Protein AF-A0A914P931-F1 (afdb_monomer)

Nearest PDB structures (foldseek):
  7emf-assembly1_W  TM=8.181E-01  e=3.065E-17  Homo sapiens
  3zjy-assembly2_E  TM=2.118E-01  e=2.547E-01  Homo sapiens
  8cvs-assembly1_c  TM=1.588E-01  e=2.279E-01  Homo sapiens
  3zik-assembly1_A  TM=2.533E-01  e=2.955E+00  Eremothecium gossypii
  7oqw-assembly1_A-2  TM=1.952E-01  e=9.699E+00  Homo sapiens

Structure (mmCIF, N/CA/C/O backbone):
data_AF-A0A914P931-F1
#
_entry.id   AF-A0A914P931-F1
#
loop_
_atom_site.group_PDB
_atom_site.id
_atom_site.type_symbol
_atom_site.label_atom_id
_atom_site.label_alt_id
_atom_site.label_comp_id
_atom_site.label_asym_id
_atom_site.label_entity_id
_atom_site.label_seq_id
_atom_site.pdbx_PDB_ins_code
_atom_site.Cartn_x
_atom_site.Cartn_y
_atom_site.Cartn_z
_atom_site.occupancy
_atom_site.B_iso_or_equiv
_atom_site.auth_seq_id
_atom_site.auth_comp_id
_atom_site.auth_asym_id
_atom_site.auth_atom_id
_atom_site.pdbx_PDB_model_num
ATOM 1 N N . MET A 1 1 ? 2.569 15.896 12.624 1.00 36.78 1 MET A N 1
ATOM 2 C CA . MET A 1 1 ? 1.303 16.615 12.853 1.00 36.78 1 MET A CA 1
ATOM 3 C C . MET A 1 1 ? 0.246 16.059 11.916 1.00 36.78 1 MET A C 1
ATOM 5 O O . MET A 1 1 ? 0.464 16.068 10.712 1.00 36.78 1 MET A O 1
ATOM 9 N N . SER A 1 2 ? -0.831 15.492 12.454 1.00 35.72 2 SER A N 1
ATOM 10 C CA . SER A 1 2 ? -1.988 15.047 11.662 1.00 35.72 2 SER A CA 1
ATOM 11 C C . SER A 1 2 ? -2.743 16.262 11.085 1.00 35.72 2 SER A C 1
ATOM 13 O O . SER A 1 2 ? -2.549 17.372 11.586 1.00 35.72 2 SER A O 1
ATOM 15 N N . PRO A 1 3 ? -3.622 16.093 10.078 1.00 35.34 3 PRO A N 1
ATOM 16 C CA . PRO A 1 3 ? -4.529 17.160 9.630 1.00 35.34 3 PRO A CA 1
ATOM 17 C C . PRO A 1 3 ? -5.310 17.797 10.793 1.00 35.34 3 PRO A C 1
ATOM 19 O O . PRO A 1 3 ? -5.511 19.008 10.829 1.00 35.34 3 PRO A O 1
ATOM 22 N N . PHE A 1 4 ? -5.639 16.993 11.806 1.00 44.00 4 PHE A N 1
ATOM 23 C CA . PHE A 1 4 ? -6.303 17.443 13.025 1.00 44.00 4 PHE A CA 1
ATOM 24 C C . PHE A 1 4 ? -5.420 18.338 13.898 1.00 44.00 4 PHE A C 1
ATOM 26 O O . PHE A 1 4 ? -5.908 19.299 14.475 1.00 44.00 4 PHE A O 1
ATOM 33 N N . ASP A 1 5 ? -4.106 18.102 13.959 1.00 43.09 5 ASP A N 1
ATOM 34 C CA . ASP A 1 5 ? -3.197 18.982 14.705 1.00 43.09 5 ASP A CA 1
ATOM 35 C C . ASP A 1 5 ? -3.103 20.394 14.106 1.00 43.09 5 ASP A C 1
ATOM 37 O O . ASP A 1 5 ? -2.744 21.321 14.830 1.00 43.09 5 ASP A O 1
ATOM 41 N N . LEU A 1 6 ? -3.403 20.563 12.811 1.00 41.41 6 LEU A N 1
ATOM 42 C CA . LEU A 1 6 ? -3.514 21.881 12.185 1.00 41.41 6 LEU A CA 1
ATOM 43 C C . LEU A 1 6 ? -4.832 22.552 12.580 1.00 41.41 6 LEU A C 1
ATOM 45 O O . LEU A 1 6 ? -4.807 23.690 13.035 1.00 41.41 6 LEU A O 1
ATOM 49 N N . LEU A 1 7 ? -5.952 21.826 12.500 1.00 43.75 7 LEU A N 1
ATOM 50 C CA . LEU A 1 7 ? -7.267 22.320 12.920 1.00 43.75 7 LEU A CA 1
ATOM 51 C C . LEU A 1 7 ? -7.235 22.800 14.384 1.00 43.75 7 LEU A C 1
ATOM 53 O O . LEU A 1 7 ? -7.644 23.914 14.681 1.00 43.75 7 LEU A O 1
ATOM 57 N N . PHE A 1 8 ? -6.608 22.020 15.270 1.00 49.97 8 PHE A N 1
ATOM 58 C CA . PHE A 1 8 ? -6.478 22.332 16.698 1.00 49.97 8 PHE A CA 1
ATOM 59 C C . PHE A 1 8 ? -5.447 23.413 17.044 1.00 49.97 8 PHE A C 1
ATOM 61 O O . PHE A 1 8 ? -5.437 23.893 18.173 1.00 49.97 8 PHE A O 1
ATOM 68 N N . LYS A 1 9 ? -4.552 23.789 16.121 1.00 46.41 9 LYS A N 1
ATOM 69 C CA . LYS A 1 9 ? -3.631 24.921 16.333 1.00 46.41 9 LYS A CA 1
ATOM 70 C C . LYS A 1 9 ? -4.250 26.269 15.969 1.00 46.41 9 LYS A C 1
ATOM 72 O O . LYS A 1 9 ? -3.733 27.286 16.415 1.00 46.41 9 LYS A O 1
ATOM 77 N N . PHE A 1 10 ? -5.306 26.274 15.156 1.00 45.12 10 PHE A N 1
ATOM 78 C CA . PHE A 1 10 ? -5.950 27.494 14.660 1.00 45.12 10 PHE A CA 1
ATOM 79 C C . PHE A 1 10 ? -7.303 27.792 15.323 1.00 45.12 10 PHE A C 1
ATOM 81 O O . PHE A 1 10 ? -7.871 28.853 15.081 1.00 45.12 10 PHE A O 1
ATOM 88 N N . THR A 1 11 ? -7.814 26.910 16.185 1.00 45.31 11 THR A N 1
ATOM 89 C CA . THR A 1 11 ? -9.041 27.160 16.947 1.00 45.31 11 THR A CA 1
ATOM 90 C C . THR A 1 11 ? -8.742 27.900 18.251 1.00 45.31 11 THR A C 1
ATOM 92 O O . THR A 1 11 ? -8.067 27.370 19.127 1.00 45.31 11 THR A O 1
ATOM 95 N N . LEU A 1 12 ? -9.321 29.093 18.410 1.00 52.00 12 LEU A N 1
ATOM 96 C CA . LEU A 1 12 ? -9.485 29.808 19.689 1.00 52.00 12 LEU A CA 1
ATOM 97 C C . LEU A 1 12 ? -10.447 29.090 20.673 1.00 52.00 12 LEU A C 1
ATOM 99 O O . LEU A 1 12 ? -10.690 29.602 21.760 1.00 52.00 12 LEU A O 1
ATOM 103 N N . PHE A 1 13 ? -10.994 27.930 20.289 1.00 59.06 13 PHE A N 1
ATOM 104 C CA . PHE A 1 13 ? -12.030 27.175 21.003 1.00 59.06 13 PHE A CA 1
ATOM 105 C C . PHE A 1 13 ? -11.466 25.950 21.740 1.00 59.06 13 PHE A C 1
ATOM 107 O O . PHE A 1 13 ? -10.528 25.308 21.257 1.00 59.06 13 PHE A O 1
ATOM 114 N N . ASP A 1 14 ? -12.071 25.598 22.881 1.00 82.75 14 ASP A N 1
ATOM 115 C CA . ASP A 1 14 ? -11.799 24.348 23.602 1.00 82.75 14 ASP A CA 1
ATOM 116 C C . ASP A 1 14 ? -12.222 23.148 22.737 1.00 82.75 14 ASP A C 1
ATOM 118 O O . ASP A 1 14 ? -13.359 23.052 22.272 1.00 82.75 14 ASP A O 1
ATOM 122 N N . VAL A 1 15 ? -11.306 22.197 22.528 1.00 85.50 15 VAL A N 1
ATOM 123 C CA . VAL A 1 15 ? -11.565 20.967 21.762 1.00 85.50 15 VAL A CA 1
ATOM 124 C C . VAL A 1 15 ? -12.754 20.197 22.334 1.00 85.50 15 VAL A C 1
ATOM 126 O O . VAL A 1 15 ? -13.518 19.597 21.581 1.00 85.50 15 VAL A O 1
ATOM 129 N N . THR A 1 16 ? -12.925 20.221 23.655 1.00 88.94 16 THR A N 1
ATOM 130 C CA . THR A 1 16 ? -14.033 19.560 24.351 1.00 88.94 16 THR A CA 1
ATOM 131 C C . THR A 1 16 ? -15.384 20.126 23.915 1.00 88.94 16 THR A C 1
ATOM 133 O O . THR A 1 16 ? -16.317 19.365 23.662 1.00 88.94 16 THR A O 1
ATOM 136 N N . GLU A 1 17 ? -15.476 21.447 23.769 1.00 88.81 17 GLU A N 1
ATOM 137 C CA . GLU A 1 17 ? -16.684 22.147 23.327 1.00 88.81 17 GLU A CA 1
ATOM 138 C C . GLU A 1 17 ? -16.985 21.865 21.850 1.00 88.81 17 GLU A C 1
ATOM 140 O O . GLU A 1 17 ? -18.117 21.539 21.498 1.00 88.81 17 GLU A O 1
ATOM 145 N N . CYS A 1 18 ? -15.963 21.866 20.990 1.00 89.75 18 CYS A N 1
ATOM 146 C CA . CYS A 1 18 ? -16.128 21.485 19.586 1.00 89.75 18 CYS A CA 1
ATOM 147 C C . CYS A 1 18 ? -16.668 20.053 19.435 1.00 89.75 18 CYS A C 1
ATOM 149 O O . CYS A 1 18 ? -17.559 19.812 18.623 1.00 89.75 18 CYS A O 1
ATOM 151 N N . LEU A 1 19 ? -16.150 19.095 20.216 1.00 90.44 19 LEU A N 1
ATOM 152 C CA . LEU A 1 19 ? -16.645 17.713 20.196 1.00 90.44 19 LEU A CA 1
ATOM 153 C C . LEU A 1 19 ? -18.095 17.621 20.678 1.00 90.44 19 LEU A C 1
ATOM 155 O O . LEU A 1 19 ? -18.879 16.889 20.079 1.00 90.44 19 LEU A O 1
ATOM 159 N N . LEU A 1 20 ? -18.454 18.364 21.729 1.00 92.56 20 LEU A N 1
ATOM 160 C CA . LEU A 1 20 ? -19.828 18.445 22.219 1.00 92.56 20 LEU A CA 1
ATOM 161 C C . LEU A 1 20 ? -20.778 18.920 21.114 1.00 92.56 20 LEU A C 1
ATOM 163 O O . LEU A 1 20 ? -21.784 18.261 20.865 1.00 92.56 20 LEU A O 1
ATOM 167 N N . ILE A 1 21 ? -20.445 20.027 20.442 1.00 92.44 21 ILE A N 1
ATOM 168 C CA . ILE A 1 21 ? -21.266 20.602 19.367 1.00 92.44 21 ILE A CA 1
ATOM 169 C C . ILE A 1 21 ? -21.436 19.594 18.231 1.00 92.44 21 ILE A C 1
ATOM 171 O O . ILE A 1 21 ? -22.562 19.325 17.832 1.00 92.44 21 ILE A O 1
ATOM 175 N N . LEU A 1 22 ? -20.347 18.974 17.762 1.00 93.12 22 LEU A N 1
ATOM 176 C CA . LEU A 1 22 ? -20.404 17.983 16.681 1.00 93.12 22 LEU A CA 1
ATOM 177 C C . LEU A 1 22 ? -21.282 16.776 17.033 1.00 93.12 22 LEU A C 1
ATOM 179 O O . LEU A 1 22 ? -22.028 16.292 16.185 1.00 93.12 22 LEU A O 1
ATOM 183 N N . ILE A 1 23 ? -21.208 16.292 18.277 1.00 94.50 23 ILE A N 1
ATOM 184 C CA . ILE A 1 23 ? -22.065 15.199 18.749 1.00 94.50 23 ILE A CA 1
ATOM 185 C C . ILE A 1 23 ? -23.530 15.643 18.764 1.00 94.50 23 ILE A C 1
ATOM 187 O O . ILE A 1 23 ? -24.384 14.908 18.279 1.00 94.50 23 ILE A O 1
ATOM 191 N N . LEU A 1 24 ? -23.834 16.819 19.319 1.00 95.00 24 LEU A N 1
ATOM 192 C CA . LEU A 1 24 ? -25.210 17.309 19.434 1.00 95.00 24 LEU A CA 1
ATOM 193 C C . LEU A 1 24 ? -25.840 17.606 18.069 1.00 95.00 24 LEU A C 1
ATOM 195 O O . LEU A 1 24 ? -26.992 17.235 17.868 1.00 95.00 24 LEU A O 1
ATOM 199 N N . GLU A 1 25 ? -25.090 18.199 17.141 1.00 93.31 25 GLU A N 1
ATOM 200 C CA . GLU A 1 25 ? -25.492 18.414 15.743 1.00 93.31 25 GLU A CA 1
ATOM 201 C C . GLU A 1 25 ? -25.809 17.083 15.054 1.00 93.31 25 GLU A C 1
ATOM 203 O O . GLU A 1 25 ? -26.897 16.911 14.514 1.00 93.31 25 GLU A O 1
ATOM 208 N N . ALA A 1 26 ? -24.921 16.088 15.159 1.00 93.00 26 ALA A N 1
ATOM 209 C CA . ALA A 1 26 ? -25.167 14.771 14.572 1.00 93.00 26 ALA A CA 1
ATOM 210 C C . ALA A 1 26 ? -26.359 14.046 15.216 1.00 93.00 26 ALA A C 1
ATOM 212 O O . ALA A 1 26 ? -27.078 13.305 14.546 1.00 93.00 26 ALA A O 1
ATOM 213 N N . MET A 1 27 ? -26.595 14.236 16.519 1.00 94.06 27 MET A N 1
ATOM 214 C CA . MET A 1 27 ? -27.797 13.716 17.173 1.00 94.06 27 MET A CA 1
ATOM 215 C C . MET A 1 27 ? -29.062 14.422 16.683 1.00 94.06 27 MET A C 1
ATOM 217 O O . MET A 1 27 ? -30.038 13.730 16.413 1.00 94.06 27 MET A O 1
ATOM 221 N N . ALA A 1 28 ? -29.039 15.751 16.553 1.00 93.75 28 ALA A N 1
ATOM 222 C CA . ALA A 1 28 ? -30.158 16.546 16.053 1.00 93.75 28 ALA A CA 1
ATOM 223 C C . ALA A 1 28 ? -30.511 16.166 14.608 1.00 93.75 28 ALA A C 1
ATOM 225 O O . ALA A 1 28 ? -31.664 15.851 14.326 1.00 93.75 28 ALA A O 1
ATOM 226 N N . GLU A 1 29 ? -29.508 16.079 13.728 1.00 91.25 29 GLU A N 1
ATOM 227 C CA . GLU A 1 29 ? -29.674 15.632 12.343 1.00 91.25 29 GLU A CA 1
ATOM 228 C C . GLU A 1 29 ? -30.347 14.253 12.306 1.00 91.25 29 GLU A C 1
ATOM 230 O O . GLU A 1 29 ? -31.323 14.047 11.587 1.00 91.25 29 GLU A O 1
ATOM 235 N N . MET A 1 30 ? -29.900 13.312 13.144 1.00 91.00 30 MET A N 1
ATOM 236 C CA . MET A 1 30 ? -30.527 11.993 13.202 1.00 91.00 30 MET A CA 1
ATOM 237 C C . MET A 1 30 ? -31.997 12.042 13.622 1.00 91.00 30 MET A C 1
ATOM 239 O O . MET A 1 30 ? -32.764 11.238 13.090 1.00 91.00 30 MET A O 1
ATOM 243 N N . GLU A 1 31 ? -32.402 12.932 14.534 1.00 90.56 31 GLU A N 1
ATOM 244 C CA . GLU A 1 31 ? -33.818 13.106 14.900 1.00 90.56 31 GLU A CA 1
ATOM 245 C C . GLU A 1 31 ? -34.664 13.563 13.709 1.00 90.56 31 GLU A C 1
ATOM 247 O O . GLU A 1 31 ? -35.761 13.044 13.511 1.00 90.56 31 GLU A O 1
ATOM 252 N N . GLU A 1 32 ? -34.137 14.476 12.895 1.00 89.19 32 GLU A N 1
ATOM 253 C CA . GLU A 1 32 ? -34.853 15.075 11.766 1.00 89.19 32 GLU A CA 1
ATOM 254 C C . GLU A 1 32 ? -34.870 14.191 10.512 1.00 89.19 32 GLU A C 1
ATOM 256 O O . GLU A 1 32 ? -35.824 14.247 9.736 1.00 89.19 32 GLU A O 1
ATOM 261 N N . THR A 1 33 ? -33.837 13.372 10.277 1.00 87.50 33 THR A N 1
ATOM 262 C CA . THR A 1 33 ? -33.761 12.586 9.034 1.00 87.50 33 THR A CA 1
ATOM 263 C C . THR A 1 33 ? -34.630 11.328 9.072 1.00 87.50 33 THR A C 1
ATOM 265 O O . THR A 1 33 ? -34.602 10.561 10.032 1.00 87.50 33 THR A O 1
ATOM 268 N N . ASP A 1 34 ? -35.290 11.007 7.959 1.00 85.38 34 ASP A N 1
ATOM 269 C CA . ASP A 1 34 ? -35.918 9.689 7.753 1.00 85.38 34 ASP A CA 1
ATOM 270 C C . ASP A 1 34 ? -34.921 8.613 7.288 1.00 85.38 34 ASP A C 1
ATOM 272 O O . ASP A 1 34 ? -35.281 7.451 7.084 1.00 85.38 34 ASP A O 1
ATOM 276 N N . ARG A 1 35 ? -33.650 8.986 7.091 1.00 84.44 35 ARG A N 1
ATOM 277 C CA . ARG A 1 35 ? -32.622 8.056 6.626 1.00 84.44 35 ARG A CA 1
ATOM 278 C C . ARG A 1 35 ? -32.309 7.035 7.709 1.00 84.44 35 ARG A C 1
ATOM 280 O O . ARG A 1 35 ? -32.223 7.344 8.898 1.00 84.44 35 ARG A O 1
ATOM 287 N N . SER A 1 36 ? -32.087 5.802 7.275 1.00 82.06 36 SER A N 1
ATOM 288 C CA . SER A 1 36 ? -31.681 4.725 8.164 1.00 82.06 36 SER A CA 1
ATOM 289 C C . SER A 1 36 ? -30.274 4.977 8.730 1.00 82.06 36 SER A C 1
ATOM 291 O O . SER A 1 36 ? -29.457 5.683 8.136 1.00 82.06 36 SER A O 1
ATOM 293 N N . PHE A 1 37 ? -29.938 4.365 9.869 1.00 78.81 37 PHE A N 1
ATOM 294 C CA . PHE A 1 37 ? -28.571 4.424 10.420 1.00 78.81 37 PHE A CA 1
ATOM 295 C C . PHE A 1 37 ? -27.544 3.686 9.549 1.00 78.81 37 PHE A C 1
ATOM 297 O O . PHE A 1 37 ? -26.334 3.788 9.767 1.00 78.81 37 PHE A O 1
ATOM 304 N N . GLU A 1 38 ? -28.029 2.871 8.618 1.00 78.25 38 GLU A N 1
ATOM 305 C CA . GLU A 1 38 ? -27.250 2.169 7.606 1.00 78.25 38 GLU A CA 1
ATOM 306 C C . GLU A 1 38 ? -26.958 3.037 6.379 1.00 78.25 38 GLU A C 1
ATOM 308 O O . GLU A 1 38 ? -26.179 2.619 5.527 1.00 78.25 38 GLU A O 1
ATOM 313 N N . ASP A 1 39 ? -27.552 4.234 6.287 1.00 83.56 39 ASP A N 1
ATOM 314 C CA . ASP A 1 39 ? -27.255 5.160 5.200 1.00 83.56 39 ASP A CA 1
ATOM 315 C C . ASP A 1 39 ? -25.757 5.525 5.221 1.00 83.56 39 ASP A C 1
ATOM 317 O O . ASP A 1 39 ? -25.234 5.888 6.285 1.00 83.56 39 ASP A O 1
ATOM 321 N N . PRO A 1 40 ? -25.047 5.438 4.080 1.00 80.38 40 PRO A N 1
ATOM 322 C CA . PRO A 1 40 ? -23.612 5.695 4.024 1.00 80.38 40 PRO A CA 1
ATOM 323 C C . PRO A 1 40 ? -23.204 7.065 4.570 1.00 80.38 40 PRO A C 1
ATOM 325 O O . PRO A 1 40 ? -22.128 7.177 5.156 1.00 80.38 40 PRO A O 1
ATOM 328 N N . LEU A 1 41 ? -24.044 8.098 4.419 1.00 82.31 41 LEU A N 1
ATOM 329 C CA . LEU A 1 41 ? -23.748 9.436 4.931 1.00 82.31 41 LEU A CA 1
ATOM 330 C C . LEU A 1 41 ? -23.788 9.459 6.463 1.00 82.31 41 LEU A C 1
ATOM 332 O O . LEU A 1 41 ? -22.869 9.969 7.102 1.00 82.31 41 LEU A O 1
ATOM 336 N N . ASN A 1 42 ? -24.811 8.835 7.049 1.00 85.00 42 ASN A N 1
ATOM 337 C CA . ASN A 1 42 ? -24.960 8.735 8.500 1.00 85.00 42 ASN A CA 1
ATOM 338 C C . ASN A 1 42 ? -23.821 7.910 9.114 1.00 85.00 42 ASN A C 1
ATOM 340 O O . ASN A 1 42 ? -23.229 8.312 10.116 1.00 85.00 42 ASN A O 1
ATOM 344 N N . GLN A 1 43 ? -23.470 6.777 8.494 1.00 81.44 43 GLN A N 1
ATOM 345 C CA . GLN A 1 43 ? -22.336 5.959 8.931 1.00 81.44 43 GLN A CA 1
ATOM 346 C C . GLN A 1 43 ? -21.018 6.732 8.864 1.00 81.44 43 GLN A C 1
ATOM 348 O O . GLN A 1 43 ? -20.228 6.673 9.805 1.00 81.44 43 GLN A O 1
ATOM 353 N N . TYR A 1 44 ? -20.796 7.470 7.775 1.00 82.06 44 TYR A N 1
ATOM 354 C CA . TYR A 1 44 ? -19.615 8.303 7.593 1.00 82.06 44 TYR A CA 1
ATOM 355 C C . TYR A 1 44 ? -19.506 9.365 8.697 1.00 82.06 44 TYR A C 1
ATOM 357 O O . TYR A 1 44 ? -18.483 9.427 9.380 1.00 82.06 44 TYR A O 1
ATOM 365 N N . ASN A 1 45 ? -20.571 10.135 8.945 1.00 86.19 45 ASN A N 1
ATOM 366 C CA . ASN A 1 45 ? -20.586 11.188 9.967 1.00 86.19 45 ASN A CA 1
ATOM 367 C C . ASN A 1 45 ? -20.262 10.637 11.365 1.00 86.19 45 ASN A C 1
ATOM 369 O O . ASN A 1 45 ? -19.345 11.124 12.033 1.00 86.19 45 ASN A O 1
ATOM 373 N N . TRP A 1 46 ? -20.955 9.579 11.794 1.00 88.12 46 TRP A N 1
ATOM 374 C CA . TRP A 1 46 ? -20.753 8.990 13.121 1.00 88.12 46 TRP A CA 1
ATOM 375 C C . TRP A 1 46 ? -19.395 8.308 13.283 1.00 88.12 46 TRP A C 1
ATOM 377 O O . TRP A 1 46 ? -18.797 8.391 14.360 1.00 88.12 46 TRP A O 1
ATOM 387 N N . GLN A 1 47 ? -18.869 7.683 12.226 1.00 82.62 47 GLN A N 1
ATOM 388 C CA . GLN A 1 47 ? -17.517 7.130 12.240 1.00 82.62 47 GLN A CA 1
ATOM 389 C C . GLN A 1 47 ? -16.481 8.243 12.449 1.00 82.62 47 GLN A C 1
ATOM 391 O O . GLN A 1 47 ? -15.670 8.153 13.366 1.00 82.62 47 GLN A O 1
ATOM 396 N N . HIS A 1 48 ? -16.570 9.344 11.699 1.00 82.94 48 HIS A N 1
ATOM 397 C CA . HIS A 1 48 ? -15.650 10.471 11.858 1.00 82.94 48 HIS A CA 1
ATOM 398 C C . HIS A 1 48 ? -15.706 11.112 13.245 1.00 82.94 48 HIS A C 1
ATOM 400 O O . HIS A 1 48 ? -14.658 11.450 13.800 1.00 82.94 48 HIS A O 1
ATOM 406 N N . ILE A 1 49 ? -16.899 11.256 13.828 1.00 88.00 49 ILE A N 1
ATOM 407 C CA . ILE A 1 49 ? -17.058 11.752 15.202 1.00 88.00 49 ILE A CA 1
ATOM 408 C C . ILE A 1 49 ? -16.393 10.793 16.194 1.00 88.00 49 ILE A C 1
ATOM 410 O O . ILE A 1 49 ? -15.616 11.235 17.039 1.00 88.00 49 ILE A O 1
ATOM 414 N N . SER A 1 50 ? -16.633 9.486 16.062 1.00 84.75 50 SER A N 1
ATOM 415 C CA . SER A 1 50 ? -15.991 8.457 16.889 1.00 84.75 50 SER A CA 1
ATOM 416 C C . SER A 1 50 ? -14.462 8.554 16.834 1.00 84.75 50 SER A C 1
ATOM 418 O O . SER A 1 50 ? -13.810 8.586 17.882 1.00 84.75 50 SER A O 1
ATOM 420 N N . ASP A 1 51 ? -13.888 8.677 15.639 1.00 78.75 51 ASP A N 1
ATOM 421 C CA . ASP A 1 51 ? -12.437 8.738 15.435 1.00 78.75 51 ASP A CA 1
ATOM 422 C C . ASP A 1 51 ? -11.847 10.040 16.001 1.00 78.75 51 ASP A C 1
ATOM 424 O O . ASP A 1 51 ? -10.787 10.037 16.638 1.00 78.75 51 ASP A O 1
ATOM 428 N N . MET A 1 52 ? -12.562 11.158 15.837 1.00 80.69 52 MET A N 1
ATOM 429 C CA . MET A 1 52 ? -12.191 12.467 16.381 1.00 80.69 52 MET A CA 1
ATOM 430 C C . MET A 1 52 ? -12.218 12.512 17.902 1.00 80.69 52 MET A C 1
ATOM 432 O O . MET A 1 52 ? -11.279 13.029 18.523 1.00 80.69 52 MET A O 1
ATOM 436 N N . CYS A 1 53 ? -13.264 11.953 18.508 1.00 80.94 53 CYS A N 1
ATOM 437 C CA . CYS A 1 53 ? -13.373 11.810 19.951 1.00 80.94 53 CYS A CA 1
ATOM 438 C C . CYS A 1 53 ? -12.246 10.922 20.481 1.00 80.94 53 CYS A C 1
ATOM 440 O O . CYS A 1 53 ? -11.512 11.340 21.378 1.00 80.94 53 CYS A O 1
ATOM 442 N N . ALA A 1 54 ? -12.045 9.741 19.885 1.00 76.69 54 ALA A N 1
ATOM 443 C CA . ALA A 1 54 ? -10.976 8.827 20.274 1.00 76.69 54 ALA A CA 1
ATOM 444 C C . ALA A 1 54 ? -9.601 9.512 20.201 1.00 76.69 54 ALA A C 1
ATOM 446 O O . ALA A 1 54 ? -8.836 9.479 21.166 1.00 76.69 54 ALA A O 1
ATOM 447 N N . TYR A 1 55 ? -9.301 10.208 19.101 1.00 76.88 55 TYR A N 1
ATOM 448 C CA . TYR A 1 55 ? -8.034 10.916 18.917 1.00 76.88 55 TYR A CA 1
ATOM 449 C C . TYR A 1 55 ? -7.807 12.021 19.954 1.00 76.88 55 TYR A C 1
ATOM 451 O O . TYR A 1 55 ? -6.741 12.090 20.581 1.00 76.88 55 TYR A O 1
ATOM 459 N N . SER A 1 56 ? -8.780 12.917 20.108 1.00 79.50 56 SER A N 1
ATOM 460 C CA . SER A 1 56 ? -8.665 14.097 20.971 1.00 79.50 56 SER A CA 1
ATOM 461 C C . SER A 1 56 ? -8.515 13.701 22.436 1.00 79.50 56 SER A C 1
ATOM 463 O O . SER A 1 56 ? -7.711 14.289 23.158 1.00 79.50 56 SER A O 1
ATOM 465 N N . LEU A 1 57 ? -9.205 12.638 22.850 1.00 72.31 57 LEU A N 1
ATOM 466 C CA . LEU A 1 57 ? -9.141 12.120 24.211 1.00 72.31 57 LEU A CA 1
ATOM 467 C C . LEU A 1 57 ? -7.836 11.347 24.473 1.00 72.31 57 LEU A C 1
ATOM 469 O O . LEU A 1 57 ? -7.167 11.619 25.465 1.00 72.31 57 LEU A O 1
ATOM 473 N N . VAL A 1 58 ? -7.396 10.462 23.562 1.00 72.50 58 VAL A N 1
ATOM 474 C CA . VAL A 1 58 ? -6.100 9.747 23.680 1.00 72.50 58 VAL A CA 1
ATOM 475 C C . VAL A 1 58 ? -4.921 10.719 23.732 1.00 72.50 58 VAL A C 1
ATOM 477 O O . VAL A 1 58 ? -3.925 10.463 24.405 1.00 72.50 58 VAL A O 1
ATOM 480 N N . SER A 1 59 ? -5.007 11.830 22.999 1.00 76.06 59 SER A N 1
ATOM 481 C CA . SER A 1 59 ? -3.958 12.853 22.987 1.00 76.06 59 SER A CA 1
ATOM 482 C C . SER A 1 59 ? -4.013 13.824 24.170 1.00 76.06 59 SER A C 1
ATOM 484 O O . SER A 1 59 ? -3.156 14.703 24.241 1.00 76.06 59 SER A O 1
ATOM 486 N N . GLY A 1 60 ? -4.977 13.670 25.086 1.00 78.06 60 GLY A N 1
ATOM 487 C CA . GLY A 1 60 ? -5.152 14.546 26.247 1.00 78.06 60 GLY A CA 1
ATOM 488 C C . GLY A 1 60 ? -5.584 15.970 25.887 1.00 78.06 60 GLY A C 1
ATOM 489 O O . GLY A 1 60 ? -5.379 16.883 26.678 1.00 78.06 60 GLY A O 1
ATOM 490 N N . LYS A 1 61 ? -6.138 16.176 24.685 1.00 83.00 61 LYS A N 1
ATOM 491 C CA . LYS A 1 61 ? -6.581 17.491 24.197 1.00 83.00 61 LYS A CA 1
ATOM 492 C C . LYS A 1 61 ? -8.029 17.821 24.558 1.00 83.00 61 LYS A C 1
ATOM 494 O O . LYS A 1 61 ? -8.407 18.976 24.442 1.00 83.00 61 LYS A O 1
ATOM 499 N N . ALA A 1 62 ? -8.821 16.827 24.955 1.00 85.56 62 ALA A N 1
ATOM 500 C CA . ALA A 1 62 ? -10.206 16.994 25.387 1.00 85.56 62 ALA A CA 1
ATOM 501 C C . ALA A 1 62 ? -10.411 16.412 26.792 1.00 85.56 62 ALA A C 1
ATOM 503 O O . ALA A 1 62 ? -9.768 15.421 27.155 1.00 85.56 62 ALA A O 1
ATOM 504 N N . ASN A 1 63 ? -11.324 17.003 27.567 1.00 87.19 63 ASN A N 1
ATOM 505 C CA . ASN A 1 63 ? -11.682 16.542 28.906 1.00 87.19 63 ASN A CA 1
ATOM 506 C C . ASN A 1 63 ? -12.999 15.756 28.871 1.00 87.19 63 ASN A C 1
ATOM 508 O O . ASN A 1 63 ? -14.062 16.302 28.592 1.00 87.19 63 ASN A O 1
ATOM 512 N N . PHE A 1 64 ? -12.937 14.464 29.185 1.00 86.75 64 PHE A N 1
ATOM 513 C CA . PHE A 1 64 ? -14.114 13.600 29.140 1.00 86.75 64 PHE A CA 1
ATOM 514 C C . PHE A 1 64 ? -15.143 13.875 30.232 1.00 86.75 64 PHE A C 1
ATOM 516 O O . PHE A 1 64 ? -16.335 13.793 29.953 1.00 86.75 64 PHE A O 1
ATOM 523 N N . ASN A 1 65 ? -14.708 14.203 31.452 1.00 88.50 65 ASN A N 1
ATOM 524 C CA . ASN A 1 65 ? -15.631 14.514 32.544 1.00 88.50 65 ASN A CA 1
ATOM 525 C C . ASN A 1 65 ? -16.489 15.722 32.159 1.00 88.50 65 ASN A C 1
ATOM 527 O O . ASN A 1 65 ? -17.712 15.660 32.249 1.00 88.50 65 ASN A O 1
ATOM 531 N N . LEU A 1 66 ? -15.837 16.767 31.638 1.00 90.31 66 LEU A N 1
ATOM 532 C CA . LEU A 1 66 ? -16.500 17.972 31.147 1.00 90.31 66 LEU A CA 1
ATOM 533 C C . LEU A 1 66 ? -17.406 17.674 29.942 1.00 90.31 66 LEU A C 1
ATOM 535 O O . LEU A 1 66 ? -18.531 18.160 29.882 1.00 90.31 66 LEU A O 1
ATOM 539 N N . LEU A 1 67 ? -16.949 16.840 29.000 1.00 91.31 67 LEU A N 1
ATOM 540 C CA . LEU A 1 67 ? -17.762 16.418 27.858 1.00 91.31 67 LEU A CA 1
ATOM 541 C C . LEU A 1 67 ? -19.038 15.691 28.307 1.00 91.31 67 LEU A C 1
ATOM 543 O O . LEU A 1 67 ? -20.120 16.022 27.833 1.00 91.31 67 LEU A O 1
ATOM 547 N N . LEU A 1 68 ? -18.927 14.721 29.221 1.00 92.94 68 LEU A N 1
ATOM 548 C CA . LEU A 1 68 ? -20.074 13.981 29.753 1.00 92.94 68 LEU A CA 1
ATOM 549 C C . LEU A 1 68 ? -21.035 14.884 30.519 1.00 92.94 68 LEU A C 1
ATOM 551 O O . LEU A 1 68 ? -22.242 14.783 30.321 1.00 92.94 68 LEU A O 1
ATOM 555 N N . GLU A 1 69 ? -20.514 15.748 31.389 1.00 93.75 69 GLU A N 1
ATOM 556 C CA . GLU A 1 69 ? -21.328 16.693 32.151 1.00 93.75 69 GLU A CA 1
ATOM 557 C C . GLU A 1 69 ? -22.140 17.590 31.211 1.00 93.75 69 GLU A C 1
ATOM 559 O O . GLU A 1 69 ? -23.362 17.686 31.339 1.00 93.75 69 GLU A O 1
ATOM 564 N N . ASN A 1 70 ? -21.483 18.163 30.203 1.00 93.25 70 ASN A N 1
ATOM 565 C CA . ASN A 1 70 ? -22.141 19.014 29.223 1.00 93.25 70 ASN A CA 1
ATOM 566 C C . ASN A 1 70 ? -23.142 18.241 28.353 1.00 93.25 70 ASN A C 1
ATOM 568 O O . ASN A 1 70 ? -24.230 18.752 28.088 1.00 93.25 70 ASN A O 1
ATOM 572 N N . LEU A 1 71 ? -22.824 17.007 27.948 1.00 95.06 71 LEU A N 1
ATOM 573 C CA . LEU A 1 71 ? -23.755 16.144 27.216 1.00 95.06 71 LEU A CA 1
ATOM 574 C C . LEU A 1 71 ? -25.018 15.869 28.032 1.00 95.06 71 LEU A C 1
ATOM 576 O O . LEU A 1 71 ? -26.118 15.998 27.504 1.00 95.06 71 LEU A O 1
ATOM 580 N N . VAL A 1 72 ? -24.882 15.523 29.313 1.00 95.19 72 VAL A N 1
ATOM 581 C CA . VAL A 1 72 ? -26.025 15.286 30.206 1.00 95.19 72 VAL A CA 1
ATOM 582 C C . VAL A 1 72 ? -26.881 16.546 30.331 1.00 95.19 72 VAL A C 1
ATOM 584 O O . VAL A 1 72 ? -28.097 16.477 30.142 1.00 95.19 72 VAL A O 1
ATOM 587 N N . ASN A 1 73 ? -26.258 17.700 30.581 1.00 93.81 73 ASN A N 1
ATOM 588 C CA . ASN A 1 73 ? -26.963 18.973 30.737 1.00 93.81 73 ASN A CA 1
ATOM 589 C C . ASN A 1 73 ? -27.766 19.337 29.474 1.00 93.81 73 ASN A C 1
ATOM 591 O O . ASN A 1 73 ? -28.954 19.646 29.564 1.00 93.81 73 ASN A O 1
ATOM 595 N N . GLN A 1 74 ? -27.149 19.238 28.292 1.00 94.88 74 GLN A N 1
ATOM 596 C CA . GLN A 1 74 ? -27.789 19.582 27.017 1.00 94.88 74 GLN A CA 1
ATOM 597 C C . GLN A 1 74 ? -28.838 18.544 26.585 1.00 94.88 74 GLN A C 1
ATOM 599 O O . GLN A 1 74 ? -29.940 18.890 26.169 1.00 94.88 74 GLN A O 1
ATOM 604 N N . LEU A 1 75 ? -28.567 17.245 26.728 1.00 94.25 75 LEU A N 1
ATOM 605 C CA . LEU A 1 75 ? -29.510 16.192 26.318 1.00 94.25 75 LEU A CA 1
ATOM 606 C C . LEU A 1 75 ? -30.723 16.061 27.245 1.00 94.25 75 LEU A C 1
ATOM 608 O O . LEU A 1 75 ? -31.705 15.397 26.879 1.00 94.25 75 LEU A O 1
ATOM 612 N N . THR A 1 76 ? -30.664 16.665 28.433 1.00 92.88 76 THR A N 1
ATOM 613 C CA . THR A 1 76 ? -31.807 16.779 29.344 1.00 92.88 76 THR A CA 1
ATOM 614 C C . THR A 1 76 ? -32.852 17.747 28.794 1.00 92.88 76 THR A C 1
ATOM 616 O O . THR A 1 76 ? -34.043 17.437 28.843 1.00 92.88 76 THR A O 1
ATOM 619 N N . SER A 1 77 ? -32.431 18.874 28.208 1.00 90.56 77 SER A N 1
ATOM 620 C CA . SER A 1 77 ? -33.341 19.847 27.589 1.00 90.56 77 SER A CA 1
ATOM 621 C C . SER A 1 77 ? -33.759 19.439 26.173 1.00 90.56 77 SER A C 1
ATOM 623 O O . SER A 1 77 ? -34.944 19.500 25.852 1.00 90.56 77 SER A O 1
ATOM 625 N N . LEU A 1 78 ? -32.811 18.976 25.351 1.00 90.56 78 LEU A N 1
ATOM 626 C CA . LEU A 1 78 ? -33.017 18.703 23.921 1.00 90.56 78 LEU A CA 1
ATOM 627 C C . LEU A 1 78 ? -33.750 17.385 23.637 1.00 90.56 78 LEU A C 1
ATOM 629 O O . LEU A 1 78 ? -34.415 17.254 22.617 1.00 90.56 78 LEU A O 1
ATOM 633 N N . LYS A 1 79 ? -33.650 16.404 24.544 1.00 87.31 79 LYS A N 1
ATOM 634 C CA . LYS A 1 79 ? -34.312 15.089 24.441 1.00 87.31 79 LYS A CA 1
ATOM 635 C C . LYS A 1 79 ? -33.983 14.277 23.174 1.00 87.31 79 LYS A C 1
ATOM 637 O O . LYS A 1 79 ? -34.772 13.420 22.795 1.00 87.31 79 LYS A O 1
ATOM 642 N N . TYR A 1 80 ? -32.805 14.451 22.574 1.00 92.00 80 TYR A N 1
ATOM 643 C CA . TYR A 1 80 ? -32.352 13.599 21.464 1.00 92.00 80 TYR A CA 1
ATOM 644 C C . TYR A 1 80 ? -32.047 12.173 21.950 1.00 92.00 80 TYR A C 1
ATOM 646 O O . TYR A 1 80 ? -31.306 11.983 22.922 1.00 92.00 80 TYR A O 1
ATOM 654 N N . ARG A 1 81 ? -32.632 11.155 21.314 1.00 88.62 81 ARG A N 1
ATOM 655 C CA . ARG A 1 81 ? -32.578 9.740 21.725 1.00 88.62 81 ARG A CA 1
ATOM 656 C C . ARG A 1 81 ? -32.371 8.760 20.575 1.00 88.62 81 ARG A C 1
ATOM 658 O O . ARG A 1 81 ? -31.844 7.676 20.831 1.00 88.62 81 ARG A O 1
ATOM 665 N N . LYS A 1 82 ? -32.717 9.100 19.335 1.00 88.38 82 LYS A N 1
ATOM 666 C CA . LYS A 1 82 ? -32.652 8.191 18.183 1.00 88.38 82 LYS A CA 1
ATOM 667 C C . LYS A 1 82 ? -31.238 7.652 17.973 1.00 88.38 82 LYS A C 1
ATOM 669 O O . LYS A 1 82 ? -31.052 6.445 17.851 1.00 88.38 82 LYS A O 1
ATOM 674 N N . ALA A 1 83 ? -30.220 8.512 18.060 1.00 90.44 83 ALA A N 1
ATOM 675 C CA . ALA A 1 83 ? -28.808 8.146 17.884 1.00 90.44 83 ALA A CA 1
ATOM 676 C C . ALA A 1 83 ? -28.094 7.624 19.152 1.00 90.44 83 ALA A C 1
ATOM 678 O O . ALA A 1 83 ? -26.864 7.543 19.190 1.00 90.44 83 ALA A O 1
ATOM 679 N N . ARG A 1 84 ? -28.828 7.231 20.204 1.00 91.38 84 ARG A N 1
ATOM 680 C CA . ARG A 1 84 ? -28.251 6.786 21.492 1.00 91.38 84 ARG A CA 1
ATOM 681 C C . ARG A 1 84 ? -27.215 5.661 21.377 1.00 91.38 84 ARG A C 1
ATOM 683 O O . ARG A 1 84 ? -26.278 5.624 22.169 1.00 91.38 84 ARG A O 1
ATOM 690 N N . GLY A 1 85 ? -27.376 4.743 20.421 1.00 89.44 85 GLY A N 1
ATOM 691 C CA . GLY A 1 85 ? -26.436 3.637 20.208 1.00 89.44 85 GLY A CA 1
ATOM 692 C C . GLY A 1 85 ? -25.076 4.115 19.693 1.00 89.44 85 GLY A C 1
ATOM 693 O O . GLY A 1 85 ? -24.042 3.650 20.168 1.00 89.44 85 GLY A O 1
ATOM 694 N N . GLU A 1 86 ? -25.071 5.094 18.783 1.00 89.69 86 GLU A N 1
ATOM 695 C CA . GLU A 1 86 ? -23.833 5.697 18.275 1.00 89.69 86 GLU A CA 1
ATOM 696 C C . GLU A 1 86 ? -23.151 6.553 19.337 1.00 89.69 86 GLU A C 1
ATOM 698 O O . GLU A 1 86 ? -21.950 6.407 19.558 1.00 89.69 86 GLU A O 1
ATOM 703 N N . LEU A 1 87 ? -23.916 7.350 20.092 1.00 93.62 87 LEU A N 1
ATOM 704 C CA . LEU A 1 87 ? -23.366 8.094 21.225 1.00 93.62 87 LEU A CA 1
ATOM 705 C C . LEU A 1 87 ? -22.692 7.153 22.238 1.00 93.62 87 LEU A C 1
ATOM 707 O O . LEU A 1 87 ? -21.559 7.390 22.655 1.00 93.62 87 LEU A O 1
ATOM 711 N N . MET A 1 88 ? -23.343 6.043 22.599 1.00 93.62 88 MET A N 1
ATOM 712 C CA . MET A 1 88 ? -22.754 5.065 23.520 1.00 93.62 88 MET A CA 1
ATOM 713 C C . MET A 1 88 ? -21.532 4.357 22.926 1.00 93.62 88 MET A C 1
ATOM 715 O O . MET A 1 88 ? -20.610 4.019 23.667 1.00 93.62 88 MET A O 1
ATOM 719 N N . ARG A 1 89 ? -21.461 4.175 21.604 1.00 90.56 89 ARG A N 1
ATOM 720 C CA . ARG A 1 89 ? -20.253 3.682 20.929 1.00 90.56 89 ARG A CA 1
ATOM 721 C C . ARG A 1 89 ? -19.107 4.695 21.011 1.00 90.56 89 ARG A C 1
ATOM 723 O O . ARG A 1 89 ? -17.988 4.286 21.309 1.00 90.56 89 ARG A O 1
ATOM 730 N N . VAL A 1 90 ? -19.368 5.993 20.836 1.00 90.56 90 VAL A N 1
ATOM 731 C CA . VAL A 1 90 ? -18.367 7.061 21.039 1.00 90.56 90 VAL A CA 1
ATOM 732 C C . VAL A 1 90 ? -17.855 7.053 22.485 1.00 90.56 90 VAL A C 1
ATOM 734 O O . VAL A 1 90 ? -16.646 7.060 22.720 1.00 90.56 90 VAL A O 1
ATOM 737 N N . VAL A 1 91 ? -18.757 6.946 23.466 1.00 91.75 91 VAL A N 1
ATOM 738 C CA . VAL A 1 91 ? -18.400 6.839 24.893 1.00 91.75 91 VAL A CA 1
ATOM 739 C C . VAL A 1 91 ? -17.564 5.582 25.174 1.00 91.75 91 VAL A C 1
ATOM 741 O O . VAL A 1 91 ? -16.582 5.645 25.916 1.00 91.75 91 VAL A O 1
ATOM 744 N N . LEU A 1 92 ? -17.884 4.446 24.545 1.00 91.00 92 LEU A N 1
ATOM 745 C CA . LEU A 1 92 ? -17.118 3.202 24.673 1.00 91.00 92 LEU A CA 1
ATOM 746 C C . LEU A 1 92 ? -15.663 3.358 24.215 1.00 91.00 92 LEU A C 1
ATOM 748 O O . LEU A 1 92 ? -14.771 2.788 24.854 1.00 91.00 92 LEU A O 1
ATOM 752 N N . GLN A 1 93 ? -15.404 4.124 23.149 1.00 85.62 93 GLN A N 1
ATOM 753 C CA . GLN A 1 93 ? -14.033 4.388 22.693 1.00 85.62 93 GLN A CA 1
ATOM 754 C C . GLN A 1 93 ? -13.200 5.022 23.806 1.00 85.62 93 GLN A C 1
ATOM 756 O O . GLN A 1 93 ? -12.079 4.584 24.078 1.00 85.62 93 GLN A O 1
ATOM 761 N N . TYR A 1 94 ? -13.777 6.002 24.504 1.00 83.19 94 TYR A N 1
ATOM 762 C CA . TYR A 1 94 ? -13.116 6.653 25.624 1.00 83.19 94 TYR A CA 1
ATOM 763 C C . TYR A 1 94 ? -12.895 5.705 26.799 1.00 83.19 94 TYR A C 1
ATOM 765 O O . TYR A 1 94 ? -11.768 5.579 27.276 1.00 83.19 94 TYR A O 1
ATOM 773 N N . ILE A 1 95 ? -13.956 5.031 27.257 1.00 86.75 95 ILE A N 1
ATOM 774 C CA . ILE A 1 95 ? -13.884 4.148 28.427 1.00 86.75 95 ILE A CA 1
ATOM 775 C C . ILE A 1 95 ? -12.820 3.080 28.205 1.00 86.75 95 ILE A C 1
ATOM 777 O O . ILE A 1 95 ? -12.006 2.839 29.093 1.00 86.75 95 ILE A O 1
ATOM 781 N N . SER A 1 96 ? -12.760 2.516 26.996 1.00 81.31 96 SER A N 1
ATOM 782 C CA . SER A 1 96 ? -11.716 1.568 26.622 1.00 81.31 96 SER A CA 1
ATOM 783 C C . SER A 1 96 ? -10.326 2.164 26.895 1.00 81.31 96 SER A C 1
ATOM 785 O O . SER A 1 96 ? -9.527 1.591 27.642 1.00 81.31 96 SER A O 1
ATOM 787 N N . VAL A 1 97 ? -10.026 3.343 26.344 1.00 78.19 97 VAL A N 1
ATOM 788 C CA . VAL A 1 97 ? -8.723 4.020 26.491 1.00 78.19 97 VAL A CA 1
ATOM 789 C C . VAL A 1 97 ? -8.412 4.363 27.949 1.00 78.19 97 VAL A C 1
ATOM 791 O O . VAL A 1 97 ? -7.320 4.042 28.427 1.00 78.19 97 VAL A O 1
ATOM 794 N N . HIS A 1 98 ? -9.355 4.990 28.654 1.00 78.19 98 HIS A N 1
ATOM 795 C CA . HIS A 1 98 ? -9.170 5.464 30.024 1.00 78.19 98 HIS A CA 1
ATOM 796 C C . HIS A 1 98 ? -8.928 4.303 30.988 1.00 78.19 98 HIS A C 1
ATOM 798 O O . HIS A 1 98 ? -7.955 4.307 31.740 1.00 78.19 98 HIS A O 1
ATOM 804 N N . VAL A 1 99 ? -9.748 3.254 30.902 1.00 78.69 99 VAL A N 1
ATOM 805 C CA . VAL A 1 99 ? -9.592 2.055 31.729 1.00 78.69 99 VAL A CA 1
ATOM 806 C C . VAL A 1 99 ? -8.262 1.356 31.431 1.00 78.69 99 VAL A C 1
ATOM 808 O O . VAL A 1 99 ? -7.559 0.948 32.352 1.00 78.69 99 VAL A O 1
ATOM 811 N N . SER A 1 100 ? -7.840 1.277 30.165 1.00 76.12 100 SER A N 1
ATOM 812 C CA . SER A 1 100 ? -6.525 0.719 29.816 1.00 76.12 100 SER A CA 1
ATOM 813 C C . SER A 1 100 ? -5.355 1.533 30.381 1.00 76.12 100 SER A C 1
ATOM 815 O O . SER A 1 100 ? -4.343 0.965 30.801 1.00 76.12 100 SER A O 1
ATOM 817 N N . ALA A 1 101 ? -5.452 2.864 30.384 1.00 73.44 101 ALA A N 1
ATOM 818 C CA . ALA A 1 101 ? -4.466 3.723 31.034 1.00 73.44 101 ALA A CA 1
ATOM 819 C C . ALA A 1 101 ? -4.444 3.486 32.551 1.00 73.44 101 ALA A C 1
ATOM 821 O O . ALA A 1 101 ? -3.366 3.301 33.114 1.00 73.44 101 ALA A O 1
ATOM 822 N N . ALA A 1 102 ? -5.617 3.386 33.175 1.00 71.69 102 ALA A N 1
ATOM 823 C CA . ALA A 1 102 ? -5.762 3.147 34.603 1.00 71.69 102 ALA A CA 1
ATOM 824 C C . ALA A 1 102 ? -5.172 1.795 35.047 1.00 71.69 102 ALA A C 1
ATOM 826 O O . ALA A 1 102 ? -4.381 1.756 35.985 1.00 71.69 102 ALA A O 1
ATOM 827 N N . ILE A 1 103 ? -5.449 0.705 34.319 1.00 71.81 103 ILE A N 1
ATOM 828 C CA . ILE A 1 103 ? -4.856 -0.622 34.580 1.00 71.81 103 ILE A CA 1
ATOM 829 C C . ILE A 1 103 ? -3.321 -0.577 34.469 1.00 71.81 103 ILE A C 1
ATOM 831 O O . ILE A 1 103 ? -2.614 -1.208 35.247 1.00 71.81 103 ILE A O 1
ATOM 835 N N . ARG A 1 104 ? -2.760 0.194 33.528 1.00 69.25 104 ARG A N 1
ATOM 836 C CA . ARG A 1 104 ? -1.295 0.351 33.413 1.00 69.25 104 ARG A CA 1
ATOM 837 C C . ARG A 1 104 ? -0.694 1.194 34.541 1.00 69.25 104 ARG A C 1
ATOM 839 O O . ARG A 1 104 ? 0.464 0.980 34.900 1.00 69.25 104 ARG A O 1
ATOM 846 N N . ALA A 1 105 ? -1.462 2.140 35.075 1.00 64.19 105 ALA A N 1
ATOM 847 C CA . ALA A 1 105 ? -1.069 3.032 36.160 1.00 64.19 105 ALA A CA 1
ATOM 848 C C . ALA A 1 105 ? -1.263 2.423 37.562 1.00 64.19 105 ALA A C 1
ATOM 850 O O . ALA A 1 105 ? -0.868 3.052 38.539 1.00 64.19 105 ALA A O 1
ATOM 851 N N . GLU A 1 106 ? -1.780 1.191 37.676 1.00 60.88 106 GLU A N 1
ATOM 852 C CA . GLU A 1 106 ? -2.107 0.466 38.927 1.00 60.88 106 GLU A CA 1
ATOM 853 C C . GLU A 1 106 ? -0.932 0.336 39.930 1.00 60.88 106 GLU A C 1
ATOM 855 O O . GLU A 1 106 ? -1.092 -0.132 41.053 1.00 60.88 106 GLU A O 1
ATOM 860 N N . LYS A 1 107 ? 0.259 0.831 39.575 1.00 53.00 107 LYS A N 1
ATOM 861 C CA . LYS A 1 107 ? 1.395 1.025 40.481 1.00 53.00 107 LYS A CA 1
ATOM 862 C C . LYS A 1 107 ? 1.213 2.155 41.516 1.00 53.00 107 LYS A C 1
ATOM 864 O O . LYS A 1 107 ? 2.037 2.214 42.423 1.00 53.00 107 LYS A O 1
ATOM 869 N N . THR A 1 108 ? 0.209 3.041 41.421 1.00 49.34 108 THR A N 1
ATOM 870 C CA . THR A 1 108 ? 0.168 4.288 42.231 1.00 49.34 108 THR A CA 1
ATOM 871 C C . THR A 1 108 ? -1.081 4.547 43.095 1.00 49.34 108 THR A C 1
ATOM 873 O O . THR A 1 108 ? -1.245 5.669 43.564 1.00 49.34 108 THR A O 1
ATOM 876 N N . GLY A 1 109 ? -1.932 3.556 43.389 1.00 61.75 109 GLY A N 1
ATOM 877 C CA . GLY A 1 109 ? -3.031 3.701 44.369 1.00 61.75 109 GLY A CA 1
ATOM 878 C C . GLY A 1 109 ? -4.440 3.453 43.812 1.00 61.75 109 GLY A C 1
ATOM 879 O O . GLY A 1 109 ? -4.596 2.725 42.834 1.00 61.75 109 GLY A O 1
ATOM 880 N N . LYS A 1 110 ? -5.467 4.004 44.482 1.00 67.25 110 LYS A N 1
ATOM 881 C CA . LYS A 1 110 ? -6.892 3.900 44.099 1.00 67.25 110 LYS A CA 1
ATOM 882 C C . LYS A 1 110 ? -7.128 4.678 42.795 1.00 67.25 110 LYS A C 1
ATOM 884 O O . LYS A 1 110 ? -6.666 5.809 42.678 1.00 67.25 110 LYS A O 1
ATOM 889 N N . ILE A 1 111 ? -7.819 4.082 41.827 1.00 73.50 111 ILE A N 1
ATOM 890 C CA . ILE A 1 111 ? -8.115 4.710 40.530 1.00 73.50 111 ILE A CA 1
ATOM 891 C C . ILE A 1 111 ? -9.379 5.561 40.661 1.00 73.50 111 ILE A C 1
ATOM 893 O O . ILE A 1 111 ? -10.403 5.054 41.114 1.00 73.50 111 ILE A O 1
ATOM 897 N N . GLU A 1 112 ? -9.309 6.824 40.241 1.00 77.94 112 GLU A N 1
ATOM 898 C CA . GLU A 1 112 ? -10.425 7.769 40.318 1.00 77.94 112 GLU A CA 1
ATOM 899 C C . GLU A 1 112 ? -11.334 7.686 39.080 1.00 77.94 112 GLU A C 1
ATOM 901 O O . GLU A 1 112 ? -10.900 7.948 37.956 1.00 77.94 112 GLU A O 1
ATOM 906 N N . PHE A 1 113 ? -12.603 7.329 39.279 1.00 85.81 113 PHE A N 1
ATOM 907 C CA . PHE A 1 113 ? -13.671 7.300 38.277 1.00 85.81 113 PHE A CA 1
ATOM 908 C C . PHE A 1 113 ? -14.712 8.389 38.570 1.00 85.81 113 PHE A C 1
ATOM 910 O O . PHE A 1 113 ? -15.916 8.135 38.618 1.00 85.81 113 PHE A O 1
ATOM 917 N N . SER A 1 114 ? -14.261 9.637 38.700 1.00 83.19 114 SER A N 1
ATOM 918 C CA . SER A 1 114 ? -15.126 10.802 38.940 1.00 83.19 114 SER A CA 1
ATOM 919 C C . SER A 1 114 ? -16.190 11.036 37.854 1.00 83.19 114 SER A C 1
ATOM 921 O O . SER A 1 114 ? -17.230 11.628 38.136 1.00 83.19 114 SER A O 1
ATOM 923 N N . PHE A 1 115 ? -16.007 10.505 36.638 1.00 88.06 115 PHE A N 1
ATOM 924 C CA . PHE A 1 115 ? -17.039 10.508 35.588 1.00 88.06 115 PHE A CA 1
ATOM 925 C C . PHE A 1 115 ? -18.202 9.540 35.835 1.00 88.06 115 PHE A C 1
ATOM 927 O O . PHE A 1 115 ? -19.250 9.675 35.200 1.00 88.06 115 PHE A O 1
ATOM 934 N N . TYR A 1 116 ?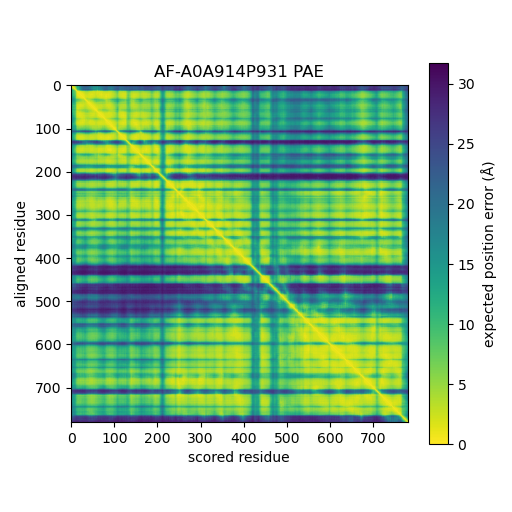 -18.026 8.522 36.681 1.00 91.44 116 TYR A N 1
ATOM 935 C CA . TYR A 1 116 ? -18.955 7.396 36.773 1.00 91.44 116 TYR A CA 1
ATOM 936 C C . TYR A 1 116 ? -20.401 7.813 37.099 1.00 91.44 116 TYR A C 1
ATOM 938 O O . TYR A 1 116 ? -21.304 7.351 36.399 1.00 91.44 116 TYR A O 1
ATOM 946 N N . PRO A 1 117 ? -20.665 8.727 38.058 1.00 92.00 117 PRO A N 1
ATOM 947 C CA . PRO A 1 117 ? -22.029 9.185 38.325 1.00 92.00 117 PRO A CA 1
ATOM 948 C C . PRO A 1 117 ? -22.697 9.810 37.093 1.00 92.00 117 PRO A C 1
ATOM 950 O O . PRO A 1 117 ? -23.840 9.481 36.777 1.00 92.00 117 PRO A O 1
ATOM 953 N N . LYS A 1 118 ? -21.964 10.647 36.344 1.00 93.00 118 LYS A N 1
ATOM 954 C CA . LYS A 1 1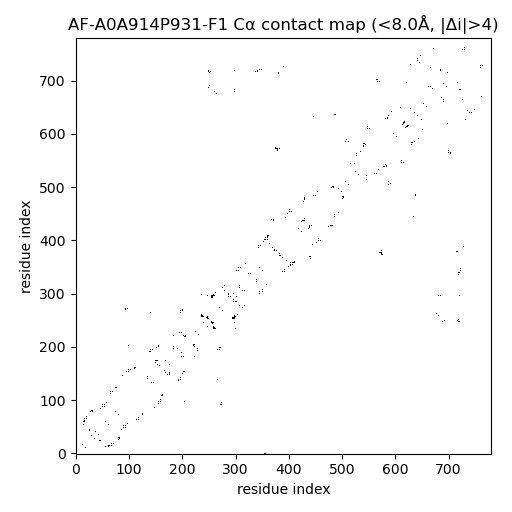18 ? -22.472 11.281 35.118 1.00 93.00 118 LYS A CA 1
ATOM 955 C C . LYS A 1 118 ? -22.668 10.296 33.973 1.00 93.00 118 LYS A C 1
ATOM 957 O O . LYS A 1 118 ? -23.606 10.450 33.198 1.00 93.00 118 LYS A O 1
ATOM 962 N N . LEU A 1 119 ? -21.855 9.246 33.896 1.00 94.38 119 LEU A N 1
ATOM 963 C CA . LEU A 1 119 ? -22.064 8.158 32.944 1.00 94.38 119 LEU A CA 1
ATOM 964 C C . LEU A 1 119 ? -23.372 7.393 33.219 1.00 94.38 119 LEU A C 1
ATOM 966 O O . LEU A 1 119 ? -24.112 7.087 32.283 1.00 94.38 119 LEU A O 1
ATOM 970 N N . VAL A 1 120 ? -23.674 7.100 34.489 1.00 93.44 120 VAL A N 1
ATOM 971 C CA . VAL A 1 120 ? -24.938 6.450 34.880 1.00 93.44 120 VAL A CA 1
ATOM 972 C C . VAL A 1 120 ? -26.130 7.364 34.586 1.00 93.44 120 VAL A C 1
ATOM 974 O O . VAL A 1 120 ? -27.132 6.904 34.037 1.00 93.44 120 VAL A O 1
ATOM 977 N N . GLU A 1 121 ? -26.011 8.658 34.895 1.00 94.06 121 GLU A N 1
ATOM 978 C CA . GLU A 1 121 ? -27.030 9.667 34.587 1.00 94.06 121 GLU A CA 1
ATOM 979 C C . GLU A 1 121 ? -27.315 9.736 33.080 1.00 94.06 121 GLU A C 1
ATOM 981 O O . GLU A 1 121 ? -28.473 9.636 32.672 1.00 94.06 121 GLU A O 1
ATOM 986 N N . LEU A 1 122 ? -26.269 9.789 32.248 1.00 94.88 122 LEU A N 1
ATOM 987 C CA . LEU A 1 122 ? -26.394 9.768 30.791 1.00 94.88 122 LEU A CA 1
ATOM 988 C C . LEU A 1 122 ? -27.113 8.507 30.292 1.00 94.88 122 LEU A C 1
ATOM 990 O O . LEU A 1 122 ? -28.001 8.594 29.446 1.00 94.88 122 LEU A O 1
ATOM 994 N N . TYR A 1 123 ? -26.769 7.328 30.813 1.00 94.12 123 TYR A N 1
ATOM 995 C CA . TYR A 1 123 ? -27.431 6.088 30.406 1.00 94.12 123 TYR A CA 1
ATOM 996 C C . TYR A 1 123 ? -28.918 6.081 30.762 1.00 94.12 123 TYR A C 1
ATOM 998 O O . TYR A 1 123 ? -29.753 5.781 29.909 1.00 94.12 123 TYR A O 1
ATOM 1006 N N . ASN A 1 124 ? -29.264 6.456 31.992 1.00 91.69 124 ASN A N 1
ATOM 1007 C CA . ASN A 1 124 ? -30.659 6.506 32.425 1.00 91.69 124 ASN A CA 1
ATOM 1008 C C . ASN A 1 124 ? -31.466 7.523 31.606 1.00 91.69 124 ASN A C 1
ATOM 1010 O O . ASN A 1 124 ? -32.607 7.248 31.237 1.00 91.69 124 ASN A O 1
ATOM 1014 N N . LEU A 1 125 ? -30.851 8.654 31.251 1.00 92.31 125 LEU A N 1
ATOM 1015 C CA . LEU A 1 125 ? -31.437 9.668 30.382 1.00 92.31 125 LEU A CA 1
ATOM 1016 C C . LEU A 1 125 ? -31.770 9.104 28.985 1.00 92.31 125 LEU A C 1
ATOM 1018 O O . LEU A 1 125 ? -32.867 9.324 28.461 1.00 92.31 125 LEU A O 1
ATOM 1022 N N . LEU A 1 126 ? -30.848 8.338 28.390 1.00 91.19 126 LEU A N 1
ATOM 1023 C CA . LEU A 1 126 ? -30.975 7.789 27.033 1.00 91.19 126 LEU A CA 1
ATOM 1024 C C . LEU A 1 126 ? -31.863 6.529 26.932 1.00 91.19 126 LEU A C 1
ATOM 1026 O O . LEU A 1 126 ? -32.445 6.276 25.874 1.00 91.19 126 LEU A O 1
ATOM 1030 N N . TYR A 1 127 ? -31.979 5.742 28.006 1.00 87.94 127 TYR A N 1
ATOM 1031 C CA . TYR A 1 127 ? -32.633 4.417 28.021 1.00 87.94 127 TYR A CA 1
ATOM 1032 C C . TYR A 1 127 ? -33.813 4.318 29.013 1.00 87.94 127 TYR A C 1
ATOM 1034 O O . TYR A 1 127 ? -34.099 3.253 29.575 1.00 87.94 127 TYR A O 1
ATOM 1042 N N . HIS A 1 128 ? -34.521 5.431 29.220 1.00 74.38 128 HIS A N 1
ATOM 1043 C CA . HIS A 1 128 ? -35.654 5.524 30.144 1.00 74.38 128 HIS A CA 1
ATOM 1044 C C . HIS A 1 128 ? -36.835 4.603 29.762 1.00 74.38 128 HIS A C 1
ATOM 1046 O O . HIS A 1 128 ? -37.392 3.949 30.643 1.00 74.38 128 HIS A O 1
ATOM 1052 N N . GLU A 1 129 ? -37.150 4.443 28.473 1.00 65.88 129 GLU A N 1
ATOM 1053 C CA . GLU A 1 129 ? -38.238 3.569 27.992 1.00 65.88 129 GLU A CA 1
ATOM 1054 C C . GLU A 1 129 ? -37.834 2.084 27.895 1.00 65.88 129 GLU A C 1
ATOM 1056 O O . GLU A 1 129 ? -36.687 1.750 27.574 1.00 65.88 129 GLU A O 1
ATOM 1061 N N . ASP A 1 130 ? -38.783 1.171 28.147 1.00 54.03 130 ASP A N 1
ATOM 1062 C CA . ASP A 1 130 ? -38.634 -0.288 27.998 1.00 54.03 130 ASP A CA 1
ATOM 1063 C C . ASP A 1 130 ? -38.607 -0.715 26.525 1.00 54.03 130 ASP A C 1
ATOM 1065 O O . ASP A 1 130 ? -39.431 -1.481 26.031 1.00 54.03 130 ASP A O 1
ATOM 1069 N N . THR A 1 131 ? -37.594 -0.244 25.806 1.00 53.03 131 THR A N 1
ATOM 1070 C CA . THR A 1 131 ? -37.251 -0.762 24.477 1.00 53.03 131 THR A CA 1
ATOM 1071 C C . THR A 1 131 ? -36.577 -2.126 24.645 1.00 53.03 131 THR A C 1
ATOM 1073 O O . THR A 1 131 ? -35.358 -2.279 24.659 1.00 53.03 131 THR A O 1
ATOM 1076 N N . SER A 1 132 ? -37.410 -3.135 24.880 1.00 48.66 132 SER A N 1
ATOM 1077 C CA . SER A 1 132 ? -37.054 -4.537 25.091 1.00 48.66 132 SER A CA 1
ATOM 1078 C C . SER A 1 132 ? -36.831 -5.288 23.775 1.00 48.66 132 SER A C 1
ATOM 1080 O O . SER A 1 132 ? -37.150 -6.465 23.665 1.00 48.66 132 SER A O 1
ATOM 1082 N N . GLU A 1 133 ? -36.229 -4.645 22.780 1.00 51.44 133 GLU A N 1
ATOM 1083 C CA . GLU A 1 133 ? -35.875 -5.320 21.535 1.00 51.44 133 GLU A CA 1
ATOM 1084 C C . GLU A 1 133 ? -34.457 -5.870 21.653 1.00 51.44 133 GLU A C 1
ATOM 1086 O O . GLU A 1 133 ? -33.467 -5.163 21.482 1.00 51.44 133 GLU A O 1
ATOM 1091 N N . VAL A 1 134 ? -34.344 -7.156 21.990 1.00 52.06 134 VAL A N 1
ATOM 1092 C CA . VAL A 1 134 ? -33.119 -7.903 21.701 1.00 52.06 134 VAL A CA 1
ATOM 1093 C C . VAL A 1 134 ? -32.968 -7.877 20.185 1.00 52.06 134 VAL A C 1
ATOM 1095 O O . VAL A 1 134 ? -33.777 -8.472 19.479 1.00 52.06 134 VAL A O 1
ATOM 1098 N N . SER A 1 135 ? -31.963 -7.162 19.680 1.00 52.09 135 SER A N 1
ATOM 1099 C CA . SER A 1 135 ? -31.653 -7.150 18.252 1.00 52.09 135 SER A CA 1
ATOM 1100 C C . SER A 1 135 ? -31.430 -8.589 17.771 1.00 52.09 135 SER A C 1
ATOM 1102 O O . SER A 1 135 ? -30.395 -9.184 18.066 1.00 52.09 135 SER A O 1
ATOM 1104 N N . THR A 1 136 ? -32.364 -9.133 16.990 1.00 54.78 136 THR A N 1
ATOM 1105 C CA . THR A 1 136 ? -32.213 -10.404 16.255 1.00 54.78 136 THR A CA 1
ATOM 1106 C C . THR A 1 136 ? -31.342 -10.248 15.003 1.00 54.78 136 THR A C 1
ATOM 1108 O O . THR A 1 136 ? -31.232 -11.172 14.199 1.00 54.78 136 THR A O 1
ATOM 1111 N N . SER A 1 137 ? -30.740 -9.071 14.808 1.00 61.72 137 SER A N 1
ATOM 1112 C CA . SER A 1 137 ? -29.922 -8.765 13.641 1.00 61.72 137 SER A CA 1
ATOM 1113 C C . SER A 1 137 ? -28.635 -9.585 13.628 1.00 61.72 137 SER A C 1
ATOM 1115 O O . SER A 1 137 ? -27.889 -9.597 14.605 1.00 61.72 137 SER A O 1
ATOM 1117 N N . ALA A 1 138 ? -28.338 -10.198 12.482 1.00 63.78 138 ALA A N 1
ATOM 1118 C CA . ALA A 1 138 ? -27.044 -10.817 12.204 1.00 63.78 138 ALA A CA 1
ATOM 1119 C C . ALA A 1 138 ? -25.968 -9.792 11.780 1.00 63.78 138 ALA A C 1
ATOM 1121 O O . ALA A 1 138 ? -24.806 -10.151 11.592 1.00 63.78 138 ALA A O 1
ATOM 1122 N N . GLU A 1 139 ? -26.328 -8.514 11.606 1.00 79.00 139 GLU A N 1
ATOM 1123 C CA . GLU A 1 139 ? -25.390 -7.473 11.180 1.00 79.00 139 GLU A CA 1
ATOM 1124 C C . GLU A 1 139 ? -24.518 -6.973 12.340 1.00 79.00 139 GLU A C 1
ATOM 1126 O O . GLU A 1 139 ? -25.009 -6.419 13.329 1.00 79.00 139 GLU A O 1
ATOM 1131 N N . GLN A 1 140 ? -23.198 -7.081 12.171 1.00 81.12 140 GLN A N 1
ATOM 1132 C CA . GLN A 1 140 ? -22.207 -6.739 13.199 1.00 81.12 140 GLN A CA 1
ATOM 1133 C C . GLN A 1 140 ? -22.323 -5.297 13.708 1.00 81.12 140 GLN A C 1
ATOM 1135 O O . GLN A 1 140 ? -22.216 -5.063 14.910 1.00 81.12 140 GLN A O 1
ATOM 1140 N N . ME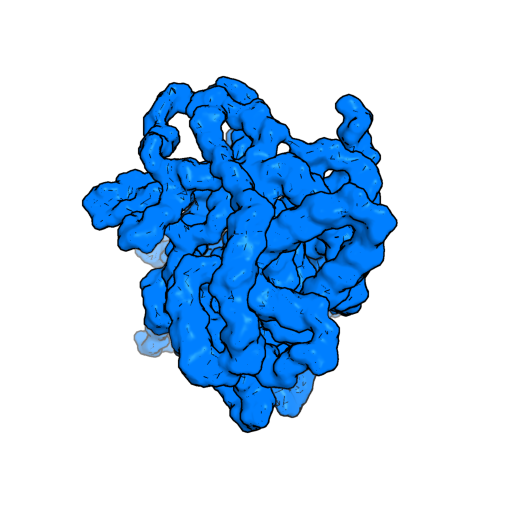T A 1 141 ? -22.563 -4.328 12.821 1.00 82.38 141 MET A N 1
ATOM 1141 C CA . MET A 1 141 ? -22.621 -2.914 13.204 1.00 82.38 141 MET A CA 1
ATOM 1142 C C . MET A 1 141 ? -23.831 -2.609 14.099 1.00 82.38 141 MET A C 1
ATOM 1144 O O . MET A 1 141 ? -23.694 -1.903 15.099 1.00 82.38 141 MET A O 1
ATOM 1148 N N . LYS A 1 142 ? -24.999 -3.201 13.808 1.00 84.44 142 LYS A N 1
ATOM 1149 C CA . LYS A 1 142 ? -26.195 -3.096 14.661 1.00 84.44 142 LYS A CA 1
ATOM 1150 C C . LYS A 1 142 ? -25.946 -3.713 16.036 1.00 84.44 142 LYS A C 1
ATOM 1152 O O . LYS A 1 142 ? -26.250 -3.088 17.051 1.00 84.44 142 LYS A O 1
ATOM 1157 N N . LEU A 1 143 ? -25.322 -4.892 16.074 1.00 87.50 143 LEU A N 1
ATOM 1158 C CA . LEU A 1 143 ? -24.973 -5.565 17.326 1.00 87.50 143 LEU A CA 1
ATOM 1159 C C . LEU A 1 143 ? -23.994 -4.743 18.170 1.00 87.50 143 LEU A C 1
ATOM 1161 O O . LEU A 1 143 ? -24.209 -4.585 19.369 1.00 87.50 143 LEU A O 1
ATOM 1165 N N . VAL A 1 144 ? -22.955 -4.162 17.567 1.00 88.69 144 VAL A N 1
ATOM 1166 C CA . VAL A 1 144 ? -21.993 -3.326 18.300 1.00 88.69 144 VAL A CA 1
ATOM 1167 C C . VAL A 1 144 ? -22.641 -2.063 18.858 1.00 88.69 144 VAL A C 1
ATOM 1169 O O . VAL A 1 144 ? -22.390 -1.738 20.016 1.00 88.69 144 VAL A O 1
ATOM 1172 N N . ARG A 1 145 ? -23.506 -1.379 18.097 1.00 87.62 145 ARG A N 1
ATOM 1173 C CA . ARG A 1 145 ? -24.266 -0.214 18.592 1.00 87.62 145 ARG A CA 1
ATOM 1174 C C . ARG A 1 145 ? -25.166 -0.591 19.770 1.00 87.62 145 ARG A C 1
ATOM 1176 O O . ARG A 1 145 ? -25.220 0.128 20.763 1.00 87.62 145 ARG A O 1
ATOM 1183 N N . PHE A 1 146 ? -25.839 -1.736 19.673 1.00 88.88 146 PHE A N 1
ATOM 1184 C CA . PHE A 1 146 ? -26.746 -2.226 20.706 1.00 88.88 146 PHE A CA 1
ATOM 1185 C C . PHE A 1 146 ? -26.019 -2.628 21.996 1.00 88.88 146 PHE A C 1
ATOM 1187 O O . PHE A 1 146 ? -26.438 -2.250 23.088 1.00 88.88 146 PHE A O 1
ATOM 1194 N N . PHE A 1 147 ? -24.910 -3.364 21.884 1.00 91.62 147 PHE A N 1
ATOM 1195 C CA . PHE A 1 147 ? -24.129 -3.836 23.031 1.00 91.62 147 PHE A CA 1
ATOM 1196 C C . PHE A 1 147 ? -23.069 -2.836 23.516 1.00 91.62 147 PHE A C 1
ATOM 1198 O O . PHE A 1 147 ? -22.373 -3.130 24.488 1.00 91.62 147 PHE A O 1
ATOM 1205 N N . ALA A 1 148 ? -22.945 -1.650 22.908 1.00 92.56 148 ALA A N 1
ATOM 1206 C CA . ALA A 1 148 ? -21.983 -0.634 23.339 1.00 92.56 148 ALA A CA 1
ATOM 1207 C C . ALA A 1 148 ? -22.119 -0.260 24.831 1.00 92.56 148 ALA A C 1
ATOM 1209 O O . ALA A 1 148 ? -21.093 -0.250 25.517 1.00 92.56 148 ALA A O 1
ATOM 1210 N N . PRO A 1 149 ? -23.334 -0.046 25.390 1.00 93.88 149 PRO A N 1
ATOM 1211 C CA . PRO A 1 149 ? -23.508 0.105 26.831 1.00 93.88 149 PRO A CA 1
ATOM 1212 C C . PRO A 1 149 ? -22.965 -1.107 27.592 1.00 93.88 149 PRO A C 1
ATOM 1214 O O . PRO A 1 149 ? -22.096 -0.960 28.438 1.00 93.88 149 PRO A O 1
ATOM 1217 N N . THR A 1 150 ? -23.380 -2.328 27.258 1.00 92.62 150 THR A N 1
ATOM 1218 C CA . THR A 1 150 ? -22.903 -3.542 27.942 1.00 92.62 150 THR A CA 1
ATOM 1219 C C . THR A 1 150 ? -21.374 -3.649 27.951 1.00 92.62 150 THR A C 1
ATOM 1221 O O . THR A 1 150 ? -20.787 -3.938 28.994 1.00 92.62 150 THR A O 1
ATOM 1224 N N . ALA A 1 151 ? -20.723 -3.344 26.827 1.00 92.38 151 ALA A N 1
ATOM 1225 C CA . ALA A 1 151 ? -19.271 -3.319 26.721 1.00 92.38 151 ALA A CA 1
ATOM 1226 C C . ALA A 1 151 ? -18.633 -2.252 27.631 1.00 92.38 151 ALA A C 1
ATOM 1228 O O . ALA A 1 151 ? -17.605 -2.530 28.247 1.00 92.38 151 ALA A O 1
ATOM 1229 N N . ILE A 1 152 ? -19.229 -1.059 27.773 1.00 93.19 152 ILE A N 1
ATOM 1230 C CA . ILE A 1 152 ? -18.750 -0.016 28.701 1.00 93.19 152 ILE A CA 1
ATOM 1231 C C . ILE A 1 152 ? -18.681 -0.566 30.126 1.00 93.19 152 ILE A C 1
ATOM 1233 O O . ILE A 1 152 ? -17.629 -0.492 30.761 1.00 93.19 152 ILE A O 1
ATOM 1237 N N . TRP A 1 153 ? -19.769 -1.165 30.614 1.00 92.44 153 TRP A N 1
ATOM 1238 C CA . TRP A 1 153 ? -19.806 -1.687 31.981 1.00 92.44 153 TRP A CA 1
ATOM 1239 C C . TRP A 1 153 ? -18.874 -2.877 32.183 1.00 92.44 153 TRP A C 1
ATOM 1241 O O . TRP A 1 153 ? -18.210 -2.939 33.212 1.00 92.44 153 TRP A O 1
ATOM 1251 N N . LEU A 1 154 ? -18.754 -3.781 31.210 1.00 89.81 154 LEU A N 1
ATOM 1252 C CA . LEU A 1 154 ? -17.797 -4.888 31.294 1.00 89.81 154 LEU A CA 1
ATOM 1253 C C . LEU A 1 154 ? -16.346 -4.398 31.383 1.00 89.81 154 LEU A C 1
ATOM 1255 O O . LEU A 1 154 ? -15.574 -4.928 32.179 1.00 89.81 154 LEU A O 1
ATOM 1259 N N . ASN A 1 155 ? -15.988 -3.353 30.634 1.00 87.81 155 ASN A N 1
ATOM 1260 C CA . ASN A 1 155 ? -14.667 -2.735 30.736 1.00 87.81 155 ASN A CA 1
ATOM 1261 C C . ASN A 1 155 ? -14.450 -2.072 32.107 1.00 87.81 155 ASN A C 1
ATOM 1263 O O . ASN A 1 155 ? -13.388 -2.238 32.699 1.00 87.81 155 ASN A O 1
ATOM 1267 N N . LEU A 1 156 ? -15.450 -1.373 32.649 1.00 88.12 156 LEU A N 1
ATOM 1268 C CA . LEU A 1 156 ? -15.377 -0.774 33.987 1.00 88.12 156 LEU A CA 1
ATOM 1269 C C . LEU A 1 156 ? -15.218 -1.836 35.090 1.00 88.12 156 LEU A C 1
ATOM 1271 O O . LEU A 1 156 ? -14.344 -1.711 35.945 1.00 88.12 156 LEU A O 1
ATOM 1275 N N . LEU A 1 157 ? -15.997 -2.919 35.022 1.00 86.75 157 LEU A N 1
ATOM 1276 C CA . LEU A 1 157 ? -15.960 -4.057 35.952 1.00 86.75 157 LEU A CA 1
ATOM 1277 C C . LEU A 1 157 ? -14.654 -4.868 35.898 1.00 86.75 157 LEU A C 1
ATOM 1279 O O . LEU A 1 157 ? -14.438 -5.747 36.743 1.00 86.75 157 LEU A O 1
ATOM 1283 N N . ALA A 1 158 ? -13.796 -4.621 34.907 1.00 79.38 158 ALA A N 1
ATOM 1284 C CA . ALA A 1 158 ? -12.473 -5.225 34.836 1.00 79.38 158 ALA A CA 1
ATOM 1285 C C . ALA A 1 158 ? -11.490 -4.612 35.851 1.00 79.38 158 ALA A C 1
ATOM 1287 O O . ALA A 1 158 ? -10.511 -5.268 36.217 1.00 79.38 158 ALA A O 1
ATOM 1288 N N . VAL A 1 159 ? -11.749 -3.393 36.338 1.00 78.19 159 VAL A N 1
ATOM 1289 C CA . VAL A 1 159 ? -10.909 -2.704 37.328 1.00 78.19 159 VAL A CA 1
ATOM 1290 C C . VAL A 1 159 ? -11.385 -3.028 38.739 1.00 78.19 159 VAL A C 1
ATOM 1292 O O . VAL A 1 159 ? -12.567 -2.922 39.043 1.00 78.19 159 VAL A O 1
ATOM 1295 N N . LYS A 1 160 ? -10.458 -3.427 39.617 1.00 74.75 160 LYS A N 1
ATOM 1296 C CA . LYS A 1 160 ? -10.789 -3.871 40.983 1.00 74.75 160 LYS A CA 1
ATOM 1297 C C . LYS A 1 160 ? -10.563 -2.822 42.071 1.00 74.75 160 LYS A C 1
ATOM 1299 O O . LYS A 1 160 ? -11.194 -2.913 43.116 1.00 74.75 160 LYS A O 1
ATOM 1304 N N . ASN A 1 161 ? -9.651 -1.870 41.860 1.00 78.44 161 ASN A N 1
ATOM 1305 C CA . ASN A 1 161 ? -9.230 -0.902 42.879 1.00 78.44 161 ASN A CA 1
ATOM 1306 C C . ASN A 1 161 ? -9.691 0.525 42.540 1.00 78.44 161 ASN A C 1
ATOM 1308 O O . ASN A 1 161 ? -8.873 1.410 42.284 1.00 78.44 161 ASN A O 1
ATOM 1312 N N . THR A 1 162 ? -11.005 0.727 42.481 1.00 79.69 162 THR A N 1
ATOM 1313 C CA . THR A 1 162 ? -11.630 2.003 42.104 1.00 79.69 162 THR A CA 1
ATOM 1314 C C . THR A 1 162 ? -12.128 2.778 43.313 1.00 79.69 162 THR A C 1
ATOM 1316 O O . THR A 1 162 ? -12.462 2.210 44.353 1.00 79.69 162 THR A O 1
ATOM 1319 N N . ASP A 1 163 ? -12.168 4.099 43.188 1.00 82.38 163 ASP A N 1
ATOM 1320 C CA . ASP A 1 163 ? -12.712 5.020 44.181 1.00 82.38 163 ASP A CA 1
ATOM 1321 C C . ASP A 1 163 ? -14.212 4.841 44.429 1.00 82.38 163 ASP A C 1
ATOM 1323 O O . ASP A 1 163 ? -14.640 4.970 45.579 1.00 82.38 163 ASP A O 1
ATOM 1327 N N . VAL A 1 164 ? -14.944 4.462 43.382 1.00 84.75 164 VAL A N 1
ATOM 1328 C CA . VAL A 1 164 ? -16.392 4.244 43.347 1.00 84.75 164 VAL A CA 1
ATOM 1329 C C . VAL A 1 164 ? -16.728 2.757 43.173 1.00 84.75 164 VAL A C 1
ATOM 1331 O O . VAL A 1 164 ? -15.997 2.012 42.518 1.00 84.75 164 VAL A O 1
ATOM 1334 N N . ILE A 1 165 ? -17.857 2.326 43.748 1.00 85.75 165 ILE A N 1
ATOM 1335 C CA . ILE A 1 165 ? -18.429 0.988 43.540 1.00 85.75 165 ILE A CA 1
ATOM 1336 C C . ILE A 1 165 ? -19.129 0.956 42.177 1.00 85.75 165 ILE A C 1
ATOM 1338 O O . ILE A 1 165 ? -20.026 1.755 41.908 1.00 85.75 165 ILE A O 1
ATOM 1342 N N . ILE A 1 166 ? -18.710 0.028 41.320 1.00 88.31 166 ILE A N 1
ATOM 1343 C CA . ILE A 1 166 ? -19.225 -0.110 39.956 1.00 88.31 166 ILE A CA 1
ATOM 1344 C C . ILE A 1 166 ? -20.313 -1.177 39.947 1.00 88.31 166 ILE A C 1
ATOM 1346 O O . ILE A 1 166 ? -20.041 -2.351 40.191 1.00 88.31 166 ILE A O 1
ATOM 1350 N N . GLU A 1 167 ? -21.529 -0.770 39.596 1.00 89.31 167 GLU A N 1
ATOM 1351 C CA . GLU A 1 167 ? -22.686 -1.650 39.453 1.00 89.31 167 GLU A CA 1
ATOM 1352 C C . GLU A 1 167 ? -23.408 -1.359 38.130 1.00 89.31 167 GLU A C 1
ATOM 1354 O O . GLU A 1 167 ? -23.730 -0.204 37.832 1.00 89.31 167 GLU A O 1
ATOM 1359 N N . PRO A 1 168 ? -23.662 -2.380 37.295 1.00 89.38 168 PRO A N 1
ATOM 1360 C CA . PRO A 1 168 ? -24.415 -2.180 36.068 1.00 89.38 168 PRO A CA 1
ATOM 1361 C C . PRO A 1 168 ? -25.866 -1.768 36.371 1.00 89.38 168 PRO A C 1
ATOM 1363 O O . PRO A 1 168 ? -26.500 -2.369 37.240 1.00 89.38 168 PRO A O 1
ATOM 1366 N N . PRO A 1 169 ? -26.433 -0.800 35.623 1.00 90.25 169 PRO A N 1
ATOM 1367 C CA . PRO A 1 169 ? -27.852 -0.480 35.668 1.00 90.25 169 PRO A CA 1
ATOM 1368 C C . PRO A 1 169 ? -28.717 -1.745 35.565 1.00 90.25 169 PRO A C 1
ATOM 1370 O O . PRO A 1 169 ? -28.386 -2.626 34.764 1.00 90.25 169 PRO A O 1
ATOM 1373 N N . PRO A 1 170 ? -29.858 -1.839 36.279 1.00 87.50 170 PRO A N 1
ATOM 1374 C CA . PRO A 1 170 ? -30.679 -3.054 36.319 1.00 87.50 170 PRO A CA 1
ATOM 1375 C C . PRO A 1 170 ? -31.045 -3.607 34.933 1.00 87.50 170 PRO A C 1
ATOM 1377 O O . PRO A 1 170 ? -31.005 -4.816 34.707 1.00 87.50 170 PRO A O 1
ATOM 1380 N N . LYS A 1 171 ? -31.317 -2.716 33.968 1.00 84.69 171 LYS A N 1
ATOM 1381 C CA . LYS A 1 171 ? -31.638 -3.076 32.576 1.00 84.69 171 LYS A CA 1
ATOM 1382 C C . LYS A 1 171 ? -30.462 -3.721 31.819 1.00 84.69 171 LYS A C 1
ATOM 1384 O O . LYS A 1 171 ? -30.691 -4.477 30.876 1.00 84.69 171 LYS A O 1
ATOM 1389 N N . LEU A 1 172 ? -29.216 -3.454 32.222 1.00 88.94 172 LEU A N 1
ATOM 1390 C CA . LEU A 1 172 ? -28.005 -3.992 31.590 1.00 88.94 172 LEU A CA 1
ATOM 1391 C C . LEU A 1 172 ? -27.541 -5.325 32.172 1.00 88.94 172 LEU A C 1
ATOM 1393 O O . LEU A 1 172 ? -26.865 -6.064 31.458 1.00 88.94 172 LEU A O 1
ATOM 1397 N N . VAL A 1 173 ? -27.919 -5.663 33.409 1.00 89.94 173 VAL A N 1
ATOM 1398 C CA . VAL A 1 173 ? -27.465 -6.883 34.109 1.00 89.94 173 VAL A CA 1
ATOM 1399 C C . VAL A 1 173 ? -27.664 -8.137 33.254 1.00 89.94 173 VAL A C 1
ATOM 1401 O O . VAL A 1 173 ? -26.746 -8.938 33.103 1.00 89.94 173 VAL A O 1
ATOM 1404 N N . ARG A 1 174 ? -28.833 -8.282 32.613 1.00 89.38 174 ARG A N 1
ATOM 1405 C CA . ARG A 1 174 ? -29.124 -9.435 31.742 1.00 89.38 174 ARG A CA 1
ATOM 1406 C C . ARG A 1 174 ? -28.153 -9.560 30.565 1.00 89.38 174 ARG A C 1
ATOM 1408 O O . ARG A 1 174 ? -27.758 -10.666 30.213 1.00 89.38 174 ARG A O 1
ATOM 1415 N N . TYR A 1 175 ? -27.758 -8.435 29.971 1.00 89.00 175 TYR A N 1
ATOM 1416 C CA . TYR A 1 175 ? -26.852 -8.406 28.825 1.00 89.00 175 TYR A CA 1
ATOM 1417 C C . TYR A 1 175 ? -25.401 -8.601 29.254 1.00 89.00 175 TYR A C 1
ATOM 1419 O O . TYR A 1 175 ? -24.650 -9.273 28.556 1.00 89.00 175 TYR A O 1
ATOM 1427 N N . VAL A 1 176 ? -25.019 -8.060 30.414 1.00 89.19 176 VAL A N 1
ATOM 1428 C CA . VAL A 1 176 ? -23.716 -8.320 31.040 1.00 89.19 176 VAL A CA 1
ATOM 1429 C C . VAL A 1 176 ? -23.553 -9.822 31.265 1.00 89.19 176 VAL A C 1
ATOM 1431 O O . VAL A 1 176 ? -22.612 -10.406 30.736 1.00 89.19 176 VAL A O 1
ATOM 1434 N N . ASN A 1 177 ? -24.526 -10.465 31.917 1.00 88.50 177 ASN A N 1
ATOM 1435 C CA . ASN A 1 177 ? -24.510 -11.911 32.156 1.00 88.50 177 ASN A CA 1
ATOM 1436 C C . ASN A 1 177 ? -24.494 -12.714 30.846 1.00 88.50 177 ASN A C 1
ATOM 1438 O O . ASN A 1 177 ? -23.789 -13.712 30.738 1.00 88.50 177 ASN A O 1
ATOM 1442 N N . PHE A 1 178 ? -25.249 -12.278 29.831 1.00 88.62 178 PHE A N 1
ATOM 1443 C CA . PHE A 1 178 ? -25.246 -12.911 28.511 1.00 88.62 178 PHE A CA 1
ATOM 1444 C C . PHE A 1 178 ? -23.853 -12.899 27.865 1.00 88.62 178 PHE A C 1
ATOM 1446 O O . PHE A 1 178 ? -23.367 -13.947 27.445 1.00 88.62 178 PHE A O 1
ATOM 1453 N N . ILE A 1 179 ? -23.182 -11.743 27.823 1.00 87.06 179 ILE A N 1
ATOM 1454 C CA . ILE A 1 179 ? -21.831 -11.644 27.258 1.00 87.06 179 ILE A CA 1
ATOM 1455 C C . ILE A 1 179 ? -20.816 -12.405 28.123 1.00 87.06 179 ILE A C 1
ATOM 1457 O O . ILE A 1 179 ? -19.953 -13.080 27.572 1.00 87.06 179 ILE A O 1
ATOM 1461 N N . GLU A 1 180 ? -20.919 -12.366 29.454 1.00 85.44 180 GLU A N 1
ATOM 1462 C CA . GLU A 1 180 ? -20.055 -13.167 30.335 1.00 85.44 180 GLU A CA 1
ATOM 1463 C C . GLU A 1 180 ? -20.209 -14.674 30.078 1.00 85.44 180 GLU A C 1
ATOM 1465 O O . GLU A 1 180 ? -19.203 -15.378 29.988 1.00 85.44 180 GLU A O 1
ATOM 1470 N N . ASN A 1 181 ? -21.433 -15.162 29.860 1.00 85.00 181 ASN A N 1
ATOM 1471 C CA . ASN A 1 181 ? -21.687 -16.553 29.474 1.00 85.00 181 ASN A CA 1
ATOM 1472 C C . ASN A 1 181 ? -21.097 -16.891 28.096 1.00 85.00 181 ASN A C 1
ATOM 1474 O O . ASN A 1 181 ? -20.529 -17.966 27.909 1.00 85.00 181 ASN A O 1
ATOM 1478 N N . LEU A 1 182 ? -21.161 -15.969 27.129 1.00 83.12 182 LEU A N 1
ATOM 1479 C CA . LEU A 1 182 ? -20.473 -16.153 25.847 1.00 83.12 182 LEU A CA 1
ATOM 1480 C C . LEU A 1 182 ? -18.952 -16.228 26.029 1.00 83.12 182 LEU A C 1
ATOM 1482 O O . LEU A 1 182 ? -18.290 -17.014 25.356 1.00 83.12 182 LEU A O 1
ATOM 1486 N N . LEU A 1 183 ? -18.372 -15.443 26.938 1.00 77.81 183 LEU A N 1
ATOM 1487 C CA . LEU A 1 183 ? -16.934 -15.482 27.214 1.00 77.81 183 LEU A CA 1
ATOM 1488 C C . LEU A 1 183 ? -16.492 -16.788 27.887 1.00 77.81 183 LEU A C 1
ATOM 1490 O O . LEU A 1 183 ? -15.343 -17.176 27.709 1.00 77.81 183 LEU A O 1
ATOM 1494 N N . THR A 1 184 ? -17.377 -17.484 28.603 1.00 77.25 184 THR A N 1
ATOM 1495 C CA . THR A 1 184 ? -17.075 -18.769 29.258 1.00 77.25 184 THR A CA 1
ATOM 1496 C C . THR A 1 184 ? -17.448 -19.996 28.421 1.00 77.25 184 THR A C 1
ATOM 1498 O O . THR A 1 184 ? -16.858 -21.054 28.625 1.00 77.25 184 THR A O 1
ATOM 1501 N N . SER A 1 185 ? -18.367 -19.869 27.458 1.00 75.88 185 SER A N 1
ATOM 1502 C CA . SER A 1 185 ? -18.727 -20.935 26.509 1.00 75.88 185 SER A CA 1
ATOM 1503 C C . SER A 1 185 ? -17.522 -21.351 25.648 1.00 75.88 185 SER A C 1
ATOM 1505 O O . SER A 1 185 ? -16.707 -20.512 25.271 1.00 75.88 185 SER A O 1
ATOM 1507 N N . ASP A 1 186 ? -17.405 -22.623 25.267 1.00 70.38 186 ASP A N 1
ATOM 1508 C CA . ASP A 1 186 ? -16.428 -23.079 24.259 1.00 70.38 186 ASP A CA 1
ATOM 1509 C C . ASP A 1 186 ? -17.055 -23.220 22.851 1.00 70.38 186 ASP A C 1
ATOM 1511 O O . ASP A 1 186 ? -16.356 -23.515 21.879 1.00 70.38 186 ASP A O 1
ATOM 1515 N N . SER A 1 187 ? -18.361 -22.958 22.703 1.00 73.75 187 SER A N 1
ATOM 1516 C CA . SER A 1 187 ? -19.079 -23.066 21.427 1.00 73.75 187 SER A CA 1
ATOM 1517 C C . SER A 1 187 ? -18.651 -21.972 20.444 1.00 73.75 187 SER A C 1
ATOM 1519 O O . SER A 1 187 ? -18.828 -20.780 20.697 1.00 73.75 187 SER A O 1
ATOM 1521 N N . LYS A 1 188 ? -18.094 -22.368 19.290 1.00 64.75 188 LYS A N 1
ATOM 1522 C CA . LYS A 1 188 ? -17.715 -21.435 18.210 1.00 64.75 188 LYS A CA 1
ATOM 1523 C C . LYS A 1 188 ? -18.948 -20.835 17.518 1.00 64.75 188 LYS A C 1
ATOM 1525 O O . LYS A 1 188 ? -18.991 -19.631 17.293 1.00 64.75 188 LYS A O 1
ATOM 1530 N N . ALA A 1 189 ? -19.971 -21.651 17.259 1.00 61.81 189 ALA A N 1
ATOM 1531 C CA . ALA A 1 189 ? -21.181 -21.232 16.546 1.00 61.81 189 ALA A CA 1
ATOM 1532 C C . ALA A 1 189 ? -21.966 -20.131 17.285 1.00 61.81 189 ALA A C 1
ATOM 1534 O O . ALA A 1 189 ? -22.510 -19.230 16.655 1.00 61.81 189 ALA A O 1
ATOM 1535 N N . GLU A 1 190 ? -21.968 -20.157 18.620 1.00 61.22 190 GLU A N 1
ATOM 1536 C CA . GLU A 1 190 ? -22.593 -19.115 19.451 1.00 61.22 190 GLU A CA 1
ATOM 1537 C C . GLU A 1 190 ? -21.852 -17.769 19.380 1.00 61.22 190 GLU A C 1
ATOM 1539 O O . GLU A 1 190 ? -22.433 -16.720 19.652 1.00 61.22 190 GLU A O 1
ATOM 1544 N N . LYS A 1 191 ? -20.566 -17.783 19.005 1.00 67.75 191 LYS A N 1
ATOM 1545 C CA . LYS A 1 191 ? -19.677 -16.611 19.022 1.00 67.75 191 LYS A CA 1
ATOM 1546 C C . LYS A 1 191 ? -19.527 -15.939 17.670 1.00 67.75 191 LYS A C 1
ATOM 1548 O O . LYS A 1 191 ? -19.251 -14.741 17.637 1.00 67.75 191 LYS A O 1
ATOM 1553 N N . ASP A 1 192 ? -19.712 -16.674 16.576 1.00 68.62 192 ASP A N 1
ATOM 1554 C CA . ASP A 1 192 ? -19.430 -16.185 15.221 1.00 68.62 192 ASP A CA 1
ATOM 1555 C C . ASP A 1 192 ? -20.243 -14.918 14.871 1.00 68.62 192 ASP A C 1
ATOM 1557 O O . ASP A 1 192 ? -19.715 -14.005 14.236 1.00 68.62 192 ASP A O 1
ATOM 1561 N N . GLY A 1 193 ? -21.482 -14.792 15.367 1.00 73.38 193 GLY A N 1
ATOM 1562 C CA . GLY A 1 193 ? -22.305 -13.582 15.200 1.00 73.38 193 GLY A CA 1
ATOM 1563 C C . GLY A 1 193 ? -21.933 -12.405 16.118 1.00 73.38 193 GLY A C 1
ATOM 1564 O O . GLY A 1 193 ? -22.227 -11.257 15.798 1.00 73.38 193 GLY A O 1
ATOM 1565 N N . PHE A 1 194 ? -21.250 -12.662 17.238 1.00 84.62 194 PHE A N 1
ATOM 1566 C CA . PHE A 1 194 ? -20.967 -11.681 18.297 1.00 84.62 194 PHE A CA 1
ATOM 1567 C C . PHE A 1 194 ? -19.476 -11.357 18.447 1.00 84.62 194 PHE A C 1
ATOM 1569 O O . PHE A 1 194 ? -19.075 -10.720 19.420 1.00 84.62 194 PHE A O 1
ATOM 1576 N N . ILE A 1 195 ? -18.636 -11.770 17.496 1.00 86.50 195 ILE A N 1
ATOM 1577 C CA . ILE A 1 195 ? -17.175 -11.708 17.621 1.00 86.50 195 ILE A CA 1
ATOM 1578 C C . ILE A 1 195 ? -16.640 -10.290 17.897 1.00 86.50 195 ILE A C 1
ATOM 1580 O O . ILE A 1 195 ? -15.745 -10.117 18.722 1.00 86.50 195 ILE A O 1
ATOM 1584 N N . THR A 1 196 ? -17.226 -9.258 17.284 1.00 88.81 196 THR A N 1
ATOM 1585 C CA . THR A 1 196 ? -16.865 -7.846 17.513 1.00 88.81 196 THR A CA 1
ATOM 1586 C C . THR A 1 196 ? -17.358 -7.332 18.868 1.00 88.81 196 THR A C 1
ATOM 1588 O O . THR A 1 196 ? -16.642 -6.602 19.552 1.00 88.81 196 THR A O 1
ATOM 1591 N N . VAL A 1 197 ? -18.542 -7.763 19.311 1.00 89.62 197 VAL A N 1
ATOM 1592 C CA . VAL A 1 197 ? -19.076 -7.456 20.648 1.00 89.62 197 VAL A CA 1
ATOM 1593 C C . VAL A 1 197 ? -18.192 -8.076 21.733 1.00 89.62 197 VAL A C 1
ATOM 1595 O O . VAL A 1 197 ? -17.827 -7.401 22.698 1.00 89.62 197 VAL A O 1
ATOM 1598 N N . ILE A 1 198 ? -17.788 -9.335 21.543 1.00 88.50 198 ILE A N 1
ATOM 1599 C CA . ILE A 1 198 ? -16.840 -10.055 22.402 1.00 88.50 198 ILE A CA 1
ATOM 1600 C C . ILE A 1 198 ? -15.511 -9.303 22.462 1.00 88.50 198 ILE A C 1
ATOM 1602 O O . ILE A 1 198 ? -14.998 -9.071 23.558 1.00 88.50 198 ILE A O 1
ATOM 1606 N N . ALA A 1 199 ? -14.976 -8.871 21.316 1.00 89.94 199 ALA A N 1
ATOM 1607 C CA . ALA A 1 199 ? -13.731 -8.111 21.253 1.00 89.94 199 ALA A CA 1
ATOM 1608 C C . ALA A 1 199 ? -13.803 -6.837 22.107 1.00 89.94 199 ALA A C 1
ATOM 1610 O O . ALA A 1 199 ? -12.961 -6.615 22.978 1.00 89.94 199 ALA A O 1
ATOM 1611 N N . ASN A 1 200 ? -14.855 -6.042 21.909 1.00 90.81 200 ASN A N 1
ATOM 1612 C CA . ASN A 1 200 ? -15.038 -4.757 22.582 1.00 90.81 200 ASN A CA 1
ATOM 1613 C C . ASN A 1 200 ? -15.298 -4.900 24.089 1.00 90.81 200 ASN A C 1
ATOM 1615 O O . ASN A 1 200 ? -14.991 -3.988 24.855 1.00 90.81 200 ASN A O 1
ATOM 1619 N N . SER A 1 201 ? -15.839 -6.042 24.513 1.00 88.00 201 SER A N 1
ATOM 1620 C CA . SER A 1 201 ? -16.218 -6.306 25.905 1.00 88.00 201 SER A CA 1
ATOM 1621 C C . SER A 1 201 ? -15.137 -7.021 26.719 1.00 88.00 201 SER A C 1
ATOM 1623 O O . SER A 1 201 ? -15.149 -6.957 27.944 1.00 88.00 201 SER A O 1
ATOM 1625 N N . SER A 1 202 ? -14.218 -7.742 26.068 1.00 80.88 202 SER A N 1
ATOM 1626 C CA . SER A 1 202 ? -13.226 -8.598 26.742 1.00 80.88 202 SER A CA 1
ATOM 1627 C C . SER A 1 202 ? -11.800 -8.059 26.724 1.00 80.88 202 SER A C 1
ATOM 1629 O O . SER A 1 202 ? -10.943 -8.593 27.428 1.00 80.88 202 SER A O 1
ATOM 1631 N N . GLN A 1 203 ? -11.535 -6.985 25.977 1.00 75.88 203 GLN A N 1
ATOM 1632 C CA . GLN A 1 203 ? -10.188 -6.445 25.778 1.00 75.88 203 GLN A CA 1
ATOM 1633 C C . GLN A 1 203 ? -9.466 -6.032 27.068 1.00 75.88 203 GLN A C 1
ATOM 1635 O O . GLN A 1 203 ? -8.236 -6.028 27.086 1.00 75.88 203 GLN A O 1
ATOM 1640 N N . LEU A 1 204 ? -10.197 -5.700 28.136 1.00 72.25 204 LEU A N 1
ATOM 1641 C CA . LEU A 1 204 ? -9.636 -5.307 29.435 1.00 72.25 204 LEU A CA 1
ATOM 1642 C C . LEU A 1 204 ? -9.850 -6.360 30.527 1.00 72.25 204 LEU A C 1
ATOM 1644 O O . LEU A 1 204 ? -9.328 -6.209 31.629 1.00 72.25 204 LEU A O 1
ATOM 1648 N N . ASN A 1 205 ? -10.563 -7.451 30.229 1.00 65.69 205 ASN A N 1
ATOM 1649 C CA . ASN A 1 205 ? -10.899 -8.483 31.205 1.00 65.69 205 ASN A CA 1
ATOM 1650 C C . ASN A 1 205 ? -9.673 -9.332 31.573 1.00 65.69 205 ASN A C 1
ATOM 1652 O O . ASN A 1 205 ? -9.433 -10.387 30.997 1.00 65.69 205 ASN A O 1
ATOM 1656 N N . VAL A 1 206 ? -8.931 -8.919 32.606 1.00 53.69 206 VAL A N 1
ATOM 1657 C CA . VAL A 1 206 ? -7.879 -9.722 33.271 1.00 53.69 206 VAL A CA 1
ATOM 1658 C C . VAL A 1 206 ? -8.492 -10.638 34.346 1.00 53.69 206 VAL A C 1
ATOM 1660 O O . VAL A 1 206 ? -7.913 -10.895 35.406 1.00 53.69 206 VAL A O 1
ATOM 1663 N N . ARG A 1 207 ? -9.720 -11.127 34.140 1.00 44.00 207 ARG A N 1
ATOM 1664 C CA . ARG A 1 207 ? -10.339 -12.039 35.105 1.00 44.00 207 ARG A CA 1
ATOM 1665 C C . ARG A 1 207 ? -9.658 -13.408 34.992 1.00 44.00 207 ARG A C 1
ATOM 1667 O O . ARG A 1 207 ? -9.950 -14.169 34.088 1.00 44.00 207 ARG A O 1
ATOM 1674 N N . GLN A 1 208 ? -8.804 -13.680 35.985 1.00 40.38 208 GLN A N 1
ATOM 1675 C CA . GLN A 1 208 ? -8.142 -14.951 36.322 1.00 40.38 208 GLN A CA 1
ATOM 1676 C C . GLN A 1 208 ? -6.787 -15.228 35.646 1.00 40.38 208 GLN A C 1
ATOM 1678 O O . GLN A 1 208 ? -6.682 -16.011 34.721 1.00 40.38 208 GLN A O 1
ATOM 1683 N N . ALA A 1 209 ? -5.711 -14.708 36.241 1.00 35.78 209 ALA A N 1
ATOM 1684 C CA . ALA A 1 209 ? -4.468 -15.473 36.358 1.00 35.78 209 ALA A CA 1
ATOM 1685 C C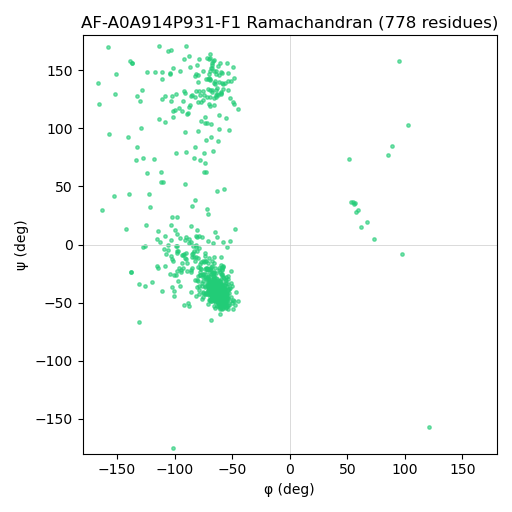 . ALA A 1 209 ? -4.187 -15.668 37.855 1.00 35.78 209 ALA A C 1
ATOM 1687 O O . ALA A 1 209 ? -3.363 -14.978 38.454 1.00 35.78 209 ALA A O 1
ATOM 1688 N N . LYS A 1 210 ? -4.958 -16.557 38.493 1.00 37.47 210 LYS A N 1
ATOM 1689 C CA . LYS A 1 210 ? -4.577 -17.150 39.780 1.00 37.47 210 LYS A CA 1
ATOM 1690 C C . LYS A 1 210 ? -3.645 -18.326 39.483 1.00 37.47 210 LYS A C 1
ATOM 1692 O O . LYS A 1 210 ? -4.065 -19.464 39.597 1.00 37.47 210 LYS A O 1
ATOM 1697 N N . THR A 1 211 ? -2.403 -18.036 39.118 1.00 34.66 211 THR A N 1
ATOM 1698 C CA . THR A 1 211 ? -1.259 -18.951 39.259 1.00 34.66 211 THR A CA 1
ATOM 1699 C C . THR A 1 211 ? 0.006 -18.128 39.064 1.00 34.66 211 THR A C 1
ATOM 1701 O O . THR A 1 211 ? 0.188 -17.437 38.068 1.00 34.66 211 THR A O 1
ATOM 1704 N N . GLN A 1 212 ? 0.849 -18.134 40.091 1.00 35.91 212 GLN A N 1
ATOM 1705 C CA . GLN A 1 212 ? 2.015 -17.266 40.234 1.00 35.91 212 GLN A CA 1
ATOM 1706 C C . GLN A 1 212 ? 3.240 -17.693 39.416 1.00 35.91 212 GLN A C 1
ATOM 1708 O O . GLN A 1 212 ? 4.281 -17.068 39.560 1.00 35.91 212 GLN A O 1
ATOM 1713 N N . ASN A 1 213 ? 3.149 -18.694 38.545 1.00 36.09 213 ASN A N 1
ATOM 1714 C CA . ASN A 1 213 ? 4.298 -19.169 37.785 1.00 36.09 213 ASN A CA 1
ATOM 1715 C C . ASN A 1 213 ? 3.950 -19.217 36.299 1.00 36.09 213 ASN A C 1
ATOM 1717 O O . ASN A 1 213 ? 2.903 -19.735 35.937 1.00 36.09 213 ASN A O 1
ATOM 1721 N N . GLU A 1 214 ? 4.863 -18.684 35.483 1.00 40.53 214 GLU A N 1
ATOM 1722 C CA . GLU A 1 214 ? 4.819 -18.585 34.016 1.00 40.53 214 GLU A CA 1
ATOM 1723 C C . GLU A 1 214 ? 4.076 -17.364 33.445 1.00 40.53 214 GLU A C 1
ATOM 1725 O O . GLU A 1 214 ? 2.992 -17.447 32.877 1.00 40.53 214 GLU A O 1
ATOM 1730 N N . ARG A 1 215 ? 4.725 -16.193 33.491 1.00 39.03 215 ARG A N 1
ATOM 1731 C CA . ARG A 1 215 ? 4.431 -15.111 32.540 1.00 39.03 215 ARG A CA 1
ATOM 1732 C C . ARG A 1 215 ? 5.583 -14.963 31.558 1.00 39.03 215 ARG A C 1
ATOM 1734 O O . ARG A 1 215 ? 6.613 -14.383 31.883 1.00 39.03 215 ARG A O 1
ATOM 1741 N N . LYS A 1 216 ? 5.371 -15.431 30.325 1.00 38.62 216 LYS A N 1
ATOM 1742 C CA . LYS A 1 216 ? 5.941 -14.738 29.166 1.00 38.62 216 LYS A CA 1
ATOM 1743 C C . LYS A 1 216 ? 5.106 -13.478 28.943 1.00 38.62 216 LYS A C 1
ATOM 1745 O O . LYS A 1 216 ? 3.885 -13.518 28.843 1.00 38.62 216 LYS A O 1
ATOM 1750 N N . ASP A 1 217 ? 5.808 -12.362 28.943 1.00 42.12 217 ASP A N 1
ATOM 1751 C CA . ASP A 1 217 ? 5.349 -10.990 29.125 1.00 42.12 217 ASP A CA 1
ATOM 1752 C C . ASP A 1 217 ? 4.617 -10.422 27.882 1.00 42.12 217 ASP A C 1
ATOM 1754 O O . ASP A 1 217 ? 5.085 -9.493 27.228 1.00 42.12 217 ASP A O 1
ATOM 1758 N N . THR A 1 218 ? 3.484 -11.012 27.471 1.00 44.53 218 THR A N 1
ATOM 1759 C CA . THR A 1 218 ? 2.752 -10.560 26.262 1.00 44.53 218 THR A CA 1
ATOM 1760 C C . THR A 1 218 ? 1.809 -9.374 26.513 1.00 44.53 218 THR A C 1
ATOM 1762 O O . THR A 1 218 ? 1.320 -8.764 25.555 1.00 44.53 218 THR A O 1
ATOM 1765 N N . GLY A 1 219 ? 1.561 -9.015 27.781 1.00 52.47 219 GLY A N 1
ATOM 1766 C CA . GLY A 1 219 ? 0.798 -7.831 28.196 1.00 52.47 219 GLY A CA 1
ATOM 1767 C C . GLY A 1 219 ? -0.673 -7.776 27.748 1.00 52.47 219 GLY A C 1
ATOM 1768 O O . GLY A 1 219 ? -1.256 -6.694 27.782 1.00 52.47 219 GLY A O 1
ATOM 1769 N N . ARG A 1 220 ? -1.272 -8.889 27.296 1.00 62.00 220 ARG A N 1
ATOM 1770 C CA . ARG A 1 220 ? -2.673 -8.970 26.827 1.00 62.00 220 ARG A CA 1
ATOM 1771 C C . ARG A 1 220 ? -3.502 -9.915 27.703 1.00 62.00 220 ARG A C 1
ATOM 1773 O O . ARG A 1 220 ? -2.939 -10.894 28.192 1.00 62.00 220 ARG A O 1
ATOM 1780 N N . PRO A 1 221 ? -4.815 -9.674 27.888 1.00 68.81 221 PRO A N 1
ATOM 1781 C CA . PRO A 1 221 ? -5.653 -10.608 28.629 1.00 68.81 221 PRO A CA 1
ATOM 1782 C C . PRO A 1 221 ? -5.888 -11.902 27.845 1.00 68.81 221 PRO A C 1
ATOM 1784 O O . PRO A 1 221 ? -6.244 -11.868 26.666 1.00 68.81 221 PRO A O 1
ATOM 1787 N N . GLU A 1 222 ? -5.732 -13.039 28.521 1.00 74.38 222 GLU A N 1
ATOM 1788 C CA . GLU A 1 222 ? -5.879 -14.387 27.952 1.00 74.38 222 GLU A CA 1
ATOM 1789 C C . GLU A 1 222 ? -7.255 -14.606 27.301 1.00 74.38 222 GLU A C 1
ATOM 1791 O O . GLU A 1 222 ? -7.348 -15.162 26.208 1.00 74.38 222 GLU A O 1
ATOM 1796 N N . ILE A 1 223 ? -8.316 -14.068 27.916 1.00 78.50 223 ILE A N 1
ATOM 1797 C CA . ILE A 1 223 ? -9.698 -14.139 27.413 1.00 78.50 223 ILE A CA 1
ATOM 1798 C C . ILE A 1 223 ? -9.820 -13.476 26.034 1.00 78.50 223 ILE A C 1
ATOM 1800 O O . ILE A 1 223 ? -10.377 -14.072 25.112 1.00 78.50 223 ILE A O 1
ATOM 1804 N N . PHE A 1 224 ? -9.278 -12.263 25.870 1.00 84.25 224 PHE A N 1
ATOM 1805 C CA . PHE A 1 224 ? -9.319 -11.538 24.596 1.00 84.25 224 PHE A CA 1
ATOM 1806 C C . PHE A 1 224 ? -8.536 -12.280 23.508 1.00 84.25 224 PHE A C 1
ATOM 1808 O O . PHE A 1 224 ? -8.981 -12.377 22.365 1.00 84.25 224 PHE A O 1
ATOM 1815 N N . GLN A 1 225 ? -7.385 -12.856 23.860 1.00 85.88 225 GLN A N 1
ATOM 1816 C CA . GLN A 1 225 ? -6.602 -13.639 22.912 1.00 85.88 225 GLN A CA 1
ATOM 1817 C C . GLN A 1 225 ? -7.358 -14.900 22.458 1.00 85.88 225 GLN A C 1
ATOM 1819 O O . GLN A 1 225 ? -7.591 -15.059 21.258 1.00 85.88 225 GLN A O 1
ATOM 1824 N N . LYS A 1 226 ? -7.812 -15.735 23.404 1.00 83.75 226 LYS A N 1
ATOM 1825 C CA . LYS A 1 226 ? -8.499 -17.010 23.132 1.00 83.75 226 LYS A CA 1
ATOM 1826 C C . LYS A 1 226 ? -9.796 -16.812 22.344 1.00 83.75 226 LYS A C 1
ATOM 1828 O O . LYS A 1 226 ? -10.082 -17.562 21.409 1.00 83.75 226 LYS A O 1
ATOM 1833 N N . HIS A 1 227 ? -10.604 -15.825 22.732 1.00 83.81 227 HIS A N 1
ATOM 1834 C CA . HIS A 1 227 ? -11.968 -15.666 22.221 1.00 83.81 227 HIS A CA 1
ATOM 1835 C C . HIS A 1 227 ? -12.117 -14.656 21.088 1.00 83.81 227 HIS A C 1
ATOM 1837 O O . HIS A 1 227 ? -13.197 -14.574 20.509 1.00 83.81 227 HIS A O 1
ATOM 1843 N N . PHE A 1 228 ? -11.060 -13.925 20.738 1.00 88.06 228 PHE A N 1
ATOM 1844 C CA . PHE A 1 228 ? -11.082 -13.017 19.599 1.00 88.06 228 PHE A CA 1
ATOM 1845 C C . PHE A 1 228 ? -9.869 -13.207 18.688 1.00 88.06 228 PHE A C 1
ATOM 1847 O O . PHE A 1 228 ? -10.038 -13.697 17.571 1.00 88.06 228 PHE A O 1
ATOM 1854 N N . CYS A 1 229 ? -8.655 -12.885 19.150 1.00 90.19 229 CYS A N 1
ATOM 1855 C CA . CYS A 1 229 ? -7.461 -12.896 18.293 1.00 90.19 229 CYS A CA 1
ATOM 1856 C C . CYS A 1 229 ? -7.223 -14.252 17.617 1.00 90.19 229 CYS A C 1
ATOM 1858 O O . CYS A 1 229 ? -7.039 -14.300 16.403 1.00 90.19 229 CYS A O 1
ATOM 1860 N N . ASP A 1 230 ? -7.283 -15.351 18.370 1.00 89.00 230 ASP A N 1
ATOM 1861 C CA . ASP A 1 230 ? -7.008 -16.692 17.842 1.00 89.00 230 ASP A CA 1
ATOM 1862 C C . ASP A 1 230 ? -8.114 -17.187 16.896 1.00 89.00 230 ASP A C 1
ATOM 1864 O O . ASP A 1 230 ? -7.862 -17.999 16.005 1.00 89.00 230 ASP A O 1
ATOM 1868 N N . ILE A 1 231 ? -9.360 -16.731 17.071 1.00 89.06 231 ILE A N 1
ATOM 1869 C CA . ILE A 1 231 ? -10.460 -17.036 16.140 1.00 89.06 231 ILE A CA 1
ATOM 1870 C C . ILE A 1 231 ? -10.236 -16.278 14.833 1.00 89.06 231 ILE A C 1
ATOM 1872 O O . ILE A 1 231 ? -10.207 -16.881 13.763 1.00 89.06 231 ILE A O 1
ATOM 1876 N N . VAL A 1 232 ? -10.009 -14.969 14.936 1.00 90.94 232 VAL A N 1
ATOM 1877 C CA . VAL A 1 232 ? -9.748 -14.075 13.805 1.00 90.94 232 VAL A CA 1
ATOM 1878 C C . VAL A 1 232 ? -8.537 -14.543 12.999 1.00 90.94 232 VAL A C 1
ATOM 1880 O O . VAL A 1 232 ? -8.608 -14.646 11.778 1.00 90.94 232 VAL A O 1
ATOM 1883 N N . TYR A 1 233 ? -7.439 -14.890 13.669 1.00 92.25 233 TYR A N 1
ATOM 1884 C CA . TYR A 1 233 ? -6.233 -15.377 13.009 1.00 92.25 233 TYR A CA 1
ATOM 1885 C C . TYR A 1 233 ? -6.460 -16.708 12.289 1.00 92.25 233 TYR A C 1
ATOM 1887 O O . TYR A 1 233 ? -6.007 -16.869 11.158 1.00 92.25 233 TYR A O 1
ATOM 1895 N N . ARG A 1 234 ? -7.222 -17.639 12.879 1.00 90.44 234 ARG A N 1
ATOM 1896 C CA . ARG A 1 234 ? -7.602 -18.892 12.204 1.00 90.44 234 ARG A CA 1
ATOM 1897 C C . ARG A 1 234 ? -8.425 -18.653 10.942 1.00 90.44 234 ARG A C 1
ATOM 1899 O O . ARG A 1 234 ? -8.204 -19.348 9.957 1.00 90.44 234 ARG A O 1
ATOM 1906 N N . GLU A 1 235 ? -9.331 -17.678 10.949 1.00 89.19 235 GLU A N 1
ATOM 1907 C CA . GLU A 1 235 ? -10.088 -17.318 9.744 1.00 89.19 235 GLU A CA 1
ATOM 1908 C C . GLU A 1 235 ? -9.191 -16.676 8.673 1.00 89.19 235 GLU A C 1
ATOM 1910 O O . GLU A 1 235 ? -9.330 -16.998 7.496 1.00 89.19 235 GLU A O 1
ATOM 1915 N N . ILE A 1 236 ? -8.214 -15.847 9.065 1.00 92.38 236 ILE A N 1
ATOM 1916 C CA . ILE A 1 236 ? -7.208 -15.289 8.142 1.00 92.38 236 ILE A CA 1
ATOM 1917 C C . ILE A 1 236 ? -6.341 -16.392 7.522 1.00 92.38 236 ILE A C 1
ATOM 1919 O O . ILE A 1 236 ? -5.974 -16.278 6.358 1.00 92.38 236 ILE A O 1
ATOM 1923 N N . GLN A 1 237 ? -6.002 -17.438 8.283 1.00 90.88 237 GLN A N 1
ATOM 1924 C CA . GLN A 1 237 ? -5.179 -18.570 7.830 1.00 90.88 237 GLN A CA 1
ATOM 1925 C C . GLN A 1 237 ? -5.988 -19.678 7.131 1.00 90.88 237 GLN A C 1
ATOM 1927 O O . GLN A 1 237 ? -5.438 -20.724 6.773 1.00 90.88 237 GLN A O 1
ATOM 1932 N N . LYS A 1 238 ? -7.304 -19.495 6.962 1.00 89.50 238 LYS A N 1
ATOM 1933 C CA . LYS A 1 238 ? -8.182 -20.537 6.429 1.00 89.50 238 LYS A CA 1
ATOM 1934 C C . LYS A 1 238 ? -7.787 -20.883 4.987 1.00 89.50 238 LYS A C 1
ATOM 1936 O O . LYS A 1 238 ? -7.667 -19.977 4.162 1.00 89.50 238 LYS A O 1
ATOM 1941 N N . PRO A 1 239 ? -7.598 -22.172 4.661 1.00 86.31 239 PRO A N 1
ATOM 1942 C CA . PRO A 1 239 ? -7.148 -22.570 3.340 1.00 86.31 239 PRO A CA 1
ATOM 1943 C C . PRO A 1 239 ? -8.181 -22.241 2.262 1.00 86.31 239 PRO A C 1
ATOM 1945 O O . PRO A 1 239 ? -9.384 -22.275 2.521 1.00 86.31 239 PRO A O 1
ATOM 1948 N N . LEU A 1 240 ? -7.699 -21.964 1.044 1.00 78.75 240 LEU A N 1
ATOM 1949 C CA . LEU A 1 240 ? -8.554 -21.750 -0.130 1.00 78.75 240 LEU A CA 1
ATOM 1950 C C . LEU A 1 240 ? -9.479 -22.954 -0.359 1.00 78.75 240 LEU A C 1
ATOM 1952 O O . LEU A 1 240 ? -10.687 -22.793 -0.479 1.00 78.75 240 LEU A O 1
ATOM 1956 N N . ASN A 1 241 ? -8.880 -24.149 -0.365 1.00 80.00 241 ASN A N 1
ATOM 1957 C CA . ASN A 1 241 ? -9.533 -25.442 -0.528 1.00 80.00 241 ASN A CA 1
ATOM 1958 C C . ASN A 1 241 ? -8.926 -26.432 0.477 1.00 80.00 241 ASN A C 1
ATOM 1960 O O . ASN A 1 241 ? -7.758 -26.303 0.839 1.00 80.00 241 ASN A O 1
ATOM 1964 N N . ASN A 1 242 ? -9.660 -27.484 0.849 1.00 73.69 242 ASN A N 1
ATOM 1965 C CA . ASN A 1 242 ? -9.206 -28.491 1.826 1.00 73.69 242 ASN A CA 1
ATOM 1966 C C . ASN A 1 242 ? -7.916 -29.247 1.433 1.00 73.69 242 ASN A C 1
ATOM 1968 O O . ASN A 1 242 ? -7.351 -29.956 2.260 1.00 73.69 242 ASN A O 1
ATOM 1972 N N . HIS A 1 243 ? -7.454 -29.109 0.187 1.00 68.06 243 HIS A N 1
ATOM 1973 C CA . HIS A 1 243 ? -6.284 -29.808 -0.349 1.00 68.06 243 HIS A CA 1
ATOM 1974 C C . HIS A 1 243 ? -5.019 -28.943 -0.450 1.00 68.06 243 HIS A C 1
ATOM 1976 O O . HIS A 1 243 ? -3.950 -29.485 -0.723 1.00 68.06 243 HIS A O 1
ATOM 1982 N N . THR A 1 244 ? -5.095 -27.620 -0.250 1.00 72.88 244 THR A N 1
ATOM 1983 C CA . THR A 1 244 ? -3.904 -26.760 -0.311 1.00 72.88 244 THR A CA 1
ATOM 1984 C C . THR A 1 244 ? -3.303 -26.592 1.081 1.00 72.88 244 THR A C 1
ATOM 1986 O O . THR A 1 244 ? -3.973 -26.154 2.011 1.00 72.88 244 THR A O 1
ATOM 1989 N N . SER A 1 245 ? -2.026 -26.940 1.246 1.00 80.00 245 SER A N 1
ATOM 1990 C CA . SER A 1 245 ? -1.287 -26.721 2.500 1.00 80.00 245 SER A CA 1
ATOM 1991 C C . SER A 1 245 ? -0.660 -25.326 2.584 1.00 80.00 245 SER A C 1
ATOM 1993 O O . SER A 1 245 ? -0.431 -24.823 3.680 1.00 80.00 245 SER A O 1
ATOM 1995 N N . PHE A 1 246 ? -0.448 -24.674 1.438 1.00 89.00 246 PHE A N 1
ATOM 1996 C CA . PHE A 1 246 ? 0.186 -23.362 1.319 1.00 89.00 246 PHE A CA 1
ATOM 1997 C C . PHE A 1 246 ? -0.554 -22.479 0.318 1.00 89.00 246 PHE A C 1
ATOM 1999 O O . PHE A 1 246 ? -1.219 -22.980 -0.594 1.00 89.00 246 PHE A O 1
ATOM 2006 N N . TRP A 1 247 ? -0.401 -21.166 0.471 1.00 91.81 247 TRP A N 1
ATOM 2007 C CA . TRP A 1 247 ? -0.851 -20.209 -0.529 1.00 91.81 247 TRP A CA 1
ATOM 2008 C C . TRP A 1 247 ? 0.193 -20.085 -1.651 1.00 91.81 247 TRP A C 1
ATOM 2010 O O . TRP A 1 247 ? 1.365 -19.827 -1.352 1.00 91.81 247 TRP A O 1
ATOM 2020 N N . PRO A 1 248 ? -0.190 -20.245 -2.931 1.00 91.44 248 PRO A N 1
ATOM 2021 C CA . PRO A 1 248 ? 0.742 -20.111 -4.040 1.00 91.44 248 PRO A CA 1
ATOM 2022 C C . PRO A 1 248 ? 1.027 -18.635 -4.343 1.00 91.44 248 PRO A C 1
ATOM 2024 O O . PRO A 1 248 ? 0.113 -17.835 -4.537 1.00 91.44 248 PRO A O 1
ATOM 2027 N N . LEU A 1 249 ? 2.305 -18.287 -4.414 1.00 92.00 249 LEU A N 1
ATOM 2028 C CA . LEU A 1 249 ? 2.800 -17.000 -4.891 1.00 92.00 249 LEU A CA 1
ATOM 2029 C C . LEU A 1 249 ? 3.405 -17.165 -6.303 1.00 92.00 249 LEU A C 1
ATOM 2031 O O . LEU A 1 249 ? 3.631 -18.300 -6.744 1.00 92.00 249 LEU A O 1
ATOM 2035 N N . PRO A 1 250 ? 3.662 -16.060 -7.028 1.00 92.19 250 PRO A N 1
ATOM 2036 C CA . PRO A 1 250 ? 4.397 -16.089 -8.293 1.00 92.19 250 PRO A CA 1
ATOM 2037 C C . PRO A 1 250 ? 5.720 -16.872 -8.211 1.00 92.19 250 PRO A C 1
ATOM 2039 O O . PRO A 1 250 ? 6.328 -16.975 -7.142 1.00 92.19 250 PRO A O 1
ATOM 2042 N N . TYR A 1 251 ? 6.161 -17.421 -9.348 1.00 87.88 251 TYR A N 1
ATOM 2043 C CA . TYR A 1 251 ? 7.425 -18.173 -9.488 1.00 87.88 251 TYR A CA 1
ATOM 2044 C C . TYR A 1 251 ? 7.570 -19.359 -8.526 1.00 87.88 251 TYR A C 1
ATOM 2046 O O . TYR A 1 251 ? 8.648 -19.661 -8.023 1.00 87.88 251 TYR A O 1
ATOM 2054 N N . GLY A 1 252 ? 6.455 -20.032 -8.228 1.00 85.50 252 GLY A N 1
ATOM 2055 C CA . GLY A 1 252 ? 6.452 -21.250 -7.415 1.00 85.50 252 GLY A CA 1
ATOM 2056 C C . GLY A 1 252 ? 6.695 -21.031 -5.919 1.00 85.50 252 GLY A C 1
ATOM 2057 O O . GLY A 1 252 ? 6.754 -22.014 -5.175 1.00 85.50 252 GLY A O 1
ATOM 2058 N N . LYS A 1 253 ? 6.788 -19.777 -5.453 1.00 87.62 253 LYS A N 1
ATOM 2059 C CA . LYS A 1 253 ? 6.938 -19.454 -4.029 1.00 87.62 253 LYS A CA 1
ATOM 2060 C C . LYS A 1 253 ? 5.678 -19.822 -3.249 1.00 87.62 253 LYS A C 1
ATOM 2062 O O . LYS A 1 253 ? 4.568 -19.857 -3.783 1.00 87.62 253 LYS A O 1
ATOM 2067 N N . ARG A 1 254 ? 5.850 -20.127 -1.963 1.00 90.00 254 ARG A N 1
ATOM 2068 C CA . ARG A 1 254 ? 4.776 -20.626 -1.096 1.00 90.00 254 ARG A CA 1
ATOM 2069 C C . ARG A 1 254 ? 4.726 -19.824 0.189 1.00 90.00 254 ARG A C 1
ATOM 2071 O O . ARG A 1 254 ? 5.711 -19.761 0.914 1.00 90.00 254 ARG A O 1
ATOM 2078 N N . ALA A 1 255 ? 3.572 -19.237 0.471 1.00 92.12 255 ALA A N 1
ATOM 2079 C CA . ALA A 1 255 ? 3.294 -18.588 1.741 1.00 92.12 255 ALA A CA 1
ATOM 2080 C C . ALA A 1 255 ? 2.407 -19.455 2.627 1.00 92.12 255 ALA A C 1
ATOM 2082 O O . ALA A 1 255 ? 1.795 -20.428 2.174 1.00 92.12 255 ALA A O 1
ATOM 2083 N N . LEU A 1 256 ? 2.308 -19.080 3.901 1.00 92.31 256 LEU A N 1
ATOM 2084 C CA . LEU A 1 256 ? 1.280 -19.625 4.778 1.00 92.31 256 LEU A CA 1
ATOM 2085 C C . LEU A 1 256 ? -0.105 -19.446 4.147 1.00 92.31 256 LEU A C 1
ATOM 2087 O O . LEU A 1 256 ? -0.354 -18.500 3.394 1.00 92.31 256 LEU A O 1
ATOM 2091 N N . ASN A 1 257 ? -0.992 -20.397 4.419 1.00 90.44 257 ASN A N 1
ATOM 2092 C CA . ASN A 1 257 ? -2.291 -20.424 3.768 1.00 90.44 257 ASN A CA 1
ATOM 2093 C C . ASN A 1 257 ? -3.198 -19.275 4.237 1.00 90.44 257 ASN A C 1
ATOM 2095 O O . ASN A 1 257 ? -2.990 -18.690 5.296 1.00 90.44 257 ASN A O 1
ATOM 2099 N N . GLY A 1 258 ? -4.210 -18.955 3.435 1.00 90.31 258 GLY A N 1
ATOM 2100 C CA . GLY A 1 258 ? -5.198 -17.931 3.749 1.00 90.31 258 GLY A CA 1
ATOM 2101 C C . GLY A 1 258 ? -4.987 -16.609 3.017 1.00 90.31 258 GLY A C 1
ATOM 2102 O O . GLY A 1 258 ? -4.140 -15.784 3.361 1.00 90.31 258 GLY A O 1
ATOM 2103 N N . GLY A 1 259 ? -5.809 -16.403 1.988 1.00 90.19 259 GLY A N 1
ATOM 2104 C CA . GLY A 1 259 ? -5.824 -15.187 1.170 1.00 90.19 259 GLY A CA 1
ATOM 2105 C C . GLY A 1 259 ? -6.901 -14.176 1.568 1.00 90.19 259 GLY A C 1
ATOM 2106 O O . GLY A 1 259 ? -6.911 -13.066 1.036 1.00 90.19 259 GLY A O 1
ATOM 2107 N N . LYS A 1 260 ? -7.813 -14.529 2.485 1.00 92.06 260 LYS A N 1
ATOM 2108 C CA . LYS A 1 260 ? -8.925 -13.667 2.902 1.00 92.06 260 LYS A CA 1
ATOM 2109 C C . LYS A 1 260 ? -8.509 -12.769 4.070 1.00 92.06 260 LYS A C 1
ATOM 2111 O O . LYS A 1 260 ? -8.263 -13.239 5.176 1.00 92.06 260 LYS A O 1
ATOM 2116 N N . ALA A 1 261 ? -8.434 -11.472 3.809 1.00 93.44 261 ALA A N 1
ATOM 2117 C CA . ALA A 1 261 ? -8.204 -10.441 4.806 1.00 93.44 261 ALA A CA 1
ATOM 2118 C C . ALA A 1 261 ? -9.491 -10.127 5.573 1.00 93.44 261 ALA A C 1
ATOM 2120 O O . ALA A 1 261 ? -10.597 -10.381 5.085 1.00 93.44 261 ALA A O 1
ATOM 2121 N N . LEU A 1 262 ? -9.353 -9.530 6.757 1.00 91.75 262 LEU A N 1
ATOM 2122 C CA . LEU A 1 262 ? -10.511 -9.046 7.503 1.00 91.75 262 LEU A CA 1
ATOM 2123 C C . LEU A 1 262 ? -11.195 -7.902 6.769 1.00 91.75 262 LEU A C 1
ATOM 2125 O O . LEU A 1 262 ? -10.545 -7.012 6.213 1.00 91.75 262 LEU A O 1
ATOM 2129 N N . ASP A 1 263 ? -12.521 -7.944 6.788 1.00 86.44 263 ASP A N 1
ATOM 2130 C CA . ASP A 1 263 ? -13.356 -6.897 6.226 1.00 86.44 263 ASP A CA 1
ATOM 2131 C C . ASP A 1 263 ? -13.168 -5.586 7.001 1.00 86.44 263 ASP A C 1
ATOM 2133 O O . ASP A 1 263 ? -13.063 -5.584 8.232 1.00 86.44 263 ASP A O 1
ATOM 2137 N N . ILE A 1 264 ? -13.138 -4.468 6.283 1.00 84.00 264 ILE A N 1
ATOM 2138 C CA . ILE A 1 264 ? -13.050 -3.141 6.886 1.00 84.00 264 ILE A CA 1
ATOM 2139 C C . ILE A 1 264 ? -14.275 -2.822 7.750 1.00 84.00 264 ILE A C 1
ATOM 2141 O O . ILE A 1 264 ? -14.126 -2.142 8.761 1.00 84.00 264 ILE A O 1
ATOM 2145 N N . THR A 1 265 ? -15.449 -3.378 7.436 1.00 82.56 265 THR A N 1
ATOM 2146 C CA . THR A 1 265 ? -16.654 -3.256 8.267 1.00 82.56 265 THR A CA 1
ATOM 2147 C C . THR A 1 265 ? -16.482 -3.949 9.617 1.00 82.56 265 THR A C 1
ATOM 2149 O O . THR A 1 265 ? -16.915 -3.425 10.641 1.00 82.56 265 THR A O 1
ATOM 2152 N N . LEU A 1 266 ? -15.807 -5.103 9.657 1.00 87.12 266 LEU A N 1
ATOM 2153 C CA . LEU A 1 266 ? -15.483 -5.769 10.922 1.00 87.12 266 LEU A CA 1
ATOM 2154 C C . LEU A 1 266 ? -14.479 -4.936 11.719 1.00 87.12 266 LEU A C 1
ATOM 2156 O O . LEU A 1 266 ? -14.648 -4.754 12.923 1.00 87.12 266 LEU A O 1
ATOM 2160 N N . LEU A 1 267 ? -13.443 -4.424 11.049 1.00 88.00 267 LEU A N 1
ATOM 2161 C CA . LEU A 1 267 ? -12.410 -3.611 11.685 1.00 88.00 267 LEU A CA 1
ATOM 2162 C C . LEU A 1 267 ? -12.972 -2.296 12.248 1.00 88.00 267 LEU A C 1
ATOM 2164 O O . LEU A 1 267 ? -12.570 -1.906 13.341 1.00 88.00 267 LEU A O 1
ATOM 2168 N N . SER A 1 268 ? -13.919 -1.644 11.562 1.00 83.94 268 SER A N 1
ATOM 2169 C CA . SER A 1 268 ? -14.540 -0.387 12.021 1.00 83.94 268 SER A CA 1
ATOM 2170 C C . SER A 1 268 ? -15.480 -0.592 13.208 1.00 83.94 268 SER A C 1
ATOM 2172 O O . SER A 1 268 ? -15.695 0.313 14.014 1.00 83.94 268 SER A O 1
ATOM 2174 N N . CYS A 1 269 ? -15.998 -1.809 13.375 1.00 87.69 269 CYS A N 1
ATOM 2175 C CA . CYS A 1 269 ? -16.800 -2.200 14.529 1.00 87.69 269 CYS A CA 1
ATOM 2176 C C . CYS A 1 269 ? -15.975 -2.391 15.817 1.00 87.69 269 CYS A C 1
ATOM 2178 O O . CYS A 1 269 ? -16.559 -2.548 16.893 1.00 87.69 269 CYS A O 1
ATOM 2180 N N . LEU A 1 270 ? -14.641 -2.398 15.746 1.00 89.06 270 LEU A N 1
ATOM 2181 C CA . LEU A 1 270 ? -13.790 -2.561 16.923 1.00 89.06 270 LEU A CA 1
ATOM 2182 C C . LEU A 1 270 ? -13.652 -1.252 17.706 1.00 89.06 270 LEU A C 1
ATOM 2184 O O . LEU A 1 270 ? -13.586 -0.158 17.147 1.00 89.06 270 LEU A O 1
ATOM 2188 N N . SER A 1 271 ? -13.552 -1.366 19.028 1.00 87.06 271 SER A N 1
ATOM 2189 C CA . SER A 1 271 ? -13.069 -0.267 19.852 1.00 87.06 271 SER A CA 1
ATOM 2190 C C . SER A 1 271 ? -11.586 -0.019 19.567 1.00 87.06 271 SER A C 1
ATOM 2192 O O . SER A 1 271 ? -10.843 -0.929 19.185 1.00 87.06 271 SER A O 1
ATOM 2194 N N . PHE A 1 272 ? -11.135 1.211 19.797 1.00 81.88 272 PHE A N 1
ATOM 2195 C CA . PHE A 1 272 ? -9.772 1.671 19.570 1.00 81.88 272 PHE A CA 1
ATOM 2196 C C . PHE A 1 272 ? -8.761 0.701 20.182 1.00 81.88 272 PHE A C 1
ATOM 2198 O O . PHE A 1 272 ? -7.844 0.236 19.509 1.00 81.88 272 PHE A O 1
ATOM 2205 N N . ASN A 1 273 ? -8.959 0.308 21.441 1.00 81.69 273 ASN A N 1
ATOM 2206 C CA . ASN A 1 273 ? -8.043 -0.619 22.088 1.00 81.69 273 ASN A CA 1
ATOM 2207 C C . ASN A 1 273 ? -8.164 -2.062 21.590 1.00 81.69 273 ASN A C 1
ATOM 2209 O O . ASN A 1 273 ? -7.145 -2.757 21.549 1.00 81.69 273 ASN A O 1
ATOM 2213 N N . ALA A 1 274 ? -9.369 -2.540 21.261 1.00 87.44 274 ALA A N 1
ATOM 2214 C CA . ALA A 1 274 ? -9.559 -3.885 20.718 1.00 87.44 274 ALA A CA 1
ATOM 2215 C C . ALA A 1 274 ? -8.815 -4.020 19.391 1.00 87.44 274 ALA A C 1
ATOM 2217 O O . ALA A 1 274 ? -8.008 -4.936 19.222 1.00 87.44 274 ALA A O 1
ATOM 2218 N N . GLY A 1 275 ? -8.985 -3.054 18.491 1.00 88.19 275 GLY A N 1
ATOM 2219 C CA . GLY A 1 275 ? -8.264 -3.068 17.230 1.00 88.19 275 GLY A CA 1
ATOM 2220 C C . GLY A 1 275 ? -6.760 -2.785 17.388 1.00 88.19 275 GLY A C 1
ATOM 2221 O O . GLY A 1 275 ? -5.969 -3.465 16.747 1.00 88.19 275 GLY A O 1
ATOM 2222 N N . GLN A 1 276 ? -6.306 -1.917 18.304 1.00 84.56 276 GLN A N 1
ATOM 2223 C CA . GLN A 1 276 ? -4.864 -1.771 18.607 1.00 84.56 276 GLN A CA 1
ATOM 2224 C C . GLN A 1 276 ? -4.244 -3.074 19.145 1.00 84.56 276 GLN A C 1
ATOM 2226 O O . GLN A 1 276 ? -3.129 -3.448 18.773 1.00 84.56 276 GLN A O 1
ATOM 2231 N N . SER A 1 277 ? -4.971 -3.794 20.002 1.00 86.06 277 SER A N 1
ATOM 2232 C CA . SER A 1 277 ? -4.529 -5.075 20.567 1.00 86.06 277 SER A CA 1
ATOM 2233 C C . SER A 1 277 ? -4.481 -6.176 19.505 1.00 86.06 277 SER A C 1
ATOM 2235 O O . SER A 1 277 ? -3.518 -6.948 19.472 1.00 86.06 277 SER A O 1
ATOM 2237 N N . LEU A 1 278 ? -5.469 -6.210 18.603 1.00 90.81 278 LEU A N 1
ATOM 2238 C CA . LEU A 1 278 ? -5.470 -7.082 17.428 1.00 90.81 278 LEU A CA 1
ATOM 2239 C C . LEU A 1 278 ? -4.310 -6.751 16.486 1.00 90.81 278 LEU A C 1
ATOM 2241 O O . LEU A 1 278 ? -3.589 -7.650 16.069 1.00 90.81 278 LEU A O 1
ATOM 2245 N N . PHE A 1 279 ? -4.079 -5.471 16.193 1.00 91.31 279 PHE A N 1
ATOM 2246 C CA . PHE A 1 279 ? -2.981 -5.034 15.335 1.00 91.31 279 PHE A CA 1
ATOM 2247 C C . PHE A 1 279 ? -1.637 -5.510 15.886 1.00 91.31 279 PHE A C 1
ATOM 2249 O O . PHE A 1 279 ? -0.850 -6.117 15.163 1.00 91.31 279 PHE A O 1
ATOM 2256 N N . LYS A 1 280 ? -1.393 -5.296 17.186 1.00 88.75 280 LYS A N 1
ATOM 2257 C CA . LYS A 1 280 ? -0.179 -5.771 17.860 1.00 88.75 280 LYS A CA 1
ATOM 2258 C C . LYS A 1 280 ? -0.051 -7.295 17.781 1.00 88.75 280 LYS A C 1
ATOM 2260 O O . LYS A 1 280 ? 1.042 -7.788 17.529 1.00 88.75 280 LYS A O 1
ATOM 2265 N N . TYR A 1 281 ? -1.153 -8.033 17.942 1.00 91.06 281 TYR A N 1
ATOM 2266 C CA . TYR A 1 281 ? -1.173 -9.490 17.777 1.00 91.06 281 TYR A CA 1
ATOM 2267 C C . TYR A 1 281 ? -0.761 -9.927 16.377 1.00 91.06 281 TYR A C 1
ATOM 2269 O O . TYR A 1 281 ? 0.193 -10.685 16.231 1.00 91.06 281 TYR A O 1
ATOM 2277 N N . LEU A 1 282 ? -1.420 -9.402 15.350 1.00 93.69 282 LEU A N 1
ATOM 2278 C CA . LEU A 1 282 ? -1.134 -9.761 13.965 1.00 93.69 282 LEU A CA 1
ATOM 2279 C C . LEU A 1 282 ? 0.287 -9.343 13.559 1.00 93.69 282 LEU A C 1
ATOM 2281 O O . LEU A 1 282 ? 0.970 -10.066 12.837 1.00 93.69 282 LEU A O 1
ATOM 2285 N N . GLN A 1 283 ? 0.761 -8.199 14.054 1.00 92.00 283 GLN A N 1
ATOM 2286 C CA . GLN A 1 283 ? 2.125 -7.723 13.841 1.00 92.00 283 GLN A CA 1
ATOM 2287 C C . GLN A 1 283 ? 3.171 -8.642 14.493 1.00 92.00 283 GLN A C 1
ATOM 2289 O O . GLN A 1 283 ? 4.235 -8.879 13.918 1.00 92.00 283 GLN A O 1
ATOM 2294 N N . GLU A 1 284 ? 2.909 -9.146 15.697 1.00 91.25 284 GLU A N 1
ATOM 2295 C CA . GLU A 1 284 ? 3.774 -10.132 16.347 1.00 91.25 284 GLU A CA 1
ATOM 2296 C C . GLU A 1 284 ? 3.769 -11.462 15.599 1.00 91.25 284 GLU A C 1
ATOM 2298 O O . GLU A 1 284 ? 4.849 -12.000 15.371 1.00 91.25 284 GLU A O 1
ATOM 2303 N N . GLU A 1 285 ? 2.605 -11.940 15.149 1.00 92.38 285 GLU A N 1
ATOM 2304 C CA . GLU A 1 285 ? 2.509 -13.128 14.297 1.00 92.38 285 GLU A CA 1
ATOM 2305 C C . GLU A 1 285 ? 3.339 -12.952 13.027 1.00 92.38 285 GLU A C 1
ATOM 2307 O O . GLU A 1 285 ? 4.222 -13.769 12.776 1.00 92.38 285 GLU A O 1
ATOM 2312 N N . TRP A 1 286 ? 3.168 -11.849 12.284 1.00 91.62 286 TRP A N 1
ATOM 2313 C CA . TRP A 1 286 ? 4.017 -11.529 11.128 1.00 91.62 286 TRP A CA 1
ATOM 2314 C C . TRP A 1 286 ? 5.497 -11.648 11.510 1.00 91.62 286 TRP A C 1
ATOM 2316 O O . TRP A 1 286 ? 6.243 -12.398 10.880 1.00 91.62 286 TRP A O 1
ATOM 2326 N N . ASN A 1 287 ? 5.947 -10.936 12.547 1.00 88.19 287 ASN A N 1
ATOM 2327 C CA . ASN A 1 287 ? 7.358 -10.931 12.943 1.00 88.19 287 ASN A CA 1
ATOM 2328 C C . ASN A 1 287 ? 7.882 -12.323 13.327 1.00 88.19 287 ASN A C 1
ATOM 2330 O O . ASN A 1 287 ? 9.028 -12.653 13.005 1.00 88.19 287 ASN A O 1
ATOM 2334 N N . GLN A 1 288 ? 7.072 -13.135 14.006 1.00 89.06 288 GLN A N 1
ATOM 2335 C CA . GLN A 1 288 ? 7.427 -14.505 14.366 1.00 89.06 288 GLN A CA 1
ATOM 2336 C C . GLN A 1 288 ? 7.587 -15.385 13.124 1.00 89.06 288 GLN A C 1
ATOM 2338 O O . GLN A 1 288 ? 8.588 -16.093 13.031 1.00 89.06 288 GLN A O 1
ATOM 2343 N N . ARG A 1 289 ? 6.670 -15.297 12.149 1.00 88.06 289 ARG A N 1
ATOM 2344 C CA . ARG A 1 289 ? 6.750 -16.060 10.886 1.00 88.06 289 ARG A CA 1
ATOM 2345 C C . ARG A 1 289 ? 7.994 -15.717 10.094 1.00 88.06 289 ARG A C 1
ATOM 2347 O O . ARG A 1 289 ? 8.762 -16.602 9.737 1.00 88.06 289 ARG A O 1
ATOM 2354 N N . MET A 1 290 ? 8.267 -14.424 9.974 1.00 83.12 290 MET A N 1
ATOM 2355 C CA . MET A 1 290 ? 9.482 -13.940 9.333 1.00 83.12 290 MET A CA 1
ATOM 2356 C C . MET A 1 290 ? 10.735 -14.483 10.032 1.00 83.12 290 MET A C 1
ATOM 2358 O O . MET A 1 290 ? 11.656 -14.944 9.378 1.00 83.12 290 MET A O 1
ATOM 2362 N N . THR A 1 291 ? 10.765 -14.512 11.367 1.00 84.00 291 THR A N 1
ATOM 2363 C CA . THR A 1 291 ? 11.907 -15.071 12.123 1.00 84.00 291 THR A CA 1
ATOM 2364 C C . THR A 1 291 ? 12.080 -16.585 11.922 1.00 84.00 291 THR A C 1
ATOM 2366 O O . THR A 1 291 ? 13.184 -17.093 12.084 1.00 84.00 291 THR A O 1
ATOM 2369 N N . ARG A 1 292 ? 11.013 -17.307 11.558 1.00 85.31 292 ARG A N 1
ATOM 2370 C CA . ARG A 1 292 ? 11.030 -18.742 11.216 1.00 85.31 292 ARG A CA 1
ATOM 2371 C C . ARG A 1 292 ? 11.272 -19.015 9.730 1.00 85.31 292 ARG A C 1
ATOM 2373 O O . ARG A 1 292 ? 11.178 -20.161 9.313 1.00 85.31 292 ARG A O 1
ATOM 2380 N N . ASN A 1 293 ? 11.565 -17.982 8.946 1.00 82.56 293 ASN A N 1
ATOM 2381 C CA . ASN A 1 293 ? 11.694 -18.053 7.494 1.00 82.56 293 ASN A CA 1
ATOM 2382 C C . ASN A 1 293 ? 10.430 -18.544 6.765 1.00 82.56 293 ASN A C 1
ATOM 2384 O O . ASN A 1 293 ? 10.504 -19.117 5.684 1.00 82.56 293 ASN A O 1
ATOM 2388 N N . GLU A 1 294 ? 9.254 -18.285 7.342 1.00 88.12 294 GLU A N 1
ATOM 2389 C CA . GLU A 1 294 ? 7.955 -18.558 6.726 1.00 88.12 294 GLU A CA 1
ATOM 2390 C C . GLU A 1 294 ? 7.394 -17.267 6.114 1.00 88.12 294 GLU A C 1
ATOM 2392 O O . GLU A 1 294 ? 7.304 -16.240 6.797 1.00 88.12 294 GLU A O 1
ATOM 2397 N N . PHE A 1 295 ? 6.965 -17.306 4.847 1.00 90.56 295 PHE A N 1
ATOM 2398 C CA . PHE A 1 295 ? 6.307 -16.148 4.242 1.00 90.56 295 PHE A CA 1
ATOM 2399 C C . PHE A 1 295 ? 4.893 -15.965 4.834 1.00 90.56 295 PHE A C 1
ATOM 2401 O O . PHE A 1 295 ? 4.100 -16.916 4.831 1.00 90.56 295 PHE A O 1
ATOM 2408 N N . PRO A 1 296 ? 4.544 -14.766 5.342 1.00 93.00 296 PRO A N 1
ATOM 2409 C CA . PRO A 1 296 ? 3.232 -14.502 5.926 1.00 93.00 296 PRO A CA 1
ATOM 2410 C C . PRO A 1 296 ? 2.102 -14.751 4.924 1.00 93.00 296 PRO A C 1
ATOM 2412 O O . PRO A 1 296 ? 2.258 -14.497 3.731 1.00 93.00 296 PRO A O 1
ATOM 2415 N N . SER A 1 297 ? 0.935 -15.202 5.383 1.00 94.44 297 SER A N 1
ATOM 2416 C CA . SER A 1 297 ? -0.184 -15.393 4.458 1.00 94.44 297 SER A CA 1
ATOM 2417 C C . SER A 1 297 ? -0.632 -14.056 3.843 1.00 94.44 297 SER A C 1
ATOM 2419 O O . SER A 1 297 ? -0.579 -13.021 4.522 1.00 94.44 297 SER A O 1
ATOM 2421 N N . PRO A 1 298 ? -1.106 -14.032 2.584 1.00 94.75 298 PRO A N 1
ATOM 2422 C CA . PRO A 1 298 ? -1.572 -12.791 1.968 1.00 94.75 298 PRO A CA 1
ATOM 2423 C C . PRO A 1 298 ? -2.715 -12.123 2.747 1.00 94.75 298 PRO A C 1
ATOM 2425 O O . PRO A 1 298 ? -2.748 -10.899 2.871 1.00 94.75 298 PRO A O 1
ATOM 2428 N N . GLY A 1 299 ? -3.611 -12.915 3.351 1.00 94.44 299 GLY A N 1
ATOM 2429 C CA . GLY A 1 299 ? -4.677 -12.407 4.215 1.00 94.44 299 GLY A CA 1
ATOM 2430 C C . GLY A 1 299 ? -4.150 -11.659 5.445 1.00 94.44 299 GLY A C 1
ATOM 2431 O O . GLY A 1 299 ? -4.731 -10.644 5.835 1.00 94.44 299 GLY A O 1
ATOM 2432 N N . LEU A 1 300 ? -3.034 -12.104 6.039 1.00 95.25 300 LEU A N 1
ATOM 2433 C CA . LEU A 1 300 ? -2.408 -11.439 7.187 1.00 95.25 300 LEU A CA 1
ATOM 2434 C C . LEU A 1 300 ? -1.808 -10.087 6.789 1.00 95.25 300 LEU A C 1
ATOM 2436 O O . LEU A 1 300 ? -2.077 -9.079 7.448 1.00 95.25 300 LEU A O 1
ATOM 2440 N N . ILE A 1 301 ? -1.028 -10.061 5.704 1.00 93.81 301 ILE A N 1
ATOM 2441 C CA . ILE A 1 301 ? -0.384 -8.835 5.207 1.00 93.81 301 ILE A CA 1
ATOM 2442 C C . ILE A 1 301 ? -1.446 -7.800 4.829 1.00 93.81 301 ILE A C 1
ATOM 2444 O O . ILE A 1 301 ? -1.358 -6.642 5.241 1.00 93.81 301 ILE A O 1
ATOM 2448 N N . GLU A 1 302 ? -2.489 -8.225 4.117 1.00 93.25 302 GLU A N 1
ATOM 2449 C CA . GLU A 1 302 ? -3.563 -7.342 3.672 1.00 93.25 302 GLU A CA 1
ATOM 2450 C C . GLU A 1 302 ? -4.452 -6.866 4.833 1.00 93.25 302 GLU A C 1
ATOM 2452 O O . GLU A 1 302 ? -4.869 -5.710 4.857 1.00 93.25 302 GLU A O 1
ATOM 2457 N N . THR A 1 303 ? -4.680 -7.694 5.858 1.00 93.69 303 THR A N 1
ATOM 2458 C CA . THR A 1 303 ? -5.373 -7.249 7.083 1.00 93.69 303 THR A CA 1
ATOM 2459 C C . THR A 1 303 ? -4.582 -6.147 7.785 1.00 93.69 303 THR A C 1
ATOM 2461 O O . THR A 1 303 ? -5.139 -5.108 8.140 1.00 93.69 303 THR A O 1
ATOM 2464 N N . ILE A 1 304 ? -3.267 -6.326 7.938 1.00 92.62 304 ILE A N 1
ATOM 2465 C CA . ILE A 1 304 ? -2.389 -5.303 8.520 1.00 92.62 304 ILE A CA 1
ATOM 2466 C C . ILE A 1 304 ? -2.366 -4.047 7.648 1.00 92.62 304 ILE A C 1
ATOM 2468 O O . ILE A 1 304 ? -2.355 -2.942 8.190 1.00 92.62 304 ILE A O 1
ATOM 2472 N N . ALA A 1 305 ? -2.422 -4.179 6.321 1.00 89.50 305 ALA A N 1
ATOM 2473 C CA . ALA A 1 305 ? -2.521 -3.044 5.406 1.00 89.50 305 ALA A CA 1
ATOM 2474 C C . ALA A 1 305 ? -3.812 -2.243 5.625 1.00 89.50 305 ALA A C 1
ATOM 2476 O O . ALA A 1 305 ? -3.748 -1.022 5.776 1.00 89.50 305 ALA A O 1
ATOM 2477 N N . ARG A 1 306 ? -4.964 -2.916 5.738 1.00 88.62 306 ARG A N 1
ATOM 2478 C CA . ARG A 1 306 ? -6.263 -2.286 6.037 1.00 88.62 306 ARG A CA 1
ATOM 2479 C C . ARG A 1 306 ? -6.256 -1.569 7.385 1.00 88.62 306 ARG A C 1
ATOM 2481 O O . ARG A 1 306 ? -6.628 -0.403 7.456 1.00 88.62 306 ARG A O 1
ATOM 2488 N N . MET A 1 307 ? -5.731 -2.203 8.433 1.00 88.25 307 MET A N 1
ATOM 2489 C CA . MET A 1 307 ? -5.575 -1.566 9.751 1.00 88.25 307 MET A CA 1
ATOM 2490 C C . MET A 1 307 ? -4.569 -0.405 9.733 1.00 88.25 307 MET A C 1
ATOM 2492 O O . MET A 1 307 ? -4.659 0.531 10.513 1.00 88.25 307 MET A O 1
ATOM 2496 N N . THR A 1 308 ? -3.582 -0.437 8.845 1.00 83.81 308 THR A N 1
ATOM 2497 C CA . THR A 1 308 ? -2.633 0.671 8.675 1.00 83.81 308 THR A CA 1
ATOM 2498 C C . THR A 1 308 ? -3.272 1.847 7.923 1.00 83.81 308 THR A C 1
ATOM 2500 O O . THR A 1 308 ? -2.851 2.989 8.099 1.00 83.81 308 THR A O 1
ATOM 2503 N N . PHE A 1 309 ? -4.293 1.578 7.103 1.00 76.56 309 PHE A N 1
ATOM 2504 C CA . PHE A 1 309 ? -5.068 2.580 6.373 1.00 76.56 309 PHE A CA 1
ATOM 2505 C C . PHE A 1 309 ? -6.117 3.285 7.247 1.00 76.56 309 PHE A C 1
ATOM 2507 O O . PHE A 1 309 ? -6.291 4.497 7.117 1.00 76.56 309 PHE A O 1
ATOM 2514 N N . MET A 1 310 ? -6.792 2.559 8.139 1.00 73.62 310 MET A N 1
ATOM 2515 C CA . MET A 1 310 ? -7.784 3.137 9.048 1.00 73.62 310 MET A CA 1
ATOM 2516 C C . MET A 1 310 ? -7.100 4.094 10.038 1.00 73.62 310 MET A C 1
ATOM 2518 O O . MET A 1 310 ? -6.201 3.696 10.784 1.00 73.62 310 MET A O 1
ATOM 2522 N N . GLY A 1 311 ? -7.498 5.372 10.029 1.00 61.12 311 GLY A N 1
ATOM 2523 C CA . GLY A 1 311 ? -6.888 6.433 10.848 1.00 61.12 311 GLY A CA 1
ATOM 2524 C C . GLY A 1 311 ? -6.943 6.172 12.360 1.00 61.12 311 GLY A C 1
ATOM 2525 O O . GLY A 1 311 ? -6.134 6.716 13.117 1.00 61.12 311 GLY A O 1
ATOM 2526 N N . ASP A 1 312 ? -7.841 5.283 12.770 1.00 58.59 312 ASP A N 1
ATOM 2527 C CA . ASP A 1 312 ? -8.166 4.893 14.143 1.00 58.59 312 ASP A CA 1
ATOM 2528 C C . ASP A 1 312 ? -6.995 4.183 14.818 1.00 58.59 312 ASP A C 1
ATOM 2530 O O . ASP A 1 312 ? -6.807 4.271 16.029 1.00 58.59 312 ASP A O 1
ATOM 2534 N N . PHE A 1 313 ? -6.123 3.534 14.046 1.00 62.97 313 PHE A N 1
ATOM 2535 C CA . PHE A 1 313 ? -4.961 2.833 14.580 1.00 62.97 313 PHE A CA 1
ATOM 2536 C C . PHE A 1 313 ? -3.737 3.739 14.639 1.00 62.97 313 PHE A C 1
ATOM 2538 O O . PHE A 1 313 ? -2.662 3.389 14.154 1.00 62.97 313 PHE A O 1
ATOM 2545 N N . LYS A 1 314 ? -3.867 4.926 15.247 1.00 57.03 314 LYS A N 1
ATOM 2546 C CA . LYS A 1 314 ? -2.745 5.862 15.415 1.00 57.03 314 LYS A CA 1
ATOM 2547 C C . LYS A 1 314 ? -1.529 5.123 15.982 1.00 57.03 314 LYS A C 1
ATOM 2549 O O . LYS A 1 314 ? -1.582 4.530 17.057 1.00 57.03 314 LYS A O 1
ATOM 2554 N N . GLY A 1 315 ? -0.428 5.158 15.237 1.00 71.19 315 GLY A N 1
ATOM 2555 C CA . GLY A 1 315 ? 0.802 4.453 15.583 1.00 71.19 315 GLY A CA 1
ATOM 2556 C C . GLY A 1 315 ? 1.005 3.101 14.890 1.00 71.19 315 GLY A C 1
ATOM 2557 O O . GLY A 1 315 ? 2.118 2.591 14.967 1.00 71.19 315 GLY A O 1
ATOM 2558 N N . SER A 1 316 ? 0.027 2.554 14.160 1.00 82.00 316 SER A N 1
ATOM 2559 C CA . SER A 1 316 ? 0.185 1.335 13.348 1.00 82.00 316 SER A CA 1
ATOM 2560 C C . SER A 1 316 ? 1.244 1.530 12.260 1.00 82.00 316 SER A C 1
ATOM 2562 O O . SER A 1 316 ? 2.253 0.821 12.253 1.00 82.00 316 SER A O 1
ATOM 2564 N N . ILE A 1 317 ? 1.105 2.587 11.445 1.00 83.44 317 ILE A N 1
ATOM 2565 C CA . ILE A 1 317 ? 2.113 3.025 10.461 1.00 83.44 317 ILE A CA 1
ATOM 2566 C C . ILE A 1 317 ? 3.462 3.235 11.154 1.00 83.44 317 ILE A C 1
ATOM 2568 O O . ILE A 1 317 ? 4.475 2.703 10.709 1.00 83.44 317 ILE A O 1
ATOM 2572 N N . LYS A 1 318 ? 3.483 3.968 12.279 1.00 83.75 318 LYS A N 1
ATOM 2573 C CA . LYS A 1 318 ? 4.706 4.207 13.066 1.00 83.75 318 LYS A CA 1
ATOM 2574 C C . LYS A 1 318 ? 5.363 2.904 13.503 1.00 83.75 318 LYS A C 1
ATOM 2576 O O . LYS A 1 318 ? 6.582 2.782 13.432 1.00 83.75 318 LYS A O 1
ATOM 2581 N N . SER A 1 319 ? 4.574 1.940 13.962 1.00 86.44 319 SER A N 1
ATOM 2582 C CA . SER A 1 319 ? 5.049 0.644 14.426 1.00 86.44 319 SER A CA 1
ATOM 2583 C C . SER A 1 319 ? 5.637 -0.163 13.270 1.00 86.44 319 SER A C 1
ATOM 2585 O O . SER A 1 319 ? 6.760 -0.649 13.391 1.00 86.44 319 SER A O 1
ATOM 2587 N N . MET A 1 320 ? 4.945 -0.229 12.127 1.00 88.88 320 MET A N 1
ATOM 2588 C CA . MET A 1 320 ? 5.453 -0.892 10.919 1.00 88.88 320 MET A CA 1
ATOM 2589 C C . MET A 1 320 ? 6.740 -0.239 10.417 1.00 88.88 320 MET A C 1
ATOM 2591 O O . MET A 1 320 ? 7.709 -0.937 10.123 1.00 88.88 320 MET A O 1
ATOM 2595 N N . VAL A 1 321 ? 6.803 1.095 10.380 1.00 87.75 321 VAL A N 1
ATOM 2596 C CA . VAL A 1 321 ? 8.031 1.808 10.007 1.00 87.75 321 VAL A CA 1
ATOM 2597 C C . VAL A 1 321 ? 9.148 1.517 11.009 1.00 87.75 321 VAL A C 1
ATOM 2599 O O . VAL A 1 321 ? 10.272 1.240 10.611 1.00 87.75 321 VAL A O 1
ATOM 2602 N N . ASN A 1 322 ? 8.866 1.502 12.311 1.00 87.50 322 ASN A N 1
ATOM 2603 C CA . ASN A 1 322 ? 9.864 1.152 13.320 1.00 87.50 322 ASN A CA 1
ATOM 2604 C C . ASN A 1 322 ? 10.361 -0.293 13.187 1.00 87.50 322 ASN A C 1
ATOM 2606 O O . ASN A 1 322 ? 11.520 -0.553 13.510 1.00 87.50 322 ASN A O 1
ATOM 2610 N N . ILE A 1 323 ? 9.519 -1.232 12.744 1.00 88.94 323 ILE A N 1
ATOM 2611 C CA . ILE A 1 323 ? 9.948 -2.595 12.403 1.00 88.94 323 ILE A CA 1
ATOM 2612 C C . ILE A 1 323 ? 10.885 -2.555 11.209 1.00 88.94 323 ILE A C 1
ATOM 2614 O O . ILE A 1 323 ? 11.978 -3.105 11.306 1.00 88.94 323 ILE A O 1
ATOM 2618 N N . PHE A 1 324 ? 10.506 -1.867 10.131 1.00 87.81 324 PHE A N 1
ATOM 2619 C CA . PHE A 1 324 ? 11.369 -1.693 8.967 1.00 87.81 324 PHE A CA 1
ATOM 2620 C C . PHE A 1 324 ? 12.729 -1.126 9.378 1.00 87.81 324 PHE A C 1
ATOM 2622 O O . PHE A 1 324 ? 13.753 -1.753 9.144 1.00 87.81 324 PHE A O 1
ATOM 2629 N N . LEU A 1 325 ? 12.751 -0.018 10.120 1.00 85.69 325 LEU A N 1
ATOM 2630 C CA . LEU A 1 325 ? 13.982 0.606 10.609 1.00 85.69 325 LEU A CA 1
ATOM 2631 C C . LEU A 1 325 ? 14.808 -0.318 11.517 1.00 85.69 325 LEU A C 1
ATOM 2633 O O . LEU A 1 325 ? 16.037 -0.274 11.479 1.00 85.69 325 LEU A O 1
ATOM 2637 N N . ARG A 1 326 ? 14.167 -1.157 12.341 1.00 86.50 326 ARG A N 1
ATOM 2638 C CA . ARG A 1 326 ? 14.860 -2.173 13.150 1.00 86.50 326 ARG A CA 1
ATOM 2639 C C . ARG A 1 326 ? 15.466 -3.272 12.284 1.00 86.50 326 ARG A C 1
ATOM 2641 O O . ARG A 1 326 ? 16.597 -3.661 12.544 1.00 86.50 326 ARG A O 1
ATOM 2648 N N . LYS A 1 327 ? 14.746 -3.746 11.267 1.00 85.62 327 LYS A N 1
ATOM 2649 C CA . LYS A 1 327 ? 15.234 -4.760 10.325 1.00 85.62 327 LYS A CA 1
ATOM 2650 C C . LYS A 1 327 ? 16.393 -4.223 9.490 1.00 85.62 327 LYS A C 1
ATOM 2652 O O . LYS A 1 327 ? 17.418 -4.875 9.405 1.00 85.62 327 LYS A O 1
ATOM 2657 N N . VAL A 1 328 ? 16.318 -2.976 9.041 1.00 81.50 328 VAL A N 1
ATOM 2658 C CA . VAL A 1 328 ? 17.430 -2.285 8.371 1.00 81.50 328 VAL A CA 1
ATOM 2659 C C . VAL A 1 328 ? 18.702 -2.260 9.227 1.00 81.50 328 VAL A C 1
ATOM 2661 O O . VAL A 1 328 ? 19.790 -2.438 8.702 1.00 81.50 328 VAL A O 1
ATOM 2664 N N . LYS A 1 329 ? 18.589 -2.090 10.551 1.00 79.75 329 LYS A N 1
ATOM 2665 C CA . LYS A 1 329 ? 19.748 -2.156 11.466 1.00 79.75 329 LYS A CA 1
ATOM 2666 C C . LYS A 1 329 ? 20.304 -3.571 11.675 1.00 79.75 329 LYS A C 1
ATOM 2668 O O . LYS A 1 329 ? 21.411 -3.697 12.182 1.00 79.75 329 LYS A O 1
ATOM 2673 N N . GLN A 1 330 ? 19.516 -4.605 11.389 1.00 81.00 330 GLN A N 1
ATOM 2674 C CA . GLN A 1 330 ? 19.898 -6.013 11.540 1.00 81.00 330 GLN A CA 1
ATOM 2675 C C . GLN A 1 330 ? 20.538 -6.584 10.262 1.00 81.00 330 GLN A C 1
ATOM 2677 O O . GLN A 1 330 ? 21.133 -7.659 10.321 1.00 81.00 330 GLN A O 1
ATOM 2682 N N . GLU A 1 331 ? 20.450 -5.880 9.129 1.00 71.69 331 GLU A N 1
ATOM 2683 C CA . GLU A 1 331 ? 21.253 -6.178 7.937 1.00 71.69 331 GLU A CA 1
ATOM 2684 C C . GLU A 1 331 ? 22.754 -6.097 8.278 1.00 71.69 331 GLU A C 1
ATOM 2686 O O . GLU A 1 331 ? 23.154 -5.192 9.018 1.00 71.69 331 GLU A O 1
ATOM 2691 N N . PRO A 1 332 ? 23.603 -7.015 7.772 1.00 68.12 332 PRO A N 1
ATOM 2692 C CA . PRO A 1 332 ? 23.354 -8.007 6.714 1.00 68.12 332 PRO A CA 1
ATOM 2693 C C . PRO A 1 332 ? 22.839 -9.381 7.195 1.00 68.12 332 PRO A C 1
ATOM 2695 O O . PRO A 1 332 ? 22.668 -10.282 6.383 1.00 68.12 332 PRO A O 1
ATOM 2698 N N . ASN A 1 333 ? 22.583 -9.571 8.492 1.00 66.50 333 ASN A N 1
ATOM 2699 C CA . ASN A 1 333 ? 22.293 -10.889 9.084 1.00 66.50 333 ASN A CA 1
ATOM 2700 C C . ASN A 1 333 ? 20.841 -11.373 8.886 1.00 66.50 333 ASN A C 1
ATOM 2702 O O . ASN A 1 333 ? 20.402 -12.304 9.562 1.00 66.50 333 ASN A O 1
ATOM 2706 N N . LEU A 1 334 ? 20.066 -10.717 8.021 1.00 71.69 334 LEU A N 1
ATOM 2707 C CA . LEU A 1 334 ? 18.662 -11.037 7.775 1.00 71.69 334 LEU A CA 1
ATOM 2708 C C . LEU A 1 334 ? 18.480 -11.775 6.443 1.00 71.69 334 LEU A C 1
ATOM 2710 O O . LEU A 1 334 ? 19.162 -11.456 5.466 1.00 71.69 334 LEU A O 1
ATOM 2714 N N . PRO A 1 335 ? 17.499 -12.694 6.364 1.00 75.06 335 PRO A N 1
ATOM 2715 C CA . PRO A 1 335 ? 17.093 -13.261 5.089 1.00 75.06 335 PRO A CA 1
ATOM 2716 C C . PRO A 1 335 ? 16.648 -12.164 4.116 1.00 75.06 335 PRO A C 1
ATOM 2718 O O . PRO A 1 335 ? 15.918 -11.234 4.484 1.00 75.06 335 PRO A O 1
ATOM 2721 N N . HIS A 1 336 ? 17.061 -12.289 2.856 1.00 72.12 336 HIS A N 1
ATOM 2722 C CA . HIS A 1 336 ? 16.951 -11.226 1.853 1.00 72.12 336 HIS A CA 1
ATOM 2723 C C . HIS A 1 336 ? 15.514 -10.750 1.577 1.00 72.12 336 HIS A C 1
ATOM 2725 O O . HIS A 1 336 ? 15.310 -9.593 1.205 1.00 72.12 336 HIS A O 1
ATOM 2731 N N . TYR A 1 337 ? 14.506 -11.593 1.805 1.00 79.88 337 TYR A N 1
ATOM 2732 C CA . TYR A 1 337 ? 13.097 -11.275 1.555 1.00 79.88 337 TYR A CA 1
ATOM 2733 C C . TYR A 1 337 ? 12.434 -10.427 2.659 1.00 79.88 337 TYR A C 1
ATOM 2735 O O . TYR A 1 337 ? 11.343 -9.901 2.446 1.00 79.88 337 TYR A O 1
ATOM 2743 N N . HIS A 1 338 ? 13.057 -10.242 3.833 1.00 83.19 338 HIS A N 1
ATOM 2744 C CA . HIS A 1 338 ? 12.414 -9.533 4.951 1.00 83.19 338 HIS A CA 1
ATOM 2745 C C . HIS A 1 338 ? 12.093 -8.081 4.645 1.00 83.19 338 HIS A C 1
ATOM 2747 O O . HIS A 1 338 ? 10.961 -7.626 4.835 1.00 83.19 338 HIS A O 1
ATOM 2753 N N . LEU A 1 339 ? 13.111 -7.349 4.203 1.00 84.75 339 LEU A N 1
ATOM 2754 C CA . LEU A 1 339 ? 12.936 -5.957 3.838 1.00 84.75 339 LEU A CA 1
ATOM 2755 C C . LEU A 1 339 ? 12.104 -5.829 2.569 1.00 84.75 339 LEU A C 1
ATOM 2757 O O . LEU A 1 339 ? 11.319 -4.895 2.491 1.00 84.75 339 LEU A O 1
ATOM 2761 N N . LEU A 1 340 ? 12.191 -6.792 1.645 1.00 86.69 340 LEU A N 1
ATOM 2762 C CA . LEU A 1 340 ? 11.407 -6.770 0.417 1.00 86.69 340 LEU A CA 1
ATOM 2763 C C . LEU A 1 340 ? 9.898 -6.778 0.686 1.00 86.69 340 LEU A C 1
ATOM 2765 O O . LEU A 1 340 ? 9.194 -5.900 0.198 1.00 86.69 340 LEU A O 1
ATOM 2769 N N . ILE A 1 341 ? 9.402 -7.724 1.491 1.00 90.00 341 ILE A N 1
ATOM 2770 C CA . ILE A 1 341 ? 7.962 -7.835 1.780 1.00 90.00 341 ILE A CA 1
ATOM 2771 C C . ILE A 1 341 ? 7.456 -6.555 2.463 1.00 90.00 341 ILE A C 1
ATOM 2773 O O . ILE A 1 341 ? 6.384 -6.044 2.137 1.00 90.00 341 ILE A O 1
ATOM 2777 N N . LEU A 1 342 ? 8.246 -5.990 3.386 1.00 90.06 342 LEU A N 1
ATOM 2778 C CA . LEU A 1 342 ? 7.923 -4.708 4.016 1.00 90.06 342 LEU A CA 1
ATOM 2779 C C . LEU A 1 342 ? 7.941 -3.555 3.002 1.00 90.06 342 LEU A C 1
ATOM 2781 O O . LEU A 1 342 ? 7.056 -2.701 3.033 1.00 90.06 342 LEU A O 1
ATOM 2785 N N . SER A 1 343 ? 8.913 -3.523 2.094 1.00 88.31 343 SER A N 1
ATOM 2786 C CA . SER A 1 343 ? 8.994 -2.522 1.033 1.00 88.31 343 SER A CA 1
ATOM 2787 C C . SER A 1 343 ? 7.807 -2.612 0.079 1.00 88.31 343 SER A C 1
ATOM 2789 O O . SER A 1 343 ? 7.206 -1.577 -0.198 1.00 88.31 343 SER A O 1
ATOM 2791 N N . GLU A 1 344 ? 7.387 -3.802 -0.359 1.00 89.19 344 GLU A N 1
ATOM 2792 C CA . GLU A 1 344 ? 6.169 -3.975 -1.164 1.00 89.19 344 GLU A CA 1
ATOM 2793 C C . GLU A 1 344 ? 4.921 -3.503 -0.413 1.00 89.19 344 GLU A C 1
ATOM 2795 O O . GLU A 1 344 ? 4.102 -2.776 -0.979 1.00 89.19 344 GLU A O 1
ATOM 2800 N N . PHE A 1 345 ? 4.807 -3.829 0.877 1.00 89.81 345 PHE A N 1
ATOM 2801 C CA . PHE A 1 345 ? 3.729 -3.345 1.739 1.00 89.81 345 PHE A CA 1
ATOM 2802 C C . PHE A 1 345 ? 3.649 -1.806 1.749 1.00 89.81 345 PHE A C 1
ATOM 2804 O O . PHE A 1 345 ? 2.589 -1.228 1.487 1.00 89.81 345 PHE A O 1
ATOM 2811 N N . PHE A 1 346 ? 4.767 -1.107 1.972 1.00 86.06 346 PHE A N 1
ATOM 2812 C CA . PHE A 1 346 ? 4.784 0.361 1.941 1.00 86.06 346 PHE A CA 1
ATOM 2813 C C . PHE A 1 346 ? 4.520 0.922 0.533 1.00 86.06 346 PHE A C 1
ATOM 2815 O O . PHE A 1 346 ? 3.763 1.885 0.368 1.00 86.06 346 PHE A O 1
ATOM 2822 N N . THR A 1 347 ? 5.094 0.296 -0.492 1.00 82.50 347 THR A N 1
ATOM 2823 C CA . THR A 1 347 ? 5.082 0.765 -1.889 1.00 82.50 347 THR A CA 1
ATOM 2824 C C . THR A 1 347 ? 3.745 0.555 -2.581 1.00 82.50 347 THR A C 1
ATOM 2826 O O . THR A 1 347 ? 3.373 1.392 -3.397 1.00 82.50 347 THR A O 1
ATOM 2829 N N . CYS A 1 348 ? 2.991 -0.488 -2.217 1.00 83.12 348 CYS A N 1
ATOM 2830 C CA . CYS A 1 348 ? 1.745 -0.859 -2.897 1.00 83.12 348 CYS A CA 1
ATOM 2831 C C . CYS A 1 348 ? 0.485 -0.726 -2.025 1.00 83.12 348 CYS A C 1
ATOM 2833 O O . CYS A 1 348 ? -0.608 -0.611 -2.570 1.00 83.12 348 CYS A O 1
ATOM 2835 N N . ARG A 1 349 ? 0.589 -0.666 -0.684 1.00 83.12 349 ARG A N 1
ATOM 2836 C CA . ARG A 1 349 ? -0.599 -0.569 0.195 1.00 83.12 349 ARG A CA 1
ATOM 2837 C C . ARG A 1 349 ? -0.699 0.656 1.092 1.00 83.12 349 ARG A C 1
ATOM 2839 O O . ARG A 1 349 ? -1.801 1.134 1.348 1.00 83.12 349 ARG A O 1
ATOM 2846 N N . VAL A 1 350 ? 0.416 1.205 1.563 1.00 78.06 350 VAL A N 1
ATOM 2847 C CA . VAL A 1 350 ? 0.363 2.379 2.450 1.00 78.06 350 VAL A CA 1
ATOM 2848 C C . VAL A 1 350 ? 0.086 3.654 1.641 1.00 78.06 350 VAL A C 1
ATOM 2850 O O . VAL A 1 350 ? 0.979 4.146 0.957 1.00 78.06 350 VAL A O 1
ATOM 2853 N N . LYS A 1 351 ? -1.140 4.205 1.727 1.00 66.56 351 LYS A N 1
ATOM 2854 C CA . LYS A 1 351 ? -1.585 5.355 0.904 1.00 66.56 351 LYS A CA 1
ATOM 2855 C C . LYS A 1 351 ? -0.708 6.596 1.073 1.00 66.56 351 LYS A C 1
ATOM 2857 O O . LYS A 1 351 ? -0.212 7.128 0.084 1.00 66.56 351 LYS A O 1
ATOM 2862 N N . VAL A 1 352 ? -0.522 7.070 2.309 1.00 64.69 352 VAL A N 1
ATOM 2863 C CA . VAL A 1 352 ? 0.331 8.230 2.606 1.00 64.69 352 VAL A CA 1
ATOM 2864 C C . VAL A 1 352 ? 0.907 8.130 4.018 1.00 64.69 352 VAL A C 1
ATOM 2866 O O . VAL A 1 352 ? 0.169 7.977 4.989 1.00 64.69 352 VAL A O 1
ATOM 2869 N N . ILE A 1 353 ? 2.225 8.290 4.154 1.00 67.56 353 ILE A N 1
ATOM 2870 C CA . ILE A 1 353 ? 2.884 8.459 5.455 1.00 67.56 353 ILE A CA 1
ATOM 2871 C C . ILE A 1 353 ? 2.936 9.962 5.756 1.00 67.56 353 ILE A C 1
ATOM 2873 O O . ILE A 1 353 ? 3.949 10.619 5.563 1.00 67.56 353 ILE A O 1
ATOM 2877 N N . ASN A 1 354 ? 1.820 10.527 6.222 1.00 63.81 354 ASN A N 1
ATOM 2878 C CA . ASN A 1 354 ? 1.741 11.953 6.581 1.00 63.81 354 ASN A CA 1
ATOM 2879 C C . ASN A 1 354 ? 2.296 12.268 7.985 1.00 63.81 354 ASN A C 1
ATOM 2881 O O . ASN A 1 354 ? 2.160 13.388 8.483 1.00 63.81 354 ASN A O 1
ATOM 2885 N N . ASP A 1 355 ? 2.917 11.296 8.657 1.00 67.62 355 ASP A N 1
ATOM 2886 C CA . ASP A 1 355 ? 3.510 11.527 9.970 1.00 67.62 355 ASP A CA 1
ATOM 2887 C C . ASP A 1 355 ? 4.879 12.206 9.838 1.00 67.62 355 ASP A C 1
ATOM 2889 O O . ASP A 1 355 ? 5.909 11.560 9.639 1.00 67.62 355 ASP A O 1
ATOM 2893 N N . TYR A 1 356 ? 4.878 13.529 10.007 1.00 64.81 356 TYR A N 1
ATOM 2894 C CA . TYR A 1 356 ? 6.072 14.380 10.039 1.00 64.81 356 TYR A CA 1
ATOM 2895 C C . TYR A 1 356 ? 7.172 13.912 11.008 1.00 64.81 356 TYR A C 1
ATOM 2897 O O . TYR A 1 356 ? 8.326 14.274 10.814 1.00 64.81 356 TYR A O 1
ATOM 2905 N N . SER A 1 357 ? 6.850 13.124 12.041 1.00 67.06 357 SER A N 1
ATOM 2906 C CA . SER A 1 357 ? 7.855 12.623 12.989 1.00 67.06 357 SER A CA 1
ATOM 2907 C C . SER A 1 357 ? 8.642 11.416 12.472 1.00 67.06 357 SER A C 1
ATOM 2909 O O . SER A 1 357 ? 9.712 11.111 12.994 1.00 67.06 357 SER A O 1
ATOM 2911 N N . ILE A 1 358 ? 8.123 10.707 11.466 1.00 73.75 358 ILE A N 1
ATOM 2912 C CA . ILE A 1 358 ? 8.663 9.412 11.025 1.00 73.75 358 ILE A CA 1
ATOM 2913 C C . ILE A 1 358 ? 8.970 9.402 9.537 1.00 73.75 358 ILE A C 1
ATOM 2915 O O . ILE A 1 358 ? 9.958 8.787 9.146 1.00 73.75 358 ILE A O 1
ATOM 2919 N N . CYS A 1 359 ? 8.158 10.073 8.716 1.00 77.25 359 CYS A N 1
ATOM 2920 C CA . CYS A 1 359 ? 8.338 10.108 7.268 1.00 77.25 359 CYS A CA 1
ATOM 2921 C C . CYS A 1 359 ? 9.751 10.571 6.870 1.00 77.25 359 CYS A C 1
ATOM 2923 O O . CYS A 1 359 ? 10.374 9.859 6.085 1.00 77.25 359 CYS A O 1
ATOM 2925 N N . PRO A 1 360 ? 10.322 11.647 7.458 1.00 73.88 360 PRO A N 1
ATOM 2926 C CA . PRO A 1 360 ? 11.704 12.035 7.179 1.00 73.88 360 PRO A CA 1
ATOM 2927 C C . PRO A 1 360 ? 12.711 10.923 7.485 1.00 73.88 360 PRO A C 1
ATOM 2929 O O . PRO A 1 360 ? 13.487 10.535 6.619 1.00 73.88 360 PRO A O 1
ATOM 2932 N N . THR A 1 361 ? 12.663 10.340 8.685 1.00 77.00 361 THR A N 1
ATOM 2933 C CA . THR A 1 361 ? 13.583 9.267 9.097 1.00 77.00 361 THR A CA 1
ATOM 2934 C C . THR A 1 361 ? 13.451 8.025 8.216 1.00 77.00 361 THR A C 1
ATOM 2936 O O . THR A 1 361 ? 14.451 7.413 7.846 1.00 77.00 361 THR A O 1
ATOM 2939 N N . PHE A 1 362 ? 12.221 7.650 7.866 1.00 81.12 362 PHE A N 1
ATOM 2940 C CA . PHE A 1 362 ? 11.926 6.534 6.974 1.00 81.12 362 PHE A CA 1
ATOM 2941 C C . PHE A 1 362 ? 12.482 6.768 5.571 1.00 81.12 362 PHE A C 1
ATOM 2943 O O . PHE A 1 362 ? 13.120 5.878 5.007 1.00 81.12 362 PHE A O 1
ATOM 2950 N N . PHE A 1 363 ? 12.295 7.979 5.047 1.00 77.50 363 PHE A N 1
ATOM 2951 C CA . PHE A 1 363 ? 12.825 8.408 3.763 1.00 77.50 363 PHE A CA 1
ATOM 2952 C C . PHE A 1 363 ? 14.354 8.337 3.738 1.00 77.50 363 PHE A C 1
ATOM 2954 O O . PHE A 1 363 ? 14.915 7.614 2.916 1.00 77.50 363 PHE A O 1
ATOM 2961 N N . VAL A 1 364 ? 15.029 8.996 4.690 1.00 73.62 364 VAL A N 1
ATOM 2962 C CA . VAL A 1 364 ? 16.502 9.019 4.750 1.00 73.62 364 VAL A CA 1
ATOM 2963 C C . VAL A 1 364 ? 17.067 7.608 4.875 1.00 73.62 364 VAL A C 1
ATOM 2965 O O . VAL A 1 364 ? 18.054 7.269 4.227 1.00 73.62 364 VAL A O 1
ATOM 2968 N N . LYS A 1 365 ? 16.435 6.751 5.685 1.00 77.12 365 LYS A N 1
ATOM 2969 C CA . LYS A 1 365 ? 16.911 5.379 5.871 1.00 77.12 365 LYS A CA 1
ATOM 2970 C C . LYS A 1 365 ? 16.696 4.503 4.646 1.00 77.12 365 LYS A C 1
ATOM 2972 O O . LYS A 1 365 ? 17.607 3.754 4.311 1.00 77.12 365 LYS A O 1
ATOM 2977 N N . THR A 1 366 ? 15.573 4.643 3.947 1.00 77.00 366 THR A N 1
ATOM 2978 C CA . THR A 1 366 ? 15.346 3.949 2.667 1.00 77.00 366 THR A CA 1
ATOM 2979 C C . THR A 1 366 ? 16.390 4.378 1.635 1.00 77.00 366 THR A C 1
ATOM 2981 O O . THR A 1 366 ? 17.041 3.528 1.036 1.00 77.00 366 THR A O 1
ATOM 2984 N N . TYR A 1 367 ? 16.643 5.685 1.512 1.00 75.94 367 TYR A N 1
ATOM 2985 C CA . TYR A 1 367 ? 17.677 6.221 0.625 1.00 75.94 367 TYR A CA 1
ATOM 2986 C C . TYR A 1 367 ? 19.083 5.703 0.977 1.00 75.94 367 TYR A C 1
ATOM 2988 O O . TYR A 1 367 ? 19.829 5.283 0.098 1.00 75.94 367 TYR A O 1
ATOM 2996 N N . SER A 1 368 ? 19.42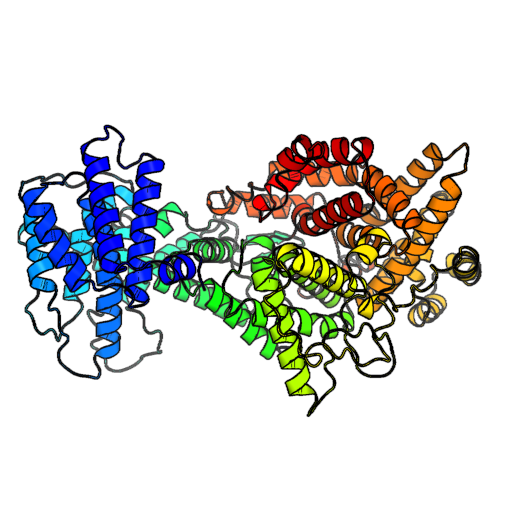9 5.635 2.269 1.00 72.19 368 SER A N 1
ATOM 2997 C CA . SER A 1 368 ? 20.748 5.161 2.722 1.00 72.19 368 SER A CA 1
ATOM 2998 C C . SER A 1 368 ? 21.043 3.686 2.414 1.00 72.19 368 SER A C 1
ATOM 3000 O O . SER A 1 368 ? 22.207 3.293 2.396 1.00 72.19 368 SER A O 1
ATOM 3002 N N . LEU A 1 369 ? 20.016 2.867 2.164 1.00 71.62 369 LEU A N 1
ATOM 3003 C CA . LEU A 1 369 ? 20.172 1.446 1.830 1.00 71.62 369 LEU A CA 1
ATOM 3004 C C . LEU A 1 369 ? 20.544 1.216 0.367 1.00 71.62 369 LEU A C 1
ATOM 3006 O O . LEU A 1 369 ? 21.236 0.247 0.052 1.00 71.62 369 LEU A O 1
ATOM 3010 N N . MET A 1 370 ? 20.085 2.098 -0.524 1.00 72.50 370 MET A N 1
ATOM 3011 C CA . MET A 1 370 ? 20.268 1.946 -1.966 1.00 72.50 370 MET A CA 1
ATOM 3012 C C . MET A 1 370 ? 21.745 1.791 -2.368 1.00 72.50 370 MET A C 1
ATOM 3014 O O . MET A 1 370 ? 22.030 0.838 -3.094 1.00 72.50 370 MET A O 1
ATOM 3018 N N . PRO A 1 371 ? 22.699 2.595 -1.845 1.00 69.19 371 PRO A N 1
ATOM 3019 C CA . PRO A 1 371 ? 24.139 2.398 -2.030 1.00 69.19 371 PRO A CA 1
ATOM 3020 C C . PRO A 1 371 ? 24.656 0.969 -1.864 1.00 69.19 371 PRO A C 1
ATOM 3022 O O . PRO A 1 371 ? 25.412 0.482 -2.706 1.00 69.19 371 PRO A O 1
ATOM 3025 N N . GLY A 1 372 ? 24.267 0.306 -0.770 1.00 68.75 372 GLY A N 1
ATOM 3026 C CA . GLY A 1 372 ? 24.760 -1.027 -0.429 1.00 68.75 372 GLY A CA 1
ATOM 3027 C C . GLY A 1 372 ? 24.263 -2.072 -1.420 1.00 68.75 372 GLY A C 1
ATOM 3028 O O . GLY A 1 372 ? 25.050 -2.844 -1.958 1.00 68.75 372 GLY A O 1
ATOM 3029 N N . TYR A 1 373 ? 22.968 -2.045 -1.739 1.00 70.81 373 TYR A N 1
ATOM 3030 C CA . TYR A 1 373 ? 22.376 -2.994 -2.686 1.00 70.81 373 TYR A CA 1
ATOM 3031 C C . TYR A 1 373 ? 22.738 -2.706 -4.144 1.00 70.81 373 TYR A C 1
ATOM 3033 O O . TYR A 1 373 ? 22.773 -3.630 -4.951 1.00 70.81 373 TYR A O 1
ATOM 3041 N N . CYS A 1 374 ? 23.060 -1.455 -4.481 1.00 70.75 374 CYS A N 1
ATOM 3042 C CA . CYS A 1 374 ? 23.490 -1.069 -5.823 1.00 70.75 374 CYS A CA 1
ATOM 3043 C C . CYS A 1 374 ? 24.774 -1.803 -6.248 1.00 70.75 374 CYS A C 1
ATOM 3045 O O . CYS A 1 374 ? 24.941 -2.149 -7.417 1.00 70.75 374 CYS A O 1
ATOM 3047 N N . ARG A 1 375 ? 25.666 -2.072 -5.283 1.00 69.69 375 ARG A N 1
ATOM 3048 C CA . ARG A 1 375 ? 26.978 -2.701 -5.506 1.00 69.69 375 ARG A CA 1
ATOM 3049 C C . ARG A 1 375 ? 26.974 -4.220 -5.342 1.00 69.69 375 ARG A C 1
ATOM 3051 O O . ARG A 1 375 ? 27.912 -4.868 -5.798 1.00 69.69 375 ARG A O 1
ATOM 3058 N N . ASN A 1 376 ? 25.937 -4.774 -4.718 1.00 78.12 376 ASN A N 1
ATOM 3059 C CA . ASN A 1 376 ? 25.809 -6.210 -4.501 1.00 78.12 376 ASN A CA 1
ATOM 3060 C C . ASN A 1 376 ? 25.483 -6.943 -5.809 1.00 78.12 376 ASN A C 1
ATOM 3062 O O . ASN A 1 376 ? 24.704 -6.461 -6.631 1.00 78.12 376 ASN A O 1
ATOM 3066 N N . PHE A 1 377 ? 26.065 -8.128 -5.966 1.00 78.81 377 PHE A N 1
ATOM 3067 C CA . PHE A 1 377 ? 25.884 -8.987 -7.133 1.00 78.81 377 PHE A CA 1
ATOM 3068 C C . PHE A 1 377 ? 24.735 -9.986 -6.942 1.00 78.81 377 PHE A C 1
ATOM 3070 O O . PHE A 1 377 ? 24.354 -10.301 -5.811 1.00 78.81 377 PHE A O 1
ATOM 3077 N N . GLY A 1 378 ? 24.216 -10.502 -8.057 1.00 79.50 378 GLY A N 1
ATOM 3078 C CA . GLY A 1 378 ? 23.208 -11.562 -8.095 1.00 79.50 378 GLY A CA 1
ATOM 3079 C C . GLY A 1 378 ? 21.759 -11.074 -8.205 1.00 79.50 378 GLY A C 1
ATOM 3080 O O . GLY A 1 378 ? 21.411 -9.948 -7.839 1.00 79.50 378 GLY A O 1
ATOM 3081 N N . ALA A 1 379 ? 20.892 -11.966 -8.690 1.00 78.81 379 ALA A N 1
ATOM 3082 C CA . ALA A 1 379 ? 19.489 -11.690 -9.001 1.00 78.81 379 ALA A CA 1
ATOM 3083 C C . ALA A 1 379 ? 18.696 -11.078 -7.827 1.00 78.81 379 ALA A C 1
ATOM 3085 O O . ALA A 1 379 ? 18.036 -10.049 -7.987 1.00 78.81 379 ALA A O 1
ATOM 3086 N N . ALA A 1 380 ? 18.834 -11.632 -6.620 1.00 80.44 380 ALA A N 1
ATOM 3087 C CA . ALA A 1 380 ? 18.159 -11.120 -5.427 1.00 80.44 380 ALA A CA 1
ATOM 3088 C C . ALA A 1 380 ? 18.634 -9.713 -5.009 1.00 80.44 380 ALA A C 1
ATOM 3090 O O . ALA A 1 380 ? 17.879 -8.941 -4.414 1.00 80.44 380 ALA A O 1
ATOM 3091 N N . ALA A 1 381 ? 19.890 -9.342 -5.282 1.00 81.38 381 ALA A N 1
ATOM 3092 C CA . ALA A 1 381 ? 20.372 -7.983 -5.032 1.00 81.38 381 ALA A CA 1
ATOM 3093 C C . ALA A 1 381 ? 19.746 -6.979 -6.011 1.00 81.38 381 ALA A C 1
ATOM 3095 O O . ALA A 1 381 ? 19.306 -5.909 -5.584 1.00 81.38 381 ALA A O 1
ATOM 3096 N N . ILE A 1 382 ? 19.628 -7.361 -7.285 1.00 85.06 382 ILE A N 1
ATOM 3097 C CA . ILE A 1 382 ? 19.000 -6.553 -8.339 1.00 85.06 382 ILE A CA 1
ATOM 3098 C C . ILE A 1 382 ? 17.513 -6.324 -8.036 1.00 85.06 382 ILE A C 1
ATOM 3100 O O . ILE A 1 382 ? 17.047 -5.182 -8.039 1.00 85.06 382 ILE A O 1
ATOM 3104 N N . GLN A 1 383 ? 16.774 -7.381 -7.685 1.00 84.81 383 GLN A N 1
ATOM 3105 C CA . GLN A 1 383 ? 15.357 -7.276 -7.313 1.00 84.81 383 GLN A CA 1
ATOM 3106 C C . GLN A 1 383 ? 15.141 -6.394 -6.070 1.00 84.81 383 GLN A C 1
ATOM 3108 O O . GLN A 1 383 ? 14.205 -5.586 -6.030 1.00 84.81 383 GLN A O 1
ATOM 3113 N N . ARG A 1 384 ? 16.028 -6.488 -5.067 1.00 84.06 384 ARG A N 1
ATOM 3114 C CA . ARG A 1 384 ? 15.999 -5.603 -3.889 1.00 84.06 384 ARG A CA 1
ATOM 3115 C C . ARG A 1 384 ? 16.225 -4.151 -4.269 1.00 84.06 384 ARG A C 1
ATOM 3117 O O . ARG A 1 384 ? 15.436 -3.303 -3.861 1.00 84.06 384 ARG A O 1
ATOM 3124 N N . TYR A 1 385 ? 17.269 -3.864 -5.047 1.00 86.69 385 TYR A N 1
ATOM 3125 C CA . TYR A 1 385 ? 17.559 -2.501 -5.484 1.00 86.69 385 TYR A CA 1
ATOM 3126 C C . TYR A 1 385 ? 16.363 -1.895 -6.223 1.00 86.69 385 TYR A C 1
ATOM 3128 O O . TYR A 1 385 ? 15.920 -0.806 -5.861 1.00 86.69 385 TYR A O 1
ATOM 3136 N N . ALA A 1 386 ? 15.789 -2.625 -7.185 1.00 86.56 386 ALA A N 1
ATOM 3137 C CA . ALA A 1 386 ? 14.617 -2.172 -7.929 1.00 86.56 386 ALA A CA 1
ATOM 3138 C C . ALA A 1 386 ? 13.431 -1.867 -7.000 1.00 86.56 386 ALA A C 1
ATOM 3140 O O . ALA A 1 386 ? 12.780 -0.836 -7.137 1.00 86.56 386 ALA A O 1
ATOM 3141 N N . THR A 1 387 ? 13.179 -2.714 -6.002 1.00 86.81 387 THR A N 1
ATOM 3142 C CA . THR A 1 387 ? 12.069 -2.501 -5.062 1.00 86.81 387 THR A CA 1
ATOM 3143 C C . THR A 1 387 ? 12.297 -1.301 -4.146 1.00 86.81 387 THR A C 1
ATOM 3145 O O . THR A 1 387 ? 11.369 -0.526 -3.918 1.00 86.81 387 THR A O 1
ATOM 3148 N N . PHE A 1 388 ? 13.520 -1.100 -3.647 1.00 85.69 388 PHE A N 1
ATOM 3149 C CA . PHE A 1 388 ? 13.851 0.085 -2.851 1.00 85.69 388 PHE A CA 1
ATOM 3150 C C . PHE A 1 388 ? 13.816 1.369 -3.673 1.00 85.69 388 PHE A C 1
ATOM 3152 O O . PHE A 1 388 ? 13.384 2.396 -3.157 1.00 85.69 388 PHE A O 1
ATOM 3159 N N . GLU A 1 389 ? 14.223 1.322 -4.940 1.00 86.06 389 GLU A N 1
ATOM 3160 C CA . GLU A 1 389 ? 14.086 2.461 -5.840 1.00 86.06 389 GLU A CA 1
ATOM 3161 C C . GLU A 1 389 ? 12.614 2.805 -6.075 1.00 86.06 389 GLU A C 1
ATOM 3163 O O . GLU A 1 389 ? 12.232 3.959 -5.924 1.00 86.06 389 GLU A O 1
ATOM 3168 N N . HIS A 1 390 ? 11.755 1.821 -6.346 1.00 85.12 390 HIS A N 1
ATOM 3169 C CA . HIS A 1 390 ? 10.312 2.054 -6.481 1.00 85.12 390 HIS A CA 1
ATOM 3170 C C . HIS A 1 390 ? 9.685 2.597 -5.199 1.00 85.12 390 HIS A C 1
ATOM 3172 O O . HIS A 1 390 ? 8.883 3.534 -5.235 1.00 85.12 390 HIS A O 1
ATOM 3178 N N . GLN A 1 391 ? 10.080 2.055 -4.047 1.00 85.12 391 GLN A N 1
ATOM 3179 C CA . GLN A 1 391 ? 9.672 2.576 -2.748 1.00 85.12 391 GLN A CA 1
ATOM 3180 C C . GLN A 1 391 ? 10.106 4.037 -2.585 1.00 85.12 391 GLN A C 1
ATOM 3182 O O . GLN A 1 391 ? 9.303 4.876 -2.167 1.00 85.12 391 GLN A O 1
ATOM 3187 N N . PHE A 1 392 ? 11.356 4.344 -2.936 1.00 82.19 392 PHE A N 1
ATOM 3188 C CA . PHE A 1 392 ? 11.902 5.692 -2.906 1.00 82.19 392 PHE A CA 1
ATOM 3189 C C . PHE A 1 392 ? 11.089 6.621 -3.805 1.00 82.19 392 PHE A C 1
ATOM 3191 O O . PHE A 1 392 ? 10.545 7.598 -3.299 1.00 82.19 392 PHE A O 1
ATOM 3198 N N . LEU A 1 393 ? 10.934 6.285 -5.090 1.00 81.06 393 LEU A N 1
ATOM 3199 C CA . LEU A 1 393 ? 10.202 7.076 -6.080 1.00 81.06 393 LEU A CA 1
ATOM 3200 C C . LEU A 1 393 ? 8.787 7.397 -5.609 1.00 81.06 393 LEU A C 1
ATOM 3202 O O . LEU A 1 393 ? 8.331 8.518 -5.775 1.00 81.06 393 LEU A O 1
ATOM 3206 N N . ARG A 1 394 ? 8.096 6.465 -4.953 1.00 78.88 394 ARG A N 1
ATOM 3207 C CA . ARG A 1 394 ? 6.729 6.707 -4.475 1.00 78.88 394 ARG A CA 1
ATOM 3208 C C . ARG A 1 394 ? 6.649 7.517 -3.201 1.00 78.88 394 ARG A C 1
ATOM 3210 O O . ARG A 1 394 ? 5.799 8.398 -3.111 1.00 78.88 394 ARG A O 1
ATOM 3217 N N . ILE A 1 395 ? 7.499 7.247 -2.210 1.00 74.56 395 ILE A N 1
ATOM 3218 C CA . ILE A 1 395 ? 7.554 8.100 -1.013 1.00 74.56 395 ILE A CA 1
ATOM 3219 C C . ILE A 1 395 ? 7.910 9.525 -1.445 1.00 74.56 395 ILE A C 1
ATOM 3221 O O . ILE A 1 395 ? 7.313 10.483 -0.964 1.00 74.56 395 ILE A O 1
ATOM 3225 N N . PHE A 1 396 ? 8.839 9.649 -2.386 1.00 73.69 396 PHE A N 1
ATOM 3226 C CA . PHE A 1 396 ? 9.337 10.894 -2.935 1.00 73.69 396 PHE A CA 1
ATOM 3227 C C . PHE A 1 396 ? 8.294 11.653 -3.774 1.00 73.69 396 PHE A C 1
ATOM 3229 O O . PHE A 1 396 ? 7.859 12.729 -3.364 1.00 73.69 396 PHE A O 1
ATOM 3236 N N . CYS A 1 397 ? 7.850 11.090 -4.904 1.00 69.88 397 CYS A N 1
ATOM 3237 C CA . CYS A 1 397 ? 6.909 11.723 -5.835 1.00 69.88 397 CYS A CA 1
ATOM 3238 C C . CYS A 1 397 ? 5.572 12.032 -5.159 1.00 69.88 397 CYS A C 1
ATOM 3240 O O . CYS A 1 397 ? 4.921 13.022 -5.485 1.00 69.88 397 CYS A O 1
ATOM 3242 N N . TYR A 1 398 ? 5.165 11.217 -4.182 1.00 74.62 398 TYR A N 1
ATOM 3243 C CA . TYR A 1 398 ? 3.907 11.408 -3.470 1.00 74.62 398 TYR A CA 1
ATOM 3244 C C . TYR A 1 398 ? 4.076 12.119 -2.132 1.00 74.62 398 TYR A C 1
ATOM 3246 O O . TYR A 1 398 ? 3.102 12.218 -1.388 1.00 74.62 398 TYR A O 1
ATOM 3254 N N . SER A 1 399 ? 5.243 12.660 -1.787 1.00 72.06 399 SER A N 1
ATOM 3255 C CA . SER A 1 399 ? 5.358 13.526 -0.608 1.00 72.06 399 SER A CA 1
ATOM 3256 C C . SER A 1 399 ? 4.653 14.860 -0.850 1.00 72.06 399 SER A C 1
ATOM 3258 O O . SER A 1 399 ? 4.648 15.387 -1.959 1.00 72.06 399 SER A O 1
ATOM 3260 N N . SER A 1 400 ? 4.006 15.422 0.177 1.00 74.62 400 SER A N 1
ATOM 3261 C CA . SER A 1 400 ? 3.567 16.820 0.077 1.00 74.62 400 SER A CA 1
ATOM 3262 C C . SER A 1 400 ? 4.795 17.739 0.060 1.00 74.62 400 SER A C 1
ATOM 3264 O O . SER A 1 400 ? 5.803 17.392 0.683 1.00 74.62 400 SER A O 1
ATOM 3266 N N . PRO A 1 401 ? 4.717 18.923 -0.571 1.00 74.50 401 PRO A N 1
ATOM 3267 C CA . PRO A 1 401 ? 5.786 19.922 -0.531 1.00 74.50 401 PRO A CA 1
ATOM 3268 C C . PRO A 1 401 ? 6.331 20.175 0.894 1.00 74.50 401 PRO A C 1
ATOM 3270 O O . PRO A 1 401 ? 7.539 20.212 1.118 1.00 74.50 401 PRO A O 1
ATOM 3273 N N . PHE A 1 402 ? 5.457 20.240 1.906 1.00 73.62 402 PHE A N 1
ATOM 3274 C CA . PHE A 1 402 ? 5.867 20.435 3.302 1.00 73.62 402 PHE A CA 1
ATOM 3275 C C . PHE A 1 402 ? 6.637 19.245 3.887 1.00 73.62 402 PHE A C 1
ATOM 3277 O O . PHE A 1 402 ? 7.667 19.439 4.532 1.00 73.62 402 PHE A O 1
ATOM 3284 N N . ILE A 1 403 ? 6.155 18.014 3.677 1.00 74.38 403 ILE A N 1
ATOM 3285 C CA . ILE A 1 403 ? 6.840 16.798 4.146 1.00 74.38 403 ILE A CA 1
ATOM 3286 C C . ILE A 1 403 ? 8.186 16.658 3.443 1.00 74.38 403 ILE A C 1
ATOM 3288 O O . ILE A 1 403 ? 9.177 16.315 4.086 1.00 74.38 403 ILE A O 1
ATOM 3292 N N . PHE A 1 404 ? 8.231 16.978 2.151 1.00 75.62 404 PHE A N 1
ATOM 3293 C CA . PHE A 1 404 ? 9.447 16.945 1.359 1.00 75.62 404 PHE A CA 1
ATOM 3294 C C . PHE A 1 404 ? 10.532 17.848 1.960 1.00 75.62 404 PHE A C 1
ATOM 3296 O O . PHE A 1 404 ? 11.618 17.359 2.265 1.00 75.62 404 PHE A O 1
ATOM 3303 N N . ILE A 1 405 ? 10.224 19.118 2.253 1.00 73.44 405 ILE A N 1
ATOM 3304 C CA . ILE A 1 405 ? 11.173 20.036 2.911 1.00 73.44 405 ILE A CA 1
ATOM 3305 C C . ILE A 1 405 ? 11.685 19.460 4.236 1.00 73.44 405 ILE A C 1
ATOM 3307 O O . ILE A 1 405 ? 12.873 19.556 4.531 1.00 73.44 405 ILE A O 1
ATOM 3311 N N . GLN A 1 406 ? 10.819 18.839 5.040 1.00 73.38 406 GLN A N 1
ATOM 3312 C CA . GLN A 1 406 ? 11.245 18.223 6.301 1.00 73.38 406 GLN A CA 1
ATOM 3313 C C . GLN A 1 406 ? 12.176 17.024 6.077 1.00 73.38 406 GLN A C 1
ATOM 3315 O O . GLN A 1 406 ? 13.153 16.867 6.806 1.00 73.38 406 GLN A O 1
ATOM 3320 N N . CYS A 1 407 ? 11.926 16.206 5.050 1.00 73.19 407 CYS A N 1
ATOM 3321 C CA . CYS A 1 407 ? 12.829 15.122 4.656 1.00 73.19 407 CYS A CA 1
ATOM 3322 C C . CYS A 1 407 ? 14.208 15.667 4.262 1.00 73.19 407 CYS A C 1
ATOM 3324 O O . CYS A 1 407 ? 15.222 15.156 4.736 1.00 73.19 407 CYS A O 1
ATOM 3326 N N . ILE A 1 408 ? 14.243 16.740 3.466 1.00 71.38 408 ILE A N 1
ATOM 3327 C CA . ILE A 1 408 ? 15.477 17.431 3.076 1.00 71.38 408 ILE A CA 1
ATOM 3328 C C . ILE A 1 408 ? 16.237 17.956 4.303 1.00 71.38 408 ILE A C 1
ATOM 3330 O O . ILE A 1 408 ? 17.428 17.681 4.442 1.00 71.38 408 ILE A O 1
ATOM 3334 N N . LYS A 1 409 ? 15.554 18.635 5.234 1.00 67.56 409 LYS A N 1
ATOM 3335 C CA . LYS A 1 409 ? 16.162 19.144 6.477 1.00 67.56 409 LYS A CA 1
ATOM 3336 C C . LYS A 1 409 ? 16.792 18.034 7.316 1.00 67.56 409 LYS A C 1
ATOM 3338 O O . LYS A 1 409 ? 17.907 18.193 7.802 1.00 67.56 409 LYS A O 1
ATOM 3343 N N . VAL A 1 410 ? 16.107 16.899 7.467 1.00 68.06 410 VAL A N 1
ATOM 3344 C CA . VAL A 1 410 ? 16.649 15.748 8.208 1.00 68.06 410 VAL A CA 1
ATOM 3345 C C . VAL A 1 410 ? 17.854 15.142 7.489 1.00 68.06 410 VAL A C 1
ATOM 3347 O O . VAL A 1 410 ? 18.834 14.816 8.152 1.00 68.06 410 VAL A O 1
ATOM 3350 N N . MET A 1 411 ? 17.836 15.037 6.155 1.00 66.31 411 MET A N 1
ATOM 3351 C CA . MET A 1 411 ? 19.014 14.591 5.398 1.00 66.31 411 MET A CA 1
ATOM 3352 C C . MET A 1 411 ? 20.218 15.512 5.604 1.00 66.31 411 MET A C 1
ATOM 3354 O O . MET A 1 411 ? 21.313 15.020 5.865 1.00 66.31 411 MET A O 1
ATOM 3358 N N . MET A 1 412 ? 20.014 16.831 5.543 1.00 62.81 412 MET A N 1
ATOM 3359 C CA . MET A 1 412 ? 21.072 17.818 5.787 1.00 62.81 412 MET A CA 1
ATOM 3360 C C . MET A 1 412 ? 21.619 17.721 7.215 1.00 62.81 412 MET A C 1
ATOM 3362 O O . MET A 1 412 ? 22.830 17.664 7.399 1.00 62.81 412 MET A O 1
ATOM 3366 N N . ALA A 1 413 ? 20.747 17.624 8.223 1.00 62.03 413 ALA A N 1
ATOM 3367 C CA . ALA A 1 413 ? 21.157 17.498 9.622 1.00 62.03 413 ALA A CA 1
ATOM 3368 C C . ALA A 1 413 ? 21.927 16.193 9.911 1.00 62.03 413 ALA A C 1
ATOM 3370 O O . ALA A 1 413 ? 22.846 16.170 10.726 1.00 62.03 413 ALA A O 1
ATOM 3371 N N . MET A 1 414 ? 21.566 15.089 9.249 1.00 59.00 414 MET A N 1
ATOM 3372 C CA . MET A 1 414 ? 22.305 13.828 9.376 1.00 59.00 414 MET A CA 1
ATOM 3373 C C . MET A 1 414 ? 23.670 13.890 8.685 1.00 59.00 414 MET A C 1
ATOM 3375 O O . MET A 1 414 ? 24.631 13.328 9.205 1.00 59.00 414 MET A O 1
ATOM 3379 N N . ALA A 1 415 ? 23.767 14.591 7.553 1.00 54.50 415 ALA A N 1
ATOM 3380 C CA . ALA A 1 415 ? 25.037 14.840 6.883 1.00 54.50 415 ALA A CA 1
ATOM 3381 C C . ALA A 1 415 ? 25.989 15.666 7.766 1.00 54.50 415 ALA A C 1
ATOM 3383 O O . ALA A 1 415 ? 27.134 15.264 7.970 1.00 54.50 415 ALA A O 1
ATOM 3384 N N . THR A 1 416 ? 25.510 16.756 8.377 1.00 50.94 416 THR A N 1
ATOM 3385 C CA . THR A 1 416 ? 26.334 17.602 9.260 1.00 50.94 416 THR A CA 1
ATOM 3386 C C . THR A 1 416 ? 26.800 16.881 10.527 1.00 50.94 416 THR A C 1
ATOM 3388 O O . THR A 1 416 ? 27.943 17.062 10.931 1.00 50.94 416 THR A O 1
ATOM 3391 N N . GLN A 1 417 ? 25.986 15.999 11.120 1.00 48.41 417 GLN A N 1
ATOM 3392 C CA . GLN A 1 417 ? 26.396 15.186 12.279 1.00 48.41 417 GLN A CA 1
ATOM 3393 C C . GLN A 1 417 ? 27.418 14.088 11.944 1.00 48.41 417 GLN A C 1
ATOM 3395 O O . GLN A 1 417 ? 28.176 13.667 12.815 1.00 48.41 417 GLN A O 1
ATOM 3400 N N . GLN A 1 418 ? 27.443 13.587 10.705 1.00 42.97 418 GLN A N 1
ATOM 3401 C CA . GLN A 1 418 ? 28.388 12.545 10.288 1.00 42.97 418 GLN A CA 1
ATOM 3402 C C . GLN A 1 418 ? 29.695 13.093 9.708 1.00 42.97 418 GLN A C 1
ATOM 3404 O O . GLN A 1 418 ? 30.665 12.338 9.624 1.00 42.97 418 GLN A O 1
ATOM 3409 N N . HIS A 1 419 ? 29.778 14.395 9.421 1.00 41.19 419 HIS A N 1
ATOM 3410 C CA . HIS A 1 419 ? 31.020 15.059 9.012 1.00 41.19 419 HIS A CA 1
ATOM 3411 C C . HIS A 1 419 ? 32.167 14.936 10.035 1.00 41.19 419 HIS A C 1
ATOM 3413 O O . HIS A 1 419 ? 33.324 15.050 9.644 1.00 41.19 419 HIS A O 1
ATOM 3419 N N . GLU A 1 420 ? 31.891 14.611 11.303 1.00 34.16 420 GLU A N 1
ATOM 3420 C CA . GLU A 1 420 ? 32.940 14.332 12.295 1.00 34.16 420 GLU A CA 1
ATOM 3421 C C . GLU A 1 420 ? 33.500 12.899 12.241 1.00 34.16 420 GLU A C 1
ATOM 3423 O O . GLU A 1 420 ? 34.547 12.646 12.840 1.00 34.16 420 GLU A O 1
ATOM 3428 N N . LYS A 1 421 ? 32.852 11.942 11.549 1.00 30.12 421 LYS A N 1
ATOM 3429 C CA . LYS A 1 421 ? 33.342 10.547 11.507 1.00 30.12 421 LYS A CA 1
ATOM 3430 C C . LYS A 1 421 ? 33.294 9.811 10.167 1.00 30.12 421 LYS A C 1
ATOM 3432 O O . LYS A 1 421 ? 34.115 8.920 10.036 1.00 30.12 421 LYS A O 1
ATOM 3437 N N . HIS A 1 422 ? 32.453 10.143 9.180 1.00 33.22 422 HIS A N 1
ATOM 3438 C CA . HIS A 1 422 ? 32.571 9.662 7.787 1.00 33.22 422 HIS A CA 1
ATOM 3439 C C . HIS A 1 422 ? 31.670 10.460 6.820 1.00 33.22 422 HIS A C 1
ATOM 3441 O O . HIS A 1 422 ? 30.513 10.742 7.117 1.00 33.22 422 HIS A O 1
ATOM 3447 N N . ASN A 1 423 ? 32.213 10.758 5.633 1.00 34.19 423 ASN A N 1
ATOM 3448 C CA . ASN A 1 423 ? 31.645 11.577 4.554 1.00 34.19 423 ASN A CA 1
ATOM 3449 C C . ASN A 1 423 ? 30.224 11.164 4.107 1.00 34.19 423 ASN A C 1
ATOM 3451 O O . ASN A 1 423 ? 30.060 10.291 3.256 1.00 34.19 423 ASN A O 1
ATOM 3455 N N . TYR A 1 424 ? 29.202 11.861 4.606 1.00 31.94 424 TYR A N 1
ATOM 3456 C CA . TYR A 1 424 ? 27.873 11.943 3.996 1.00 31.94 424 TYR A CA 1
ATOM 3457 C C . TYR A 1 424 ? 27.666 13.381 3.531 1.00 31.94 424 TYR A C 1
ATOM 3459 O O . TYR A 1 424 ? 27.487 14.268 4.355 1.00 31.94 424 TYR A O 1
ATOM 3467 N N . VAL A 1 425 ? 27.689 13.622 2.220 1.00 37.03 425 VAL A N 1
ATOM 3468 C CA . VAL A 1 425 ? 27.324 14.927 1.650 1.00 37.03 425 VAL A CA 1
ATOM 3469 C C . VAL A 1 425 ? 25.904 14.803 1.090 1.00 37.03 425 VAL A C 1
ATOM 3471 O O . VAL A 1 425 ? 25.647 13.863 0.337 1.00 37.03 425 VAL A O 1
ATOM 3474 N N . PRO A 1 426 ? 24.958 15.688 1.450 1.00 34.72 426 PRO A N 1
ATOM 3475 C CA . PRO A 1 426 ? 23.536 15.424 1.245 1.00 34.72 426 PRO A CA 1
ATOM 3476 C C . PRO A 1 426 ? 23.087 15.557 -0.217 1.00 34.72 426 PRO A C 1
ATOM 3478 O O . PRO A 1 426 ? 22.024 15.048 -0.547 1.00 34.72 426 PRO A O 1
ATOM 3481 N N . PHE A 1 427 ? 23.887 16.177 -1.095 1.00 40.84 427 PHE A N 1
ATOM 3482 C CA . PHE A 1 427 ? 23.531 16.416 -2.502 1.00 40.84 427 PHE A CA 1
ATOM 3483 C C . PHE A 1 427 ? 24.739 16.500 -3.448 1.00 40.84 427 PHE A C 1
ATOM 3485 O O . PHE A 1 427 ? 24.768 17.346 -4.335 1.00 40.84 427 PHE A O 1
ATOM 3492 N N . THR A 1 428 ? 25.751 15.641 -3.293 1.00 34.38 428 THR A N 1
ATOM 3493 C CA . THR A 1 428 ? 26.786 15.506 -4.332 1.00 34.38 428 THR A CA 1
ATOM 3494 C C . THR A 1 428 ? 26.534 14.268 -5.179 1.00 34.38 428 THR A C 1
ATOM 3496 O O . THR A 1 428 ? 26.756 13.138 -4.744 1.00 34.38 428 THR A O 1
ATOM 3499 N N . SER A 1 429 ? 26.142 14.502 -6.430 1.00 36.06 429 SER A N 1
ATOM 3500 C CA . SER A 1 429 ? 26.270 13.561 -7.547 1.00 36.06 429 SER A CA 1
ATOM 3501 C C . SER A 1 429 ? 27.729 13.399 -7.987 1.00 36.06 429 SER A C 1
ATOM 3503 O O . SER A 1 429 ? 27.976 13.101 -9.146 1.00 36.06 429 SER A O 1
ATOM 3505 N N . ALA A 1 430 ? 28.708 13.628 -7.101 1.00 29.88 430 ALA A N 1
ATOM 3506 C CA . ALA A 1 430 ? 30.102 13.393 -7.437 1.00 29.88 430 ALA A CA 1
ATOM 3507 C C . ALA A 1 430 ? 30.324 11.894 -7.603 1.00 29.88 430 ALA A C 1
ATOM 3509 O O . ALA A 1 430 ? 30.657 11.169 -6.663 1.00 29.88 430 ALA A O 1
ATOM 3510 N N . THR A 1 431 ? 30.182 11.490 -8.851 1.00 33.91 431 THR A N 1
ATOM 3511 C CA . THR A 1 431 ? 30.808 10.392 -9.563 1.00 33.91 431 THR A CA 1
ATOM 3512 C C . THR A 1 431 ? 32.341 10.512 -9.524 1.00 33.91 431 THR A C 1
ATOM 3514 O O . THR A 1 431 ? 33.025 10.318 -10.517 1.00 33.91 431 THR A O 1
ATOM 3517 N N . ASP A 1 432 ? 32.931 10.767 -8.348 1.00 30.67 432 ASP A N 1
ATOM 3518 C CA . ASP A 1 432 ? 34.313 10.358 -8.088 1.00 30.67 432 ASP A CA 1
ATOM 3519 C C . ASP A 1 432 ? 34.254 8.888 -7.685 1.00 30.67 432 ASP A C 1
ATOM 3521 O O . ASP A 1 432 ? 34.209 8.521 -6.505 1.00 30.67 432 ASP A O 1
ATOM 3525 N N . PHE A 1 433 ? 34.221 8.039 -8.710 1.00 37.44 433 PHE A N 1
ATOM 3526 C CA . PHE A 1 433 ? 34.130 6.580 -8.644 1.00 37.44 433 PHE A CA 1
ATOM 3527 C C . PHE A 1 433 ? 35.271 5.899 -7.852 1.00 37.44 433 PHE A C 1
ATOM 3529 O O . PHE A 1 433 ? 35.294 4.676 -7.746 1.00 37.44 433 PHE A O 1
ATOM 3536 N N . GLY A 1 434 ? 36.195 6.666 -7.260 1.00 26.03 434 GLY A N 1
ATOM 3537 C CA . GLY A 1 434 ? 37.342 6.174 -6.501 1.00 26.03 434 GLY A CA 1
ATOM 3538 C C . GLY A 1 434 ? 37.161 6.078 -4.984 1.00 26.03 434 GLY A C 1
ATOM 3539 O O . GLY A 1 434 ? 37.704 5.152 -4.401 1.00 26.03 434 GLY A O 1
ATOM 3540 N N . ASN A 1 435 ? 36.435 6.982 -4.309 1.00 28.73 435 ASN A N 1
ATOM 3541 C CA . ASN A 1 435 ? 36.431 7.017 -2.834 1.00 28.73 435 ASN A CA 1
ATOM 3542 C C . ASN A 1 435 ? 35.175 7.694 -2.245 1.00 28.73 435 ASN A C 1
ATOM 3544 O O . ASN A 1 435 ? 35.135 8.907 -2.070 1.00 28.73 435 ASN A O 1
ATOM 3548 N N . GLY A 1 436 ? 34.163 6.889 -1.894 1.00 39.75 436 GLY A N 1
ATOM 3549 C CA . GLY A 1 436 ? 33.102 7.237 -0.931 1.00 39.75 436 GLY A CA 1
ATOM 3550 C C . GLY A 1 436 ? 32.357 8.564 -1.149 1.00 39.75 436 GLY A C 1
ATOM 3551 O O . GLY A 1 436 ? 32.535 9.496 -0.369 1.00 39.75 436 GLY A O 1
ATOM 3552 N N . LYS A 1 437 ? 31.472 8.629 -2.152 1.00 40.31 437 LYS A N 1
ATOM 3553 C CA . LYS A 1 437 ? 30.459 9.686 -2.348 1.00 40.31 437 LYS A CA 1
ATOM 3554 C C . LYS A 1 437 ? 29.133 9.029 -2.793 1.00 40.31 437 LYS A C 1
ATOM 3556 O O . LYS A 1 437 ? 29.139 7.856 -3.165 1.00 40.31 437 LYS A O 1
ATOM 3561 N N . THR A 1 438 ? 27.998 9.704 -2.594 1.00 39.97 438 THR A N 1
ATOM 3562 C CA . THR A 1 438 ? 26.647 9.097 -2.520 1.00 39.97 438 THR A CA 1
ATOM 3563 C C . THR A 1 438 ? 26.284 8.162 -3.692 1.00 39.97 438 THR A C 1
ATOM 3565 O O . THR A 1 438 ? 26.641 8.422 -4.830 1.00 39.97 438 THR A O 1
ATOM 3568 N N . ALA A 1 439 ? 25.594 7.045 -3.411 1.00 44.94 439 ALA A N 1
ATOM 3569 C CA . ALA A 1 439 ? 25.414 5.920 -4.349 1.00 44.94 439 ALA A CA 1
ATOM 3570 C C . ALA A 1 439 ? 23.937 5.585 -4.662 1.00 44.94 439 ALA A C 1
ATOM 3572 O O . ALA A 1 439 ? 23.531 4.420 -4.675 1.00 44.94 439 ALA A O 1
ATOM 3573 N N . ALA A 1 440 ? 23.123 6.617 -4.897 1.00 56.28 440 ALA A N 1
ATOM 3574 C CA . ALA A 1 440 ? 21.863 6.480 -5.636 1.00 56.28 440 ALA A CA 1
ATOM 3575 C C . ALA A 1 440 ? 22.130 6.640 -7.148 1.00 56.28 440 ALA A C 1
ATOM 3577 O O . ALA A 1 440 ? 23.190 7.135 -7.526 1.00 56.28 440 ALA A O 1
ATOM 3578 N N . SER A 1 441 ? 21.213 6.195 -8.015 1.00 66.31 441 SER A N 1
ATOM 3579 C CA . SER A 1 441 ? 21.343 6.424 -9.463 1.00 66.31 441 SER A CA 1
ATOM 3580 C C . SER A 1 441 ? 21.286 7.924 -9.780 1.00 66.31 441 SER A C 1
ATOM 3582 O O . SER A 1 441 ? 20.615 8.688 -9.078 1.00 66.31 441 SER A O 1
ATOM 3584 N N . SER A 1 442 ? 21.976 8.361 -10.838 1.00 68.12 442 SER A N 1
ATOM 3585 C CA . SER A 1 442 ? 22.002 9.775 -11.256 1.00 68.12 442 SER A CA 1
ATOM 3586 C C . SER A 1 442 ? 20.594 10.332 -11.536 1.00 68.12 442 SER A C 1
ATOM 3588 O O . SER A 1 442 ? 20.302 11.512 -11.329 1.00 68.12 442 SER A O 1
ATOM 3590 N N . GLU A 1 443 ? 19.690 9.449 -11.949 1.00 74.62 443 GLU A N 1
ATOM 3591 C CA . GLU A 1 443 ? 18.279 9.680 -12.225 1.00 74.62 443 GLU A CA 1
ATOM 3592 C C . GLU A 1 443 ? 17.518 10.026 -10.939 1.00 74.62 443 GLU A C 1
ATOM 3594 O O . GLU A 1 443 ? 16.791 11.018 -10.900 1.00 74.62 443 GLU A O 1
ATOM 3599 N N . ILE A 1 444 ? 17.740 9.281 -9.850 1.00 75.88 444 ILE A N 1
ATOM 3600 C CA . ILE A 1 444 ? 17.151 9.582 -8.538 1.00 75.88 444 ILE A CA 1
ATOM 3601 C C . ILE A 1 444 ? 17.622 10.944 -8.036 1.00 75.88 444 ILE A C 1
ATOM 3603 O O . ILE A 1 444 ? 16.805 11.750 -7.593 1.00 75.88 444 ILE A O 1
ATOM 3607 N N . SER A 1 445 ? 18.922 11.229 -8.124 1.00 72.06 445 SER A N 1
ATOM 3608 C CA . SER A 1 445 ? 19.471 12.531 -7.729 1.00 72.06 445 SER A CA 1
ATOM 3609 C C . SER A 1 445 ? 18.836 13.674 -8.527 1.00 72.06 445 SER A C 1
ATOM 3611 O O . SER A 1 445 ? 18.434 14.684 -7.945 1.00 72.06 445 SER A O 1
ATOM 3613 N N . SER A 1 446 ? 18.669 13.483 -9.838 1.00 71.62 446 SER A N 1
ATOM 3614 C CA . SER A 1 446 ? 18.011 14.447 -10.728 1.00 71.62 446 SER A CA 1
ATOM 3615 C C . SER A 1 446 ? 16.549 14.670 -10.340 1.00 71.62 446 SER A C 1
ATOM 3617 O O . SER A 1 446 ? 16.104 15.813 -10.222 1.00 71.62 446 SER A O 1
ATOM 3619 N N . LEU A 1 447 ? 15.808 13.596 -10.053 1.00 76.00 447 LEU A N 1
ATOM 3620 C CA . LEU A 1 447 ? 14.429 13.680 -9.579 1.00 76.00 447 LEU A CA 1
ATOM 3621 C C . LEU A 1 447 ? 14.334 14.461 -8.266 1.00 76.00 447 LEU A C 1
ATOM 3623 O O . LEU A 1 447 ? 13.485 15.350 -8.176 1.00 76.00 447 LEU A O 1
ATOM 3627 N N . ILE A 1 448 ? 15.223 14.201 -7.293 1.00 74.56 448 ILE A N 1
ATOM 3628 C CA . ILE A 1 448 ? 15.259 14.923 -6.007 1.00 74.56 448 ILE A CA 1
ATOM 3629 C C . ILE A 1 448 ? 15.391 16.426 -6.207 1.00 74.56 448 ILE A C 1
ATOM 3631 O O . ILE A 1 448 ? 14.628 17.199 -5.619 1.00 74.56 448 ILE A O 1
ATOM 3635 N N . LEU A 1 449 ? 16.317 16.831 -7.067 1.00 72.12 449 LEU A N 1
ATOM 3636 C CA . LEU A 1 449 ? 16.545 18.234 -7.386 1.00 72.12 449 LEU A CA 1
ATOM 3637 C C . LEU A 1 449 ? 15.323 18.865 -8.061 1.00 72.12 449 LEU A C 1
ATOM 3639 O O . LEU A 1 449 ? 14.883 19.939 -7.650 1.00 72.12 449 LEU A O 1
ATOM 3643 N N . LEU A 1 450 ? 14.716 18.186 -9.038 1.00 72.25 450 LEU A N 1
ATOM 3644 C CA . LEU A 1 450 ? 13.514 18.685 -9.713 1.00 72.25 450 LEU A CA 1
ATOM 3645 C C . LEU A 1 450 ? 12.357 18.909 -8.731 1.00 72.25 450 LEU A C 1
ATOM 3647 O O . LEU A 1 450 ? 11.733 19.973 -8.742 1.00 72.25 450 LEU A O 1
ATOM 3651 N N . GLN A 1 451 ? 12.092 17.958 -7.835 1.00 74.50 451 GLN A N 1
ATOM 3652 C CA . GLN A 1 451 ? 11.034 18.122 -6.833 1.00 74.50 451 GLN A CA 1
ATOM 3653 C C . GLN A 1 451 ? 11.359 19.210 -5.815 1.00 74.50 451 GLN A C 1
ATOM 3655 O O . GLN A 1 451 ? 10.447 19.899 -5.353 1.00 74.50 451 GLN A O 1
ATOM 3660 N N . TYR A 1 452 ? 12.636 19.392 -5.476 1.00 73.62 452 TYR A N 1
ATOM 3661 C CA . TYR A 1 452 ? 13.075 20.485 -4.619 1.00 73.62 452 TYR A CA 1
ATOM 3662 C C . TYR A 1 452 ? 12.747 21.843 -5.229 1.00 73.62 452 TYR A C 1
ATOM 3664 O O . TYR A 1 452 ? 12.089 22.653 -4.575 1.00 73.62 452 TYR A O 1
ATOM 3672 N N . TYR A 1 453 ? 13.087 22.066 -6.498 1.00 71.00 453 TYR A N 1
ATOM 3673 C CA . TYR A 1 453 ? 12.761 23.323 -7.173 1.00 71.00 453 TYR A CA 1
ATOM 3674 C C . TYR A 1 453 ? 11.250 23.532 -7.343 1.00 71.00 453 TYR A C 1
ATOM 3676 O O . TYR A 1 453 ? 10.754 24.643 -7.147 1.00 71.00 453 TYR A O 1
ATOM 3684 N N . ARG A 1 454 ? 10.477 22.473 -7.617 1.00 70.75 454 ARG A N 1
ATOM 3685 C CA . ARG A 1 454 ? 9.003 22.556 -7.659 1.00 70.75 454 ARG A CA 1
ATOM 3686 C C . ARG A 1 454 ? 8.408 22.919 -6.306 1.00 70.75 454 ARG A C 1
ATOM 3688 O O . ARG A 1 454 ? 7.542 23.783 -6.216 1.00 70.75 454 ARG A O 1
ATOM 3695 N N . THR A 1 455 ? 8.893 22.278 -5.250 1.00 70.06 455 THR A N 1
ATOM 3696 C CA . THR A 1 455 ? 8.467 22.538 -3.873 1.00 70.06 455 THR A CA 1
ATOM 3697 C C . THR A 1 455 ? 8.797 23.969 -3.456 1.00 70.06 455 THR A C 1
ATOM 3699 O O . THR A 1 455 ? 7.954 24.639 -2.862 1.00 70.06 455 THR A O 1
ATOM 3702 N N . TYR A 1 456 ? 9.984 24.455 -3.825 1.00 65.38 456 TYR A N 1
ATOM 3703 C CA . TYR A 1 456 ? 10.395 25.842 -3.630 1.00 65.38 456 TYR A CA 1
ATOM 3704 C C . TYR A 1 456 ? 9.419 26.820 -4.301 1.00 65.38 456 TYR A C 1
ATOM 3706 O O . TYR A 1 456 ? 8.947 27.745 -3.646 1.00 65.38 456 TYR A O 1
ATOM 3714 N N . LYS A 1 457 ? 9.034 26.566 -5.561 1.00 65.31 457 LYS A N 1
ATOM 3715 C CA . LYS A 1 457 ? 8.050 27.378 -6.299 1.00 65.31 457 LYS A CA 1
ATOM 3716 C C . LYS A 1 457 ? 6.646 27.347 -5.676 1.00 65.31 457 LYS A C 1
ATOM 3718 O O . LYS A 1 457 ? 5.980 28.372 -5.657 1.00 65.31 457 LYS A O 1
ATOM 3723 N N . LEU A 1 458 ? 6.191 26.191 -5.182 1.00 65.06 458 LEU A N 1
ATOM 3724 C CA . LEU A 1 458 ? 4.834 26.021 -4.639 1.00 65.06 458 LEU A CA 1
ATOM 3725 C C . LEU A 1 458 ? 4.642 26.616 -3.235 1.00 65.06 458 LEU A C 1
ATOM 3727 O O . LEU A 1 458 ? 3.537 27.035 -2.909 1.00 65.06 458 LEU A O 1
ATOM 3731 N N . ILE A 1 459 ? 5.674 26.603 -2.385 1.00 65.25 459 ILE A N 1
ATOM 3732 C CA . ILE A 1 459 ? 5.556 27.025 -0.976 1.00 65.25 459 ILE A CA 1
ATOM 3733 C C . ILE A 1 459 ? 5.897 28.511 -0.765 1.00 65.25 459 ILE A C 1
ATOM 3735 O O . ILE A 1 459 ? 5.475 29.084 0.237 1.00 65.25 459 ILE A O 1
ATOM 3739 N N . MET A 1 460 ? 6.630 29.159 -1.674 1.00 56.66 460 MET A N 1
ATOM 3740 C CA . MET A 1 460 ? 7.119 30.529 -1.466 1.00 56.66 460 MET A CA 1
ATOM 3741 C C . MET A 1 460 ? 6.202 31.619 -2.044 1.00 56.66 460 MET A C 1
ATOM 3743 O O . MET A 1 460 ? 6.180 31.819 -3.257 1.00 56.66 460 MET A O 1
ATOM 3747 N N . PRO A 1 461 ? 5.612 32.473 -1.192 1.00 47.12 461 PRO A N 1
ATOM 3748 C CA . PRO A 1 461 ? 5.851 33.906 -1.219 1.00 47.12 461 PRO A CA 1
ATOM 3749 C C . PRO A 1 461 ? 7.156 34.217 -0.453 1.00 47.12 461 PRO A C 1
ATOM 3751 O O . PRO A 1 461 ? 7.497 33.553 0.520 1.00 47.12 461 PRO A O 1
ATOM 3754 N N . SER A 1 462 ? 7.898 35.218 -0.912 1.00 43.09 462 SER A N 1
ATOM 3755 C CA . SER A 1 462 ? 9.273 35.652 -0.584 1.00 43.09 462 SER A CA 1
ATOM 3756 C C . SER A 1 462 ? 9.733 35.807 0.892 1.00 43.09 462 SER A C 1
ATOM 3758 O O . SER A 1 462 ? 10.793 36.387 1.112 1.00 43.09 462 SER A O 1
ATOM 3760 N N . THR A 1 463 ? 9.028 35.320 1.921 1.00 40.59 463 THR A N 1
ATOM 3761 C CA . THR A 1 463 ? 9.226 35.782 3.315 1.00 40.59 463 THR A CA 1
ATOM 3762 C C . THR A 1 463 ? 9.487 34.721 4.398 1.00 40.59 463 THR A C 1
ATOM 3764 O O . THR A 1 463 ? 9.721 35.107 5.541 1.00 40.59 463 THR A O 1
ATOM 3767 N N . LEU A 1 464 ? 9.490 33.409 4.110 1.00 38.22 464 LEU A N 1
ATOM 3768 C CA . LEU A 1 464 ? 9.459 32.368 5.169 1.00 38.22 464 LEU A CA 1
ATOM 3769 C C . LEU A 1 464 ? 10.683 31.438 5.305 1.00 38.22 464 LEU A C 1
ATOM 3771 O O . LEU A 1 464 ? 10.655 30.547 6.155 1.00 38.22 464 LEU A O 1
ATOM 3775 N N . PHE A 1 465 ? 11.773 31.638 4.555 1.00 41.47 465 PHE A N 1
ATOM 3776 C CA . PHE A 1 465 ? 13.068 31.029 4.910 1.00 41.47 465 PHE A CA 1
ATOM 3777 C C . PHE A 1 465 ? 14.072 32.086 5.370 1.00 41.47 465 PHE A C 1
ATOM 3779 O O . PHE A 1 465 ? 14.101 33.177 4.797 1.00 41.47 465 PHE A O 1
ATOM 3786 N N . PRO A 1 466 ? 14.912 31.767 6.372 1.00 35.59 466 PRO A N 1
ATOM 3787 C CA . PRO A 1 466 ? 15.940 32.681 6.817 1.00 35.59 466 PRO A CA 1
ATOM 3788 C C . PRO A 1 466 ? 16.928 32.901 5.673 1.00 35.59 466 PRO A C 1
ATOM 3790 O O . PRO A 1 466 ? 17.452 31.966 5.072 1.00 35.59 466 PRO A O 1
ATOM 3793 N N . THR A 1 467 ? 17.184 34.170 5.385 1.00 35.53 467 THR A N 1
ATOM 3794 C CA . THR A 1 467 ? 18.196 34.686 4.456 1.00 35.53 467 THR A CA 1
ATOM 3795 C C . THR A 1 467 ? 19.634 34.345 4.868 1.00 35.53 467 THR A C 1
ATOM 3797 O O . THR A 1 467 ? 20.576 34.807 4.227 1.00 35.53 467 THR A O 1
ATOM 3800 N N . SER A 1 468 ? 19.837 33.531 5.908 1.00 37.38 468 SER A N 1
ATOM 3801 C CA . SER A 1 468 ? 21.156 33.081 6.334 1.00 37.38 468 SER A CA 1
ATOM 3802 C C . SER A 1 468 ? 21.707 32.043 5.358 1.00 37.38 468 SER A C 1
ATOM 3804 O O . SER A 1 468 ? 21.261 30.899 5.289 1.00 37.38 468 SER A O 1
ATOM 3806 N N . SER A 1 469 ? 22.723 32.481 4.632 1.00 37.00 469 SER A N 1
ATOM 3807 C CA . SER A 1 469 ? 23.561 31.820 3.633 1.00 37.00 469 SER A CA 1
ATOM 3808 C C . SER A 1 469 ? 24.220 30.484 4.023 1.00 37.00 469 SER A C 1
ATOM 3810 O O . SER A 1 469 ? 24.949 29.944 3.203 1.00 37.00 469 SER A O 1
ATOM 3812 N N . GLN A 1 470 ? 23.974 29.920 5.209 1.00 37.81 470 GLN A N 1
ATOM 3813 C CA . GLN A 1 470 ? 24.789 28.825 5.759 1.00 37.81 470 GLN A CA 1
ATOM 3814 C C . GLN A 1 470 ? 24.201 27.406 5.643 1.00 37.81 470 GLN A C 1
ATOM 3816 O O . GLN A 1 470 ? 24.938 26.443 5.808 1.00 37.81 470 GLN A O 1
ATOM 3821 N N . GLU A 1 471 ? 22.912 27.215 5.339 1.00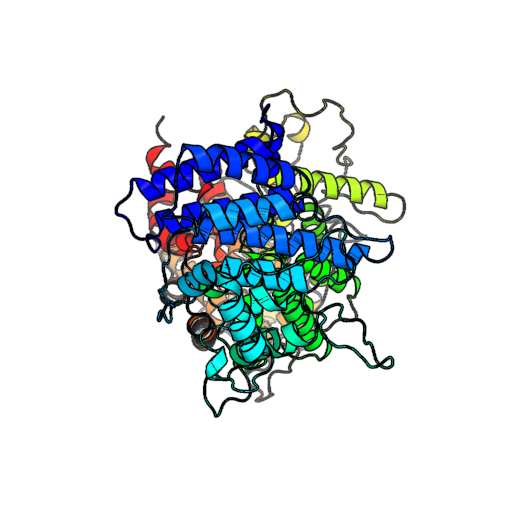 40.25 471 GLU A N 1
ATOM 3822 C CA . GLU A 1 471 ? 22.310 25.859 5.386 1.00 40.25 471 GLU A CA 1
ATOM 3823 C C . GLU A 1 471 ? 22.387 25.068 4.063 1.00 40.25 471 GLU A C 1
ATOM 3825 O O . GLU A 1 471 ? 22.066 23.883 4.021 1.00 40.25 471 GLU A O 1
ATOM 3830 N N . LEU A 1 472 ? 22.845 25.704 2.982 1.00 39.56 472 LEU A N 1
ATOM 3831 C CA . LEU A 1 472 ? 23.063 25.091 1.666 1.00 39.56 472 LEU A CA 1
ATOM 3832 C C . LEU A 1 472 ? 24.363 25.632 1.048 1.00 39.56 472 LEU A C 1
ATOM 3834 O O . LEU A 1 472 ? 24.405 25.944 -0.142 1.00 39.56 472 LEU A O 1
ATOM 3838 N N . GLU A 1 473 ? 25.432 25.743 1.845 1.00 36.69 473 GLU A N 1
ATOM 3839 C CA . GLU A 1 473 ? 26.792 25.710 1.292 1.00 36.69 473 GLU A CA 1
ATOM 3840 C C . GLU A 1 473 ? 27.024 24.299 0.745 1.00 36.69 473 GLU A C 1
ATOM 3842 O O . GLU A 1 473 ? 27.554 23.385 1.374 1.00 36.69 473 GLU A O 1
ATOM 3847 N N . VAL A 1 474 ? 26.497 24.105 -0.456 1.00 39.62 474 VAL A N 1
ATOM 3848 C CA . VAL A 1 474 ? 26.822 23.002 -1.331 1.00 39.62 474 VAL A CA 1
ATOM 3849 C C . VAL A 1 474 ? 28.307 23.150 -1.630 1.00 39.62 474 VAL A C 1
ATOM 3851 O O . VAL A 1 474 ? 28.679 24.003 -2.423 1.00 39.62 474 VAL A O 1
ATOM 3854 N N . HIS A 1 475 ? 29.152 22.382 -0.937 1.00 35.31 475 HIS A N 1
ATOM 3855 C CA . HIS A 1 475 ? 30.602 22.441 -1.111 1.00 35.31 475 HIS A CA 1
ATOM 3856 C C . HIS A 1 475 ? 30.981 22.464 -2.603 1.00 35.31 475 HIS A C 1
ATOM 3858 O O . HIS A 1 475 ? 30.749 21.507 -3.350 1.00 35.31 475 HIS A O 1
ATOM 3864 N N . ASP A 1 476 ? 31.590 23.585 -2.980 1.00 31.52 476 ASP A N 1
ATOM 3865 C CA . ASP A 1 476 ? 31.678 24.192 -4.312 1.00 31.52 476 ASP A CA 1
ATOM 3866 C C . ASP A 1 476 ? 32.447 23.423 -5.399 1.00 31.52 476 ASP A C 1
ATOM 3868 O O . ASP A 1 476 ? 32.692 23.960 -6.470 1.00 31.52 476 ASP A O 1
ATOM 3872 N N . ASN A 1 477 ? 32.822 22.158 -5.200 1.00 32.00 477 ASN A N 1
ATOM 3873 C CA . ASN A 1 477 ? 33.698 21.465 -6.158 1.00 32.00 477 ASN A CA 1
ATOM 3874 C C . ASN A 1 477 ? 33.157 20.132 -6.698 1.00 32.00 477 ASN A C 1
ATOM 3876 O O . ASN A 1 477 ? 33.823 19.509 -7.513 1.00 32.00 477 ASN A O 1
ATOM 3880 N N . ASN A 1 478 ? 31.976 19.668 -6.262 1.00 35.50 478 ASN A N 1
ATOM 3881 C CA . ASN A 1 478 ? 31.542 18.278 -6.498 1.00 35.50 478 ASN A CA 1
ATOM 3882 C C . ASN A 1 478 ? 30.038 18.090 -6.808 1.00 35.50 478 ASN A C 1
ATOM 3884 O O . ASN A 1 478 ? 29.541 16.967 -6.785 1.00 35.50 478 ASN A O 1
ATOM 3888 N N . VAL A 1 479 ? 29.293 19.162 -7.106 1.00 38.94 479 VAL A N 1
ATOM 3889 C CA . VAL A 1 479 ? 27.872 19.100 -7.548 1.00 38.94 479 VAL A CA 1
ATOM 3890 C C . VAL A 1 479 ? 27.740 19.197 -9.070 1.00 38.94 479 VAL A C 1
ATOM 3892 O O . VAL A 1 479 ? 26.702 19.535 -9.632 1.00 38.94 479 VAL A O 1
ATOM 3895 N N . ILE A 1 480 ? 28.815 18.839 -9.765 1.00 36.16 480 ILE A N 1
ATOM 3896 C CA . ILE A 1 480 ? 28.876 18.766 -11.220 1.00 36.16 480 ILE A CA 1
ATOM 3897 C C . ILE A 1 480 ? 28.181 17.475 -11.661 1.00 36.16 480 ILE A C 1
ATOM 3899 O O . ILE A 1 480 ? 28.838 16.519 -12.026 1.00 36.16 480 ILE A O 1
ATOM 3903 N N . GLU A 1 481 ? 26.854 17.422 -11.571 1.00 42.56 481 GLU A N 1
ATOM 3904 C CA . GLU A 1 481 ? 26.017 16.598 -12.460 1.00 42.56 481 GLU A CA 1
ATOM 3905 C C . GLU A 1 481 ? 24.531 17.024 -12.426 1.00 42.56 481 GLU A C 1
ATOM 3907 O O . GLU A 1 481 ? 23.614 16.265 -12.712 1.00 42.56 481 GLU A O 1
ATOM 3912 N N . THR A 1 482 ? 24.253 18.306 -12.175 1.00 43.12 482 THR A N 1
ATOM 3913 C CA . THR A 1 482 ? 22.957 18.988 -12.416 1.00 43.12 482 THR A CA 1
ATOM 3914 C C . THR A 1 482 ? 22.680 19.202 -13.916 1.00 43.12 482 THR A C 1
ATOM 3916 O O . THR A 1 482 ? 22.019 20.150 -14.340 1.00 43.12 482 THR A O 1
ATOM 3919 N N . GLN A 1 483 ? 23.197 18.295 -14.740 1.00 46.16 483 GLN A N 1
ATOM 3920 C CA . GLN A 1 483 ? 23.253 18.382 -16.194 1.00 46.16 483 GLN A CA 1
ATOM 3921 C C . GLN A 1 483 ? 21.900 18.064 -16.840 1.00 46.16 483 GLN A C 1
ATOM 3923 O O . GLN A 1 483 ? 21.699 18.409 -17.993 1.00 46.16 483 GLN A O 1
ATOM 3928 N N . LYS A 1 484 ? 20.949 17.475 -16.100 1.00 50.72 484 LYS A N 1
ATOM 3929 C CA . LYS A 1 484 ? 19.671 16.947 -16.617 1.00 50.72 484 LYS A CA 1
ATOM 3930 C C . LYS A 1 484 ? 18.450 17.848 -16.360 1.00 50.72 484 LYS A C 1
ATOM 3932 O O . LYS A 1 484 ? 17.318 17.377 -16.279 1.00 50.72 484 LYS A O 1
ATOM 3937 N N . ILE A 1 485 ? 18.664 19.152 -16.175 1.00 54.59 485 ILE A N 1
ATOM 3938 C CA . ILE A 1 485 ? 17.590 20.123 -15.913 1.00 54.59 485 ILE A CA 1
ATOM 3939 C C . ILE A 1 485 ? 17.304 20.924 -17.188 1.00 54.59 485 ILE A C 1
ATOM 3941 O O . ILE A 1 485 ? 18.198 21.585 -17.717 1.00 54.59 485 ILE A O 1
ATOM 3945 N N . SER A 1 486 ? 16.048 20.906 -17.651 1.00 59.09 486 SER A N 1
ATOM 3946 C CA . SER A 1 486 ? 15.653 21.627 -18.870 1.00 59.09 486 SER A CA 1
ATOM 3947 C C . SER A 1 486 ? 15.884 23.135 -18.775 1.00 59.09 486 SER A C 1
ATOM 3949 O O . SER A 1 486 ? 15.851 23.723 -17.688 1.00 59.09 486 SER A O 1
ATOM 3951 N N . ALA A 1 487 ? 16.037 23.796 -19.926 1.00 62.41 487 ALA A N 1
ATOM 3952 C CA . ALA A 1 487 ? 16.179 25.252 -19.969 1.00 62.41 487 ALA A CA 1
ATOM 3953 C C . ALA A 1 487 ? 14.960 25.985 -19.370 1.00 62.41 487 ALA A C 1
ATOM 3955 O O . ALA A 1 487 ? 15.111 27.057 -18.787 1.00 62.41 487 ALA A O 1
ATOM 3956 N N . ALA A 1 488 ? 13.763 25.395 -19.459 1.00 59.09 488 ALA A N 1
ATOM 3957 C CA . ALA A 1 488 ? 12.554 25.928 -18.835 1.00 59.09 488 ALA A CA 1
ATOM 3958 C C . ALA A 1 488 ? 12.633 25.874 -17.301 1.00 59.09 488 ALA A C 1
ATOM 3960 O O . ALA A 1 488 ? 12.376 26.873 -16.629 1.00 59.09 488 ALA A O 1
ATOM 3961 N N . THR A 1 489 ? 13.085 24.749 -16.741 1.00 58.75 489 THR A N 1
ATOM 3962 C CA . THR A 1 489 ? 13.270 24.584 -15.293 1.00 58.75 489 THR A CA 1
ATOM 3963 C C . THR A 1 489 ? 14.393 25.479 -14.757 1.00 58.75 489 THR A C 1
ATOM 3965 O O . THR A 1 489 ? 14.282 25.987 -13.643 1.00 58.75 489 THR A O 1
ATOM 3968 N N . LYS A 1 490 ? 15.439 25.760 -15.552 1.00 62.81 490 LYS A N 1
ATOM 3969 C CA . LYS A 1 490 ? 16.505 26.713 -15.185 1.00 62.81 490 LYS A CA 1
ATOM 3970 C C . LYS A 1 490 ? 15.984 28.115 -14.872 1.00 62.81 490 LYS A C 1
ATOM 3972 O O . LYS A 1 490 ? 16.508 28.746 -13.960 1.00 62.81 490 LYS A O 1
ATOM 3977 N N . LYS A 1 491 ? 14.928 28.579 -15.554 1.00 63.09 491 LYS A N 1
ATOM 3978 C CA . LYS A 1 491 ? 14.289 29.877 -15.260 1.00 63.09 491 LYS A CA 1
ATOM 3979 C C . LYS A 1 491 ? 13.725 29.947 -13.835 1.00 63.09 491 LYS A C 1
ATOM 3981 O O . LYS A 1 491 ? 13.546 31.036 -13.306 1.00 63.09 491 LYS A O 1
ATOM 3986 N N . TRP A 1 492 ? 13.417 28.803 -13.220 1.00 57.53 492 TRP A N 1
ATOM 3987 C CA . TRP A 1 492 ? 12.870 28.722 -11.860 1.00 57.53 492 TRP A CA 1
ATOM 3988 C C . TRP A 1 492 ? 13.952 28.564 -10.786 1.00 57.53 492 TRP A C 1
ATOM 3990 O O . TRP A 1 492 ? 13.653 28.630 -9.594 1.00 57.53 492 TRP A O 1
ATOM 4000 N N . ILE A 1 493 ? 15.203 28.345 -11.194 1.00 60.66 493 ILE A N 1
ATOM 4001 C CA . ILE A 1 493 ? 16.346 28.207 -10.299 1.00 60.66 493 ILE A CA 1
ATOM 4002 C C . ILE A 1 493 ? 16.883 29.615 -9.991 1.00 60.66 493 ILE A C 1
ATOM 4004 O O . ILE A 1 493 ? 17.161 30.359 -10.933 1.00 60.66 493 ILE A O 1
ATOM 4008 N N . PRO A 1 494 ? 17.057 30.006 -8.712 1.00 58.53 494 PRO A N 1
ATOM 4009 C CA . PRO A 1 494 ? 17.656 31.296 -8.361 1.00 58.53 494 PRO A CA 1
ATOM 4010 C C . PRO A 1 494 ? 19.019 31.496 -9.037 1.00 58.53 494 PRO A C 1
ATOM 4012 O O . PRO A 1 494 ? 19.805 30.554 -9.082 1.00 58.53 494 PRO A O 1
ATOM 4015 N N . GLU A 1 495 ? 19.330 32.712 -9.502 1.00 57.44 495 GLU A N 1
ATOM 4016 C CA . GLU A 1 495 ? 20.547 33.033 -10.281 1.00 57.44 495 GLU A CA 1
ATOM 4017 C C . GLU A 1 495 ? 21.848 32.517 -9.649 1.00 57.44 495 GLU A C 1
ATOM 4019 O O . GLU A 1 495 ? 22.723 32.006 -10.347 1.00 57.44 495 GLU A O 1
ATOM 4024 N N . LYS A 1 496 ? 21.939 32.526 -8.312 1.00 52.94 496 LYS A N 1
ATOM 4025 C CA . LYS A 1 496 ? 23.082 31.974 -7.562 1.00 52.94 496 LYS A CA 1
ATOM 4026 C C . LYS A 1 496 ? 23.352 30.481 -7.812 1.00 52.94 496 LYS A C 1
ATOM 4028 O O . LYS A 1 496 ? 24.461 30.021 -7.596 1.00 52.94 496 LYS A O 1
ATOM 4033 N N . PHE A 1 497 ? 22.351 29.729 -8.266 1.00 51.50 497 PHE A N 1
ATOM 4034 C CA . PHE A 1 497 ? 22.442 28.310 -8.616 1.00 51.50 497 PHE A CA 1
ATOM 4035 C C . PHE A 1 497 ? 22.440 28.075 -10.141 1.00 51.50 497 PHE A C 1
ATOM 4037 O O . PHE A 1 497 ? 22.511 26.932 -10.581 1.00 51.50 497 PHE A O 1
ATOM 4044 N N . GLN A 1 498 ? 22.357 29.124 -10.969 1.00 54.88 498 GLN A N 1
ATOM 4045 C CA . GLN A 1 498 ? 22.356 29.005 -12.435 1.00 54.88 498 GLN A CA 1
ATOM 4046 C C . GLN A 1 498 ? 23.763 28.842 -13.038 1.00 54.88 498 GLN A C 1
ATOM 4048 O O . GLN A 1 498 ? 23.877 28.489 -14.210 1.00 54.88 498 GLN A O 1
ATOM 4053 N N . GLN A 1 499 ? 24.832 29.031 -12.251 1.00 50.75 499 GLN A N 1
ATOM 4054 C CA . GLN A 1 499 ? 26.236 28.891 -12.689 1.00 50.75 499 GLN A CA 1
ATOM 4055 C C . GLN A 1 499 ? 26.679 27.438 -12.951 1.00 50.75 499 GLN A C 1
ATOM 4057 O O . GLN A 1 499 ? 27.835 27.166 -13.273 1.00 50.75 499 GLN A O 1
ATOM 4062 N N . ILE A 1 500 ? 25.757 26.488 -12.829 1.00 51.47 500 ILE A N 1
ATOM 4063 C CA . ILE A 1 500 ? 26.002 25.074 -13.066 1.00 51.47 500 ILE A CA 1
ATOM 4064 C C . ILE A 1 500 ? 26.214 24.824 -14.568 1.00 51.47 500 ILE A C 1
ATOM 4066 O O . ILE A 1 500 ? 25.315 25.043 -15.389 1.00 51.47 500 ILE A O 1
ATOM 4070 N N . LYS A 1 501 ? 27.387 24.284 -14.923 1.00 43.94 501 LYS A N 1
ATOM 4071 C CA . LYS A 1 501 ? 27.680 23.799 -16.280 1.00 43.94 501 LYS A CA 1
ATOM 4072 C C . LYS A 1 501 ? 26.804 22.586 -16.625 1.00 43.94 501 LYS A C 1
ATOM 4074 O O . LYS A 1 501 ? 26.809 21.590 -15.905 1.00 43.94 501 LYS A O 1
ATOM 4079 N N . ILE A 1 502 ? 26.082 22.663 -17.746 1.00 46.97 502 ILE A N 1
ATOM 4080 C CA . ILE A 1 502 ? 25.499 21.481 -18.401 1.00 46.97 502 ILE A CA 1
ATOM 4081 C C . ILE A 1 502 ? 26.671 20.754 -19.071 1.00 46.97 502 ILE A C 1
ATOM 4083 O O . ILE A 1 502 ? 27.437 21.410 -19.775 1.00 46.97 502 ILE A O 1
ATOM 4087 N N . ALA A 1 503 ? 26.845 19.448 -18.855 1.00 44.00 503 ALA A N 1
ATOM 4088 C CA . ALA A 1 503 ? 27.724 18.688 -19.734 1.00 44.00 503 ALA A CA 1
ATOM 4089 C C . ALA A 1 503 ? 27.045 18.543 -21.085 1.00 44.00 503 ALA A C 1
ATOM 4091 O O . ALA A 1 503 ? 25.828 18.368 -21.177 1.00 44.00 503 ALA A O 1
ATOM 4092 N N . GLU A 1 504 ? 27.851 18.619 -22.128 1.00 46.31 504 GLU A N 1
ATOM 4093 C CA . GLU A 1 504 ? 27.394 18.320 -23.469 1.00 46.31 504 GLU A CA 1
ATOM 4094 C C . GLU A 1 504 ? 26.962 16.853 -23.531 1.00 46.31 504 GLU A C 1
ATOM 4096 O O . GLU A 1 504 ? 27.635 15.967 -23.000 1.00 46.31 504 GLU A O 1
ATOM 4101 N N . PHE A 1 505 ? 25.807 16.612 -24.150 1.00 53.91 505 PHE A N 1
ATOM 4102 C CA . PHE A 1 505 ? 25.341 15.262 -24.436 1.00 53.91 505 PHE A CA 1
ATOM 4103 C C . PHE A 1 505 ? 26.418 14.529 -25.255 1.00 53.91 505 PHE A C 1
ATOM 4105 O O . PHE A 1 505 ? 27.008 15.161 -26.143 1.00 53.91 505 PHE A O 1
ATOM 4112 N N . PRO A 1 506 ? 26.706 13.240 -24.988 1.00 60.53 506 PRO A N 1
ATOM 4113 C CA . PRO A 1 506 ? 27.718 12.510 -25.740 1.00 60.53 506 PRO A CA 1
ATOM 4114 C C . PRO A 1 506 ? 27.455 12.640 -27.243 1.00 60.53 506 PRO A C 1
ATOM 4116 O O . PRO A 1 506 ? 26.350 12.386 -27.724 1.00 60.53 506 PRO A O 1
ATOM 4119 N N . SER A 1 507 ? 28.468 13.092 -27.988 1.00 57.97 507 SER A N 1
ATOM 4120 C CA . SER A 1 507 ? 28.325 13.288 -29.432 1.00 57.97 507 SER A CA 1
ATOM 4121 C C . SER A 1 507 ? 27.953 11.973 -30.120 1.00 57.97 507 SER A C 1
ATOM 4123 O O . SER A 1 507 ? 28.394 10.899 -29.706 1.00 57.97 507 SER A O 1
ATOM 4125 N N . PHE A 1 508 ? 27.193 12.044 -31.214 1.00 59.31 508 PHE A N 1
ATOM 4126 C CA . PHE A 1 508 ? 26.874 10.857 -32.013 1.00 59.31 508 PHE A CA 1
ATOM 4127 C C . PHE A 1 508 ? 28.134 10.077 -32.412 1.00 59.31 508 PHE A C 1
ATOM 4129 O O . PHE A 1 508 ? 28.158 8.854 -32.336 1.00 59.31 508 PHE A O 1
ATOM 4136 N N . THR A 1 509 ? 29.221 10.785 -32.733 1.00 61.41 509 THR A N 1
ATOM 4137 C CA . THR A 1 509 ? 30.532 10.198 -33.024 1.00 61.41 509 THR A CA 1
ATOM 4138 C C . THR A 1 509 ? 31.100 9.417 -31.840 1.00 61.41 509 THR A C 1
ATOM 4140 O O . THR A 1 509 ? 31.672 8.356 -32.040 1.00 61.41 509 THR A O 1
ATOM 4143 N N . TYR A 1 510 ? 30.928 9.886 -30.601 1.00 66.94 510 TYR A N 1
ATOM 4144 C CA . TYR A 1 510 ? 31.346 9.145 -29.406 1.00 66.94 510 TYR A CA 1
ATOM 4145 C C . TYR A 1 510 ? 30.563 7.837 -29.249 1.00 66.94 510 TYR A C 1
ATOM 4147 O O . TYR A 1 510 ? 31.156 6.793 -28.997 1.00 66.94 510 TYR A O 1
ATOM 4155 N N . ILE A 1 511 ? 29.249 7.870 -29.472 1.00 64.88 511 ILE A N 1
ATOM 4156 C CA . ILE A 1 511 ? 28.395 6.677 -29.398 1.00 64.88 511 ILE A CA 1
ATOM 4157 C C . ILE A 1 511 ? 28.731 5.695 -30.531 1.00 64.88 511 ILE A C 1
ATOM 4159 O O . ILE A 1 511 ? 28.861 4.497 -30.293 1.00 64.88 511 ILE A O 1
ATOM 4163 N N . GLN A 1 512 ? 28.946 6.191 -31.751 1.00 66.25 512 GLN A N 1
ATOM 4164 C CA . GLN A 1 512 ? 29.406 5.378 -32.879 1.00 66.25 512 GLN A CA 1
ATOM 4165 C C . GLN A 1 512 ? 30.804 4.801 -32.637 1.00 66.25 512 GLN A C 1
ATOM 4167 O O . GLN A 1 512 ? 31.051 3.649 -32.975 1.00 66.25 512 GLN A O 1
ATOM 4172 N N . ASN A 1 513 ? 31.693 5.543 -31.975 1.00 67.81 513 ASN A N 1
ATOM 4173 C CA . ASN A 1 513 ? 32.999 5.034 -31.571 1.00 67.81 513 ASN A CA 1
ATOM 4174 C C . ASN A 1 513 ? 32.868 3.925 -30.518 1.00 67.81 513 ASN A C 1
ATOM 4176 O O . ASN A 1 513 ? 33.566 2.920 -30.607 1.00 67.81 513 ASN A O 1
ATOM 4180 N N . LEU A 1 514 ? 31.946 4.048 -29.556 1.00 65.62 514 LEU A N 1
ATOM 4181 C CA . LEU A 1 514 ? 31.657 2.969 -28.603 1.00 65.62 514 LEU A CA 1
ATOM 4182 C C . LEU A 1 514 ? 31.162 1.701 -29.309 1.00 65.62 514 LEU A C 1
ATOM 4184 O O . LEU A 1 514 ? 31.515 0.604 -28.880 1.00 65.62 514 LEU A O 1
ATOM 4188 N N . LEU A 1 515 ? 30.393 1.853 -30.393 1.00 65.75 515 LEU A N 1
ATOM 4189 C CA . LEU A 1 515 ? 29.951 0.753 -31.251 1.00 65.75 515 LEU A CA 1
ATOM 4190 C C . LEU A 1 515 ? 31.082 0.162 -32.091 1.00 65.75 515 LEU A C 1
ATOM 4192 O O . LEU A 1 515 ? 31.182 -1.055 -32.183 1.00 65.75 515 LEU A O 1
ATOM 4196 N N . SER A 1 516 ? 31.953 0.988 -32.671 1.00 65.12 516 SER A N 1
ATOM 4197 C CA . SER A 1 516 ? 33.097 0.516 -33.461 1.00 65.12 516 SER A CA 1
ATOM 4198 C C . SER A 1 516 ? 34.201 -0.108 -32.605 1.00 65.12 516 SER A C 1
ATOM 4200 O O . SER A 1 516 ? 35.030 -0.848 -33.118 1.00 65.12 516 SER A O 1
ATOM 4202 N N . MET A 1 517 ? 34.235 0.207 -31.306 1.00 59.12 517 MET A N 1
ATOM 4203 C CA . MET A 1 517 ? 35.109 -0.422 -30.308 1.00 59.12 517 MET A CA 1
ATOM 4204 C C . MET A 1 517 ? 34.593 -1.787 -29.832 1.00 59.12 517 MET A C 1
ATOM 4206 O O . MET A 1 517 ? 35.228 -2.413 -28.981 1.00 59.12 517 MET A O 1
ATOM 4210 N N . ILE A 1 518 ? 33.424 -2.223 -30.302 1.00 61.03 518 ILE A N 1
ATOM 4211 C CA . ILE A 1 518 ? 32.968 -3.601 -30.154 1.00 61.03 518 ILE A CA 1
ATOM 4212 C C . ILE A 1 518 ? 33.522 -4.359 -31.359 1.00 61.03 518 ILE A C 1
ATOM 4214 O O . ILE A 1 518 ? 33.127 -4.084 -32.492 1.00 61.03 518 ILE A O 1
ATOM 4218 N N . ASP A 1 519 ? 34.449 -5.284 -31.118 1.00 58.03 519 ASP A N 1
ATOM 4219 C CA . ASP A 1 519 ? 35.044 -6.064 -32.197 1.00 58.03 519 ASP A CA 1
ATOM 4220 C C . ASP A 1 519 ? 33.964 -6.930 -32.865 1.00 58.03 519 ASP A C 1
ATOM 4222 O O . ASP A 1 519 ? 33.162 -7.573 -32.180 1.00 58.03 519 ASP A O 1
ATOM 4226 N N . GLN A 1 520 ? 33.895 -6.937 -34.201 1.00 57.56 520 GLN A N 1
ATOM 4227 C CA . GLN A 1 520 ? 32.857 -7.701 -34.910 1.00 57.56 520 GLN A CA 1
ATOM 4228 C C . GLN A 1 520 ? 32.978 -9.198 -34.604 1.00 57.56 520 GLN A C 1
ATOM 4230 O O . GLN A 1 520 ? 31.960 -9.876 -34.504 1.00 57.56 520 GLN A O 1
ATOM 4235 N N . ASP A 1 521 ? 34.192 -9.693 -34.363 1.00 53.22 521 ASP A N 1
ATOM 4236 C CA . ASP A 1 521 ? 34.445 -11.081 -33.974 1.00 53.22 521 ASP A CA 1
ATOM 4237 C C . ASP A 1 521 ? 33.954 -11.406 -32.546 1.00 53.22 521 ASP A C 1
ATOM 4239 O O . ASP A 1 521 ? 33.482 -12.521 -32.297 1.00 53.22 521 ASP A O 1
ATOM 4243 N N . ASP A 1 522 ? 33.940 -10.429 -31.630 1.00 57.44 522 ASP A N 1
ATOM 4244 C CA . ASP A 1 522 ? 33.434 -10.597 -30.257 1.00 57.44 522 ASP A CA 1
ATOM 4245 C C . ASP A 1 522 ? 31.907 -10.726 -30.195 1.00 57.44 522 ASP A C 1
ATOM 4247 O O . ASP A 1 522 ? 31.368 -11.387 -29.303 1.00 57.44 522 ASP A O 1
ATOM 4251 N N . ILE A 1 523 ? 31.204 -10.133 -31.166 1.00 57.31 523 ILE A N 1
ATOM 4252 C CA . ILE A 1 523 ? 29.739 -10.188 -31.302 1.00 57.31 523 ILE A CA 1
ATOM 4253 C C . ILE A 1 523 ? 29.262 -11.600 -31.678 1.00 57.31 523 ILE A C 1
ATOM 4255 O O . ILE A 1 523 ? 28.153 -11.991 -31.310 1.00 57.31 523 ILE A O 1
ATOM 4259 N N . TYR A 1 524 ? 30.082 -12.373 -32.400 1.00 57.94 524 TYR A N 1
ATOM 4260 C CA . TYR A 1 524 ? 29.690 -13.681 -32.941 1.00 57.94 524 TYR A CA 1
ATOM 4261 C C . TYR A 1 524 ? 30.358 -14.872 -32.243 1.00 57.94 524 TYR A C 1
ATOM 4263 O O . TYR A 1 524 ? 29.843 -15.990 -32.327 1.00 57.94 524 TYR A O 1
ATOM 4271 N N . GLN A 1 525 ? 31.460 -14.665 -31.515 1.00 62.47 525 GLN A N 1
ATOM 4272 C CA . GLN A 1 525 ? 32.133 -15.722 -30.760 1.00 62.47 525 GLN A CA 1
ATOM 4273 C C . GLN A 1 525 ? 31.746 -15.685 -29.274 1.00 62.47 525 GLN A C 1
ATOM 4275 O O . GLN A 1 525 ? 32.498 -15.238 -28.415 1.00 62.47 525 GLN A O 1
ATOM 4280 N N . PHE A 1 526 ? 30.563 -16.202 -28.938 1.00 66.88 526 PHE A N 1
ATOM 4281 C CA . PHE A 1 526 ? 30.101 -16.339 -27.548 1.00 66.88 526 PHE A CA 1
ATOM 4282 C C . PHE A 1 526 ? 30.823 -17.474 -26.802 1.00 66.88 526 PHE A C 1
ATOM 4284 O O . PHE A 1 526 ? 30.249 -18.526 -26.519 1.00 66.88 526 PHE A O 1
ATOM 4291 N N . ASN A 1 527 ? 32.111 -17.273 -26.519 1.00 67.81 527 ASN A N 1
ATOM 4292 C CA . ASN A 1 527 ? 32.992 -18.220 -25.839 1.00 67.81 527 ASN A CA 1
ATOM 4293 C C . ASN A 1 527 ? 33.433 -17.701 -24.449 1.00 67.81 527 ASN A C 1
ATOM 4295 O O . ASN A 1 527 ? 33.206 -16.548 -24.080 1.00 67.81 527 ASN A O 1
ATOM 4299 N N . ALA A 1 528 ? 34.090 -18.561 -23.663 1.00 64.19 528 ALA A N 1
ATOM 4300 C CA . ALA A 1 528 ? 34.521 -18.231 -22.301 1.00 64.19 528 ALA A CA 1
ATOM 4301 C C . ALA A 1 528 ? 35.575 -17.103 -22.221 1.00 64.19 528 ALA A C 1
ATOM 4303 O O . ALA A 1 528 ? 35.676 -16.441 -21.188 1.00 64.19 528 ALA A O 1
ATOM 4304 N N . GLN A 1 529 ? 36.359 -16.875 -23.282 1.00 65.50 529 GLN A N 1
ATOM 4305 C CA . GLN A 1 529 ? 37.338 -15.782 -23.335 1.00 65.50 529 GLN A CA 1
ATOM 4306 C C . GLN A 1 529 ? 36.630 -14.431 -23.488 1.00 65.50 529 GLN A C 1
ATOM 4308 O O . GLN A 1 529 ? 36.937 -13.489 -22.755 1.00 65.50 529 GLN A O 1
ATOM 4313 N N . ASN A 1 530 ? 35.604 -14.376 -24.335 1.00 68.56 530 ASN A N 1
ATOM 4314 C CA . ASN A 1 530 ? 34.811 -13.173 -24.562 1.00 68.56 530 ASN A CA 1
ATOM 4315 C C . ASN A 1 530 ? 33.942 -12.835 -23.346 1.00 68.56 530 ASN A C 1
ATOM 4317 O O . ASN A 1 530 ? 33.808 -11.665 -22.993 1.00 68.56 530 ASN A O 1
ATOM 4321 N N . GLU A 1 531 ? 33.457 -13.836 -22.598 1.00 70.12 531 GLU A N 1
ATOM 4322 C CA . GLU A 1 531 ? 32.823 -13.573 -21.299 1.00 70.12 531 GLU A CA 1
ATOM 4323 C C . GLU A 1 531 ? 33.751 -12.820 -20.337 1.00 70.12 531 GLU A C 1
ATOM 4325 O O . GLU A 1 531 ? 33.321 -11.875 -19.679 1.00 70.12 531 GLU A O 1
ATOM 4330 N N . MET A 1 532 ? 35.025 -13.212 -20.248 1.00 68.81 532 MET A N 1
ATOM 4331 C CA . MET A 1 532 ? 35.999 -12.555 -19.368 1.00 68.81 532 MET A CA 1
ATOM 4332 C C . MET A 1 532 ? 36.335 -11.134 -19.835 1.00 68.81 532 MET A C 1
ATOM 4334 O O . MET A 1 532 ? 36.550 -10.261 -18.993 1.00 68.81 532 MET A O 1
ATOM 4338 N N . HIS A 1 533 ? 36.339 -10.888 -21.149 1.00 74.00 533 HIS A N 1
ATOM 4339 C CA . HIS A 1 533 ? 36.492 -9.546 -21.711 1.00 74.00 533 HIS A CA 1
ATOM 4340 C C . HIS A 1 533 ? 35.342 -8.628 -21.272 1.00 74.00 533 HIS A C 1
ATOM 4342 O O . HIS A 1 533 ? 35.583 -7.586 -20.660 1.00 74.00 533 HIS A O 1
ATOM 4348 N N . PHE A 1 534 ? 34.088 -9.046 -21.483 1.00 73.81 534 PHE A N 1
ATOM 4349 C CA . PHE A 1 534 ? 32.923 -8.233 -21.123 1.00 73.81 534 PHE A CA 1
ATOM 4350 C C . PHE A 1 534 ? 32.782 -8.034 -19.613 1.00 73.81 534 PHE A C 1
ATOM 4352 O O . PHE A 1 534 ? 32.418 -6.943 -19.174 1.00 73.81 534 PHE A O 1
ATOM 4359 N N . ARG A 1 535 ? 33.129 -9.022 -18.780 1.00 73.56 535 ARG A N 1
ATOM 4360 C CA . ARG A 1 535 ? 33.105 -8.862 -17.310 1.00 73.56 535 ARG A CA 1
ATOM 4361 C C . ARG A 1 535 ? 33.939 -7.679 -16.810 1.00 73.56 535 ARG A C 1
ATOM 4363 O O . ARG A 1 535 ? 33.598 -7.111 -15.776 1.00 73.56 535 ARG A O 1
ATOM 4370 N N . ASN A 1 536 ? 34.980 -7.295 -17.548 1.00 71.00 536 ASN A N 1
ATOM 4371 C CA . ASN A 1 536 ? 35.854 -6.166 -17.234 1.00 71.00 536 ASN A CA 1
ATOM 4372 C C . ASN A 1 536 ? 35.511 -4.889 -18.025 1.00 71.00 536 ASN A C 1
ATOM 4374 O O . ASN A 1 536 ? 36.309 -3.953 -18.051 1.00 71.00 536 ASN A O 1
ATOM 4378 N N . ASP A 1 537 ? 34.352 -4.834 -18.687 1.00 72.19 537 ASP A N 1
ATOM 4379 C CA . ASP A 1 537 ? 33.977 -3.706 -19.535 1.00 72.19 537 ASP A CA 1
ATOM 4380 C C . ASP A 1 537 ? 33.717 -2.433 -18.719 1.00 72.19 537 ASP A C 1
ATOM 4382 O O . ASP A 1 537 ? 32.656 -2.253 -18.127 1.00 72.19 537 ASP A O 1
ATOM 4386 N N . SER A 1 538 ? 34.666 -1.502 -18.735 1.00 70.44 538 SER A N 1
ATOM 4387 C CA . SER A 1 538 ? 34.540 -0.208 -18.059 1.00 70.44 538 SER A CA 1
ATOM 4388 C C . SER A 1 538 ? 33.595 0.776 -18.758 1.00 70.44 538 SER A C 1
ATOM 4390 O O . SER A 1 538 ? 33.336 1.846 -18.215 1.00 70.44 538 SER A O 1
ATOM 4392 N N . HIS A 1 539 ? 33.101 0.449 -19.957 1.00 75.44 539 HIS A N 1
ATOM 4393 C CA . HIS A 1 539 ? 32.284 1.347 -20.781 1.00 75.44 539 HIS A CA 1
ATOM 4394 C C . HIS A 1 539 ? 30.783 1.013 -20.755 1.00 75.44 539 HIS A C 1
ATOM 4396 O O . HIS A 1 539 ? 30.011 1.661 -21.456 1.00 75.44 539 HIS A O 1
ATOM 4402 N N . PHE A 1 540 ? 30.357 0.025 -19.957 1.00 82.88 540 PHE A N 1
ATOM 4403 C CA . PHE A 1 540 ? 28.944 -0.340 -19.761 1.00 82.88 540 PHE A CA 1
ATOM 4404 C C . PHE A 1 540 ? 28.181 -0.691 -21.057 1.00 82.88 540 PHE A C 1
ATOM 4406 O O . PHE A 1 540 ? 26.998 -0.397 -21.208 1.00 82.88 540 PHE A O 1
ATOM 4413 N N . ARG A 1 541 ? 28.840 -1.335 -22.020 1.00 83.38 541 ARG A N 1
ATOM 4414 C CA . ARG A 1 541 ? 28.339 -1.526 -23.392 1.00 83.38 541 ARG A CA 1
ATOM 4415 C C . ARG A 1 541 ? 27.415 -2.731 -23.560 1.00 83.38 541 ARG A C 1
ATOM 4417 O O . ARG A 1 541 ? 26.828 -2.888 -24.628 1.00 83.38 541 ARG A O 1
ATOM 4424 N N . ILE A 1 542 ? 27.257 -3.589 -22.548 1.00 86.00 542 ILE A N 1
ATOM 4425 C CA . ILE A 1 542 ? 26.599 -4.895 -22.738 1.00 86.00 542 ILE A CA 1
ATOM 4426 C C . ILE A 1 542 ? 25.155 -4.793 -23.251 1.00 86.00 542 ILE A C 1
ATOM 4428 O O . ILE A 1 542 ? 24.775 -5.533 -24.155 1.00 86.00 542 ILE A O 1
ATOM 4432 N N . LEU A 1 543 ? 24.345 -3.868 -22.722 1.00 91.19 543 LEU A N 1
ATOM 4433 C CA . LEU A 1 543 ? 22.947 -3.729 -23.145 1.00 91.19 543 LEU A CA 1
ATOM 4434 C C . LEU A 1 543 ? 22.843 -3.159 -24.561 1.00 91.19 543 LEU A C 1
ATOM 4436 O O . LEU A 1 543 ? 21.966 -3.569 -25.313 1.00 91.19 543 LEU A O 1
ATOM 4440 N N . LEU A 1 544 ? 23.769 -2.276 -24.940 1.00 88.25 544 LEU A N 1
ATOM 4441 C CA . LEU A 1 544 ? 23.876 -1.754 -26.299 1.00 88.25 544 LEU A CA 1
ATOM 4442 C C .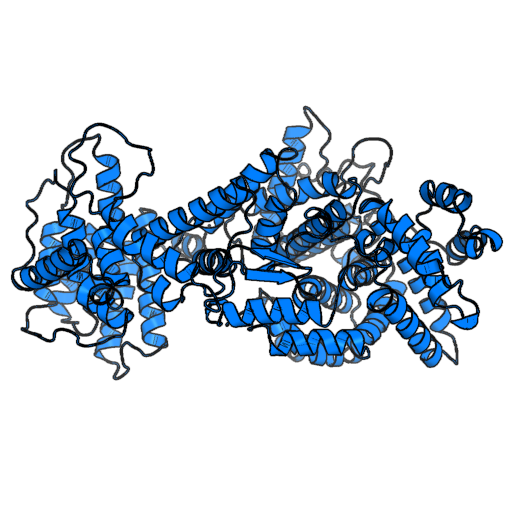 LEU A 1 544 ? 24.232 -2.866 -27.298 1.00 88.25 544 LEU A C 1
ATOM 4444 O O . LEU A 1 544 ? 23.610 -2.971 -28.353 1.00 88.25 544 LEU A O 1
ATOM 4448 N N . LEU A 1 545 ? 25.180 -3.738 -26.943 1.00 85.88 545 LEU A N 1
ATOM 4449 C CA . LEU A 1 545 ? 25.557 -4.898 -27.754 1.00 85.88 545 LEU A CA 1
ATOM 4450 C C . LEU A 1 545 ? 24.377 -5.855 -27.957 1.00 85.88 545 LEU A C 1
ATOM 4452 O O . LEU A 1 545 ? 24.055 -6.214 -29.090 1.00 85.88 545 LEU A O 1
ATOM 4456 N N . LEU A 1 546 ? 23.698 -6.226 -26.869 1.00 89.62 546 LEU A N 1
ATOM 4457 C CA . LEU A 1 546 ? 22.525 -7.098 -26.927 1.00 89.62 546 LEU A CA 1
ATOM 4458 C C . LEU A 1 546 ? 21.384 -6.457 -27.731 1.00 89.62 546 LEU A C 1
ATOM 4460 O O . LEU A 1 546 ? 20.706 -7.150 -28.487 1.00 89.62 546 LEU A O 1
ATOM 4464 N N . PHE A 1 547 ? 21.183 -5.143 -27.610 1.00 91.88 547 PHE A N 1
ATOM 4465 C CA . PHE A 1 547 ? 20.158 -4.428 -28.367 1.00 91.88 547 PHE A CA 1
ATOM 4466 C C . PHE A 1 547 ? 20.458 -4.414 -29.868 1.00 91.88 547 PHE A C 1
ATOM 4468 O O . PHE A 1 547 ? 19.577 -4.707 -30.673 1.00 91.88 547 PHE A O 1
ATOM 4475 N N . ASN A 1 548 ? 21.708 -4.162 -30.259 1.00 87.75 548 ASN A N 1
ATOM 4476 C CA . ASN A 1 548 ? 22.108 -4.209 -31.664 1.00 87.75 548 ASN A CA 1
ATOM 4477 C C . ASN A 1 548 ? 21.922 -5.593 -32.280 1.00 87.75 548 ASN A C 1
ATOM 4479 O O . ASN A 1 548 ? 21.461 -5.692 -33.413 1.00 87.75 548 ASN A O 1
ATOM 4483 N N . LEU A 1 549 ? 22.225 -6.656 -31.532 1.00 87.25 549 LEU A N 1
ATOM 4484 C CA . LEU A 1 549 ? 21.939 -8.024 -31.959 1.00 87.25 549 LEU A CA 1
ATOM 4485 C C . LEU A 1 549 ? 20.442 -8.247 -32.170 1.00 87.25 549 LEU A C 1
ATOM 4487 O O . LEU A 1 549 ? 20.058 -8.881 -33.145 1.00 87.25 549 LEU A O 1
ATOM 4491 N N . VAL A 1 550 ? 19.586 -7.701 -31.303 1.00 90.81 550 VAL A N 1
ATOM 4492 C CA . VAL A 1 550 ? 18.129 -7.765 -31.489 1.00 90.81 550 VAL A CA 1
ATOM 4493 C C . VAL A 1 550 ? 17.688 -7.016 -32.750 1.00 90.81 550 VAL A C 1
ATOM 4495 O O . VAL A 1 550 ? 16.836 -7.532 -33.468 1.00 90.81 550 VAL A O 1
ATOM 4498 N N . CYS A 1 551 ? 18.292 -5.865 -33.059 1.00 88.56 551 CYS A N 1
ATOM 4499 C CA . CYS A 1 551 ? 18.001 -5.086 -34.268 1.00 88.56 551 CYS A CA 1
ATOM 4500 C C . CYS A 1 551 ? 18.446 -5.760 -35.578 1.00 88.56 551 CYS A C 1
ATOM 4502 O O . CYS A 1 551 ? 17.957 -5.397 -36.648 1.00 88.56 551 CYS A O 1
ATOM 4504 N N . GLN A 1 552 ? 19.365 -6.726 -35.526 1.00 85.69 552 GLN A N 1
ATOM 4505 C CA . GLN A 1 552 ? 19.776 -7.492 -36.703 1.00 85.69 552 GLN A CA 1
ATOM 4506 C C . GLN A 1 552 ? 18.687 -8.472 -37.158 1.00 85.69 552 GLN A C 1
ATOM 4508 O O . GLN A 1 552 ? 17.807 -8.881 -36.399 1.00 85.69 552 GLN A O 1
ATOM 4513 N N . ASN A 1 553 ? 18.779 -8.911 -38.417 1.00 81.31 553 ASN A N 1
ATOM 4514 C CA . ASN A 1 553 ? 17.857 -9.907 -38.955 1.00 81.31 553 ASN A CA 1
ATOM 4515 C C . ASN A 1 553 ? 17.900 -11.193 -38.114 1.00 81.31 553 ASN A C 1
ATOM 4517 O O . ASN A 1 553 ? 18.994 -11.713 -37.886 1.00 81.31 553 ASN A O 1
ATOM 4521 N N . PRO A 1 554 ? 16.750 -11.792 -37.743 1.00 81.25 554 PRO A N 1
ATOM 4522 C CA . PRO A 1 554 ? 16.719 -12.980 -36.892 1.00 81.25 554 PRO A CA 1
ATOM 4523 C C . PRO A 1 554 ? 17.574 -14.155 -37.374 1.00 81.25 554 PRO A C 1
ATOM 4525 O O . PRO A 1 554 ? 18.091 -14.904 -36.554 1.00 81.25 554 PRO A O 1
ATOM 4528 N N . GLN A 1 555 ? 17.753 -14.287 -38.692 1.00 78.69 555 GLN A N 1
ATOM 4529 C CA . GLN A 1 555 ? 18.570 -15.326 -39.326 1.00 78.69 555 G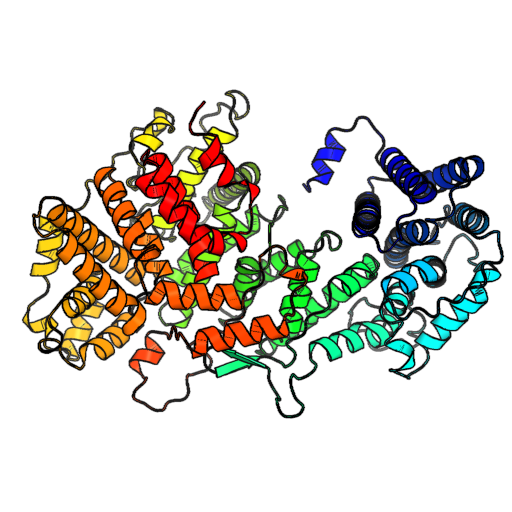LN A CA 1
ATOM 4530 C C . GLN A 1 555 ? 20.085 -15.128 -39.144 1.00 78.69 555 GLN A C 1
ATOM 4532 O O . GLN A 1 555 ? 20.839 -16.083 -39.285 1.00 78.69 555 GLN A O 1
ATOM 4537 N N . GLN A 1 556 ? 20.531 -13.904 -38.854 1.00 77.38 556 GLN A N 1
ATOM 4538 C CA . GLN A 1 556 ? 21.943 -13.548 -38.666 1.00 77.38 556 GLN A CA 1
ATOM 4539 C C . GLN A 1 556 ? 22.369 -13.612 -37.190 1.00 77.38 556 GLN A C 1
ATOM 4541 O O . GLN A 1 556 ? 23.556 -13.530 -36.888 1.00 77.38 556 GLN A O 1
ATOM 4546 N N . ARG A 1 557 ? 21.413 -13.782 -36.267 1.00 81.50 557 ARG A N 1
ATOM 4547 C CA . ARG A 1 557 ? 21.670 -13.794 -34.824 1.00 81.50 557 ARG A CA 1
ATOM 4548 C C . ARG A 1 557 ? 22.184 -15.165 -34.375 1.00 81.50 557 ARG A C 1
ATOM 4550 O O . ARG A 1 557 ? 21.549 -16.175 -34.694 1.00 81.50 557 ARG A O 1
ATOM 4557 N N . PRO A 1 558 ? 23.266 -15.243 -33.582 1.00 79.06 558 PRO A N 1
ATOM 4558 C CA . PRO A 1 558 ? 23.706 -16.514 -33.013 1.00 79.06 558 PRO A CA 1
ATOM 4559 C C . PRO A 1 558 ? 22.637 -17.087 -32.081 1.00 79.06 558 PRO A C 1
ATOM 4561 O O . PRO A 1 558 ? 22.188 -16.402 -31.171 1.00 79.06 558 PRO A O 1
ATOM 4564 N N . GLN A 1 559 ? 22.243 -18.350 -32.247 1.00 77.12 559 GLN A N 1
ATOM 4565 C CA . GLN A 1 559 ? 21.163 -18.940 -31.436 1.00 77.12 559 GLN A CA 1
ATOM 4566 C C . GLN A 1 559 ? 21.437 -18.899 -29.920 1.00 77.12 559 GLN A C 1
ATOM 4568 O O . GLN A 1 559 ? 20.505 -18.814 -29.127 1.00 77.12 559 GLN A O 1
ATOM 4573 N N . SER A 1 560 ? 22.709 -18.914 -29.516 1.00 78.44 560 SER A N 1
ATOM 4574 C CA . SER A 1 560 ? 23.145 -18.870 -28.117 1.00 78.44 560 SER A CA 1
ATOM 4575 C C . SER A 1 560 ? 23.216 -17.462 -27.511 1.00 78.44 560 SER A C 1
ATOM 4577 O O . SER A 1 560 ? 23.460 -17.346 -26.307 1.00 78.44 560 SER A O 1
ATOM 4579 N N . PHE A 1 561 ? 22.997 -16.394 -28.293 1.00 83.38 561 PHE A N 1
ATOM 4580 C CA . PHE A 1 561 ? 23.178 -15.018 -27.813 1.00 83.38 561 PHE A CA 1
ATOM 4581 C C . PHE A 1 561 ? 22.327 -14.671 -26.577 1.00 83.38 561 PHE A C 1
ATOM 4583 O O . PHE A 1 561 ? 22.864 -14.008 -25.685 1.00 83.38 561 PHE A O 1
ATOM 4590 N N . PRO A 1 562 ? 21.056 -15.120 -26.438 1.00 86.06 562 PRO A N 1
ATOM 4591 C CA . PRO A 1 562 ? 20.266 -14.764 -25.265 1.00 86.06 562 PRO A CA 1
ATOM 4592 C C . PRO A 1 562 ? 20.825 -15.407 -24.002 1.00 86.06 562 PRO A C 1
ATOM 4594 O O . PRO A 1 562 ? 21.030 -14.723 -23.004 1.00 86.06 562 PRO A O 1
ATOM 4597 N N . HIS A 1 563 ? 21.169 -16.697 -24.076 1.00 84.38 563 HIS A N 1
ATOM 4598 C CA . HIS A 1 563 ? 21.778 -17.439 -22.973 1.00 84.38 563 HIS A CA 1
ATOM 4599 C C . HIS A 1 563 ? 23.096 -16.801 -22.511 1.00 84.38 563 HIS A C 1
ATOM 4601 O O . HIS A 1 563 ? 23.312 -16.604 -21.313 1.00 84.38 563 HIS A O 1
ATOM 4607 N N . PHE A 1 564 ? 23.953 -16.412 -23.458 1.00 83.00 564 PHE A N 1
ATOM 4608 C CA . PHE A 1 564 ? 25.177 -15.668 -23.167 1.00 83.00 564 PHE A CA 1
ATOM 4609 C C . PHE A 1 564 ? 24.883 -14.323 -22.484 1.00 83.00 564 PHE A C 1
ATOM 4611 O O . PHE A 1 564 ? 25.478 -14.005 -21.452 1.00 83.00 564 PHE A O 1
ATOM 4618 N N . GLY A 1 565 ? 23.913 -13.569 -23.011 1.00 87.75 565 GLY A N 1
ATOM 4619 C CA . GLY A 1 565 ? 23.449 -12.315 -22.425 1.00 87.75 565 GLY A CA 1
ATOM 4620 C C . GLY A 1 565 ? 23.009 -12.485 -20.972 1.00 87.75 565 GLY A C 1
ATOM 4621 O O . GLY A 1 565 ? 23.483 -11.760 -20.104 1.00 87.75 565 GLY A O 1
ATOM 4622 N N . TYR A 1 566 ? 22.182 -13.487 -20.666 1.00 89.31 566 TYR A N 1
ATOM 4623 C CA . TYR A 1 566 ? 21.717 -13.746 -19.300 1.00 89.31 566 TYR A CA 1
ATOM 4624 C C . TYR A 1 566 ? 22.852 -14.087 -18.334 1.00 89.31 566 TYR A C 1
ATOM 4626 O O . TYR A 1 566 ? 22.877 -13.581 -17.211 1.00 89.31 566 TYR A O 1
ATOM 4634 N N . ARG A 1 567 ? 23.825 -14.896 -18.769 1.00 85.75 567 ARG A N 1
ATOM 4635 C CA . ARG A 1 567 ? 25.001 -15.233 -17.956 1.00 85.75 567 ARG A CA 1
ATOM 4636 C C . ARG A 1 567 ? 25.836 -14.006 -17.605 1.00 85.75 567 ARG A C 1
ATOM 4638 O O . ARG A 1 567 ? 26.265 -13.877 -16.459 1.00 85.75 567 ARG A O 1
ATOM 4645 N N . LEU A 1 568 ? 26.049 -13.109 -18.567 1.00 86.56 568 LEU A N 1
ATOM 4646 C CA . LEU A 1 568 ? 26.763 -11.856 -18.330 1.00 86.56 568 LEU A CA 1
ATOM 4647 C C . LEU A 1 568 ? 25.959 -10.898 -17.454 1.00 86.56 568 LEU A C 1
ATOM 4649 O O . LEU A 1 568 ? 26.484 -10.392 -16.468 1.00 86.56 568 LEU A O 1
ATOM 4653 N N . LEU A 1 569 ? 24.676 -10.693 -17.753 1.00 89.50 569 LEU A N 1
ATOM 4654 C CA . LEU A 1 569 ? 23.809 -9.814 -16.966 1.00 89.50 569 LEU A CA 1
ATOM 4655 C C . LEU A 1 569 ? 23.691 -10.269 -15.508 1.00 89.50 569 LEU A C 1
ATOM 4657 O O . LEU A 1 569 ? 23.661 -9.429 -14.613 1.00 89.50 569 LEU A O 1
ATOM 4661 N N . ASN A 1 570 ? 23.708 -11.579 -15.249 1.00 86.50 570 ASN A N 1
ATOM 4662 C CA . ASN A 1 570 ? 23.725 -12.125 -13.893 1.00 86.50 570 ASN A CA 1
ATOM 4663 C C . ASN A 1 570 ? 25.053 -11.880 -13.143 1.00 86.50 570 ASN A C 1
ATOM 4665 O O . ASN A 1 570 ? 25.074 -11.902 -11.912 1.00 86.50 570 ASN A O 1
ATOM 4669 N N . PHE A 1 571 ? 26.158 -11.641 -13.859 1.00 85.31 571 PHE A N 1
ATOM 4670 C CA . PHE A 1 571 ? 27.446 -11.283 -13.258 1.00 85.31 571 PHE A CA 1
ATOM 4671 C C . PHE A 1 571 ? 27.500 -9.818 -12.816 1.00 85.31 571 PHE A C 1
ATOM 4673 O O . PHE A 1 571 ? 28.285 -9.478 -11.936 1.00 85.31 571 PHE A O 1
ATOM 4680 N N . TYR A 1 572 ? 26.688 -8.941 -13.402 1.00 87.50 572 TYR A N 1
ATOM 4681 C CA . TYR A 1 572 ? 26.710 -7.520 -13.078 1.00 87.50 572 TYR A CA 1
ATOM 4682 C C . TYR A 1 572 ? 25.812 -7.175 -11.887 1.00 87.50 572 TYR A C 1
ATOM 4684 O O . TYR A 1 572 ? 24.817 -7.834 -11.594 1.00 87.50 572 TYR A O 1
ATOM 4692 N N . ASN A 1 573 ? 26.178 -6.106 -11.185 1.00 87.06 573 ASN A N 1
ATOM 4693 C CA . ASN A 1 573 ? 25.360 -5.519 -10.129 1.00 87.06 573 ASN A CA 1
ATOM 4694 C C . ASN A 1 573 ? 24.413 -4.447 -10.693 1.00 87.06 573 ASN A C 1
ATOM 4696 O O . ASN A 1 573 ? 24.523 -4.024 -11.847 1.00 87.06 573 ASN A O 1
ATOM 4700 N N . SER A 1 574 ? 23.488 -3.973 -9.856 1.00 86.75 574 SER A N 1
ATOM 4701 C CA . SER A 1 574 ? 22.501 -2.961 -10.257 1.00 86.75 574 SER A CA 1
ATOM 4702 C C . SER A 1 574 ? 23.155 -1.673 -10.758 1.00 86.75 574 SER A C 1
ATOM 4704 O O . SER A 1 574 ? 22.666 -1.085 -11.715 1.00 86.75 574 SER A O 1
ATOM 4706 N N . HIS A 1 575 ? 24.276 -1.259 -10.154 1.00 83.81 575 HIS A N 1
ATOM 4707 C CA . HIS A 1 575 ? 25.036 -0.087 -10.589 1.00 83.81 575 HIS A CA 1
ATOM 4708 C C . HIS A 1 575 ? 25.423 -0.188 -12.064 1.00 83.81 575 HIS A C 1
ATOM 4710 O O . HIS A 1 575 ? 25.096 0.689 -12.859 1.00 83.81 575 HIS A O 1
ATOM 4716 N N . TYR A 1 576 ? 26.093 -1.280 -12.432 1.00 86.56 576 TYR A N 1
ATOM 4717 C CA . TYR A 1 576 ? 26.533 -1.502 -13.800 1.00 86.56 576 TYR A CA 1
ATOM 4718 C C . TYR A 1 576 ? 25.346 -1.529 -14.768 1.00 86.56 576 TYR A C 1
ATOM 4720 O O . TYR A 1 576 ? 25.398 -0.897 -15.818 1.00 86.56 576 TYR A O 1
ATOM 4728 N N . LEU A 1 577 ? 24.256 -2.213 -14.407 1.00 89.50 577 LEU A N 1
ATOM 4729 C CA . LEU A 1 577 ? 23.067 -2.317 -15.257 1.00 89.50 577 LEU A CA 1
ATOM 4730 C C . LEU A 1 577 ? 22.390 -0.960 -15.489 1.00 89.50 577 LEU A C 1
ATOM 4732 O O . LEU A 1 577 ? 21.923 -0.687 -16.594 1.00 89.50 577 LEU A O 1
ATOM 4736 N N . ILE A 1 578 ? 22.362 -0.090 -14.478 1.00 87.19 578 ILE A N 1
ATOM 4737 C CA . ILE A 1 578 ? 21.827 1.272 -14.607 1.00 87.19 578 ILE A CA 1
ATOM 4738 C C . ILE A 1 578 ? 22.679 2.085 -15.577 1.00 87.19 578 ILE A C 1
ATOM 4740 O O . ILE A 1 578 ? 22.134 2.666 -16.513 1.00 87.19 578 ILE A O 1
ATOM 4744 N N . SER A 1 579 ? 24.002 2.068 -15.405 1.00 85.31 579 SER A N 1
ATOM 4745 C CA . SER A 1 579 ? 24.933 2.746 -16.309 1.00 85.31 579 SER A CA 1
ATOM 4746 C C . SER A 1 579 ? 24.856 2.197 -17.735 1.00 85.31 579 SER A C 1
ATOM 4748 O O . SER A 1 579 ? 24.832 2.970 -18.686 1.00 85.31 579 SER A O 1
ATOM 4750 N N . ALA A 1 580 ? 24.724 0.881 -17.900 1.00 87.94 580 ALA A N 1
ATOM 4751 C CA . ALA A 1 580 ? 24.557 0.265 -19.214 1.00 87.94 580 ALA A CA 1
ATOM 4752 C C . ALA A 1 580 ? 23.233 0.659 -19.877 1.00 87.94 580 ALA A C 1
ATOM 4754 O O . ALA A 1 580 ? 23.159 0.797 -21.097 1.00 87.94 580 ALA A O 1
ATOM 4755 N N . THR A 1 581 ? 22.185 0.878 -19.078 1.00 91.62 581 THR A N 1
ATOM 4756 C CA . THR A 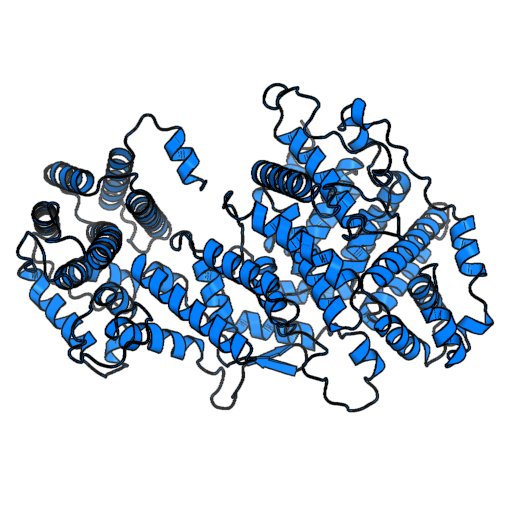1 581 ? 20.907 1.367 -19.604 1.00 91.62 581 THR A CA 1
ATOM 4757 C C . THR A 1 581 ? 21.030 2.813 -20.064 1.00 91.62 581 THR A C 1
ATOM 4759 O O . THR A 1 581 ? 20.477 3.160 -21.098 1.00 91.62 581 THR A O 1
ATOM 4762 N N . ASN A 1 582 ? 21.785 3.641 -19.342 1.00 86.81 582 ASN A N 1
ATOM 4763 C CA . ASN A 1 582 ? 22.053 5.021 -19.742 1.00 86.81 582 ASN A CA 1
ATOM 4764 C C . ASN A 1 582 ? 22.761 5.083 -21.102 1.00 86.81 582 ASN A C 1
ATOM 4766 O O . ASN A 1 582 ? 22.284 5.767 -21.999 1.00 86.81 582 ASN A O 1
ATOM 4770 N N . VAL A 1 583 ? 23.801 4.265 -21.304 1.00 85.75 583 VAL A N 1
ATOM 4771 C CA . VAL A 1 583 ? 24.490 4.149 -22.603 1.00 85.75 583 VAL A CA 1
ATOM 4772 C C . VAL A 1 583 ? 23.535 3.702 -23.719 1.00 85.75 583 VAL A C 1
ATOM 4774 O O . VAL A 1 583 ? 23.582 4.229 -24.831 1.00 85.75 583 VAL A O 1
ATOM 4777 N N . LEU A 1 584 ? 22.633 2.755 -23.436 1.00 90.75 584 LEU A N 1
ATOM 4778 C CA . LEU A 1 584 ? 21.598 2.345 -24.390 1.00 90.75 584 LEU A CA 1
ATOM 4779 C C . LEU A 1 584 ? 20.629 3.497 -24.711 1.00 90.75 584 LEU A C 1
ATOM 4781 O O . LEU A 1 584 ? 20.289 3.703 -25.873 1.00 90.75 584 LEU A O 1
ATOM 4785 N N . VAL A 1 585 ? 20.187 4.253 -23.706 1.00 90.94 585 VAL A N 1
ATOM 4786 C CA . VAL A 1 585 ? 19.294 5.407 -23.885 1.00 90.94 585 VAL A CA 1
ATOM 4787 C C . VAL A 1 585 ? 19.965 6.492 -24.728 1.00 90.94 585 VAL A C 1
ATOM 4789 O O . VAL A 1 585 ? 19.324 7.016 -25.638 1.00 90.94 585 VAL A O 1
ATOM 4792 N N . ASP A 1 586 ? 21.249 6.772 -24.506 1.00 86.19 586 ASP A N 1
ATOM 4793 C CA . ASP A 1 586 ? 22.015 7.726 -25.314 1.00 86.19 586 ASP A CA 1
ATOM 4794 C C . ASP A 1 586 ? 22.057 7.317 -26.787 1.00 86.19 586 ASP A C 1
ATOM 4796 O O . ASP A 1 586 ? 21.796 8.129 -27.682 1.00 86.19 586 ASP A O 1
ATOM 4800 N N . TYR A 1 587 ? 22.309 6.032 -27.045 1.00 88.00 587 TYR A N 1
ATOM 4801 C CA . TYR A 1 587 ? 22.259 5.475 -28.391 1.00 88.00 587 TYR A CA 1
ATOM 4802 C C . TYR A 1 587 ? 20.880 5.634 -29.038 1.00 88.00 587 TYR A C 1
ATOM 4804 O O . TYR A 1 587 ? 20.783 6.062 -30.193 1.00 88.00 587 TYR A O 1
ATOM 4812 N N . LEU A 1 588 ? 19.807 5.342 -28.301 1.00 90.88 588 LEU A N 1
ATOM 4813 C CA . LEU A 1 588 ? 18.444 5.498 -28.801 1.00 90.88 588 LEU A CA 1
ATOM 4814 C C . LEU A 1 588 ? 18.125 6.958 -29.116 1.00 90.88 588 LEU A C 1
ATOM 4816 O O . LEU A 1 588 ? 17.625 7.237 -30.198 1.00 90.88 588 LEU A O 1
ATOM 4820 N N . ILE A 1 589 ? 18.451 7.896 -28.226 1.00 88.25 589 ILE A N 1
ATOM 4821 C CA . ILE A 1 589 ? 18.243 9.334 -28.456 1.00 88.25 589 ILE A CA 1
ATOM 4822 C C . ILE A 1 589 ? 18.972 9.775 -29.718 1.00 88.25 589 ILE A C 1
ATOM 4824 O O . ILE A 1 589 ? 18.391 10.462 -30.559 1.00 88.25 589 ILE A O 1
ATOM 4828 N N . SER A 1 590 ? 20.224 9.352 -29.885 1.00 85.44 590 SER A N 1
ATOM 4829 C CA . SER A 1 590 ? 20.980 9.721 -31.071 1.00 85.44 590 SER A CA 1
ATOM 4830 C C . SER A 1 590 ? 20.394 9.120 -32.347 1.00 85.44 590 SER A C 1
ATOM 4832 O O . SER A 1 590 ? 20.304 9.807 -33.358 1.00 85.44 590 SER A O 1
ATOM 4834 N N . THR A 1 591 ? 19.915 7.879 -32.284 1.00 86.44 591 THR A N 1
ATOM 4835 C CA . THR A 1 591 ? 19.208 7.219 -33.391 1.00 86.44 591 THR A CA 1
ATOM 4836 C C . THR A 1 591 ? 17.903 7.953 -33.738 1.00 86.44 591 THR A C 1
ATOM 4838 O O . THR A 1 591 ? 17.593 8.178 -34.906 1.00 86.44 591 THR A O 1
ATOM 4841 N N . LEU A 1 592 ? 17.142 8.399 -32.732 1.00 88.94 592 LEU A N 1
ATOM 4842 C CA . LEU A 1 592 ? 15.911 9.173 -32.925 1.00 88.94 592 LEU A CA 1
ATOM 4843 C C . LEU A 1 592 ? 16.188 10.544 -33.559 1.00 88.94 592 LEU A C 1
ATOM 4845 O O . LEU A 1 592 ? 15.399 10.986 -34.396 1.00 88.94 592 LEU A O 1
ATOM 4849 N N . LYS A 1 593 ? 17.306 11.194 -33.204 1.00 87.06 593 LYS A N 1
ATOM 4850 C CA . LYS A 1 593 ? 17.760 12.441 -33.842 1.00 87.06 593 LYS A CA 1
ATOM 4851 C C . LYS A 1 593 ? 18.028 12.236 -35.334 1.00 87.06 593 LYS A C 1
ATOM 4853 O O . LYS A 1 593 ? 17.558 13.033 -36.136 1.00 87.06 593 LYS A O 1
ATOM 4858 N N . GLU A 1 594 ? 18.672 11.137 -35.725 1.00 84.31 594 GLU A N 1
ATOM 4859 C CA . GLU A 1 594 ? 18.876 10.809 -37.147 1.00 84.31 594 GLU A CA 1
ATOM 4860 C C . GLU A 1 594 ? 17.571 10.505 -37.896 1.00 84.31 594 GLU A C 1
ATOM 4862 O O . GLU A 1 594 ? 17.450 10.751 -39.099 1.00 84.31 594 GLU A O 1
ATOM 4867 N N . PHE A 1 595 ? 16.578 9.934 -37.212 1.00 86.19 595 PHE A N 1
ATOM 4868 C CA . PHE A 1 595 ? 15.295 9.600 -37.832 1.00 86.19 595 PHE A CA 1
ATOM 4869 C C . PHE A 1 595 ? 14.446 10.835 -38.119 1.00 86.19 595 PHE A C 1
ATOM 4871 O O . PHE A 1 595 ? 13.679 10.807 -39.085 1.00 86.19 595 PHE A O 1
ATOM 4878 N N . LYS A 1 596 ? 14.596 11.895 -37.314 1.00 78.00 596 LYS A N 1
ATOM 4879 C CA . LYS A 1 596 ? 13.801 13.129 -37.371 1.00 78.00 596 LYS A CA 1
ATOM 4880 C C . LYS A 1 596 ? 13.765 13.746 -38.773 1.00 78.00 596 LYS A C 1
ATOM 4882 O O . LYS A 1 596 ? 12.692 14.114 -39.239 1.00 78.00 596 LYS A O 1
ATOM 4887 N N . ASP A 1 597 ? 14.903 13.763 -39.465 1.00 76.50 597 ASP A N 1
ATOM 4888 C CA . ASP A 1 597 ? 15.044 14.385 -40.789 1.00 76.50 597 ASP A CA 1
ATOM 4889 C C . ASP A 1 597 ? 14.886 13.385 -41.955 1.00 76.50 597 ASP A C 1
ATOM 4891 O O . ASP A 1 597 ? 15.083 13.716 -43.125 1.00 76.50 597 ASP A O 1
ATOM 4895 N N . SER A 1 598 ? 14.535 12.127 -41.666 1.00 77.38 598 SER A N 1
ATOM 4896 C CA . SER A 1 598 ? 14.473 11.058 -42.664 1.00 77.38 598 SER A CA 1
ATOM 4897 C C . SER A 1 598 ? 13.082 10.912 -43.287 1.00 77.38 598 SER A C 1
ATOM 4899 O O . SER A 1 598 ? 12.092 10.726 -42.586 1.00 77.38 598 SER A O 1
ATOM 4901 N N . ALA A 1 599 ? 13.007 10.830 -44.621 1.00 70.19 599 ALA A N 1
ATOM 4902 C CA . ALA A 1 599 ? 11.754 10.573 -45.351 1.00 70.19 599 ALA A CA 1
ATOM 4903 C C . ALA A 1 599 ? 11.070 9.229 -44.995 1.00 70.19 599 ALA A C 1
ATOM 4905 O O . ALA A 1 599 ? 9.887 9.046 -45.264 1.00 70.19 599 ALA A O 1
ATOM 4906 N N . ALA A 1 600 ? 11.801 8.290 -44.379 1.00 78.56 600 ALA A N 1
ATOM 4907 C CA . ALA A 1 600 ? 11.306 6.981 -43.940 1.00 78.56 600 ALA A CA 1
ATOM 4908 C C . ALA A 1 600 ? 11.059 6.892 -42.416 1.00 78.56 600 ALA A C 1
ATOM 4910 O O . ALA A 1 600 ? 10.980 5.785 -41.873 1.00 78.56 600 ALA A O 1
ATOM 4911 N N . SER A 1 601 ? 10.967 8.031 -41.720 1.00 77.88 601 SER A N 1
ATOM 4912 C CA . SER A 1 601 ? 10.930 8.135 -40.252 1.00 77.88 601 SER A CA 1
ATOM 4913 C C . SER A 1 601 ? 9.914 7.195 -39.589 1.00 77.88 601 SER A C 1
ATOM 4915 O O . SER A 1 601 ? 10.286 6.437 -38.699 1.00 77.88 601 SER A O 1
ATOM 4917 N N . ILE A 1 602 ? 8.671 7.135 -40.080 1.00 83.38 602 ILE A N 1
ATOM 4918 C CA . ILE A 1 602 ? 7.601 6.279 -39.525 1.00 83.38 602 ILE A CA 1
ATOM 4919 C C . ILE A 1 602 ? 8.003 4.797 -39.507 1.00 83.38 602 ILE A C 1
ATOM 4921 O O . ILE A 1 602 ? 7.906 4.135 -38.474 1.00 83.38 602 ILE A O 1
ATOM 4925 N N . SER A 1 603 ? 8.495 4.269 -40.632 1.00 86.94 603 SER A N 1
ATOM 4926 C CA . SER A 1 603 ? 8.915 2.862 -40.727 1.00 86.94 603 SER A CA 1
ATOM 4927 C C . SER A 1 603 ? 10.086 2.539 -39.792 1.00 86.94 603 SER A C 1
ATOM 4929 O O . SER A 1 603 ? 10.117 1.470 -39.181 1.00 86.94 603 SER A O 1
ATOM 4931 N N . LYS A 1 604 ? 11.006 3.496 -39.615 1.00 89.19 604 LYS A N 1
ATOM 4932 C CA . LYS A 1 604 ? 12.145 3.385 -38.700 1.00 89.19 604 LYS A CA 1
ATOM 4933 C C . LYS A 1 604 ? 11.702 3.405 -37.233 1.00 89.19 604 LYS A C 1
ATOM 4935 O O . LYS A 1 604 ? 12.182 2.580 -36.460 1.00 89.19 604 LYS A O 1
ATOM 4940 N N . TYR A 1 605 ? 10.741 4.255 -36.858 1.00 89.88 605 TYR A N 1
ATOM 4941 C CA . TYR A 1 605 ? 10.149 4.254 -35.513 1.00 89.88 605 TYR A CA 1
ATOM 4942 C C . TYR A 1 605 ? 9.434 2.934 -35.199 1.00 89.88 605 TYR A C 1
ATOM 4944 O O . TYR A 1 605 ? 9.611 2.391 -34.110 1.00 89.88 605 TYR A O 1
ATOM 4952 N N . ILE A 1 606 ? 8.673 2.385 -36.155 1.00 90.06 606 ILE A N 1
ATOM 4953 C CA . ILE A 1 606 ? 7.988 1.091 -35.996 1.00 90.06 606 ILE A CA 1
ATOM 4954 C C . ILE A 1 606 ? 9.002 -0.037 -35.796 1.00 90.06 606 ILE A C 1
ATOM 4956 O O . ILE A 1 606 ? 8.834 -0.856 -34.891 1.00 90.06 606 ILE A O 1
ATOM 4960 N N . HIS A 1 607 ? 10.057 -0.078 -36.614 1.00 91.12 607 HIS A N 1
ATOM 4961 C CA . HIS A 1 607 ? 11.121 -1.067 -36.467 1.00 91.12 607 HIS A CA 1
ATOM 4962 C C . HIS A 1 607 ? 11.792 -0.956 -35.092 1.00 91.12 607 HIS A C 1
ATOM 4964 O O . HIS A 1 607 ? 11.860 -1.949 -34.372 1.00 91.12 607 HIS A O 1
ATOM 4970 N N . LEU A 1 608 ? 12.185 0.254 -34.681 1.00 93.19 608 LEU A N 1
ATOM 4971 C CA . LEU A 1 608 ? 12.831 0.483 -33.389 1.00 93.19 608 LEU A CA 1
ATOM 4972 C C . LEU A 1 608 ? 11.940 0.067 -32.211 1.00 93.19 608 LEU A C 1
ATOM 4974 O O . LEU A 1 608 ? 12.406 -0.608 -31.295 1.00 93.19 608 LEU A O 1
ATOM 4978 N N . ARG A 1 609 ? 10.645 0.405 -32.254 1.00 94.00 609 ARG A N 1
ATOM 4979 C CA . ARG A 1 609 ? 9.652 -0.041 -31.265 1.00 94.00 609 ARG A CA 1
ATOM 4980 C C . ARG A 1 609 ? 9.594 -1.567 -31.187 1.00 94.00 609 ARG A C 1
ATOM 4982 O O . ARG A 1 609 ? 9.572 -2.120 -30.091 1.00 94.00 609 ARG A O 1
ATOM 4989 N N . ASN A 1 610 ? 9.574 -2.253 -32.329 1.00 94.50 610 ASN A N 1
ATOM 4990 C CA . ASN A 1 610 ? 9.523 -3.714 -32.365 1.00 94.50 610 ASN A CA 1
ATOM 4991 C C . ASN A 1 610 ? 10.799 -4.340 -31.772 1.00 94.50 610 ASN A C 1
ATOM 4993 O O . ASN A 1 610 ? 10.691 -5.284 -30.992 1.00 94.50 610 ASN A O 1
ATOM 4997 N N . CYS A 1 611 ? 11.979 -3.778 -32.056 1.00 95.25 611 CYS A N 1
ATOM 4998 C CA . CYS A 1 611 ? 13.242 -4.214 -31.452 1.00 95.25 611 CYS A CA 1
ATOM 4999 C C . CYS A 1 611 ? 13.250 -4.006 -29.932 1.00 95.25 611 CYS A C 1
ATOM 5001 O O . CYS A 1 611 ? 13.627 -4.908 -29.190 1.00 95.25 611 CYS A O 1
ATOM 5003 N N . ILE A 1 612 ? 12.768 -2.856 -29.446 1.00 96.19 612 ILE A N 1
ATOM 5004 C CA . ILE A 1 612 ? 12.615 -2.587 -28.006 1.00 96.19 612 ILE A CA 1
ATOM 5005 C C . ILE A 1 612 ? 11.651 -3.590 -27.365 1.00 96.19 612 ILE A C 1
ATOM 5007 O O . ILE A 1 612 ? 11.936 -4.128 -26.296 1.00 96.19 612 ILE A O 1
ATOM 5011 N N . ASN A 1 613 ? 10.534 -3.895 -28.024 1.00 95.50 613 ASN A N 1
ATOM 5012 C CA . ASN A 1 613 ? 9.576 -4.875 -27.525 1.00 95.50 613 ASN A CA 1
ATOM 5013 C C . ASN A 1 613 ? 10.171 -6.284 -27.444 1.00 95.50 613 ASN A C 1
ATOM 5015 O O . ASN A 1 613 ? 9.950 -6.976 -26.450 1.00 95.50 613 ASN A O 1
ATOM 5019 N N . GLU A 1 614 ? 10.945 -6.706 -28.445 1.00 95.31 614 GLU A N 1
ATOM 5020 C CA . GLU A 1 614 ? 11.651 -7.987 -28.394 1.00 95.31 614 GLU A CA 1
ATOM 5021 C C . GLU A 1 614 ? 12.697 -7.988 -27.264 1.00 95.31 614 GLU A C 1
ATOM 5023 O O . GLU A 1 614 ? 12.759 -8.922 -26.466 1.00 95.31 614 GLU A O 1
ATOM 5028 N N . PHE A 1 615 ? 13.463 -6.906 -27.123 1.00 95.81 615 PHE A N 1
ATOM 5029 C CA . PHE A 1 615 ? 14.486 -6.748 -26.088 1.00 95.81 615 PHE A CA 1
ATOM 5030 C C . PHE A 1 615 ? 13.915 -6.824 -24.658 1.00 95.81 615 PHE A C 1
ATOM 5032 O O . PHE A 1 615 ? 14.483 -7.490 -23.787 1.00 95.81 615 PHE A O 1
ATOM 5039 N N . ILE A 1 616 ? 12.770 -6.177 -24.420 1.00 95.62 616 ILE A N 1
ATOM 5040 C CA . ILE A 1 616 ? 12.148 -6.038 -23.094 1.00 95.62 616 ILE A CA 1
ATOM 5041 C C . ILE A 1 616 ? 11.204 -7.198 -22.767 1.00 95.62 616 ILE A C 1
ATOM 5043 O O . ILE A 1 616 ? 11.286 -7.774 -21.683 1.00 95.62 616 ILE A O 1
ATOM 5047 N N . PHE A 1 617 ? 10.275 -7.538 -23.663 1.00 94.56 617 PHE A N 1
ATOM 5048 C CA . PHE A 1 617 ? 9.176 -8.456 -23.342 1.00 94.56 617 PHE A CA 1
ATOM 5049 C C . PHE A 1 617 ? 9.437 -9.895 -23.769 1.00 94.56 617 PHE A C 1
ATOM 5051 O O . PHE A 1 617 ? 8.941 -10.804 -23.107 1.00 94.56 617 PHE A O 1
ATOM 5058 N N . TYR A 1 618 ? 10.191 -10.109 -24.850 1.00 91.56 618 TYR A N 1
ATOM 5059 C CA . TYR A 1 618 ? 10.531 -11.456 -25.310 1.00 91.56 618 TYR A CA 1
ATOM 5060 C C . TYR A 1 618 ? 11.795 -11.970 -24.611 1.00 91.56 618 TYR A C 1
ATOM 5062 O O . TYR A 1 618 ? 11.769 -13.028 -23.974 1.00 91.56 618 TYR A O 1
ATOM 5070 N N . HIS A 1 619 ? 12.876 -11.184 -24.658 1.00 91.75 619 HIS A N 1
ATOM 5071 C CA . HIS A 1 619 ? 14.153 -11.549 -24.042 1.00 91.75 619 HIS A CA 1
ATOM 5072 C C . HIS A 1 619 ? 14.254 -11.170 -22.557 1.00 91.75 619 HIS A C 1
ATOM 5074 O O . HIS A 1 619 ? 15.013 -11.810 -21.845 1.00 91.75 619 HIS A O 1
ATOM 5080 N N . ASN A 1 620 ? 13.508 -10.186 -22.043 1.00 92.44 620 ASN A N 1
ATOM 5081 C CA . ASN A 1 620 ? 13.634 -9.709 -20.651 1.00 92.44 620 ASN A CA 1
ATOM 5082 C C . ASN A 1 620 ? 15.068 -9.318 -20.239 1.00 92.44 620 ASN A C 1
ATOM 5084 O O . ASN A 1 620 ? 15.465 -9.539 -19.096 1.00 92.44 620 ASN A O 1
ATOM 5088 N N . PHE A 1 621 ? 15.854 -8.718 -21.139 1.00 93.94 621 PHE A N 1
ATOM 5089 C CA . PHE A 1 621 ? 17.185 -8.205 -20.773 1.00 93.94 621 PHE A CA 1
ATOM 5090 C C . PHE A 1 621 ? 17.129 -6.981 -19.859 1.00 93.94 621 PHE A C 1
ATOM 5092 O O . PHE A 1 621 ? 18.104 -6.670 -19.184 1.00 93.94 621 PHE A O 1
ATOM 5099 N N . ILE A 1 622 ? 15.997 -6.282 -19.848 1.00 93.88 622 ILE A N 1
ATOM 5100 C CA . ILE A 1 622 ? 15.693 -5.182 -18.942 1.00 93.88 622 ILE A CA 1
ATOM 5101 C C . ILE A 1 622 ? 14.181 -5.134 -18.725 1.00 93.88 622 ILE A C 1
ATOM 5103 O O . ILE A 1 622 ? 13.412 -5.466 -19.630 1.00 93.88 622 ILE A O 1
ATOM 5107 N N . SER A 1 623 ? 13.735 -4.732 -17.535 1.00 92.69 623 SER A N 1
ATOM 5108 C CA . SER A 1 623 ? 12.306 -4.538 -17.287 1.00 92.69 623 SER A CA 1
ATOM 5109 C C . SER A 1 623 ? 11.805 -3.244 -17.934 1.00 92.69 623 SER A C 1
ATOM 5111 O O . SER A 1 623 ? 12.545 -2.264 -18.061 1.00 92.69 623 SER A O 1
ATOM 5113 N N . PHE A 1 624 ? 10.533 -3.230 -18.345 1.00 95.19 624 PHE A N 1
ATOM 5114 C CA . PHE A 1 624 ? 9.948 -2.081 -19.042 1.00 95.19 624 PHE A CA 1
ATOM 5115 C C . PHE A 1 624 ? 9.961 -0.807 -18.191 1.00 95.19 624 PHE A C 1
ATOM 5117 O O . PHE A 1 624 ? 10.310 0.260 -18.681 1.00 95.19 624 PHE A O 1
ATOM 5124 N N . ASP A 1 625 ? 9.626 -0.922 -16.906 1.00 92.62 625 ASP A N 1
ATOM 5125 C CA . ASP A 1 625 ? 9.632 0.188 -15.954 1.00 92.62 625 ASP A CA 1
ATOM 5126 C C . ASP A 1 625 ? 11.035 0.766 -15.743 1.00 92.62 625 ASP A C 1
ATOM 5128 O O . ASP A 1 625 ? 11.191 1.983 -15.708 1.00 92.62 625 ASP A O 1
ATOM 5132 N N . ARG A 1 626 ? 12.061 -0.091 -15.662 1.00 91.50 626 ARG A N 1
ATOM 5133 C CA . ARG A 1 626 ? 13.457 0.338 -15.563 1.00 91.50 626 ARG A CA 1
ATOM 5134 C C . ARG A 1 626 ? 13.828 1.144 -16.802 1.00 91.50 626 ARG A C 1
ATOM 5136 O O . ARG A 1 626 ? 14.128 2.327 -16.676 1.00 91.50 626 ARG A O 1
ATOM 5143 N N . PHE A 1 627 ? 13.712 0.526 -17.979 1.00 95.25 627 PHE A N 1
ATOM 5144 C CA . PHE A 1 627 ? 14.007 1.172 -19.256 1.00 95.25 627 PHE A CA 1
ATOM 5145 C C . PHE A 1 627 ? 13.296 2.522 -19.385 1.00 95.25 627 PHE A C 1
ATOM 5147 O O . PHE A 1 627 ? 13.940 3.528 -19.663 1.00 95.25 627 PHE A O 1
ATOM 5154 N N . LEU A 1 628 ? 11.987 2.559 -19.122 1.00 94.31 628 LEU A N 1
ATOM 5155 C CA . LEU A 1 628 ? 11.185 3.768 -19.248 1.00 94.31 628 LEU A CA 1
ATOM 5156 C C . LEU A 1 628 ? 11.604 4.854 -18.248 1.00 94.31 628 LEU A C 1
ATOM 5158 O O . LEU A 1 628 ? 11.666 6.022 -18.621 1.00 94.31 628 LEU A O 1
ATOM 5162 N N . LEU A 1 629 ? 11.928 4.493 -17.000 1.00 91.31 629 LEU A N 1
ATOM 5163 C CA . LEU A 1 629 ? 12.427 5.445 -16.007 1.00 91.31 629 LEU A CA 1
ATOM 5164 C C . LEU A 1 629 ? 13.677 6.159 -16.528 1.00 91.31 629 LEU A C 1
ATOM 5166 O O . LEU A 1 629 ? 13.718 7.389 -16.508 1.00 91.31 629 LEU A O 1
ATOM 5170 N N . GLN A 1 630 ? 14.673 5.418 -17.019 1.00 89.75 630 GLN A N 1
ATOM 5171 C CA . GLN A 1 630 ? 15.903 6.014 -17.554 1.00 89.75 630 GLN A CA 1
ATOM 5172 C C . GLN A 1 630 ? 15.651 6.755 -18.859 1.00 89.75 630 GLN A C 1
ATOM 5174 O O . GLN A 1 630 ? 16.132 7.872 -19.011 1.00 89.75 630 GLN A O 1
ATOM 5179 N N . PHE A 1 631 ? 14.835 6.203 -19.755 1.00 91.62 631 PHE A N 1
ATOM 5180 C CA . PHE A 1 631 ? 14.483 6.861 -21.007 1.00 91.62 631 PHE A CA 1
ATOM 5181 C C . PHE A 1 631 ? 13.902 8.256 -20.745 1.00 91.62 631 PHE A C 1
ATOM 5183 O O . PHE A 1 631 ? 14.323 9.211 -21.381 1.00 91.62 631 PHE A O 1
ATOM 5190 N N . VAL A 1 632 ? 13.045 8.416 -19.730 1.00 88.94 632 VAL A N 1
ATOM 5191 C CA . VAL A 1 632 ? 12.411 9.708 -19.414 1.00 88.94 632 VAL A CA 1
ATOM 5192 C C . VAL A 1 632 ? 13.298 10.652 -18.587 1.00 88.94 632 VAL A C 1
ATOM 5194 O O . VAL A 1 632 ? 13.192 11.873 -18.720 1.00 88.94 632 VAL A O 1
ATOM 5197 N N . THR A 1 633 ? 14.173 10.120 -17.731 1.00 82.44 633 THR A N 1
ATOM 5198 C CA . THR A 1 633 ? 14.960 10.923 -16.770 1.00 82.44 633 THR A CA 1
ATOM 5199 C C . THR A 1 633 ? 16.381 11.237 -17.224 1.00 82.44 633 THR A C 1
ATOM 5201 O O . THR A 1 633 ? 16.963 12.207 -16.740 1.00 82.44 633 THR A O 1
ATOM 5204 N N . HIS A 1 634 ? 16.953 10.441 -18.128 1.00 80.62 634 HIS A N 1
ATOM 5205 C CA . HIS A 1 634 ? 18.321 10.604 -18.608 1.00 80.62 634 HIS A CA 1
ATOM 5206 C C . HIS A 1 634 ? 18.540 11.821 -19.532 1.00 80.62 634 HIS A C 1
ATOM 5208 O O . HIS A 1 634 ? 19.552 12.499 -19.338 1.00 80.62 634 HIS A O 1
ATOM 5214 N N . PRO A 1 635 ? 17.637 12.156 -20.485 1.00 78.50 635 PRO A N 1
ATOM 5215 C CA . PRO A 1 635 ? 17.856 13.257 -21.424 1.00 78.50 635 PRO A CA 1
ATOM 5216 C C . PRO A 1 635 ? 18.040 14.615 -20.733 1.00 78.50 635 PRO A C 1
ATOM 5218 O O . PRO A 1 635 ? 17.221 15.023 -19.901 1.00 78.50 635 PRO A O 1
ATOM 5221 N N . SER A 1 636 ? 19.082 15.345 -21.133 1.00 70.44 636 SER A N 1
ATOM 5222 C CA . SER A 1 636 ? 19.472 16.629 -20.540 1.00 70.44 636 SER A CA 1
ATOM 5223 C C . SER A 1 636 ? 19.071 17.860 -21.352 1.00 70.44 636 SER A C 1
ATOM 5225 O O . SER A 1 636 ? 18.701 18.880 -20.766 1.00 70.44 636 SER A O 1
ATOM 5227 N N . ASP A 1 637 ? 19.120 17.787 -22.683 1.00 75.75 637 ASP A N 1
ATOM 5228 C CA . ASP A 1 637 ? 18.799 18.903 -23.576 1.00 75.75 637 ASP A CA 1
ATOM 5229 C C . ASP A 1 637 ? 17.345 18.878 -24.071 1.00 75.75 637 ASP A C 1
ATOM 5231 O O . ASP A 1 637 ? 16.746 17.816 -24.235 1.00 75.75 637 ASP A O 1
ATOM 5235 N N . ASN A 1 638 ? 16.775 20.063 -24.322 1.00 79.56 638 ASN A N 1
ATOM 5236 C CA . ASN A 1 638 ? 15.365 20.224 -24.705 1.00 79.56 638 ASN A CA 1
ATOM 5237 C C . ASN A 1 638 ? 14.974 19.380 -25.929 1.00 79.56 638 ASN A C 1
ATOM 5239 O O . ASN A 1 638 ? 13.907 18.771 -25.931 1.00 79.56 638 ASN A O 1
ATOM 5243 N N . GLU A 1 639 ? 15.827 19.311 -26.953 1.00 84.38 639 GLU A N 1
ATOM 5244 C CA . GLU A 1 639 ? 15.518 18.551 -28.165 1.00 84.38 639 GLU A CA 1
ATOM 5245 C C . GLU A 1 639 ? 15.420 17.049 -27.875 1.00 84.38 639 GLU A C 1
ATOM 5247 O O . GLU A 1 639 ? 14.435 16.414 -28.258 1.00 84.38 639 GLU A O 1
ATOM 5252 N N . SER A 1 640 ? 16.397 16.488 -27.159 1.00 84.81 640 SER A N 1
ATOM 5253 C CA . SER A 1 640 ? 16.373 15.082 -26.744 1.00 84.81 640 SER A CA 1
ATOM 5254 C C . SER A 1 640 ? 15.160 14.762 -25.877 1.00 84.81 640 SER A C 1
ATOM 5256 O O . SER A 1 640 ? 14.561 13.702 -26.038 1.00 84.81 640 SER A O 1
ATOM 5258 N N . ILE A 1 641 ? 14.763 15.676 -24.985 1.00 85.94 641 ILE A N 1
ATOM 5259 C CA . ILE A 1 641 ? 13.587 15.503 -24.122 1.00 85.94 641 ILE A CA 1
ATOM 5260 C C . ILE A 1 641 ? 12.312 15.422 -24.964 1.00 85.94 641 ILE A C 1
ATOM 5262 O O . ILE A 1 641 ? 11.513 14.513 -24.759 1.00 85.94 641 ILE A O 1
ATOM 5266 N N . ILE A 1 642 ? 12.123 16.338 -25.917 1.00 88.38 642 ILE A N 1
ATOM 5267 C CA . ILE A 1 642 ? 10.940 16.350 -26.788 1.00 88.38 642 ILE A CA 1
ATOM 5268 C C . ILE A 1 642 ? 10.878 15.069 -27.629 1.00 88.38 642 ILE A C 1
ATOM 5270 O O . ILE A 1 642 ? 9.848 14.399 -27.646 1.00 88.38 642 ILE A O 1
ATOM 5274 N N . LEU A 1 643 ? 11.985 14.681 -28.274 1.00 89.62 643 LEU A N 1
ATOM 5275 C CA . LEU A 1 643 ? 12.052 13.457 -29.085 1.00 89.62 643 LEU A CA 1
ATOM 5276 C C . LEU A 1 643 ? 11.742 12.201 -28.268 1.00 89.62 643 LEU A C 1
ATOM 5278 O O . LEU A 1 643 ? 11.014 11.316 -28.717 1.00 89.62 643 LEU A O 1
ATOM 5282 N N . MET A 1 644 ? 12.280 12.134 -27.055 1.00 91.56 644 MET A N 1
ATOM 5283 C CA . MET A 1 644 ? 12.030 11.048 -26.121 1.00 91.56 644 MET A CA 1
ATOM 5284 C C . MET A 1 644 ? 10.565 10.992 -25.693 1.00 91.56 644 MET A C 1
ATOM 5286 O O . MET A 1 644 ? 9.996 9.901 -25.651 1.00 91.56 644 MET A O 1
ATOM 5290 N N . LEU A 1 645 ? 9.939 12.133 -25.392 1.00 91.81 645 LEU A N 1
ATOM 5291 C CA . LEU A 1 645 ? 8.529 12.183 -25.005 1.00 91.81 645 LEU A CA 1
ATOM 5292 C C . LEU A 1 645 ? 7.643 11.700 -26.158 1.00 91.81 645 LEU A C 1
ATOM 5294 O O . LEU A 1 645 ? 6.798 10.828 -25.953 1.00 91.81 645 LEU A O 1
ATOM 5298 N N . GLU A 1 646 ? 7.895 12.164 -27.381 1.00 90.62 646 GLU A N 1
ATOM 5299 C CA . GLU A 1 646 ? 7.174 11.700 -28.571 1.00 90.62 646 GLU A CA 1
ATOM 5300 C C . GLU A 1 646 ? 7.350 10.197 -28.817 1.00 90.62 646 GLU A C 1
ATOM 5302 O O . GLU A 1 646 ? 6.383 9.490 -29.098 1.00 90.62 646 GLU A O 1
ATOM 5307 N N . PHE A 1 647 ? 8.556 9.659 -28.638 1.00 93.31 647 PHE A N 1
ATOM 5308 C CA . PHE A 1 647 ? 8.764 8.218 -28.768 1.00 93.31 647 PHE A CA 1
ATOM 5309 C C . PHE A 1 647 ? 8.147 7.424 -27.602 1.00 93.31 647 PHE A C 1
ATOM 5311 O O . PHE A 1 647 ? 7.611 6.334 -27.793 1.00 93.31 647 PHE A O 1
ATOM 5318 N N . THR A 1 648 ? 8.137 7.989 -26.394 1.00 93.69 648 THR A N 1
ATOM 5319 C CA . THR A 1 648 ? 7.458 7.419 -25.220 1.00 93.69 648 THR A CA 1
ATOM 5320 C C . THR A 1 648 ? 5.953 7.300 -25.451 1.00 93.69 648 THR A C 1
ATOM 5322 O O . THR A 1 648 ? 5.353 6.298 -25.058 1.00 93.69 648 THR A O 1
ATOM 5325 N N . LYS A 1 649 ? 5.346 8.269 -26.149 1.00 91.75 649 LYS A N 1
ATOM 5326 C CA . LYS A 1 649 ? 3.947 8.201 -26.593 1.00 91.75 649 LYS A CA 1
ATOM 5327 C C . LYS A 1 649 ? 3.701 6.948 -27.439 1.00 91.75 649 LYS A C 1
ATOM 5329 O O . LYS A 1 649 ? 2.772 6.199 -27.152 1.00 91.75 649 LYS A O 1
ATOM 5334 N N . ILE A 1 650 ? 4.579 6.652 -28.401 1.00 91.88 650 ILE A N 1
ATOM 5335 C CA . ILE A 1 650 ? 4.498 5.433 -29.228 1.00 91.88 650 ILE A CA 1
ATOM 5336 C C . ILE A 1 650 ? 4.623 4.170 -28.361 1.00 91.88 650 ILE A C 1
ATOM 5338 O O . ILE A 1 650 ? 3.853 3.226 -28.527 1.00 91.88 650 ILE A O 1
ATOM 5342 N N . LEU A 1 651 ? 5.563 4.150 -27.412 1.00 93.38 651 LEU A N 1
ATOM 5343 C CA . LEU A 1 651 ? 5.801 2.994 -26.537 1.00 93.38 651 LEU A CA 1
ATOM 5344 C C . LEU A 1 651 ? 4.649 2.686 -25.571 1.00 93.38 651 LEU A C 1
ATOM 5346 O O . LEU A 1 651 ? 4.557 1.545 -25.118 1.00 93.38 651 LEU A O 1
ATOM 5350 N N . LEU A 1 652 ? 3.817 3.671 -25.227 1.00 91.25 652 LEU A N 1
ATOM 5351 C CA . LEU A 1 652 ? 2.721 3.522 -24.262 1.00 91.25 652 LEU A CA 1
ATOM 5352 C C . LEU A 1 652 ? 1.333 3.427 -24.906 1.00 91.25 652 LEU A C 1
ATOM 5354 O O . LEU A 1 652 ? 0.428 2.872 -24.285 1.00 91.25 652 LEU A O 1
ATOM 5358 N N . ILE A 1 653 ? 1.152 3.984 -26.106 1.00 87.38 653 ILE A N 1
ATOM 5359 C CA . ILE A 1 653 ? -0.146 4.024 -26.794 1.00 87.38 653 ILE A CA 1
ATOM 5360 C C . ILE A 1 653 ? -0.246 2.935 -27.859 1.00 87.38 653 ILE A C 1
ATOM 5362 O O . ILE A 1 653 ? -1.253 2.240 -27.910 1.00 87.38 653 ILE A O 1
ATOM 5366 N N . ASP A 1 654 ? 0.805 2.749 -28.659 1.00 84.81 654 ASP A N 1
ATOM 5367 C CA . ASP A 1 654 ? 0.800 1.840 -29.807 1.00 84.81 654 ASP A CA 1
ATOM 5368 C C . ASP A 1 654 ? 1.692 0.621 -29.536 1.00 84.81 654 ASP A C 1
ATOM 5370 O O . ASP A 1 654 ? 2.620 0.324 -30.300 1.00 84.81 654 ASP A O 1
ATOM 5374 N N . ASN A 1 655 ? 1.453 -0.076 -28.420 1.00 90.06 655 ASN A N 1
ATOM 5375 C CA . ASN A 1 655 ? 2.320 -1.157 -27.954 1.00 90.06 655 ASN A CA 1
ATOM 5376 C C . ASN A 1 655 ? 1.545 -2.354 -27.378 1.00 90.06 655 ASN A C 1
ATOM 5378 O O . ASN A 1 655 ? 1.294 -2.440 -26.177 1.00 90.06 655 ASN A O 1
ATOM 5382 N N . GLN A 1 656 ? 1.265 -3.339 -28.237 1.00 92.69 656 GLN A N 1
ATOM 5383 C CA . GLN A 1 656 ? 0.478 -4.527 -27.892 1.00 92.69 656 GLN A CA 1
ATOM 5384 C C . GLN A 1 656 ? 0.964 -5.269 -26.621 1.00 92.69 656 GLN A C 1
ATOM 5386 O O . GLN A 1 656 ? 0.134 -5.529 -25.749 1.00 92.69 656 GLN A O 1
ATOM 5391 N N . PRO A 1 657 ? 2.264 -5.592 -26.436 1.00 94.25 657 PRO A N 1
ATOM 5392 C CA . PRO A 1 657 ? 2.753 -6.189 -25.188 1.00 94.25 657 PRO A CA 1
ATOM 5393 C C . PRO A 1 657 ? 2.418 -5.410 -23.909 1.00 94.25 657 PRO A C 1
ATOM 5395 O O . PRO A 1 657 ? 2.187 -6.022 -22.860 1.00 94.25 657 PRO A O 1
ATOM 5398 N N . VAL A 1 658 ? 2.420 -4.076 -23.977 1.00 93.19 658 VAL A N 1
ATOM 5399 C CA . VAL A 1 658 ? 2.026 -3.204 -22.863 1.00 93.19 658 VAL A CA 1
ATOM 5400 C C . VAL A 1 658 ? 0.509 -3.249 -22.697 1.00 93.19 658 VAL A C 1
ATOM 5402 O O . VAL A 1 658 ? 0.025 -3.389 -21.574 1.00 93.19 658 VAL A O 1
ATOM 5405 N N . ASP A 1 659 ? -0.239 -3.212 -23.800 1.00 92.25 659 ASP A N 1
ATOM 5406 C CA . ASP A 1 659 ? -1.699 -3.226 -23.784 1.00 92.25 659 ASP A CA 1
ATOM 5407 C C . ASP A 1 659 ? -2.275 -4.488 -23.153 1.00 92.25 659 ASP A C 1
ATOM 5409 O O . ASP A 1 659 ? -3.137 -4.396 -22.281 1.00 92.25 659 ASP A O 1
ATOM 5413 N N . GLU A 1 660 ? -1.769 -5.659 -23.531 1.00 94.62 660 GLU A N 1
ATOM 5414 C CA . GLU A 1 660 ? -2.214 -6.942 -22.983 1.00 94.62 660 GLU A CA 1
ATOM 5415 C C . GLU A 1 660 ? -2.004 -7.021 -21.467 1.00 94.62 660 GLU A C 1
ATOM 5417 O O . GLU A 1 660 ? -2.889 -7.476 -20.740 1.00 94.62 660 GLU A O 1
ATOM 5422 N N . ARG A 1 661 ? -0.856 -6.533 -20.979 1.00 94.62 661 ARG A N 1
ATOM 5423 C CA . ARG A 1 661 ? -0.520 -6.519 -19.548 1.00 94.62 661 ARG A CA 1
ATOM 5424 C C . ARG A 1 661 ? -1.375 -5.525 -18.777 1.00 94.62 661 ARG A C 1
ATOM 5426 O O . ARG A 1 661 ? -1.915 -5.872 -17.730 1.00 94.62 661 ARG A O 1
ATOM 5433 N N . LEU A 1 662 ? -1.504 -4.296 -19.281 1.00 92.62 662 LEU A N 1
ATOM 5434 C CA . LEU A 1 662 ? -2.298 -3.260 -18.624 1.00 92.62 662 LEU A CA 1
ATOM 5435 C C . LEU A 1 662 ? -3.776 -3.632 -18.588 1.00 92.62 662 LEU A C 1
ATOM 5437 O O . LEU A 1 662 ? -4.386 -3.496 -17.536 1.00 92.62 662 LEU A O 1
ATOM 5441 N N . ASN A 1 663 ? -4.340 -4.135 -19.687 1.00 92.75 663 ASN A N 1
ATOM 5442 C CA . ASN A 1 663 ? -5.750 -4.524 -19.737 1.00 92.75 663 ASN A CA 1
ATOM 5443 C C . ASN A 1 663 ? -6.035 -5.683 -18.770 1.00 92.75 663 ASN A C 1
ATOM 5445 O O . ASN A 1 663 ? -6.976 -5.596 -17.990 1.00 92.75 663 ASN A O 1
ATOM 5449 N N . PHE A 1 664 ? -5.161 -6.696 -18.716 1.00 94.56 664 PHE A N 1
ATOM 5450 C CA . PHE A 1 664 ? -5.288 -7.786 -17.742 1.00 94.56 664 PHE A CA 1
ATOM 5451 C C . PHE A 1 664 ? -5.259 -7.284 -16.292 1.00 94.56 664 PHE A C 1
ATOM 5453 O O . PHE A 1 664 ? -6.066 -7.696 -15.463 1.00 94.56 664 PHE A O 1
ATOM 5460 N N . LEU A 1 665 ? -4.335 -6.370 -15.979 1.00 92.75 665 LEU A N 1
ATOM 5461 C CA . LEU A 1 665 ? -4.251 -5.776 -14.648 1.00 92.75 665 LEU A CA 1
ATOM 5462 C C . LEU A 1 665 ? -5.465 -4.889 -14.336 1.00 92.75 665 LEU A C 1
ATOM 5464 O O . LEU A 1 665 ? -5.925 -4.903 -13.203 1.00 92.75 665 LEU A O 1
ATOM 5468 N N . ILE A 1 666 ? -6.009 -4.150 -15.307 1.00 90.50 666 ILE A N 1
ATOM 5469 C CA . ILE A 1 666 ? -7.215 -3.326 -15.120 1.00 90.50 666 ILE A CA 1
ATOM 5470 C C . ILE A 1 666 ? -8.428 -4.189 -14.747 1.00 90.50 666 ILE A C 1
ATOM 5472 O O . ILE A 1 666 ? -9.252 -3.740 -13.955 1.00 90.50 666 ILE A O 1
ATOM 5476 N N . ASP A 1 667 ? -8.524 -5.404 -15.287 1.00 88.69 667 ASP A N 1
ATOM 5477 C CA . ASP A 1 667 ? -9.649 -6.309 -15.026 1.00 88.69 667 ASP A CA 1
ATOM 5478 C C . ASP A 1 667 ? -9.583 -6.955 -13.631 1.00 88.69 667 ASP A C 1
ATOM 5480 O O . ASP A 1 667 ? -10.610 -7.295 -13.043 1.00 88.69 667 ASP A O 1
ATOM 5484 N N . ILE A 1 668 ? -8.375 -7.128 -13.091 1.00 88.56 668 ILE A N 1
ATOM 5485 C CA . ILE A 1 668 ? -8.131 -7.852 -11.835 1.00 88.56 668 ILE A CA 1
ATOM 5486 C C . ILE A 1 668 ? -7.936 -6.916 -10.646 1.00 88.56 668 ILE A C 1
ATOM 5488 O O . ILE A 1 668 ? -8.357 -7.225 -9.525 1.00 88.56 668 ILE A O 1
ATOM 5492 N N . LEU A 1 669 ? -7.222 -5.810 -10.851 1.00 84.81 669 LEU A N 1
ATOM 5493 C CA . LEU A 1 669 ? -6.853 -4.916 -9.769 1.00 84.81 669 LEU A CA 1
ATOM 5494 C C . LEU A 1 669 ? -8.080 -4.095 -9.344 1.00 84.81 669 LEU A C 1
ATOM 5496 O O . LEU A 1 669 ? -8.747 -3.488 -10.178 1.00 84.81 669 LEU A O 1
ATOM 5500 N N . PRO A 1 670 ? -8.374 -3.998 -8.038 1.00 83.00 670 PRO A N 1
ATOM 5501 C CA . PRO A 1 670 ? -9.334 -3.025 -7.548 1.00 83.00 670 PRO A CA 1
ATOM 5502 C C . PRO A 1 670 ? -8.743 -1.621 -7.672 1.00 83.00 670 PRO A C 1
ATOM 5504 O O . PRO A 1 670 ? -7.542 -1.421 -7.461 1.00 83.00 670 PRO A O 1
ATOM 5507 N N . SER A 1 671 ? -9.595 -0.631 -7.944 1.00 80.12 671 SER A N 1
ATOM 5508 C CA . SER A 1 671 ? -9.175 0.769 -7.892 1.00 80.12 671 SER A CA 1
ATOM 5509 C C . SER A 1 671 ? -8.560 1.091 -6.523 1.00 80.12 671 SER A C 1
ATOM 5511 O O . SER A 1 671 ? -8.876 0.462 -5.508 1.00 80.12 671 SER A O 1
ATOM 5513 N N . HIS A 1 672 ? -7.708 2.113 -6.443 1.00 72.19 672 HIS A N 1
ATOM 5514 C CA . HIS A 1 672 ? -7.078 2.470 -5.167 1.00 72.19 672 HIS A CA 1
ATOM 5515 C C . HIS A 1 672 ? -8.089 2.981 -4.109 1.00 72.19 672 HIS A C 1
ATOM 5517 O O . HIS A 1 672 ? -7.795 3.029 -2.906 1.00 72.19 672 HIS A O 1
ATOM 5523 N N . TYR A 1 673 ? -9.298 3.351 -4.539 1.00 70.94 673 TYR A N 1
ATOM 5524 C CA . TYR A 1 673 ? -10.420 3.674 -3.658 1.00 70.94 673 TYR A CA 1
ATOM 5525 C C . TYR A 1 673 ? -11.042 2.420 -3.044 1.00 70.94 673 TYR A C 1
ATOM 5527 O O . TYR A 1 673 ? -11.282 2.390 -1.838 1.00 70.94 673 TYR A O 1
ATOM 5535 N N . ASP A 1 674 ? -11.185 1.368 -3.847 1.00 79.38 674 ASP A N 1
ATOM 5536 C CA . ASP A 1 674 ? -11.895 0.142 -3.477 1.00 79.38 674 ASP A CA 1
ATOM 5537 C C . ASP A 1 674 ? -10.973 -0.928 -2.887 1.00 79.38 674 ASP A C 1
ATOM 5539 O O . ASP A 1 674 ? -11.440 -1.929 -2.353 1.00 79.38 674 ASP A O 1
ATOM 5543 N N . ILE A 1 675 ? -9.653 -0.728 -2.938 1.00 76.62 675 ILE A N 1
ATOM 5544 C CA . ILE A 1 675 ? -8.656 -1.723 -2.519 1.00 76.62 675 ILE A CA 1
ATOM 5545 C C . ILE A 1 675 ? -8.833 -2.206 -1.073 1.00 76.62 675 ILE A C 1
ATOM 5547 O O . ILE A 1 675 ? -8.567 -3.360 -0.756 1.00 76.62 675 ILE A O 1
ATOM 5551 N N . SER A 1 676 ? -9.337 -1.349 -0.184 1.00 74.50 676 SER A N 1
ATOM 5552 C CA . SER A 1 676 ? -9.612 -1.723 1.208 1.00 74.50 676 SER A CA 1
ATOM 5553 C C . SER A 1 676 ? -10.900 -2.540 1.374 1.00 74.50 676 SER A C 1
ATOM 5555 O O . SER A 1 676 ? -11.038 -3.246 2.371 1.00 74.50 676 SER A O 1
ATOM 5557 N N . PHE A 1 677 ? -11.806 -2.478 0.396 1.00 80.06 677 PHE A N 1
ATOM 5558 C CA . PHE A 1 677 ? -13.095 -3.176 0.355 1.00 80.06 677 PHE A CA 1
ATOM 5559 C C . PHE A 1 677 ? -13.071 -4.407 -0.561 1.00 80.06 677 PHE A C 1
ATOM 5561 O O . PHE A 1 677 ? -13.983 -5.229 -0.527 1.00 80.06 677 PHE A O 1
ATOM 5568 N N . CYS A 1 678 ? -12.032 -4.556 -1.385 1.00 83.94 678 CYS A N 1
ATOM 5569 C CA . CYS A 1 678 ? -11.963 -5.623 -2.371 1.00 83.94 678 CYS A CA 1
ATOM 5570 C C . CYS A 1 678 ? -11.876 -7.009 -1.718 1.00 83.94 678 CYS A C 1
ATOM 5572 O O . CYS A 1 678 ? -11.403 -7.181 -0.588 1.00 83.94 678 CYS A O 1
ATOM 5574 N N . ASN A 1 679 ? -12.246 -8.041 -2.473 1.00 89.69 679 ASN A N 1
ATOM 5575 C CA . ASN A 1 679 ? -11.936 -9.405 -2.078 1.00 89.69 679 ASN A CA 1
ATOM 5576 C C . ASN A 1 679 ? -10.426 -9.649 -2.247 1.00 89.69 679 ASN A C 1
ATOM 5578 O O . ASN A 1 679 ? -9.929 -9.806 -3.362 1.00 89.69 679 ASN A O 1
ATOM 5582 N N . SER A 1 680 ? -9.691 -9.674 -1.133 1.00 91.50 680 SER A N 1
ATOM 5583 C CA . SER A 1 680 ? -8.237 -9.866 -1.140 1.00 91.50 680 SER A CA 1
ATOM 5584 C C . SER A 1 680 ? -7.825 -11.205 -1.751 1.00 91.50 680 SER A C 1
ATOM 5586 O O . SER A 1 680 ? -6.778 -11.300 -2.380 1.00 91.50 680 SER A O 1
ATOM 5588 N N . GLN A 1 681 ? -8.655 -12.238 -1.610 1.00 91.50 681 GLN A N 1
ATOM 5589 C CA . GLN A 1 681 ? -8.367 -13.565 -2.137 1.00 91.50 681 GLN A CA 1
ATOM 5590 C C . GLN A 1 681 ? -8.343 -13.545 -3.668 1.00 91.50 681 GLN A C 1
ATOM 5592 O O . GLN A 1 681 ? -7.383 -14.020 -4.269 1.00 91.50 681 GLN A O 1
ATOM 5597 N N . THR A 1 682 ? -9.362 -12.940 -4.285 1.00 91.50 682 THR A N 1
ATOM 5598 C CA . THR A 1 682 ? -9.432 -12.743 -5.739 1.00 91.50 682 THR A CA 1
ATOM 5599 C C . THR A 1 682 ? -8.269 -11.889 -6.231 1.00 91.50 682 THR A C 1
ATOM 5601 O O . THR A 1 682 ? -7.638 -12.242 -7.220 1.00 91.50 682 THR A O 1
ATOM 5604 N N . PHE A 1 683 ? -7.930 -10.824 -5.497 1.00 91.81 683 PHE A N 1
ATOM 5605 C CA . PHE A 1 683 ? -6.774 -9.983 -5.806 1.00 91.81 683 PHE A CA 1
ATOM 5606 C C . PHE A 1 683 ? -5.472 -10.801 -5.886 1.00 91.81 683 PHE A C 1
ATOM 5608 O O . PHE A 1 683 ? -4.784 -10.758 -6.901 1.00 91.81 683 PHE A O 1
ATOM 5615 N N . PHE A 1 684 ? -5.131 -11.577 -4.850 1.00 93.44 684 PHE A N 1
ATOM 5616 C CA . PHE A 1 684 ? -3.863 -12.319 -4.828 1.00 93.44 684 PHE A CA 1
ATOM 5617 C C . PHE A 1 684 ? -3.828 -13.485 -5.823 1.00 93.44 684 PHE A C 1
ATOM 5619 O O . PHE A 1 684 ? -2.761 -13.787 -6.355 1.00 93.44 684 PHE A O 1
ATOM 5626 N N . ILE A 1 685 ? -4.974 -14.122 -6.100 1.00 92.75 685 ILE A N 1
ATOM 5627 C CA . ILE A 1 685 ? -5.088 -15.115 -7.181 1.00 92.75 685 ILE A CA 1
ATOM 5628 C C . ILE A 1 685 ? -4.778 -14.447 -8.521 1.00 92.75 685 ILE A C 1
ATOM 5630 O O . ILE A 1 685 ? -3.915 -14.923 -9.251 1.00 92.75 685 ILE A O 1
ATOM 5634 N N . GLY A 1 686 ? -5.399 -13.302 -8.798 1.00 93.81 686 GLY A N 1
ATOM 5635 C CA . GLY A 1 686 ? -5.188 -12.590 -10.049 1.00 93.81 686 GLY A CA 1
ATOM 5636 C C . GLY A 1 686 ? -3.761 -12.051 -10.226 1.00 93.81 686 GLY A C 1
ATOM 5637 O O . GLY A 1 686 ? -3.239 -12.066 -11.337 1.00 93.81 686 GLY A O 1
ATOM 5638 N N . ILE A 1 687 ? -3.071 -11.654 -9.147 1.00 94.31 687 ILE A N 1
ATOM 5639 C CA . ILE A 1 687 ? -1.633 -11.320 -9.206 1.00 94.31 687 ILE A CA 1
ATOM 5640 C C . ILE A 1 687 ? -0.799 -12.538 -9.615 1.00 94.31 687 ILE A C 1
ATOM 5642 O O . ILE A 1 687 ? 0.115 -12.414 -10.430 1.00 94.31 687 ILE A O 1
ATOM 5646 N N . LYS A 1 688 ? -1.104 -13.724 -9.078 1.00 94.19 688 LYS A N 1
ATOM 5647 C CA . LYS A 1 688 ? -0.421 -14.951 -9.494 1.00 94.19 688 LYS A CA 1
ATOM 5648 C C . LYS A 1 688 ? -0.693 -15.254 -10.971 1.00 94.19 688 LYS A C 1
ATOM 5650 O O . LYS A 1 688 ? 0.252 -15.500 -11.711 1.00 94.19 688 LYS A O 1
ATOM 5655 N N . GLU A 1 689 ? -1.950 -15.179 -11.402 1.00 95.38 689 GLU A N 1
ATOM 5656 C CA . GLU A 1 689 ? -2.345 -15.408 -12.798 1.00 95.38 689 GLU A CA 1
ATOM 5657 C C . GLU A 1 689 ? -1.689 -14.406 -13.762 1.00 95.38 689 GLU A C 1
ATOM 5659 O O . GLU A 1 689 ? -1.296 -14.784 -14.864 1.00 95.38 689 GLU A O 1
ATOM 5664 N N . TYR A 1 690 ? -1.498 -13.150 -13.338 1.00 96.56 690 TYR A N 1
ATOM 5665 C CA . TYR A 1 690 ? -0.750 -12.148 -14.103 1.00 96.56 690 TYR A CA 1
ATOM 5666 C C . TYR A 1 690 ? 0.677 -12.618 -14.382 1.00 96.56 690 TYR A C 1
ATOM 5668 O O . TYR A 1 690 ? 1.114 -12.584 -15.529 1.00 96.56 690 TYR A O 1
ATOM 5676 N N . TYR A 1 691 ? 1.387 -13.094 -13.359 1.00 95.06 691 TYR A N 1
ATOM 5677 C CA . TYR A 1 691 ? 2.762 -13.570 -13.512 1.00 95.06 691 TYR A CA 1
ATOM 5678 C C . TYR A 1 691 ? 2.865 -14.927 -14.216 1.00 95.06 691 TYR A C 1
ATOM 5680 O O . TYR A 1 691 ? 3.859 -15.173 -14.894 1.00 95.06 691 TYR A O 1
ATOM 5688 N N . ASP A 1 692 ? 1.842 -15.781 -14.115 1.00 93.62 692 ASP A N 1
ATOM 5689 C CA . ASP A 1 692 ? 1.763 -17.013 -14.907 1.00 93.62 692 ASP A CA 1
ATOM 5690 C C . ASP A 1 692 ? 1.602 -16.692 -16.408 1.00 93.62 692 ASP A C 1
ATOM 5692 O O . ASP A 1 692 ? 2.197 -17.358 -17.255 1.00 93.62 692 ASP A O 1
ATOM 5696 N N . ARG A 1 693 ? 0.814 -15.659 -16.750 1.00 95.12 693 ARG A N 1
ATOM 5697 C CA . ARG A 1 693 ? 0.567 -15.232 -18.138 1.00 95.12 693 ARG A CA 1
ATOM 5698 C C . ARG A 1 693 ? 1.686 -14.364 -18.713 1.00 95.12 693 ARG A C 1
ATOM 5700 O O . ARG A 1 693 ? 1.990 -14.469 -19.900 1.00 95.12 693 ARG A O 1
ATOM 5707 N N . PHE A 1 694 ? 2.285 -13.506 -17.895 1.00 94.62 694 PHE A N 1
ATOM 5708 C CA . PHE A 1 694 ? 3.337 -12.570 -18.287 1.00 94.62 694 PHE A CA 1
ATOM 5709 C C . PHE A 1 694 ? 4.565 -12.708 -17.370 1.00 94.62 694 PHE A C 1
ATOM 5711 O O . PHE A 1 694 ? 4.801 -11.836 -16.529 1.00 94.62 694 PHE A O 1
ATOM 5718 N N . PRO A 1 695 ? 5.371 -13.774 -17.527 1.00 91.62 695 PRO A N 1
ATOM 5719 C CA . PRO A 1 695 ? 6.556 -13.978 -16.703 1.00 91.62 695 PRO A CA 1
ATOM 5720 C C . PRO A 1 695 ? 7.594 -12.850 -16.854 1.00 91.62 695 PRO A C 1
ATOM 5722 O O . PRO A 1 695 ? 7.881 -12.373 -17.950 1.00 91.62 695 PRO A O 1
ATOM 5725 N N . GLU A 1 696 ? 8.195 -12.475 -15.731 1.00 89.94 696 GLU A N 1
ATOM 5726 C CA . GLU A 1 696 ? 9.307 -11.532 -15.522 1.00 89.94 696 GLU A CA 1
ATOM 5727 C C . GLU A 1 696 ? 10.465 -12.246 -14.769 1.00 89.94 696 GLU A C 1
ATOM 5729 O O . GLU A 1 696 ? 10.791 -11.868 -13.640 1.00 89.94 696 GLU A O 1
ATOM 5734 N N . PRO A 1 697 ? 11.064 -13.312 -15.339 1.00 88.31 697 PRO A N 1
ATOM 5735 C CA . PRO A 1 697 ? 12.114 -14.081 -14.672 1.00 88.31 697 PRO A CA 1
ATOM 5736 C C . PRO A 1 697 ? 13.404 -13.271 -14.495 1.00 88.31 697 PRO A C 1
ATOM 5738 O O . PRO A 1 697 ? 13.715 -12.352 -15.255 1.00 88.31 697 PRO A O 1
ATOM 5741 N N . THR A 1 698 ? 14.202 -13.666 -13.513 1.00 88.81 698 THR A N 1
ATOM 5742 C CA . THR A 1 698 ? 15.557 -13.164 -13.283 1.00 88.81 698 THR A CA 1
ATOM 5743 C C . THR A 1 698 ? 16.529 -13.627 -14.370 1.00 88.81 698 THR A C 1
ATOM 5745 O O . THR A 1 698 ? 16.317 -14.637 -15.047 1.00 88.81 698 THR A O 1
ATOM 5748 N N . TYR A 1 699 ? 17.660 -12.926 -14.503 1.00 88.81 699 TYR A N 1
ATOM 5749 C CA . TYR A 1 699 ? 18.728 -13.343 -15.419 1.00 88.81 699 TYR A CA 1
ATOM 5750 C C . TYR A 1 699 ? 19.270 -14.733 -15.085 1.00 88.81 699 TYR A C 1
ATOM 5752 O O . TYR A 1 699 ? 19.606 -15.485 -15.991 1.00 88.81 699 TYR A O 1
ATOM 5760 N N . TYR A 1 700 ? 19.320 -15.097 -13.803 1.00 85.81 700 TYR A N 1
ATOM 5761 C CA . TYR A 1 700 ? 19.751 -16.428 -13.396 1.00 85.81 700 TYR A CA 1
ATOM 5762 C C . TYR A 1 700 ? 18.791 -17.521 -13.883 1.00 85.81 700 TYR A C 1
ATOM 5764 O O . TYR A 1 700 ? 19.231 -18.506 -14.472 1.00 85.81 700 TYR A O 1
ATOM 5772 N N . GLU A 1 701 ? 17.482 -17.344 -13.688 1.00 86.56 701 GLU A N 1
ATOM 5773 C CA . GLU A 1 701 ? 16.472 -18.311 -14.145 1.00 86.56 701 GLU A CA 1
ATOM 5774 C C . GLU A 1 701 ? 16.499 -18.458 -15.668 1.00 86.56 701 GLU A C 1
ATOM 5776 O O . GLU A 1 701 ? 16.452 -19.568 -16.191 1.00 86.56 701 GLU A O 1
ATOM 5781 N N . ARG A 1 702 ? 16.650 -17.345 -16.396 1.00 86.56 702 ARG A N 1
ATOM 5782 C CA . ARG A 1 702 ? 16.800 -17.355 -17.856 1.00 86.56 702 ARG A CA 1
ATOM 5783 C C . ARG A 1 702 ? 18.086 -18.057 -18.301 1.00 86.56 702 ARG A C 1
ATOM 5785 O O . ARG A 1 702 ? 18.037 -18.861 -19.231 1.00 86.56 702 ARG A O 1
ATOM 5792 N N . ALA A 1 703 ? 19.207 -17.813 -17.620 1.00 84.12 703 ALA A N 1
ATOM 5793 C CA . ALA A 1 703 ? 20.485 -18.466 -17.901 1.00 84.12 703 ALA A CA 1
ATOM 5794 C C . ALA A 1 703 ? 20.448 -19.981 -17.646 1.00 84.12 703 ALA A C 1
ATOM 5796 O O . ALA A 1 703 ? 21.159 -20.713 -18.318 1.00 84.12 703 ALA A O 1
ATOM 5797 N N . ASN A 1 704 ? 19.621 -20.469 -16.720 1.00 80.06 704 ASN A N 1
ATOM 5798 C CA . ASN A 1 704 ? 19.574 -21.891 -16.361 1.00 80.06 704 ASN A CA 1
ATOM 5799 C C . ASN A 1 704 ? 18.310 -22.619 -16.843 1.00 80.06 704 ASN A C 1
ATOM 5801 O O . ASN A 1 704 ? 18.128 -23.784 -16.514 1.00 80.06 704 ASN A O 1
ATOM 5805 N N . SER A 1 705 ? 17.461 -21.969 -17.642 1.00 71.75 705 SER A N 1
ATOM 5806 C CA . SER A 1 705 ? 16.151 -22.493 -18.065 1.00 71.75 705 SER A CA 1
ATOM 5807 C C . SER A 1 705 ? 16.181 -23.835 -18.819 1.00 71.75 705 SER A C 1
ATOM 5809 O O . SER A 1 705 ? 15.214 -24.589 -18.735 1.00 71.75 705 SER A O 1
ATOM 5811 N N . ASP A 1 706 ? 17.286 -24.172 -19.493 1.00 61.66 706 ASP A N 1
ATOM 5812 C CA . ASP A 1 706 ? 17.465 -25.456 -20.199 1.00 61.66 706 ASP A CA 1
ATOM 5813 C C . ASP A 1 706 ? 17.809 -26.626 -19.264 1.00 61.66 706 ASP A C 1
ATOM 5815 O O . ASP A 1 706 ? 17.718 -27.802 -19.627 1.00 61.66 706 ASP A O 1
ATOM 5819 N N . GLN A 1 707 ? 18.236 -26.315 -18.045 1.00 57.53 707 GLN A N 1
ATOM 5820 C CA . GLN A 1 707 ? 18.560 -27.293 -17.031 1.00 57.53 707 GLN A CA 1
ATOM 5821 C C . GLN A 1 707 ? 17.338 -27.368 -16.115 1.00 57.53 707 GLN A C 1
ATOM 5823 O O . GLN A 1 707 ? 17.009 -26.380 -15.474 1.00 57.53 707 GLN A O 1
ATOM 5828 N N . ASN A 1 708 ? 16.645 -28.511 -16.053 1.00 52.97 708 ASN A N 1
ATOM 5829 C CA . ASN A 1 708 ? 15.496 -28.764 -15.160 1.00 52.97 708 ASN A CA 1
ATOM 5830 C C . ASN A 1 708 ? 15.874 -28.697 -13.652 1.00 52.97 708 ASN A C 1
ATOM 5832 O O . ASN A 1 708 ? 15.543 -29.594 -12.875 1.00 52.97 708 ASN A O 1
ATOM 5836 N N . TYR A 1 709 ? 16.615 -27.679 -13.219 1.00 52.22 709 TYR A N 1
ATOM 5837 C CA . TYR A 1 709 ? 16.908 -27.400 -11.830 1.00 52.22 709 TYR A CA 1
ATOM 5838 C C . TYR A 1 709 ? 15.689 -26.725 -11.198 1.00 52.22 709 TYR A C 1
ATOM 5840 O O . TYR A 1 709 ? 15.136 -25.781 -11.767 1.00 52.22 709 TYR A O 1
ATOM 5848 N N . PRO A 1 710 ? 15.246 -27.184 -10.017 1.00 54.06 710 PRO A N 1
ATOM 5849 C CA . PRO A 1 710 ? 14.290 -26.415 -9.239 1.00 54.06 710 PRO A CA 1
ATOM 5850 C C . PRO A 1 710 ? 14.909 -25.047 -8.919 1.00 54.06 710 PRO A C 1
ATOM 5852 O O . PRO A 1 710 ? 16.044 -24.992 -8.444 1.00 54.06 710 PRO A O 1
ATOM 5855 N N . ILE A 1 711 ? 14.167 -23.965 -9.190 1.00 58.19 711 ILE A N 1
ATOM 5856 C CA . ILE A 1 711 ? 14.541 -22.589 -8.818 1.00 58.19 711 ILE A CA 1
ATOM 5857 C C . ILE A 1 711 ? 14.924 -22.602 -7.336 1.00 58.19 711 ILE A C 1
ATOM 5859 O O . ILE A 1 711 ? 14.116 -23.038 -6.508 1.00 58.19 711 ILE A O 1
ATOM 5863 N N . GLN A 1 712 ? 16.138 -22.169 -6.988 1.00 60.16 712 GLN A N 1
ATOM 5864 C CA . GLN A 1 712 ? 16.535 -22.167 -5.581 1.00 60.16 712 GLN A CA 1
ATOM 5865 C C . GLN A 1 712 ? 15.727 -21.111 -4.817 1.00 60.16 712 GLN A C 1
ATOM 5867 O O . GLN A 1 712 ? 15.327 -20.072 -5.356 1.00 60.16 712 GLN A O 1
ATOM 5872 N N . ASP A 1 713 ? 15.464 -21.365 -3.532 1.00 56.72 713 ASP A N 1
ATOM 5873 C CA . ASP A 1 713 ? 14.553 -20.526 -2.750 1.00 56.72 713 ASP A CA 1
ATOM 5874 C C . ASP A 1 713 ? 15.010 -19.057 -2.610 1.00 56.72 713 ASP A C 1
ATOM 5876 O O . ASP A 1 713 ? 14.164 -18.174 -2.443 1.00 56.72 713 ASP A O 1
ATOM 5880 N N . ASP A 1 714 ? 16.299 -18.779 -2.813 1.00 61.66 714 ASP A N 1
ATOM 5881 C CA . ASP A 1 714 ? 16.906 -17.451 -2.666 1.00 61.66 714 ASP A CA 1
ATOM 5882 C C . ASP A 1 714 ? 17.070 -16.652 -3.977 1.00 61.66 714 ASP A C 1
ATOM 5884 O O . ASP A 1 714 ? 17.474 -15.489 -3.932 1.00 61.66 714 ASP A O 1
ATOM 5888 N N . GLU A 1 715 ? 16.767 -17.227 -5.146 1.00 71.38 715 GLU A N 1
ATOM 5889 C CA . GLU A 1 715 ? 17.094 -16.599 -6.442 1.00 71.38 715 GLU A CA 1
ATOM 5890 C C . GLU A 1 715 ? 16.025 -15.616 -6.928 1.00 71.38 715 GLU A C 1
ATOM 5892 O O . GLU A 1 715 ? 16.353 -14.519 -7.388 1.00 71.38 715 GLU A O 1
ATOM 5897 N N . HIS A 1 716 ? 14.752 -15.981 -6.760 1.00 83.69 716 HIS A N 1
ATOM 5898 C CA . HIS A 1 716 ? 13.610 -15.105 -7.002 1.00 83.69 716 HIS A CA 1
ATOM 5899 C C . HIS A 1 716 ? 12.931 -14.766 -5.677 1.00 83.69 716 HIS A C 1
ATOM 5901 O O . HIS A 1 716 ? 12.529 -15.649 -4.919 1.00 83.69 716 HIS A O 1
ATOM 5907 N N . LEU A 1 717 ? 12.768 -13.483 -5.379 1.00 86.31 717 LEU A N 1
ATOM 5908 C CA . LEU A 1 717 ? 12.152 -13.053 -4.129 1.00 86.31 717 LEU A CA 1
ATOM 5909 C C . LEU A 1 717 ? 10.610 -13.123 -4.195 1.00 86.31 717 LEU A C 1
ATOM 5911 O O . LEU A 1 717 ? 10.044 -13.068 -5.291 1.00 86.31 717 LEU A O 1
ATOM 5915 N N . PRO A 1 718 ? 9.904 -13.272 -3.055 1.00 90.00 718 PRO A N 1
ATOM 5916 C CA . PRO A 1 718 ? 8.446 -13.395 -3.048 1.00 90.00 718 PRO A CA 1
ATOM 5917 C C . PRO A 1 718 ? 7.761 -12.083 -3.447 1.00 90.00 718 PRO A C 1
ATOM 5919 O O . PRO A 1 718 ? 8.076 -11.033 -2.889 1.00 90.00 718 PRO A O 1
ATOM 5922 N N . ILE A 1 719 ? 6.780 -12.172 -4.351 1.00 92.12 719 ILE A N 1
ATOM 5923 C CA . ILE A 1 719 ? 5.966 -11.039 -4.812 1.00 92.12 719 ILE A CA 1
ATOM 5924 C C . ILE A 1 719 ? 4.547 -11.163 -4.253 1.00 92.12 719 ILE A C 1
ATOM 5926 O O . ILE A 1 719 ? 3.897 -12.194 -4.437 1.00 92.12 719 ILE A O 1
ATOM 5930 N N . TYR A 1 720 ? 4.053 -10.101 -3.611 1.00 92.94 720 TYR A N 1
ATOM 5931 C CA . TYR A 1 720 ? 2.673 -10.027 -3.106 1.00 92.94 720 TYR A CA 1
ATOM 5932 C C . TYR A 1 720 ? 1.821 -9.021 -3.872 1.00 92.94 720 TYR A C 1
ATOM 5934 O O . TYR A 1 720 ? 0.638 -9.263 -4.105 1.00 92.94 720 TYR A O 1
ATOM 5942 N N . TYR A 1 721 ? 2.404 -7.877 -4.222 1.00 91.12 721 TYR A N 1
ATOM 5943 C CA . TYR A 1 721 ? 1.666 -6.733 -4.749 1.00 91.12 721 TYR A CA 1
ATOM 5944 C C . TYR A 1 721 ? 2.271 -6.161 -6.023 1.00 91.12 721 TYR A C 1
ATOM 5946 O O . TYR A 1 721 ? 1.527 -5.642 -6.858 1.00 91.12 721 TYR A O 1
ATOM 5954 N N . SER A 1 722 ? 3.600 -6.210 -6.142 1.00 89.44 722 SER A N 1
ATOM 5955 C CA . SER A 1 722 ? 4.330 -5.598 -7.251 1.00 89.44 722 SER A CA 1
ATOM 5956 C C . SER A 1 722 ? 3.793 -6.082 -8.597 1.00 89.44 722 SER A C 1
ATOM 5958 O O . SER A 1 722 ? 3.557 -7.270 -8.786 1.00 89.44 722 SER A O 1
ATOM 5960 N N . ASN A 1 723 ? 3.561 -5.151 -9.518 1.00 91.50 723 ASN A N 1
ATOM 5961 C CA . ASN A 1 723 ? 3.106 -5.418 -10.880 1.00 91.50 723 ASN A CA 1
ATOM 5962 C C . ASN A 1 723 ? 3.468 -4.230 -11.784 1.00 91.50 723 ASN A C 1
ATOM 5964 O O . ASN A 1 723 ? 3.887 -3.175 -11.298 1.00 91.50 723 ASN A O 1
ATOM 5968 N N . LEU A 1 724 ? 3.307 -4.390 -13.099 1.00 91.88 724 LEU A N 1
ATOM 5969 C CA . LEU A 1 724 ? 3.685 -3.365 -14.072 1.00 91.88 724 LEU A CA 1
ATOM 5970 C C . LEU A 1 724 ? 2.974 -2.025 -13.838 1.00 91.88 724 LEU A C 1
ATOM 5972 O O . LEU A 1 724 ? 3.618 -0.981 -13.853 1.00 91.88 724 LEU A O 1
ATOM 5976 N N . MET A 1 725 ? 1.664 -2.043 -13.595 1.00 89.44 725 MET A N 1
ATOM 5977 C CA . MET A 1 725 ? 0.874 -0.824 -13.419 1.00 89.44 725 MET A CA 1
ATOM 5978 C C . MET A 1 725 ? 1.352 -0.018 -12.210 1.00 89.44 725 MET A C 1
ATOM 5980 O O . MET A 1 725 ? 1.580 1.186 -12.306 1.00 89.44 725 MET A O 1
ATOM 5984 N N . GLU A 1 726 ? 1.583 -0.707 -11.096 1.00 86.75 726 GLU A N 1
ATOM 5985 C CA . GLU A 1 726 ? 2.151 -0.139 -9.881 1.00 86.75 726 GLU A CA 1
ATOM 5986 C C . GLU A 1 726 ? 3.535 0.491 -10.156 1.00 86.75 726 GLU A C 1
ATOM 5988 O O . GLU A 1 726 ? 3.787 1.636 -9.774 1.00 86.75 726 GLU A O 1
ATOM 5993 N N . LYS A 1 727 ? 4.424 -0.202 -10.875 1.00 88.62 727 LYS A N 1
ATOM 5994 C CA . LYS A 1 727 ? 5.762 0.312 -11.231 1.00 88.62 727 LYS A CA 1
ATOM 5995 C C . LYS A 1 727 ? 5.712 1.525 -12.179 1.00 88.62 727 LYS A C 1
ATOM 5997 O O . LYS A 1 727 ? 6.578 2.392 -12.095 1.00 88.62 727 LYS A O 1
ATOM 6002 N N . LEU A 1 728 ? 4.705 1.616 -13.053 1.00 89.81 728 LEU A N 1
ATOM 6003 C CA . LEU A 1 728 ? 4.576 2.693 -14.043 1.00 89.81 728 LEU A CA 1
ATOM 6004 C C . LEU A 1 728 ? 4.085 4.022 -13.464 1.00 89.81 728 LEU A C 1
ATOM 6006 O O . LEU A 1 728 ? 4.537 5.070 -13.915 1.00 89.81 728 LEU A O 1
ATOM 6010 N N . LEU A 1 729 ? 3.192 4.007 -12.471 1.00 87.25 729 LEU A N 1
ATOM 6011 C CA . LEU A 1 729 ? 2.572 5.222 -11.920 1.00 87.25 729 LEU A CA 1
ATOM 6012 C C . LEU A 1 729 ? 3.555 6.373 -11.602 1.00 87.25 729 LEU A C 1
ATOM 6014 O O . LEU A 1 729 ? 3.329 7.479 -12.094 1.00 87.25 729 LEU A O 1
ATOM 6018 N N . PRO A 1 730 ? 4.650 6.173 -10.836 1.00 85.44 730 PRO A N 1
ATOM 6019 C CA . PRO A 1 730 ? 5.589 7.263 -10.552 1.00 85.44 730 PRO A CA 1
ATOM 6020 C C . PRO A 1 730 ? 6.350 7.759 -11.795 1.00 85.44 730 PRO A C 1
ATOM 6022 O O . PRO A 1 730 ? 6.756 8.921 -11.836 1.00 85.44 730 PRO A O 1
ATOM 6025 N N . ILE A 1 731 ? 6.541 6.905 -12.805 1.00 89.12 731 ILE A N 1
ATOM 6026 C CA . ILE A 1 731 ? 7.214 7.261 -14.062 1.00 89.12 731 ILE A CA 1
ATOM 6027 C C . ILE A 1 731 ? 6.278 8.103 -14.929 1.00 89.12 731 ILE A C 1
ATOM 6029 O O . ILE A 1 731 ? 6.698 9.112 -15.489 1.00 89.12 731 ILE A O 1
ATOM 6033 N N . VAL A 1 732 ? 4.998 7.734 -14.994 1.00 89.12 732 VAL A N 1
ATOM 6034 C CA . VAL A 1 732 ? 3.984 8.474 -15.751 1.00 89.12 732 VAL A CA 1
ATOM 6035 C C . VAL A 1 732 ? 3.796 9.889 -15.204 1.00 89.12 732 VAL A C 1
ATOM 6037 O O . VAL A 1 732 ? 3.759 10.841 -15.985 1.00 89.12 732 VAL A O 1
ATOM 6040 N N . ASP A 1 733 ? 3.786 10.060 -13.880 1.00 84.31 733 ASP A N 1
ATOM 6041 C CA . ASP A 1 733 ? 3.806 11.396 -13.274 1.00 84.31 733 ASP A CA 1
ATOM 6042 C C . ASP A 1 733 ? 5.007 12.206 -13.761 1.00 84.31 733 ASP A C 1
ATOM 6044 O O . ASP A 1 733 ? 4.892 13.393 -14.068 1.00 84.31 733 ASP A O 1
ATOM 6048 N N . HIS A 1 734 ? 6.182 11.583 -13.845 1.00 83.06 734 HIS A N 1
ATOM 6049 C CA . HIS A 1 734 ? 7.366 12.260 -14.346 1.00 83.06 734 HIS A CA 1
ATOM 6050 C C . HIS A 1 734 ? 7.236 12.630 -15.831 1.00 83.06 734 HIS A C 1
ATOM 6052 O O . HIS A 1 734 ? 7.529 13.774 -16.171 1.00 83.06 734 HIS A O 1
ATOM 6058 N N . ILE A 1 735 ? 6.720 11.735 -16.683 1.00 88.06 735 ILE A N 1
ATOM 6059 C CA . ILE A 1 735 ? 6.442 12.002 -18.107 1.00 88.06 735 ILE A CA 1
ATOM 6060 C C . ILE A 1 735 ? 5.578 13.256 -18.260 1.00 88.06 735 ILE A C 1
ATOM 6062 O O . ILE A 1 735 ? 5.961 14.178 -18.981 1.00 88.06 735 ILE A O 1
ATOM 6066 N N . PHE A 1 736 ? 4.452 13.338 -17.545 1.00 86.31 736 PHE A N 1
ATOM 6067 C CA . PHE A 1 736 ? 3.572 14.506 -17.628 1.00 86.31 736 PHE A CA 1
ATOM 6068 C C . PHE A 1 736 ? 4.245 15.778 -17.134 1.00 86.31 736 PHE A C 1
ATOM 6070 O O . PHE A 1 736 ? 4.117 16.825 -17.765 1.00 86.31 736 PHE A O 1
ATOM 6077 N N . HIS A 1 737 ? 5.012 15.706 -16.048 1.00 79.81 737 HIS A N 1
ATOM 6078 C CA . HIS A 1 737 ? 5.731 16.885 -15.595 1.00 79.81 737 HIS A CA 1
ATOM 6079 C C . HIS A 1 737 ? 6.782 17.365 -16.607 1.00 79.81 737 HIS A C 1
ATOM 6081 O O . HIS A 1 737 ? 6.953 18.570 -16.771 1.00 79.81 737 HIS A O 1
ATOM 6087 N N . ARG A 1 738 ? 7.481 16.451 -17.290 1.00 79.44 738 ARG A N 1
ATOM 6088 C CA . ARG A 1 738 ? 8.460 16.798 -18.332 1.00 79.44 738 ARG A CA 1
ATOM 6089 C C . ARG A 1 738 ? 7.782 17.378 -19.569 1.00 79.44 738 ARG A C 1
ATOM 6091 O O . ARG A 1 738 ? 8.279 18.358 -20.109 1.00 79.44 738 ARG A O 1
ATOM 6098 N N . ALA A 1 739 ? 6.628 16.842 -19.959 1.00 84.88 739 ALA A N 1
ATOM 6099 C CA . ALA A 1 739 ? 5.814 17.393 -21.040 1.00 84.88 739 ALA A CA 1
ATOM 6100 C C . ALA A 1 739 ? 5.349 18.827 -20.742 1.00 84.88 739 ALA A C 1
ATOM 6102 O O . ALA A 1 739 ? 5.454 19.694 -21.604 1.00 84.88 739 ALA A O 1
ATOM 6103 N N . ILE A 1 740 ? 4.917 19.095 -19.504 1.00 80.81 740 ILE A N 1
ATOM 6104 C CA . ILE A 1 740 ? 4.553 20.444 -19.042 1.00 80.81 740 ILE A CA 1
ATOM 6105 C C . ILE A 1 740 ? 5.770 21.380 -19.074 1.00 80.81 740 ILE A C 1
ATOM 6107 O O . ILE A 1 740 ? 5.660 22.515 -19.524 1.00 80.81 740 ILE A O 1
ATOM 6111 N N . GLU A 1 741 ? 6.938 20.919 -18.616 1.00 75.56 741 GLU A N 1
ATOM 6112 C CA . GLU A 1 741 ? 8.182 21.704 -18.652 1.00 75.56 741 GLU A CA 1
ATOM 6113 C C . GLU A 1 741 ? 8.642 22.043 -20.074 1.00 75.56 741 GLU A C 1
ATOM 6115 O O . GLU A 1 741 ? 9.268 23.080 -20.269 1.00 75.56 741 GLU A O 1
ATOM 6120 N N . GLN A 1 742 ? 8.371 21.175 -21.051 1.00 80.00 742 GLN A N 1
ATOM 6121 C CA . GLN A 1 742 ? 8.666 21.418 -22.466 1.00 80.00 742 GLN A CA 1
ATOM 6122 C C . GLN A 1 742 ? 7.540 22.152 -23.204 1.00 80.00 742 GLN A C 1
ATOM 6124 O O . GLN A 1 742 ? 7.645 22.325 -24.413 1.00 80.00 742 GLN A O 1
ATOM 6129 N N . GLU A 1 743 ? 6.485 22.575 -22.498 1.00 80.75 743 GLU A N 1
ATOM 6130 C CA . GLU A 1 743 ? 5.346 23.294 -23.081 1.00 80.75 743 GLU A CA 1
ATOM 6131 C C . GLU A 1 743 ? 4.702 22.528 -24.258 1.00 80.75 743 GLU A C 1
ATOM 6133 O O . GLU A 1 743 ? 4.267 23.128 -25.238 1.00 80.75 743 GLU A O 1
ATOM 6138 N N . LEU A 1 744 ? 4.640 21.189 -24.172 1.00 83.88 744 LEU A N 1
ATOM 6139 C CA . LEU A 1 744 ? 3.970 20.372 -25.191 1.00 83.88 744 LEU A CA 1
ATOM 6140 C C . LEU A 1 744 ? 2.467 20.702 -25.270 1.00 83.88 744 LEU A C 1
ATOM 6142 O O . LEU A 1 744 ? 1.855 21.137 -24.295 1.00 83.88 744 LEU A O 1
ATOM 6146 N N . HIS A 1 745 ? 1.868 20.472 -26.438 1.00 84.31 745 HIS A N 1
ATOM 6147 C CA . HIS A 1 745 ? 0.467 20.806 -26.721 1.00 84.31 745 HIS A CA 1
ATOM 6148 C C . HIS A 1 745 ? -0.467 19.582 -26.659 1.00 84.31 745 HIS A C 1
ATOM 6150 O O . HIS A 1 745 ? -0.056 18.464 -26.323 1.00 84.31 745 HIS A O 1
ATOM 6156 N N . ASP A 1 746 ? -1.740 19.795 -26.999 1.00 82.69 746 ASP A N 1
ATOM 6157 C CA . ASP A 1 746 ? -2.820 18.804 -26.908 1.00 82.69 746 ASP A CA 1
ATOM 6158 C C . ASP A 1 746 ? -2.537 17.498 -27.671 1.00 82.69 746 ASP A C 1
ATOM 6160 O O . ASP A 1 746 ? -2.938 16.430 -27.209 1.00 82.69 746 ASP A O 1
ATOM 6164 N N . ASP A 1 747 ? -1.768 17.549 -28.764 1.00 86.25 747 ASP A N 1
ATOM 6165 C CA . ASP A 1 747 ? -1.367 16.376 -29.563 1.00 86.25 747 ASP A CA 1
ATOM 6166 C C . ASP A 1 747 ? -0.531 15.349 -28.778 1.00 86.25 747 ASP A C 1
ATOM 6168 O O . ASP A 1 747 ? -0.455 14.167 -29.141 1.00 86.25 747 ASP A O 1
ATOM 6172 N N . PHE A 1 748 ? 0.106 15.785 -27.690 1.00 88.94 748 PHE A N 1
ATOM 6173 C CA . PHE A 1 748 ? 0.762 14.902 -26.735 1.00 88.94 748 PHE A CA 1
ATOM 6174 C C . PHE A 1 748 ? -0.192 14.507 -25.604 1.00 88.94 748 PHE A C 1
ATOM 6176 O O . PHE A 1 748 ? -0.364 13.319 -25.313 1.00 88.94 748 PHE A O 1
ATOM 6183 N N . PHE A 1 749 ? -0.825 15.492 -24.958 1.00 87.94 749 PHE A N 1
ATOM 6184 C CA . PHE A 1 749 ? -1.600 15.262 -23.739 1.00 87.94 749 PHE A CA 1
ATOM 6185 C C . PHE A 1 749 ? -2.882 14.467 -23.984 1.00 87.94 749 PHE A C 1
ATOM 6187 O O . PHE A 1 749 ? -3.125 13.503 -23.263 1.00 87.94 749 PHE A O 1
ATOM 6194 N N . PHE A 1 750 ? -3.692 14.810 -24.986 1.00 87.81 750 PHE A N 1
ATOM 6195 C CA . PHE A 1 750 ? -4.975 14.149 -25.234 1.00 87.81 750 PHE A CA 1
ATOM 6196 C C . PHE A 1 750 ? -4.858 12.618 -25.378 1.00 87.81 750 PHE A C 1
ATOM 6198 O O . PHE A 1 750 ? -5.539 11.902 -24.631 1.00 87.81 750 PHE A O 1
ATOM 6205 N N . PRO A 1 751 ? -3.990 12.071 -26.254 1.00 89.00 751 PRO A N 1
ATOM 6206 C CA . PRO A 1 751 ? -3.886 10.623 -26.419 1.00 89.00 751 PRO A CA 1
ATOM 6207 C C . PRO A 1 751 ? -3.252 9.943 -25.190 1.00 89.00 751 PRO A C 1
ATOM 6209 O O . PRO A 1 751 ? -3.740 8.901 -24.744 1.00 89.00 751 PRO A O 1
ATOM 6212 N N . MET A 1 752 ? -2.239 10.562 -24.569 1.00 88.75 752 MET A N 1
ATOM 6213 C CA . MET A 1 752 ? -1.589 10.043 -23.357 1.00 88.75 752 MET A CA 1
ATOM 6214 C C . MET A 1 752 ? -2.557 9.955 -22.177 1.00 88.75 752 MET A C 1
ATOM 6216 O O . MET A 1 752 ? -2.650 8.926 -21.508 1.00 88.75 752 MET A O 1
ATOM 6220 N N . VAL A 1 753 ? -3.316 11.021 -21.931 1.00 86.31 753 VAL A N 1
ATOM 6221 C CA . VAL A 1 753 ? -4.312 11.087 -20.859 1.00 86.31 753 VAL A CA 1
ATOM 6222 C C . VAL A 1 753 ? -5.435 10.095 -21.117 1.00 86.31 753 VAL A C 1
ATOM 6224 O O . VAL A 1 753 ? -5.804 9.356 -20.206 1.00 86.31 753 VAL A O 1
ATOM 6227 N N . THR A 1 754 ? -5.940 10.015 -22.349 1.00 86.12 754 THR A N 1
ATOM 6228 C CA . THR A 1 754 ? -7.001 9.065 -22.714 1.00 86.12 754 THR A CA 1
ATOM 6229 C C . THR A 1 754 ? -6.585 7.627 -22.410 1.00 86.12 754 THR A C 1
ATOM 6231 O O . THR A 1 754 ? -7.333 6.896 -21.758 1.00 86.12 754 THR A O 1
ATOM 6234 N N . ARG A 1 755 ? -5.362 7.233 -22.790 1.00 84.75 755 ARG A N 1
ATOM 6235 C CA . ARG A 1 755 ? -4.839 5.888 -22.516 1.00 84.75 755 ARG A CA 1
ATOM 6236 C C . ARG A 1 755 ? -4.592 5.653 -21.026 1.00 84.75 755 ARG A C 1
ATOM 6238 O O . ARG A 1 755 ? -5.004 4.630 -20.479 1.00 84.75 755 ARG A O 1
ATOM 6245 N N . LEU A 1 756 ? -3.921 6.592 -20.361 1.00 85.94 756 LEU A N 1
ATOM 6246 C CA . LEU A 1 756 ? -3.412 6.402 -19.001 1.00 85.94 756 LEU A CA 1
ATOM 6247 C C . LEU A 1 756 ? -4.459 6.695 -17.921 1.00 85.94 756 LEU A C 1
ATOM 6249 O O . LEU A 1 756 ? -4.259 6.296 -16.779 1.00 85.94 756 LEU A O 1
ATOM 6253 N N . THR A 1 757 ? -5.612 7.289 -18.248 1.00 82.31 757 THR A N 1
ATOM 6254 C CA . THR A 1 757 ? -6.708 7.516 -17.283 1.00 82.31 757 THR A CA 1
ATOM 6255 C C . THR A 1 757 ? -7.126 6.225 -16.573 1.00 82.31 757 THR A C 1
ATOM 6257 O O . THR A 1 757 ? -7.379 6.239 -15.368 1.00 82.31 757 THR A O 1
ATOM 6260 N N . ALA A 1 758 ? -7.154 5.091 -17.282 1.00 78.88 758 ALA A N 1
ATOM 6261 C CA . ALA A 1 758 ? -7.465 3.798 -16.675 1.00 78.88 758 ALA A CA 1
ATOM 6262 C C . ALA A 1 758 ? -6.405 3.369 -15.645 1.00 78.88 758 ALA A C 1
ATOM 6264 O O . ALA A 1 758 ? -6.762 2.876 -14.581 1.00 78.88 758 ALA A O 1
ATOM 6265 N N . VAL A 1 759 ? -5.125 3.640 -15.919 1.00 81.88 759 VAL A N 1
ATOM 6266 C CA . VAL A 1 759 ? -3.994 3.401 -15.007 1.00 81.88 759 VAL A CA 1
ATOM 6267 C C . VAL A 1 759 ? -4.032 4.367 -13.812 1.00 81.88 759 VAL A C 1
ATOM 6269 O O . VAL A 1 759 ? -3.779 3.972 -12.677 1.00 81.88 759 VAL A O 1
ATOM 6272 N N . TYR A 1 760 ? -4.443 5.620 -14.012 1.00 80.94 760 TYR A N 1
ATOM 6273 C CA . TYR A 1 760 ? -4.526 6.621 -12.940 1.00 80.94 760 TYR A CA 1
ATOM 6274 C C . TYR A 1 760 ? -5.598 6.343 -11.882 1.00 80.94 760 TYR A C 1
ATOM 6276 O O . TYR A 1 760 ? -5.483 6.854 -10.768 1.00 80.94 760 TYR A O 1
ATOM 6284 N N . LYS A 1 761 ? -6.597 5.489 -12.155 1.00 76.06 761 LYS A N 1
ATOM 6285 C CA . LYS A 1 761 ? -7.551 5.017 -11.125 1.00 76.06 761 LYS A CA 1
ATOM 6286 C C . LYS A 1 761 ? -6.862 4.306 -9.951 1.00 76.06 761 LYS A C 1
ATOM 6288 O O . LYS A 1 761 ? -7.434 4.192 -8.865 1.00 76.06 761 LYS A O 1
ATOM 6293 N N . TYR A 1 762 ? -5.633 3.849 -10.166 1.00 78.31 762 TYR A N 1
ATOM 6294 C CA . TYR A 1 762 ? -4.805 3.150 -9.191 1.00 78.31 762 TYR A CA 1
ATOM 6295 C C . TYR A 1 762 ? -3.786 4.082 -8.511 1.00 78.31 762 TYR A C 1
ATOM 6297 O O . TYR A 1 762 ? -3.055 3.672 -7.611 1.00 78.31 762 TYR A O 1
ATOM 6305 N N . HIS A 1 763 ? -3.753 5.363 -8.897 1.00 78.50 763 HIS A N 1
ATOM 6306 C CA . HIS A 1 763 ? -2.854 6.359 -8.332 1.00 78.50 763 HIS A CA 1
ATOM 6307 C C . HIS A 1 763 ? -3.213 6.720 -6.879 1.00 78.50 763 HIS A C 1
ATOM 6309 O O . HIS A 1 763 ? -4.379 6.864 -6.507 1.00 78.50 763 HIS A O 1
ATOM 6315 N N . ARG A 1 764 ? -2.192 6.945 -6.040 1.00 69.44 764 ARG A N 1
ATOM 6316 C CA . ARG A 1 764 ? -2.362 7.159 -4.588 1.00 69.44 764 ARG A CA 1
ATOM 6317 C C . ARG A 1 764 ? -2.907 8.532 -4.207 1.00 69.44 764 ARG A C 1
ATOM 6319 O O . ARG A 1 764 ? -3.507 8.688 -3.143 1.00 69.44 764 ARG A O 1
ATOM 6326 N N . LYS A 1 765 ? -2.671 9.536 -5.051 1.00 64.25 765 LYS A N 1
ATOM 6327 C CA . LYS A 1 765 ? -3.090 10.927 -4.853 1.00 64.25 765 LYS A CA 1
ATOM 6328 C C . LYS A 1 765 ? -3.810 11.422 -6.102 1.00 64.25 765 LYS A C 1
ATOM 6330 O O . LYS A 1 765 ? -3.149 11.826 -7.050 1.00 64.25 765 LYS A O 1
ATOM 6335 N N . LEU A 1 766 ? -5.141 11.449 -6.110 1.00 50.28 766 LEU A N 1
ATOM 6336 C CA . LEU A 1 766 ? -5.865 12.101 -7.214 1.00 50.28 766 LEU A CA 1
ATOM 6337 C C . LEU A 1 766 ? -5.742 13.634 -7.195 1.00 50.28 766 LEU A C 1
ATOM 6339 O O . LEU A 1 766 ? -5.980 14.283 -8.205 1.00 50.28 766 LEU A O 1
ATOM 6343 N N . TYR A 1 767 ? -5.318 14.217 -6.070 1.00 43.31 767 TYR A N 1
ATOM 6344 C CA . TYR A 1 767 ? -5.298 15.670 -5.876 1.00 43.31 767 TYR A CA 1
ATOM 6345 C C . TYR A 1 767 ? -4.270 16.438 -6.722 1.00 43.31 767 TYR A C 1
ATOM 6347 O O . TYR A 1 767 ? -4.441 17.638 -6.895 1.00 43.31 767 TYR A O 1
ATOM 6355 N N . TYR A 1 768 ? -3.214 15.793 -7.236 1.00 41.75 768 TYR A N 1
ATOM 6356 C CA . TYR A 1 768 ? -2.144 16.507 -7.955 1.00 41.75 768 TYR A CA 1
ATOM 6357 C C . TYR A 1 768 ? -2.291 16.509 -9.473 1.00 41.75 768 TYR A C 1
ATOM 6359 O O . TYR A 1 768 ? -1.757 17.394 -10.130 1.00 41.75 768 TYR A O 1
ATOM 6367 N N . ILE A 1 769 ? -3.062 15.573 -10.020 1.00 44.19 769 ILE A N 1
ATOM 6368 C CA . ILE A 1 769 ? -3.411 15.571 -11.434 1.00 44.19 769 ILE A CA 1
ATOM 6369 C C . ILE A 1 769 ? -4.907 15.310 -11.514 1.00 44.19 769 ILE A C 1
ATOM 6371 O O . ILE A 1 769 ? -5.373 14.239 -11.897 1.00 44.19 769 ILE A O 1
ATOM 6375 N N . ASN A 1 770 ? -5.689 16.324 -11.146 1.00 38.09 770 ASN A N 1
ATOM 6376 C CA . ASN A 1 770 ? -6.998 16.453 -11.760 1.00 38.09 770 ASN A CA 1
ATOM 6377 C C . ASN A 1 770 ? -6.707 16.674 -13.253 1.00 38.09 770 ASN A C 1
ATOM 6379 O O . ASN A 1 770 ? -6.509 17.798 -13.700 1.00 38.09 770 ASN A O 1
ATOM 6383 N N . LEU A 1 771 ? -6.610 15.587 -14.020 1.00 42.62 771 LEU A N 1
ATOM 6384 C CA . LEU A 1 771 ? -6.458 15.604 -15.478 1.00 42.62 771 LEU A CA 1
ATOM 6385 C C . LEU A 1 771 ? -7.579 16.440 -16.125 1.00 42.62 771 LEU A C 1
ATOM 6387 O O . LEU A 1 771 ? -7.356 17.101 -17.132 1.00 42.62 771 LEU A O 1
ATOM 6391 N N . LYS A 1 772 ? -8.738 16.534 -15.451 1.00 33.38 772 LYS A N 1
ATOM 6392 C CA . LYS A 1 772 ? -9.813 17.488 -15.761 1.00 33.38 772 LYS A CA 1
ATOM 6393 C C . LYS A 1 772 ? -9.416 18.965 -15.628 1.00 33.38 772 LYS A C 1
ATOM 6395 O O . LYS A 1 772 ? -9.915 19.783 -16.386 1.00 33.38 772 LYS A O 1
ATOM 6400 N N . CYS A 1 773 ? -8.536 19.330 -14.698 1.00 36.72 773 CYS A N 1
ATOM 6401 C CA . CYS A 1 773 ? -8.027 20.698 -14.572 1.00 36.72 773 CYS A CA 1
ATOM 6402 C C . CYS A 1 773 ? -6.943 21.012 -15.610 1.00 36.72 773 CYS A C 1
ATOM 6404 O O . CYS A 1 773 ? -6.834 22.167 -15.994 1.00 36.72 773 CYS A O 1
ATOM 6406 N N . ILE A 1 774 ? -6.202 20.024 -16.127 1.00 39.59 774 ILE A N 1
ATOM 6407 C CA . ILE A 1 774 ? -5.298 20.247 -17.272 1.00 39.59 774 ILE A CA 1
ATOM 6408 C C . ILE A 1 774 ? -6.116 20.491 -18.548 1.00 39.59 774 ILE A C 1
ATOM 6410 O O . ILE A 1 774 ? -5.797 21.403 -19.299 1.00 39.59 774 ILE A O 1
ATOM 6414 N N . SER A 1 775 ? -7.245 19.794 -18.731 1.00 32.09 775 SER A N 1
ATOM 6415 C CA . SER A 1 775 ? -8.162 20.067 -19.850 1.00 32.09 775 SER A CA 1
ATOM 6416 C C . SER A 1 775 ? -8.999 21.349 -19.708 1.00 32.09 775 SER A C 1
ATOM 6418 O O . SER A 1 775 ? -9.618 21.763 -20.679 1.00 32.09 775 SER A O 1
ATOM 6420 N N . ILE A 1 776 ? -9.081 21.958 -18.515 1.00 33.59 776 ILE A N 1
ATOM 6421 C CA . ILE A 1 776 ? -9.937 23.140 -18.259 1.00 33.59 776 ILE A CA 1
ATOM 6422 C C . ILE A 1 776 ? -9.116 24.402 -17.917 1.00 33.59 776 ILE A C 1
ATOM 6424 O O . ILE A 1 776 ? -9.612 25.509 -18.078 1.00 33.59 776 ILE A O 1
ATOM 6428 N N . GLY A 1 777 ? -7.860 24.268 -17.480 1.00 31.92 777 GLY A N 1
ATOM 6429 C CA . GLY A 1 777 ? -7.058 25.364 -16.919 1.00 31.92 777 GLY A CA 1
ATOM 6430 C C . GLY A 1 777 ? -5.847 25.812 -17.739 1.00 31.92 777 GLY A C 1
ATOM 6431 O O . GLY A 1 777 ? -5.142 26.706 -17.289 1.00 31.92 777 GLY A O 1
ATOM 6432 N N . TYR A 1 778 ? -5.595 25.238 -18.921 1.00 31.78 778 TYR A N 1
ATOM 6433 C CA . TYR A 1 778 ? -4.570 25.753 -19.850 1.00 31.78 778 TYR A CA 1
ATOM 6434 C C . TYR A 1 778 ? -5.043 26.950 -20.700 1.00 31.78 778 TYR A C 1
ATOM 6436 O O . TYR A 1 778 ? -4.298 27.444 -21.540 1.00 31.78 778 TYR A O 1
ATOM 6444 N N . PHE A 1 779 ? -6.245 27.471 -20.428 1.00 28.92 779 PHE A N 1
ATOM 6445 C CA . PHE A 1 779 ? -6.721 28.765 -20.916 1.00 28.92 779 PHE A CA 1
ATOM 6446 C C . PHE A 1 779 ? -7.341 29.568 -19.766 1.00 28.92 779 PHE A C 1
ATOM 6448 O O . PHE A 1 779 ? -8.558 29.551 -19.581 1.00 28.92 779 PHE A O 1
ATOM 6455 N N . GLN A 1 780 ? -6.500 30.268 -19.000 1.00 24.31 780 GLN A N 1
ATOM 6456 C CA . GLN A 1 780 ? -6.803 31.597 -18.451 1.00 24.31 780 GLN A CA 1
ATOM 6457 C C . GLN A 1 780 ? -5.528 32.340 -18.060 1.00 24.31 780 GLN A C 1
ATOM 6459 O O . GLN A 1 780 ? -4.719 31.768 -17.295 1.00 24.31 780 GLN A O 1
#

Secondary structure (DSSP, 8-state):
--HHHHHHHH-SS-HHHHHHHHHHHHHHHHHH----TTSHHHHHHHHHHHHHHHHHHHTT-S-HHHHHHHHHHHHHHH---TTHHHHHHHHHHHHHHHHHHHHHHTTSSPBP-TTHHHHHHHHHHHS-S----------HHHHHHHHHHHHHHHHHTT-SSBSS-----HHHHHHHHHHHHHHH---STTTTTTHHHHHHHHTT--------S------S-HHHIIIIIHHHHHHHT--SSTT-SSEE-GGG-EEPS---PPPHHHHHTS-HHHHHHHHHHHHHHHHHHHHTTPPPPHHHHHHHHHHHHSTTSTTHHHHHHHHHHHHHHHTTSS-THHHHHHHHHHHHT------TTTHHHHHHHHHHHHHHHHH-BSHHHHHHHHHHHHHHHHHHHTS-HHHHHHHHHHHHHHHHHHTTTS---TT-----TTS----S-HHHHHHHHHHHHHHHHHH-STTSS---TTTT---TTS-TTGGG--HHHHTTS-GGGTTPPPPPPPPHHHHHHHHHTS-HHHHH--SHHHHHHHHT-TT--HHHHHHHHHHS-GGGS-TTHHHHHHHHHHHSBHHHHHHHHHHHHHHHHHHHHHHHT-TTHHHHHHHHHHHHHIIIIIS-SS-HHHHHHHHHHS--SHHHHHHHHHHHHHHHHS-HHHHHHHHHHHHHSPPTTTTTTS-HHHHHHHHHHHHHHS----HHHHHHTTS-PPPPTTTS---SS--HHHHHHHHHHHHHHHHHHTT--HHHHHHHHHHHHHHHTT-S-TTS--HHHHHHHS--

Organism: NCBI:txid227884

Solvent-accessible surface area (backbone atoms only — not comparable to full-atom values): 44496 Å² total; per-residue (Å²): 90,56,79,62,55,55,57,65,70,72,47,98,62,60,54,33,57,55,52,47,49,56,51,50,50,55,33,51,50,50,65,74,46,90,70,55,78,80,36,69,66,53,43,49,53,54,50,52,50,35,46,49,52,41,50,35,44,76,69,68,61,33,52,64,57,61,38,45,50,51,47,42,61,50,44,66,77,69,62,70,45,82,46,44,35,59,54,34,38,40,51,30,32,47,51,48,50,53,48,54,51,50,67,72,50,59,87,77,63,74,42,81,60,85,45,49,68,50,52,52,51,41,48,51,70,59,58,70,67,90,78,80,70,77,78,86,63,79,49,58,63,62,46,35,28,68,42,17,57,43,23,40,50,43,41,56,70,43,59,84,59,53,73,62,90,87,75,71,56,79,88,40,44,65,54,41,52,50,52,53,49,58,71,68,51,86,61,61,80,78,36,71,70,41,42,51,48,49,32,48,30,26,55,58,34,65,83,77,78,90,63,98,72,87,79,80,89,75,90,67,31,65,58,27,40,65,70,30,49,55,52,54,49,50,59,23,43,40,52,94,45,100,84,52,85,48,30,77,36,42,95,81,37,66,22,41,26,8,38,44,38,69,54,54,72,62,58,68,50,37,33,55,56,36,45,47,52,44,49,53,49,56,51,48,49,46,53,53,34,52,75,69,75,39,47,64,18,58,5,52,58,47,30,52,40,44,48,47,64,43,76,71,37,76,55,44,55,57,49,54,49,51,48,52,56,51,51,63,69,46,55,85,82,53,68,82,54,60,62,46,53,53,40,43,44,51,59,71,57,54,72,73,77,66,45,63,86,46,40,30,62,51,49,51,52,56,58,65,47,39,40,61,32,24,68,31,61,36,47,44,26,37,55,45,35,53,47,53,49,51,31,45,46,46,57,55,75,67,40,52,57,70,55,44,54,50,29,50,52,49,42,46,55,53,18,63,69,27,63,83,79,55,80,44,65,76,76,35,61,34,81,54,89,83,69,81,50,62,50,67,58,72,51,57,56,50,51,54,52,53,52,48,53,50,33,52,65,74,72,54,69,102,76,83,72,80,87,66,78,72,87,73,68,68,69,92,84,39,56,78,62,74,30,51,57,38,76,59,56,50,74,72,46,58,72,92,68,57,82,66,69,63,68,79,75,82,48,65,66,58,54,50,46,60,54,68,71,49,54,74,66,62,78,72,45,91,44,78,67,50,51,57,53,58,76,66,50,88,77,34,53,64,56,41,53,56,48,52,53,55,66,41,60,78,91,78,46,64,89,58,50,63,48,52,50,20,53,54,57,35,67,42,23,41,49,53,53,52,52,9,48,50,53,34,41,53,50,49,49,49,52,52,60,62,35,72,82,39,98,58,32,70,64,51,51,53,50,50,52,52,32,50,45,43,44,31,73,71,65,49,79,43,54,66,56,59,55,49,44,48,53,70,47,60,47,33,50,63,66,53,40,52,55,43,50,60,51,47,48,45,63,72,72,74,29,67,79,55,49,58,53,50,53,55,46,62,76,51,53,61,41,55,84,44,53,64,74,49,65,46,38,61,41,47,51,41,53,27,52,48,40,73,76,56,68,83,72,46,38,56,56,60,45,42,62,91,49,94,64,79,81,56,84,74,52,62,71,79,61,82,68,82,47,71,69,70,59,37,52,63,46,51,56,48,51,54,53,52,38,60,56,68,65,62,56,63,90,56,49,53,62,51,49,65,64,42,51,73,62,52,50,54,48,78,62,64,85,83,61,48,63,68,50,62,77,61,56,83,75,124

Sequence (780 aa):
MSPFDLLFKFTLFDVTECLLILILEAMAEMEETDRSFEDPLNQYNWQHISDMCAYSLVSGKANFNLLLENLVNQLTSLKYRKARGELMRVVLQYISVHVSAAIRAEKTGKIEFSFYPKLVELYNLLYHEDTSEVSTSAEQMKLVRFFAPTAIWLNLLAVKNTDVIIEPPPKLVRYVNFIENLLTSDSKAEKDGFITVIANSSQLNVRQAKTQNERKDTGRPEIFQKHFCDIVYREIQKPLNNHTSFWPLPYGKRALNGGKALDITLLSCLSFNAGQSLFKYLQEEWNQRMTRNEFPSPGLIETIARMTFMGDFKGSIKSMVNIFLRKVKQEPNLPHYHLLILSEFFTCRVKVINDYSICPTFFVKTYSLMPGYCRNFGAAAIQRYATFEHQFLRIFCYSSPFIFIQCIKVMMAMATQQHEKHNYVPFTSATDFGNGKTAASSEISSLILLQYYRTYKLIMPSTLFPTSSQELEVHDNNVIETQKISAATKKWIPEKFQQIKIAEFPSFTYIQNLLSMIDQDDIYQFNAQNEMHFRNDSHFRILLLLFNLVCQNPQQRPQSFPHFGYRLLNFYNSHYLISATNVLVDYLISTLKEFKDSAASISKYIHLRNCINEFIFYHNFISFDRFLLQFVTHPSDNESIILMLEFTKILLIDNQPVDERLNFLIDILPSHYDISFCNSQTFFIGIKEYYDRFPEPTYYERANSDQNYPIQDDEHLPIYYSNLMEKLLPIVDHIFHRAIEQELHDDFFFPMVTRLTAVYKYHRKLYYINLKCISIGYFQ

pLDDT: mean 76.47, std 17.3, range [24.31, 96.56]

Mean predicted aligned error: 11.67 Å

Radius of gyration: 30.35 Å; Cα contacts (8 Å, |Δi|>4): 873; chains: 1; bounding box: 76×66×90 Å

InterPro domains:
  IPR021629 Mediator complex, subunit Med23 [PF11573] (17-765)
  IPR021629 Mediator complex, subunit Med23 [PTHR12691] (17-763)

Foldseek 3Di:
DPPVVVVVVPDPDQLLVVLLVLVVVLLVVLVPDPDDCPPPVNVVSLLVSLLSLLVCLLVVSYDPLVSLVVNLVVCVVVVRARCQLSVLLSVLLNLLNLLVVQVVVVVPAAAEPVSVVSVVSSCCSRPVDPPVDPPPDLQLLVLLSVCSLLLSLLSVVQDDRHPDDRDRDPVNPVVVVVLVVVLVDPDPVVCPSCQQVNLSNCFSRLPDPPDPDDDPPLPTRPSNCVRHLVVQVCQQQPAPDPPDQFDAFAPRDTARGHLFADALSSLSSHRLSSNLSSLVSLVVVCVVCQVVVHHHYNRSLLNLLLSLAPSSNVCSVVVLLVVLVVVLVVPPVGFLQPNVSSLCSLLQRNLAPPPLVRLLVSLLSLQVCLQVLQQDAAQSSLSSNLSSVSSNLCSQLPDDLVSLVSSLVSLLVVQVVCVVPDHDQSQFPQPPVPDDYGDDFLLSSLSSVLSNLVSVVVPDDPPPDDPDPPSPVNPPPGNQPNQAAEPLSLVSDPPVPNPHDRDDQQDPVNLVVVVVVCDPVLLAPLDPVSLVVLLPDPQLQLLVSLLVLLLDDPVPHDPCSLLSLLVSLSRDGNNSNLSNLLSVLSNVLVVLVVLVPDPCNVVSLVSSLVSVCCSCQVSNSDHPLSSLSCLQRNDRYLSSNVSSLVSVLCNQQVPPVNVVLLVLCLVQPDFLVCSSRDRSSSNQVSNNVSCVVRPNDHSVCSNCVVPPDSDDPSNDHGDRRDGDLSSCQSSLVSSVVSCVSSVPDCVSLVSSCVRCVSSCSNPSDPPPCPVVCVVVPPPD